Protein AF-A0A7Z9TEB8-F1 (afdb_monomer)

Secondary structure (DSSP, 8-state):
-----------S---S---------S-------TT-----TTB---SPPPPPPTTS-GGG-SS---------S-EEEEEEE-TTSSEEEEEEEETTEE-SBPEEEEHHHHHHHHHHHHHHHHHHHHHHTTSS--SS---------EE---EE-GGG-EEEEEEEEEEEEEEEEEEEE-----S-GGGSEEEEEEEEEEEEEEEEEEETTTEEEEEEEETTSS-GGG-EEEEEEE--TT-SEEEEEEEEEEEEETT--SSTT-EEEEEEEEEEEEEEETTEEEEEEEEEE-EEEEEEEEETTTEEEEEEEETT----SSEEESSHHHHH---TT-TT-----S-S-BTTBPPP-SEEEEEEEEEEEE-S--TTPEEEEEES-TTSTTTTGGG-EEEEEEEPPBTTTEEEETTTTEEEESS---S--EEEEEEEEETTT--EEEEESB--BTTB-SEEEEEEE-SS--TTSGGGGGB--SEEE-S-SS--STT-EEEEEETTSSS-BSB-TTS-BHHHHTTS--S-TTS-SS--SS--TT-TTTEETTTTEEE-SSSSTTBBTTTSTT-B--TTTTTT-B--HHHH---HHHHHHH--EEEEEEEEE--SEEE--S-BPTT--EEEETTEEPPBTTTEEEETTTTEEEE-GGG--TTPEEEEEEEEE-SS---EEEEEEEEEEEE-SSS-EEEEEEEEEEEE-S-S--BTT----EEEEEEEEEEEEEE-HHHHHHHTTSTT----S--EEEEEEEEEEEEEES----BGGGTB-S---BS--SGGG---PPPP--GGG--PPPPPEETTTTEEPPGGG---------SS-----

Radius of gyration: 43.43 Å; Cα contacts (8 Å, |Δi|>4): 1573; chains: 1; bounding box: 115×128×102 Å

Structure (mmCIF, N/CA/C/O backbone):
data_AF-A0A7Z9TEB8-F1
#
_entry.id   AF-A0A7Z9TEB8-F1
#
loop_
_atom_site.group_PDB
_atom_site.id
_atom_site.type_symbol
_atom_site.label_atom_id
_atom_site.label_alt_id
_atom_site.label_comp_id
_atom_site.label_asym_id
_atom_site.label_entity_id
_atom_site.label_seq_id
_atom_site.pdbx_PDB_ins_code
_atom_site.Cartn_x
_atom_site.Cartn_y
_atom_site.Cartn_z
_atom_site.occupancy
_atom_site.B_iso_or_equiv
_atom_site.auth_seq_id
_atom_site.auth_comp_id
_atom_site.auth_asym_id
_atom_site.auth_atom_id
_atom_site.pdbx_PDB_model_num
ATOM 1 N N . MET A 1 1 ? -74.227 -64.556 44.254 1.00 35.66 1 MET A N 1
ATOM 2 C CA . MET A 1 1 ? -74.486 -66.016 44.316 1.00 35.66 1 MET A CA 1
ATOM 3 C C . MET A 1 1 ? -73.156 -66.741 44.136 1.00 35.66 1 MET A C 1
ATOM 5 O O . MET A 1 1 ? -72.522 -66.556 43.117 1.00 35.66 1 MET A O 1
ATOM 9 N N . LYS A 1 2 ? -72.568 -67.243 45.230 1.00 30.56 2 LYS A N 1
ATOM 10 C CA . LYS A 1 2 ? -72.324 -68.676 45.510 1.00 30.56 2 LYS A CA 1
ATOM 11 C C . LYS A 1 2 ? -71.541 -69.460 44.436 1.00 30.56 2 LYS A C 1
ATOM 13 O O . LYS A 1 2 ? -72.115 -69.794 43.413 1.00 30.56 2 LYS A O 1
ATOM 18 N N . LYS A 1 3 ? -70.363 -69.937 44.884 1.00 30.80 3 LYS A N 1
ATOM 19 C CA . LYS A 1 3 ? -69.700 -71.231 44.594 1.00 30.80 3 LYS A CA 1
ATOM 20 C C . LYS A 1 3 ? -69.158 -71.393 43.161 1.00 30.80 3 LYS A C 1
ATOM 22 O O . LYS A 1 3 ? -69.904 -71.291 42.210 1.00 30.80 3 LYS A O 1
ATOM 27 N N . GLY A 1 4 ? -67.880 -71.677 42.920 1.00 30.14 4 GLY A N 1
ATOM 28 C CA . GLY A 1 4 ? -66.929 -72.427 43.736 1.00 30.14 4 GLY A CA 1
ATOM 29 C C . GLY A 1 4 ? -67.030 -73.922 43.438 1.00 30.14 4 GLY A C 1
ATOM 30 O O . GLY A 1 4 ? -67.910 -74.585 43.982 1.00 30.14 4 GLY A O 1
ATOM 31 N N . ARG A 1 5 ? -66.114 -74.414 42.596 1.00 29.81 5 ARG A N 1
ATOM 32 C CA . ARG A 1 5 ? -65.289 -75.632 42.740 1.00 29.81 5 ARG A CA 1
ATOM 33 C C . ARG A 1 5 ? -64.525 -75.829 41.426 1.00 29.81 5 ARG A C 1
ATOM 35 O O . ARG A 1 5 ? -65.135 -75.894 40.371 1.00 29.81 5 ARG A O 1
ATOM 42 N N . LEU A 1 6 ? -63.209 -75.628 41.453 1.00 32.91 6 LEU A N 1
ATOM 43 C CA . LEU A 1 6 ? -62.190 -76.634 41.800 1.00 32.91 6 LEU A CA 1
ATOM 44 C C . LEU A 1 6 ? -62.195 -77.790 40.788 1.00 32.91 6 LEU A C 1
ATOM 46 O O . LEU A 1 6 ? -63.160 -78.540 40.753 1.00 32.91 6 LEU A O 1
ATOM 50 N N . VAL A 1 7 ? -61.215 -77.886 39.885 1.00 32.81 7 VAL A N 1
ATOM 51 C CA . VAL A 1 7 ? -59.767 -78.152 40.095 1.00 32.81 7 VAL A CA 1
ATOM 52 C C . VAL A 1 7 ? -59.471 -79.596 39.711 1.00 32.81 7 VAL A C 1
ATOM 54 O O . VAL A 1 7 ? -60.261 -80.484 40.009 1.00 32.81 7 VAL A O 1
ATOM 57 N N . ILE A 1 8 ? -58.302 -79.743 39.084 1.00 29.05 8 ILE A N 1
ATOM 58 C CA . ILE A 1 8 ? -57.428 -80.902 38.830 1.00 29.05 8 ILE A CA 1
ATOM 59 C C . ILE A 1 8 ? -57.081 -80.758 37.340 1.00 29.05 8 ILE A C 1
ATOM 61 O O . ILE A 1 8 ? -57.910 -81.041 36.489 1.00 29.05 8 ILE A O 1
ATOM 65 N N . VAL A 1 9 ? -55.971 -80.123 36.956 1.00 29.97 9 VAL A N 1
ATOM 66 C CA . VAL A 1 9 ? -54.598 -80.606 37.168 1.00 29.97 9 VAL A CA 1
ATOM 67 C C . VAL A 1 9 ? -53.626 -79.422 37.341 1.00 29.97 9 VAL A C 1
ATOM 69 O O . VAL A 1 9 ? -53.303 -78.713 36.394 1.00 29.97 9 VAL A O 1
ATOM 72 N N . PHE A 1 10 ? -53.153 -79.225 38.574 1.00 31.25 10 PHE A N 1
ATOM 73 C CA . PHE A 1 10 ? -51.775 -78.788 38.844 1.00 31.25 10 PHE A CA 1
ATOM 74 C C . PHE A 1 10 ? -50.854 -79.992 38.551 1.00 31.25 10 PHE A C 1
ATOM 76 O O . PHE A 1 10 ? -51.339 -81.118 38.607 1.00 31.25 10 PHE A O 1
ATOM 83 N N . PHE A 1 11 ? -49.547 -79.770 38.371 1.00 24.86 11 PHE A N 1
ATOM 84 C CA . PHE A 1 11 ? -48.478 -80.789 38.283 1.00 24.86 11 PHE A CA 1
ATOM 85 C C . PHE A 1 11 ? -48.244 -81.449 36.910 1.00 24.86 11 PHE A C 1
ATOM 87 O O . PHE A 1 11 ? -48.783 -82.504 36.603 1.00 24.86 11 PHE A O 1
ATOM 94 N N . ILE A 1 12 ? -47.326 -80.885 36.120 1.00 26.16 12 ILE A N 1
ATOM 95 C CA . ILE A 1 12 ? -45.947 -81.390 35.941 1.00 26.16 12 ILE A CA 1
ATOM 96 C C . ILE A 1 12 ? -45.239 -80.443 34.959 1.00 26.16 12 ILE A C 1
ATOM 98 O O . ILE A 1 12 ? -45.691 -80.264 33.836 1.00 26.16 12 ILE A O 1
ATOM 102 N N . MET A 1 13 ? -44.138 -79.862 35.440 1.00 24.77 13 MET A N 1
ATOM 103 C CA . MET A 1 13 ? -42.995 -79.231 34.751 1.00 24.77 13 MET A CA 1
ATOM 104 C C . MET A 1 13 ? -42.617 -77.891 35.390 1.00 24.77 13 MET A C 1
ATOM 106 O O . MET A 1 13 ? -42.569 -76.839 34.765 1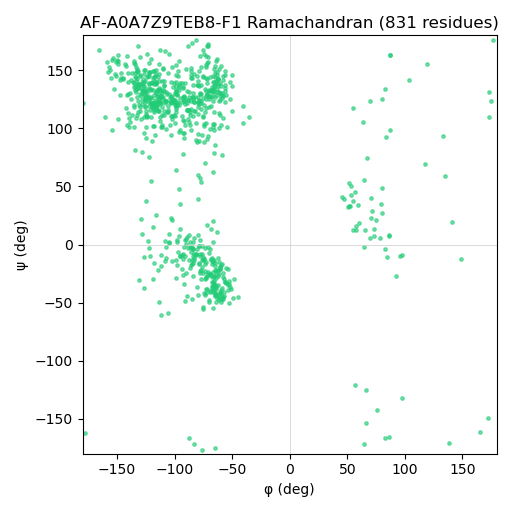.00 24.77 13 MET A O 1
ATOM 110 N N . THR A 1 14 ? -42.290 -77.956 36.677 1.00 31.81 14 THR A N 1
ATOM 111 C CA . THR A 1 14 ? -41.124 -77.232 37.185 1.00 31.81 14 THR A CA 1
ATOM 112 C C . THR A 1 14 ? -39.867 -77.880 36.603 1.00 31.81 14 THR A C 1
ATOM 114 O O . THR A 1 14 ? -39.763 -79.104 36.682 1.00 31.81 14 THR A O 1
ATOM 117 N N . LEU A 1 15 ? -38.934 -77.085 36.071 1.00 28.31 15 LEU A N 1
ATOM 118 C CA . LEU A 1 15 ? -37.506 -77.073 36.442 1.00 28.31 15 LEU A CA 1
ATOM 119 C C . LEU A 1 15 ? -36.722 -76.122 35.515 1.00 28.31 15 LEU A C 1
ATOM 121 O O . LEU A 1 15 ? -36.702 -76.320 34.305 1.00 28.31 15 LEU A O 1
ATOM 125 N N . GLY A 1 16 ? -36.035 -75.141 36.115 1.00 26.23 16 GLY A N 1
ATOM 126 C CA . GLY A 1 16 ? -34.862 -74.492 35.517 1.00 26.23 16 GLY A CA 1
ATOM 127 C C . GLY A 1 16 ? -34.959 -72.992 35.223 1.00 26.23 16 GLY A C 1
ATOM 128 O O . GLY A 1 16 ? -34.956 -72.607 34.062 1.00 26.23 16 GLY A O 1
ATOM 129 N N . ASN A 1 17 ? -34.997 -72.138 36.249 1.00 27.52 17 ASN A N 1
ATOM 130 C CA . ASN A 1 17 ? -33.848 -71.281 36.586 1.00 27.52 17 ASN A CA 1
ATOM 131 C C . ASN A 1 17 ? -34.198 -70.278 37.689 1.00 27.52 17 ASN A C 1
ATOM 133 O O . ASN A 1 17 ? -35.207 -69.577 37.639 1.00 27.52 17 ASN A O 1
ATOM 137 N N . ASP A 1 18 ? -33.315 -70.245 38.679 1.00 29.62 18 ASP A N 1
ATOM 138 C CA . ASP A 1 18 ? -33.323 -69.366 39.835 1.00 29.62 18 ASP A CA 1
ATOM 139 C C . ASP A 1 18 ? -33.242 -67.890 39.426 1.00 29.62 18 ASP A C 1
ATOM 141 O O . ASP A 1 18 ? -32.279 -67.464 38.789 1.00 29.62 18 ASP A O 1
ATOM 145 N N . PHE A 1 19 ? -34.202 -67.076 39.871 1.00 31.77 19 PHE A N 1
ATOM 146 C CA . PHE A 1 19 ? -33.929 -65.660 40.097 1.00 31.77 19 PHE A CA 1
ATOM 147 C C . PHE A 1 19 ? -33.472 -65.499 41.541 1.00 31.77 19 PHE A C 1
ATOM 149 O O . PHE A 1 19 ? -34.262 -65.538 42.485 1.00 31.77 19 PHE A O 1
ATOM 156 N N . ILE A 1 20 ? -32.162 -65.331 41.692 1.00 28.41 20 ILE A N 1
ATOM 157 C CA . ILE A 1 20 ? -31.539 -64.888 42.929 1.00 28.41 20 ILE A CA 1
ATOM 158 C C . ILE A 1 20 ? -32.074 -63.487 43.248 1.00 28.41 20 ILE A C 1
ATOM 160 O O . ILE A 1 20 ? -31.784 -62.509 42.561 1.00 28.41 20 ILE A O 1
ATOM 164 N N . LEU A 1 21 ? -32.835 -63.407 44.338 1.00 33.81 21 LEU A N 1
ATOM 165 C CA . LEU A 1 21 ? -32.883 -62.242 45.212 1.00 33.81 21 LEU A CA 1
ATOM 166 C C . LEU A 1 21 ? -31.446 -61.918 45.646 1.00 33.81 21 LEU A C 1
ATOM 168 O O . LEU A 1 21 ? -30.911 -62.568 46.542 1.00 33.81 21 LEU A O 1
ATOM 172 N N . GLN A 1 22 ? -30.815 -60.915 45.037 1.00 30.22 22 GLN A N 1
ATOM 173 C CA . GLN A 1 22 ? -29.723 -60.214 45.705 1.00 30.22 22 GLN A CA 1
ATOM 174 C C . GLN A 1 22 ? -30.343 -59.122 46.570 1.00 30.22 22 GLN A C 1
ATOM 176 O O . GLN A 1 22 ? -30.760 -58.065 46.102 1.00 30.22 22 GLN A O 1
ATOM 181 N N . GLY A 1 23 ? -30.464 -59.461 47.853 1.00 30.38 23 GLY A N 1
ATOM 182 C CA . GLY A 1 23 ? -30.689 -58.506 48.919 1.00 30.38 23 GLY A CA 1
ATOM 183 C C . GLY A 1 23 ? -29.517 -57.537 49.053 1.00 30.38 23 GLY A C 1
ATOM 184 O O . GLY A 1 23 ? -28.401 -57.797 48.607 1.00 30.38 23 GLY A O 1
ATOM 185 N N . GLN A 1 24 ? -29.832 -56.415 49.690 1.00 35.88 24 GLN A N 1
ATOM 186 C CA . GLN A 1 24 ? -28.923 -55.356 50.100 1.00 35.88 24 GLN A CA 1
ATOM 187 C C . GLN A 1 24 ? -27.599 -55.897 50.653 1.00 35.88 24 GLN A C 1
ATOM 189 O O . GLN A 1 24 ? -27.561 -56.524 51.710 1.00 35.88 24 GLN A O 1
ATOM 194 N N . THR A 1 25 ? -26.504 -55.540 49.992 1.00 30.38 25 THR A N 1
ATOM 195 C CA . THR A 1 25 ? -25.224 -55.316 50.662 1.00 30.38 25 THR A CA 1
ATOM 196 C C . THR A 1 25 ? -24.911 -53.833 50.551 1.00 30.38 25 THR A C 1
ATOM 198 O O . THR A 1 25 ? -25.009 -53.253 49.469 1.00 30.38 25 THR A O 1
ATOM 201 N N . ALA A 1 26 ? -24.615 -53.225 51.696 1.00 42.66 26 ALA A N 1
ATOM 202 C CA . ALA A 1 26 ? -24.244 -51.827 51.821 1.00 42.66 26 ALA A CA 1
ATOM 203 C C . ALA A 1 26 ? -23.030 -51.483 50.934 1.00 42.66 26 ALA A C 1
ATOM 205 O O . ALA A 1 26 ? -22.164 -52.325 50.702 1.00 42.66 26 ALA A O 1
ATOM 206 N N . ASP A 1 27 ? -23.004 -50.233 50.475 1.00 35.72 27 ASP A N 1
ATOM 207 C CA . ASP A 1 27 ? -21.871 -49.533 49.853 1.00 35.72 27 ASP A CA 1
ATOM 208 C C . ASP A 1 27 ? -21.554 -49.799 48.371 1.00 35.72 27 ASP A C 1
ATOM 210 O O . ASP A 1 27 ? -20.398 -49.908 47.968 1.00 35.72 27 ASP A O 1
ATOM 214 N N . SER A 1 28 ? -22.567 -49.749 47.500 1.00 34.47 28 SER A N 1
ATOM 215 C CA . SER A 1 28 ? -22.330 -49.311 46.113 1.00 34.47 28 SER A CA 1
ATOM 216 C C . SER A 1 28 ? -23.452 -48.400 45.613 1.00 34.47 28 SER A C 1
ATOM 218 O O . SER A 1 28 ? -24.568 -48.823 45.321 1.00 34.47 28 SER A O 1
ATOM 220 N N . VAL A 1 29 ? -23.158 -47.101 45.523 1.00 34.50 29 VAL A N 1
ATOM 221 C CA . VAL A 1 29 ? -23.989 -46.151 44.780 1.00 34.50 29 VAL A CA 1
ATOM 222 C C . VAL A 1 29 ? -23.835 -46.498 43.301 1.00 34.50 29 VAL A C 1
ATOM 224 O O . VAL A 1 29 ? -22.847 -46.128 42.670 1.00 34.50 29 VAL A O 1
ATOM 227 N N . PHE A 1 30 ? -24.799 -47.221 42.731 1.00 33.84 30 PHE A N 1
ATOM 228 C CA . PHE A 1 30 ? -24.934 -47.283 41.280 1.00 33.84 30 PHE A CA 1
ATOM 229 C C . PHE A 1 30 ? -25.340 -45.890 40.794 1.00 33.84 30 PHE A C 1
ATOM 231 O O . PHE A 1 30 ? -26.500 -45.489 40.898 1.00 33.84 30 PHE A O 1
ATOM 238 N N . ILE A 1 31 ? -24.375 -45.137 40.268 1.00 35.19 31 ILE A N 1
ATOM 239 C CA . ILE A 1 31 ? -24.663 -43.957 39.457 1.00 35.19 31 ILE A CA 1
ATOM 240 C C . ILE A 1 31 ? -25.338 -44.484 38.191 1.00 35.19 31 ILE A C 1
ATOM 242 O O . ILE A 1 31 ? -24.685 -45.005 37.287 1.00 35.19 31 ILE A O 1
ATOM 246 N N . LEU A 1 32 ? -26.668 -44.417 38.158 1.00 42.47 32 LEU A N 1
ATOM 247 C CA . LEU A 1 32 ? -27.438 -44.706 36.956 1.00 42.47 32 LEU A CA 1
ATOM 248 C C . LEU A 1 32 ? -26.933 -43.791 35.834 1.00 42.47 32 LEU A C 1
ATOM 250 O O . LEU A 1 32 ? -26.781 -42.584 36.031 1.00 42.47 32 LEU A O 1
ATOM 254 N N . SER A 1 33 ? -26.667 -44.371 34.662 1.00 40.12 33 SER A N 1
ATOM 255 C CA . SER A 1 33 ? -26.237 -43.618 33.481 1.00 40.12 33 SER A CA 1
ATOM 256 C C . SER A 1 33 ? -27.181 -42.432 33.214 1.00 40.12 33 SER A C 1
ATOM 258 O O . SER A 1 33 ? -28.398 -42.577 33.382 1.00 40.12 33 SER A O 1
ATOM 260 N N . PRO A 1 34 ? -26.691 -41.284 32.709 1.00 46.28 34 PRO A N 1
ATOM 261 C CA . PRO A 1 34 ? -27.544 -40.195 32.228 1.00 46.28 34 PRO A CA 1
ATOM 262 C C . PRO A 1 34 ? -28.584 -40.641 31.184 1.00 46.28 34 PRO A C 1
ATOM 264 O O . PRO A 1 34 ? -29.614 -39.985 31.029 1.00 46.28 34 PRO A O 1
ATOM 267 N N . SER A 1 35 ? -28.355 -41.775 30.512 1.00 45.31 35 SER A N 1
ATOM 268 C CA . SER A 1 35 ? -29.275 -42.426 29.567 1.00 45.31 35 SER A CA 1
ATOM 269 C C . SER A 1 35 ? -30.287 -43.390 30.208 1.00 45.31 35 SER A C 1
ATOM 271 O O . SER A 1 35 ? -31.078 -44.003 29.499 1.00 45.31 35 SER A O 1
ATOM 273 N N . TYR A 1 36 ? -30.302 -43.546 31.536 1.00 49.47 36 TYR A N 1
ATOM 274 C CA . TYR A 1 36 ? -31.292 -44.387 32.208 1.00 49.47 36 TYR A CA 1
ATOM 275 C C . TYR A 1 36 ? -32.694 -43.782 32.055 1.00 49.47 36 TYR A C 1
ATOM 277 O O . TYR A 1 36 ? -32.932 -42.623 32.422 1.00 49.47 36 TYR A O 1
ATOM 285 N N . HIS A 1 37 ? -33.609 -44.580 31.507 1.00 56.62 37 HIS A N 1
ATOM 286 C CA . HIS A 1 37 ? -35.023 -44.270 31.333 1.00 56.62 37 HIS A CA 1
ATOM 287 C C . HIS A 1 37 ? -35.834 -45.328 32.090 1.00 56.62 37 HIS A C 1
ATOM 289 O O . HIS A 1 37 ? -35.837 -46.487 31.672 1.00 56.62 37 HIS A O 1
ATOM 295 N N . PRO A 1 38 ? -36.490 -44.983 33.212 1.00 55.12 38 PRO A N 1
ATOM 296 C CA . PRO A 1 38 ? -37.312 -45.936 33.943 1.00 55.12 38 PRO A CA 1
ATOM 297 C C . PRO A 1 38 ? -38.592 -46.210 33.146 1.00 55.12 38 PRO A C 1
ATOM 299 O O . PRO A 1 38 ? -39.593 -45.517 33.294 1.00 55.12 38 PRO A O 1
ATOM 302 N N . ILE A 1 39 ? -38.559 -47.219 32.277 1.00 59.03 39 ILE A N 1
ATOM 303 C CA . ILE A 1 39 ? -39.756 -47.733 31.612 1.00 59.03 39 ILE A CA 1
ATOM 304 C C . ILE A 1 39 ? -40.273 -48.872 32.486 1.00 59.03 39 ILE A C 1
ATOM 306 O O . ILE A 1 39 ? -39.777 -49.995 32.421 1.00 59.03 39 ILE A O 1
ATOM 310 N N . SER A 1 40 ? -41.238 -48.567 33.351 1.00 65.75 40 SER A N 1
ATOM 311 C CA . SER A 1 40 ? -41.930 -49.573 34.155 1.00 65.75 40 SER A CA 1
ATOM 312 C C . SER A 1 40 ? -43.370 -49.703 33.670 1.00 65.75 40 SER A C 1
ATOM 314 O O . SER A 1 40 ? -44.058 -48.691 33.575 1.00 65.75 40 SER A O 1
ATOM 316 N N . PRO A 1 41 ? -43.879 -50.921 33.417 1.00 65.94 41 PRO A N 1
ATOM 317 C CA . PRO A 1 41 ? -45.294 -51.111 33.106 1.00 65.94 41 PRO A CA 1
ATOM 318 C C . PRO A 1 41 ? -46.211 -50.791 34.302 1.00 65.94 41 PRO A C 1
ATOM 320 O O . PRO A 1 41 ? -47.417 -50.635 34.115 1.00 65.94 41 PRO A O 1
ATOM 323 N N . LEU A 1 42 ? -45.643 -50.692 35.512 1.00 70.06 42 LEU A N 1
ATOM 324 C CA . LEU A 1 42 ? -46.353 -50.472 36.775 1.00 70.06 42 LEU A CA 1
ATOM 325 C C . LEU A 1 42 ? -46.451 -48.991 37.176 1.00 70.06 42 LEU A C 1
ATOM 327 O O . LEU A 1 42 ? -47.312 -48.652 37.983 1.00 70.06 42 LEU A O 1
ATOM 331 N N . VAL A 1 43 ? -45.582 -48.124 36.645 1.00 80.06 43 VAL A N 1
ATOM 332 C CA . VAL A 1 43 ? -45.510 -46.688 36.979 1.00 80.06 43 VAL A CA 1
ATOM 333 C C . VAL A 1 43 ? -45.885 -45.871 35.745 1.00 80.06 43 VAL A C 1
ATOM 335 O O . VAL A 1 43 ? -45.569 -46.266 34.625 1.00 80.06 43 VAL A O 1
ATOM 338 N N . VAL A 1 44 ? -46.565 -44.740 35.927 1.00 82.25 44 VAL A N 1
ATOM 339 C CA . VAL A 1 44 ? -46.888 -43.823 34.821 1.00 82.25 44 VAL A CA 1
ATOM 340 C C . VAL A 1 44 ? -45.596 -43.346 34.152 1.00 82.25 44 VAL A C 1
ATOM 342 O O . VAL A 1 44 ? -44.694 -42.867 34.832 1.00 82.25 44 VAL A O 1
ATOM 345 N N . ASN A 1 45 ? -45.492 -43.460 32.826 1.00 80.50 45 ASN A N 1
ATOM 346 C CA . ASN A 1 45 ? -44.361 -42.894 32.090 1.00 80.50 45 ASN A CA 1
ATOM 347 C C . ASN A 1 45 ? -44.619 -41.395 31.845 1.00 80.50 45 ASN A C 1
ATOM 349 O O . ASN A 1 45 ? -45.557 -41.068 31.117 1.00 80.50 45 ASN A O 1
ATOM 353 N N . PRO A 1 46 ? -43.821 -40.483 32.427 1.00 82.31 46 PRO A N 1
ATOM 354 C CA . PRO A 1 46 ? -44.021 -39.046 32.264 1.00 82.31 46 PRO A CA 1
ATOM 355 C C . PRO A 1 46 ? -43.382 -38.499 30.971 1.00 82.31 46 PRO A C 1
ATOM 357 O O . PRO A 1 46 ? -43.500 -37.310 30.692 1.00 82.31 46 PRO A O 1
ATOM 360 N N . PHE A 1 47 ? -42.671 -39.331 30.199 1.00 82.62 47 PHE A N 1
ATOM 361 C CA . PHE A 1 47 ? -41.934 -38.925 29.000 1.00 82.62 47 PHE A CA 1
ATOM 362 C C . PHE A 1 47 ? -42.540 -39.526 27.720 1.00 82.62 47 PHE A C 1
ATOM 364 O O . PHE A 1 47 ? -43.160 -40.591 27.781 1.00 82.62 47 PHE A O 1
ATOM 371 N N . PRO A 1 48 ? -42.329 -38.896 26.547 1.00 73.19 48 PRO A N 1
ATOM 372 C CA . PRO A 1 48 ? -42.739 -39.470 25.268 1.00 73.19 48 PRO A CA 1
ATOM 373 C C . PRO A 1 48 ? -42.099 -40.845 25.040 1.00 73.19 48 PRO A C 1
ATOM 375 O O . PRO A 1 48 ? -40.946 -41.073 25.420 1.00 73.19 48 PRO A O 1
ATOM 378 N N . GLU A 1 49 ? -42.826 -41.761 24.397 1.00 68.56 49 GLU A N 1
ATOM 379 C CA . GLU A 1 49 ? -42.260 -43.053 24.006 1.00 68.56 49 GLU A CA 1
ATOM 380 C C . GLU A 1 49 ? -41.135 -42.850 22.985 1.00 68.56 49 GLU A C 1
ATOM 382 O O . GLU A 1 49 ? -41.308 -42.170 21.972 1.00 68.56 49 GLU A O 1
ATOM 387 N N . MET A 1 50 ? -39.969 -43.447 23.246 1.00 63.47 50 MET A N 1
ATOM 388 C CA . MET A 1 50 ? -38.880 -43.435 22.276 1.00 63.47 50 MET A CA 1
ATOM 389 C C . MET A 1 50 ? -39.171 -44.425 21.146 1.00 63.47 50 MET A C 1
ATOM 391 O O . MET A 1 50 ? -39.386 -45.610 21.429 1.00 63.47 50 MET A O 1
ATOM 395 N N . PRO A 1 51 ? -39.145 -43.989 19.871 1.00 59.88 51 PRO A N 1
ATOM 396 C CA . PRO A 1 51 ? -39.242 -44.906 18.753 1.00 59.88 51 PRO A CA 1
ATOM 397 C C . PRO A 1 51 ? -38.040 -45.849 18.798 1.00 59.88 51 PRO A C 1
ATOM 399 O O . PRO A 1 51 ? -36.904 -45.437 19.046 1.00 59.88 51 PRO A O 1
ATOM 402 N N . ARG A 1 52 ? -38.289 -47.140 18.579 1.00 55.78 52 ARG A N 1
ATOM 403 C CA . ARG A 1 52 ? -37.204 -48.118 18.482 1.00 55.78 52 ARG A CA 1
ATOM 404 C C . ARG A 1 52 ? -36.403 -47.813 17.211 1.00 55.78 52 ARG A C 1
ATOM 406 O O . ARG A 1 52 ? -37.029 -47.621 16.168 1.00 55.78 52 ARG A O 1
ATOM 413 N N . PRO A 1 53 ? -35.061 -47.753 17.265 1.00 50.38 53 PRO A N 1
ATOM 414 C CA . PRO A 1 53 ? -34.259 -47.496 16.077 1.00 50.38 53 PRO A CA 1
ATOM 415 C C . PRO A 1 53 ? -34.552 -48.558 15.009 1.00 50.38 53 PRO A C 1
ATOM 417 O O . PRO A 1 53 ? -34.515 -49.760 15.283 1.00 50.38 53 PRO A O 1
ATOM 420 N N . ILE A 1 54 ? -34.876 -48.107 13.796 1.00 48.28 54 ILE A N 1
ATOM 421 C CA . ILE A 1 54 ? -35.079 -48.981 12.639 1.00 48.28 54 ILE A CA 1
ATOM 422 C C . ILE A 1 54 ? -33.722 -49.620 12.323 1.00 48.28 54 ILE A C 1
ATOM 424 O O . ILE A 1 54 ? -32.767 -48.923 11.997 1.00 48.28 54 ILE A O 1
ATOM 428 N N . GLY A 1 55 ? -33.621 -50.939 12.498 1.00 50.84 55 GLY A N 1
ATOM 429 C CA . GLY A 1 55 ? -32.371 -51.685 12.315 1.00 50.84 55 GLY A CA 1
ATOM 430 C C . GLY A 1 55 ? -32.219 -52.916 13.210 1.00 50.84 55 GLY A C 1
ATOM 431 O O . GLY A 1 55 ? -31.349 -53.743 12.959 1.00 50.84 55 GLY A O 1
ATOM 432 N N . TRP A 1 56 ? -33.064 -53.087 14.230 1.00 39.78 56 TRP A N 1
ATOM 433 C CA . TRP A 1 56 ? -33.142 -54.356 14.956 1.00 39.78 56 TRP A CA 1
ATOM 434 C C . TRP A 1 56 ? -34.146 -55.274 14.261 1.00 39.78 56 TRP A C 1
ATOM 436 O O . TRP A 1 56 ? -35.335 -54.965 14.182 1.00 39.78 56 TRP A O 1
ATOM 446 N N . SER A 1 57 ? -33.652 -56.393 13.730 1.00 41.25 57 SER A N 1
ATOM 447 C CA . SER A 1 57 ? -34.474 -57.487 13.220 1.00 41.25 57 SER A CA 1
ATOM 448 C C . SER A 1 57 ? -35.491 -57.897 14.287 1.00 41.25 57 SER A C 1
ATOM 450 O O . SER A 1 57 ? -35.141 -58.183 15.432 1.00 41.25 57 SER A O 1
ATOM 452 N N . GLY A 1 58 ? -36.772 -57.898 13.918 1.00 46.22 58 GLY A N 1
ATOM 453 C CA . GLY A 1 58 ? -37.911 -58.140 14.811 1.00 46.22 58 GLY A CA 1
ATOM 454 C C . GLY A 1 58 ? -38.023 -59.556 15.394 1.00 46.22 58 GLY A C 1
ATOM 455 O O . GLY A 1 58 ? -39.102 -59.919 15.846 1.00 46.22 58 GLY A O 1
ATOM 456 N N . ASP A 1 59 ? -36.945 -60.341 15.419 1.00 44.44 59 ASP A N 1
ATOM 457 C CA . ASP A 1 59 ? -36.957 -61.763 15.795 1.00 44.44 59 ASP A CA 1
ATOM 458 C C . ASP A 1 59 ? -36.705 -62.037 17.289 1.00 44.44 59 ASP A C 1
ATOM 460 O O . ASP A 1 59 ? -36.668 -63.188 17.713 1.00 44.44 59 ASP A O 1
ATOM 464 N N . THR A 1 60 ? -36.572 -61.009 18.134 1.00 48.97 60 THR A N 1
ATOM 465 C CA . THR A 1 60 ? -36.403 -61.183 19.598 1.00 48.97 60 THR A CA 1
ATOM 466 C C . THR A 1 60 ? -37.432 -60.418 20.433 1.00 48.97 60 THR A C 1
ATOM 468 O O . THR A 1 60 ? -37.152 -59.904 21.517 1.00 48.97 60 THR A O 1
ATOM 471 N N . LEU A 1 61 ? -38.673 -60.355 19.955 1.00 46.25 61 LEU A N 1
ATOM 472 C CA . LEU A 1 61 ? -39.788 -59.836 20.743 1.00 46.25 61 LEU A CA 1
ATOM 473 C C . LEU A 1 61 ? -40.329 -60.908 21.703 1.00 46.25 61 LEU A C 1
ATOM 475 O O . LEU A 1 61 ? -41.088 -61.786 21.313 1.00 46.25 61 LEU A O 1
ATOM 479 N N . TYR A 1 62 ? -39.999 -60.781 22.991 1.00 48.66 62 TYR A N 1
ATOM 480 C CA . TYR A 1 62 ? -40.595 -61.574 24.082 1.00 48.66 62 TYR A CA 1
ATOM 481 C C . TYR A 1 62 ? -42.060 -61.201 24.402 1.00 48.66 62 TYR A C 1
ATOM 483 O O . TYR A 1 62 ? -42.662 -61.805 25.286 1.00 48.66 62 TYR A O 1
ATOM 491 N N . HIS A 1 63 ? -42.638 -60.199 23.726 1.00 48.44 63 HIS A N 1
ATOM 492 C CA . HIS A 1 63 ? -44.007 -59.726 23.960 1.00 48.44 63 HIS A CA 1
ATOM 493 C C . HIS A 1 63 ? -44.751 -59.529 22.624 1.00 48.44 63 HIS A C 1
ATOM 495 O O . HIS A 1 63 ? -44.165 -58.973 21.691 1.00 48.44 63 HIS A O 1
ATOM 501 N N . PRO A 1 64 ? -46.022 -59.964 22.511 1.00 50.22 64 PRO A N 1
ATOM 502 C CA . PRO A 1 64 ? -46.790 -59.900 21.268 1.00 50.22 64 PRO A CA 1
ATOM 503 C C . PRO A 1 64 ? -47.057 -58.455 20.814 1.00 50.22 64 PRO A C 1
ATOM 505 O O . PRO A 1 64 ? -47.331 -57.580 21.630 1.00 50.22 64 PRO A O 1
ATOM 508 N N . ILE A 1 65 ? -47.046 -58.230 19.494 1.00 49.88 65 ILE A N 1
ATOM 509 C CA . ILE A 1 65 ? -47.134 -56.916 18.809 1.00 49.88 65 ILE A CA 1
ATOM 510 C C . ILE A 1 65 ? -48.544 -56.276 18.889 1.00 49.88 65 ILE A C 1
ATOM 512 O O . ILE A 1 65 ? -48.846 -55.343 18.163 1.00 49.88 65 ILE A O 1
ATOM 516 N N . GLY A 1 66 ? -49.424 -56.723 19.792 1.00 49.62 66 GLY A N 1
ATOM 517 C CA . GLY A 1 66 ? -50.691 -56.029 20.072 1.00 49.62 66 GLY A CA 1
ATOM 518 C C . GLY A 1 66 ? -51.526 -55.707 18.822 1.00 49.62 66 GLY A C 1
ATOM 519 O O . GLY A 1 66 ? -51.901 -54.562 18.607 1.00 49.62 66 GLY A O 1
ATOM 520 N N . LEU A 1 67 ? -51.806 -56.715 17.987 1.00 47.06 67 LEU A N 1
ATOM 521 C CA . LEU A 1 67 ? -52.555 -56.580 16.723 1.00 47.06 67 LEU A CA 1
ATOM 522 C C . LEU A 1 67 ? -54.058 -56.260 16.904 1.00 47.06 67 LEU A C 1
ATOM 524 O O . LEU A 1 67 ? -54.766 -56.061 15.921 1.00 47.06 67 LEU A O 1
ATOM 528 N N . LEU A 1 68 ? -54.546 -56.208 18.147 1.00 42.81 68 LEU A N 1
ATOM 529 C CA . LEU A 1 68 ? -55.923 -55.875 18.510 1.00 42.81 68 LEU A CA 1
ATOM 530 C C . LEU A 1 68 ? -55.893 -54.733 19.531 1.00 42.81 68 LEU A C 1
ATOM 532 O O . LEU A 1 68 ? -55.462 -54.923 20.667 1.00 42.81 68 LEU A O 1
ATOM 536 N N . ASN A 1 69 ? -56.324 -53.544 19.111 1.00 45.94 69 ASN A N 1
ATOM 537 C CA . ASN A 1 69 ? -56.437 -52.370 19.972 1.00 45.94 69 ASN A CA 1
ATOM 538 C C . ASN A 1 69 ? -57.860 -52.291 20.545 1.00 45.94 69 ASN A C 1
ATOM 540 O O . ASN A 1 69 ? -58.698 -51.540 20.049 1.00 45.94 69 ASN A O 1
ATOM 544 N N . ASP A 1 70 ? -58.146 -53.106 21.560 1.00 45.69 70 ASP A N 1
ATOM 545 C CA . ASP A 1 70 ? -59.409 -53.033 22.298 1.00 45.69 70 ASP A CA 1
ATOM 546 C C . ASP A 1 70 ? -59.329 -51.908 23.344 1.00 45.69 70 ASP A C 1
ATOM 548 O O . ASP A 1 70 ? -58.916 -52.104 24.488 1.00 45.69 70 ASP A O 1
ATOM 552 N N . ASN A 1 71 ? -59.721 -50.697 22.941 1.00 46.50 71 ASN A N 1
ATOM 553 C CA . ASN A 1 71 ? -59.887 -49.562 23.848 1.00 46.50 71 ASN A CA 1
ATOM 554 C C . ASN A 1 71 ? -61.243 -49.652 24.566 1.00 46.50 71 ASN A C 1
ATOM 556 O O . ASN A 1 71 ? -62.237 -49.074 24.124 1.00 46.50 71 ASN A O 1
ATOM 560 N N . TYR A 1 72 ? -61.278 -50.347 25.701 1.00 50.69 72 TYR A N 1
ATOM 561 C CA . TYR A 1 72 ? -62.366 -50.219 26.670 1.00 50.69 72 TYR A CA 1
ATOM 562 C C . TYR A 1 72 ? -61.976 -49.165 27.722 1.00 50.69 72 TYR A C 1
ATOM 564 O O . TYR A 1 72 ? -61.242 -49.466 28.660 1.00 50.69 72 TYR A O 1
ATOM 572 N N . GLY A 1 73 ? -62.434 -47.922 27.524 1.00 61.03 73 GLY A N 1
ATOM 573 C CA . GLY A 1 73 ? -62.376 -46.827 28.510 1.00 61.03 73 GLY A CA 1
ATOM 574 C C . GLY A 1 73 ? -61.562 -45.594 28.087 1.00 61.03 73 GLY A C 1
ATOM 575 O O . GLY A 1 73 ? -60.667 -45.666 27.240 1.00 61.03 73 GLY A O 1
ATOM 576 N N . LYS A 1 74 ? -61.880 -44.425 28.665 1.00 65.00 74 LYS A N 1
ATOM 577 C CA . LYS A 1 74 ? -61.133 -43.174 28.435 1.00 65.00 74 LYS A CA 1
ATOM 578 C C . LYS A 1 74 ? -59.926 -43.128 29.369 1.00 65.00 74 LYS A C 1
ATOM 580 O O . LYS A 1 74 ? -60.082 -42.953 30.577 1.00 65.00 74 LYS A O 1
ATOM 585 N N . ARG A 1 75 ? -58.721 -43.249 28.804 1.00 73.19 75 ARG A N 1
ATOM 586 C CA . ARG A 1 75 ? -57.473 -42.987 29.535 1.00 73.19 75 ARG A CA 1
ATOM 587 C C . ARG A 1 75 ? -57.204 -41.492 29.617 1.00 73.19 75 ARG A C 1
ATOM 589 O O . ARG A 1 75 ? -57.148 -40.829 28.586 1.00 73.19 75 ARG A O 1
ATOM 596 N N . ASN A 1 76 ? -56.981 -40.993 30.825 1.00 77.00 76 ASN A N 1
ATOM 597 C CA . ASN A 1 76 ? -56.585 -39.616 31.090 1.00 77.00 76 ASN A CA 1
ATOM 598 C C . ASN A 1 76 ? -55.341 -39.597 31.979 1.00 77.00 76 ASN A C 1
ATOM 600 O O . ASN A 1 76 ? -55.322 -40.235 33.032 1.00 77.00 76 ASN A O 1
ATOM 604 N N . VAL A 1 77 ? -54.329 -38.824 31.587 1.00 79.81 77 VAL A N 1
ATOM 605 C CA . VAL A 1 77 ? -53.180 -38.513 32.445 1.00 79.81 77 VAL A CA 1
ATOM 606 C C . VAL A 1 77 ? -53.399 -37.133 33.051 1.00 79.81 77 VAL A C 1
ATOM 608 O O . VAL A 1 77 ? -53.531 -36.147 32.330 1.00 79.81 77 VAL A O 1
ATOM 611 N N . THR A 1 78 ? -53.451 -37.061 34.376 1.00 82.12 78 THR A N 1
ATOM 612 C CA . THR A 1 78 ? -53.527 -35.808 35.127 1.00 82.12 78 THR A CA 1
ATOM 613 C C . THR A 1 78 ? -52.142 -35.457 35.651 1.00 82.12 78 THR A C 1
ATOM 615 O O . THR A 1 78 ? -51.470 -36.299 36.248 1.00 82.12 78 THR A O 1
ATOM 618 N N . VAL A 1 79 ? -51.723 -34.214 35.418 1.00 83.44 79 VAL A N 1
ATOM 619 C CA . VAL A 1 79 ? -50.435 -33.676 35.867 1.00 83.44 79 VAL A CA 1
ATOM 620 C C . VAL A 1 79 ? -50.694 -32.651 36.962 1.00 83.44 79 VAL A C 1
ATOM 622 O O . VAL A 1 79 ? -51.478 -31.725 36.764 1.00 83.44 79 VAL A O 1
ATOM 625 N N . THR A 1 80 ? -50.043 -32.817 38.107 1.00 83.38 80 THR A N 1
ATOM 626 C CA . THR A 1 80 ? -50.146 -31.908 39.254 1.00 83.38 80 THR A CA 1
ATOM 627 C C . THR A 1 80 ? -48.753 -31.468 39.682 1.00 83.38 80 THR A C 1
ATOM 629 O O . THR A 1 80 ? -47.869 -32.309 39.831 1.00 83.38 80 THR A O 1
ATOM 632 N N . ILE A 1 81 ? -48.554 -30.167 39.881 1.00 77.81 81 ILE A N 1
ATOM 633 C CA . ILE A 1 81 ? -47.305 -29.586 40.393 1.00 77.81 81 ILE A CA 1
ATOM 634 C C . ILE A 1 81 ? -47.604 -29.008 41.775 1.00 77.81 81 ILE A C 1
ATOM 636 O O . ILE A 1 81 ? -48.625 -28.335 41.942 1.00 77.81 81 ILE A O 1
ATOM 640 N N . ASP A 1 82 ? -46.737 -29.279 42.749 1.00 78.75 82 ASP A N 1
ATOM 641 C CA . ASP A 1 82 ? -46.871 -28.720 44.094 1.00 78.75 82 ASP A CA 1
ATOM 642 C C . ASP A 1 82 ? -46.746 -27.190 44.056 1.00 78.75 82 ASP A C 1
ATOM 644 O O . ASP A 1 82 ? -45.989 -26.623 43.266 1.00 78.75 82 ASP A O 1
ATOM 648 N N . SER A 1 83 ? -47.480 -26.490 44.924 1.00 69.94 83 SER A N 1
ATOM 649 C CA . SER A 1 83 ? -47.535 -25.018 44.928 1.00 69.94 83 SER A CA 1
ATOM 650 C C . SER A 1 83 ? -46.183 -24.337 45.177 1.00 69.94 83 SER A C 1
ATOM 652 O O . SER A 1 83 ? -46.008 -23.168 44.842 1.00 69.94 83 SER A O 1
ATOM 654 N N . ASP A 1 84 ? -45.233 -25.053 45.776 1.00 73.62 84 ASP A N 1
ATOM 655 C CA . ASP A 1 84 ? -43.867 -24.605 46.045 1.00 73.62 84 ASP A CA 1
ATOM 656 C C . ASP A 1 84 ? -42.854 -25.049 44.971 1.00 73.62 84 ASP A C 1
ATOM 658 O O . ASP A 1 84 ? -41.656 -24.829 45.141 1.00 73.62 84 ASP A O 1
ATOM 662 N N . TRP A 1 85 ? -43.323 -25.646 43.865 1.00 68.81 85 TRP A N 1
ATOM 663 C CA . TRP A 1 85 ? -42.505 -26.174 42.764 1.00 68.81 85 TRP A CA 1
ATOM 664 C C . TRP A 1 85 ? -41.524 -27.280 43.171 1.00 68.81 85 TRP A C 1
ATOM 666 O O . TRP A 1 85 ? -40.578 -27.580 42.437 1.00 68.81 85 TRP A O 1
ATOM 676 N N . SER A 1 86 ? -41.738 -27.915 44.322 1.00 74.75 86 SER A N 1
ATOM 677 C CA . SER A 1 86 ? -40.849 -28.974 44.786 1.00 74.75 86 SER A CA 1
ATOM 678 C C . SER A 1 86 ? -40.981 -30.230 43.921 1.00 74.75 86 SER A C 1
ATOM 680 O O . SER A 1 86 ? -39.962 -30.720 43.429 1.00 74.75 86 SER A O 1
ATOM 682 N N . TYR A 1 87 ? -42.207 -30.692 43.639 1.00 84.81 87 TYR A N 1
ATOM 683 C CA . TYR A 1 87 ? -42.465 -31.913 42.867 1.00 84.81 87 TYR A CA 1
ATOM 684 C C . TYR A 1 87 ? -43.515 -31.748 41.758 1.00 84.81 87 TYR A C 1
ATOM 686 O O . TYR A 1 87 ? -44.448 -30.950 41.844 1.00 84.81 87 TYR A O 1
ATOM 694 N N . ILE A 1 88 ? -43.363 -32.550 40.701 1.00 80.75 88 ILE A N 1
ATOM 695 C CA . ILE A 1 88 ? -44.356 -32.780 39.647 1.00 80.75 88 ILE A CA 1
ATOM 696 C C . ILE A 1 88 ? -44.807 -34.238 39.694 1.00 80.75 88 ILE A C 1
ATOM 698 O O . ILE A 1 88 ? -43.968 -35.137 39.749 1.00 80.75 88 ILE A O 1
ATOM 702 N N . THR A 1 89 ? -46.120 -34.469 39.645 1.00 86.88 89 THR A N 1
ATOM 703 C CA . THR A 1 89 ? -46.737 -35.795 39.737 1.00 86.88 89 THR A CA 1
ATOM 704 C C . THR A 1 89 ? -47.649 -36.087 38.541 1.00 86.88 89 THR A C 1
ATOM 706 O O . THR A 1 89 ? -48.472 -35.259 38.159 1.00 86.88 89 THR A O 1
ATOM 709 N N . PHE A 1 90 ? -47.521 -37.282 37.962 1.00 87.50 90 PHE A N 1
ATOM 710 C CA . PHE A 1 90 ? -48.300 -37.784 36.829 1.00 87.50 90 PHE A CA 1
ATOM 711 C C . PHE A 1 90 ? -49.150 -38.967 37.277 1.00 87.50 90 PHE A C 1
ATOM 713 O O . PHE A 1 90 ? -48.614 -39.977 37.734 1.00 87.50 90 PHE A O 1
ATOM 720 N N . THR A 1 91 ? -50.465 -38.865 37.103 1.00 86.50 91 THR A N 1
ATOM 721 C CA . THR A 1 91 ? -51.428 -39.911 37.468 1.00 86.50 91 THR A CA 1
ATOM 722 C C . THR A 1 91 ? -52.201 -40.349 36.232 1.00 86.50 91 THR A C 1
ATOM 724 O O . THR A 1 91 ? -52.853 -39.528 35.597 1.00 86.50 91 THR A O 1
ATOM 727 N N . GLU A 1 92 ? -52.145 -41.634 35.882 1.00 83.81 92 GLU A N 1
ATOM 728 C CA . GLU A 1 92 ? -52.904 -42.207 34.765 1.00 83.81 92 GLU A CA 1
ATOM 729 C C . GLU A 1 92 ? -54.181 -42.863 35.299 1.00 83.81 92 GLU A C 1
ATOM 731 O O . GLU A 1 92 ? -54.130 -43.754 36.152 1.00 83.81 92 GLU A O 1
ATOM 736 N N . THR A 1 93 ? -55.326 -42.413 34.791 1.00 83.62 93 THR A N 1
ATOM 737 C CA . THR A 1 93 ? -56.660 -42.898 35.155 1.00 83.62 93 THR A CA 1
ATOM 738 C C . THR A 1 93 ? -57.367 -43.513 33.951 1.00 83.62 93 THR A C 1
ATOM 740 O O . THR A 1 93 ? -57.221 -43.025 32.831 1.00 83.62 93 THR A O 1
ATOM 743 N N . LEU A 1 94 ? -58.143 -44.570 34.178 1.00 83.25 94 LEU A N 1
ATOM 744 C CA . LEU A 1 94 ? -59.065 -45.180 33.221 1.00 83.25 94 LEU A CA 1
ATOM 745 C C . LEU A 1 94 ? -60.463 -45.125 33.834 1.00 83.25 94 LEU A C 1
ATOM 747 O O . LEU A 1 94 ? -60.689 -45.701 34.895 1.00 83.25 94 LEU A O 1
ATOM 751 N N . ASP A 1 95 ? -61.370 -44.377 33.205 1.00 78.25 95 ASP A N 1
ATOM 752 C CA . ASP A 1 95 ? -62.750 -44.185 33.681 1.00 78.25 95 ASP A CA 1
ATOM 753 C C . ASP A 1 95 ? -62.856 -43.754 35.165 1.00 78.25 95 ASP A C 1
ATOM 755 O O . ASP A 1 95 ? -63.821 -44.060 35.861 1.00 78.25 95 ASP A O 1
ATOM 759 N N . GLY A 1 96 ? -61.860 -42.997 35.642 1.00 72.56 96 GLY A N 1
ATOM 760 C CA . GLY A 1 96 ? -61.793 -42.461 37.005 1.00 72.56 96 GLY A CA 1
ATOM 761 C C . GLY A 1 96 ? -60.981 -43.297 38.001 1.00 72.56 96 GLY A C 1
ATOM 762 O O . GLY A 1 96 ? -60.679 -42.791 39.079 1.00 72.56 96 GLY A O 1
ATOM 763 N N . GLU A 1 97 ? -60.564 -44.518 37.652 1.00 76.75 97 GLU A N 1
ATOM 764 C CA . GLU A 1 97 ? -59.695 -45.343 38.501 1.00 76.75 97 GLU A CA 1
ATOM 765 C C . GLU A 1 97 ? -58.226 -45.258 38.081 1.00 76.75 97 GLU A C 1
ATOM 767 O O . GLU A 1 97 ? -57.898 -45.244 36.896 1.00 76.75 97 GLU A O 1
ATOM 772 N N . ILE A 1 98 ? -57.321 -45.204 39.060 1.00 81.81 98 ILE A N 1
ATOM 773 C CA . ILE A 1 98 ? -55.874 -45.146 38.825 1.00 81.81 98 ILE A CA 1
ATOM 774 C C . ILE A 1 98 ? -55.383 -46.526 38.374 1.00 81.81 98 ILE A C 1
ATOM 776 O O . ILE A 1 98 ? -55.487 -47.497 39.120 1.00 81.81 98 ILE A O 1
ATOM 780 N N . ILE A 1 99 ? -54.808 -46.606 37.171 1.00 80.62 99 ILE A N 1
ATOM 781 C CA . ILE A 1 99 ? -54.373 -47.883 36.573 1.00 80.62 99 ILE A CA 1
ATOM 782 C C . ILE A 1 99 ? -52.876 -48.171 36.724 1.00 80.62 99 ILE A C 1
ATOM 784 O O . ILE A 1 99 ? -52.435 -49.295 36.489 1.00 80.62 99 ILE A O 1
ATOM 788 N N . ARG A 1 100 ? -52.083 -47.167 37.109 1.00 81.62 100 ARG A N 1
ATOM 789 C CA . ARG A 1 100 ? -50.637 -47.278 37.340 1.00 81.62 100 ARG A CA 1
ATOM 790 C C . ARG A 1 100 ? -50.221 -46.433 38.532 1.00 81.62 100 ARG A C 1
ATOM 792 O O . ARG A 1 100 ? -50.852 -45.422 38.829 1.00 81.62 100 ARG A O 1
ATOM 799 N N . VAL A 1 101 ? -49.134 -46.822 39.190 1.00 86.19 101 VAL A N 1
ATOM 800 C CA . VAL A 1 101 ? -48.540 -46.039 40.278 1.00 86.19 101 VAL A CA 1
ATOM 801 C C . VAL A 1 101 ? -48.161 -44.649 39.742 1.00 86.19 101 VAL A C 1
ATOM 803 O O . VAL A 1 101 ? -47.450 -44.584 38.733 1.00 86.19 101 VAL A O 1
ATOM 806 N N . PRO A 1 102 ? -48.613 -43.546 40.374 1.00 87.69 102 PRO A N 1
ATOM 807 C CA . PRO A 1 102 ? -48.258 -42.202 39.941 1.00 87.69 102 PRO A CA 1
ATOM 808 C C . PRO A 1 102 ? -46.745 -41.982 39.938 1.00 87.69 102 PRO A C 1
ATOM 810 O O . PRO A 1 102 ? -46.037 -42.441 40.836 1.00 87.69 102 PRO A O 1
ATOM 813 N N . PHE A 1 103 ? -46.246 -41.263 38.940 1.00 86.12 103 PHE A N 1
ATOM 814 C CA . PHE A 1 103 ? -44.842 -40.866 38.884 1.00 86.12 103 PHE A CA 1
ATOM 815 C C . PHE A 1 103 ? -44.676 -39.498 39.529 1.00 86.12 103 PHE A C 1
ATOM 817 O O . PHE A 1 103 ? -45.342 -38.571 39.088 1.00 86.12 103 PHE A O 1
ATOM 824 N N . SER A 1 104 ? -43.781 -39.354 40.508 1.00 88.00 104 SER A N 1
ATOM 825 C CA . SER A 1 104 ? -43.453 -38.061 41.116 1.00 88.00 104 SER A CA 1
ATOM 826 C C . SER A 1 104 ? -41.946 -37.808 41.094 1.00 88.00 104 SER A C 1
ATOM 828 O O . SER A 1 104 ? -41.164 -38.720 41.375 1.00 88.00 104 SER A O 1
ATOM 830 N N . ALA A 1 105 ? -41.526 -36.592 40.741 1.00 86.38 105 ALA A N 1
ATOM 831 C CA . ALA A 1 105 ? -40.116 -36.201 40.705 1.00 86.38 105 ALA A CA 1
ATOM 832 C C . ALA A 1 105 ? -39.922 -34.708 40.998 1.00 86.38 105 ALA A C 1
ATOM 834 O O . ALA A 1 105 ? -40.851 -33.930 40.776 1.00 86.38 105 ALA A O 1
ATOM 835 N N . PRO A 1 106 ? -38.717 -34.282 41.430 1.00 92.50 106 PRO A N 1
ATOM 836 C CA . PRO A 1 106 ? -38.403 -32.867 41.534 1.00 92.50 106 PRO A CA 1
ATOM 837 C C . PRO A 1 106 ? -38.616 -32.155 40.199 1.00 92.50 106 PRO A C 1
ATOM 839 O O . PRO A 1 106 ? -38.179 -32.659 39.157 1.00 92.50 106 PRO A O 1
ATOM 842 N N . VAL A 1 107 ? -39.255 -30.983 40.221 1.00 75.19 107 VAL A N 1
ATOM 843 C CA . VAL A 1 107 ? -39.635 -30.266 38.990 1.00 75.19 107 VAL A CA 1
ATOM 844 C C . VAL A 1 107 ? -38.418 -29.994 38.099 1.00 75.19 107 VAL A C 1
ATOM 846 O O . VAL A 1 107 ? -38.434 -30.276 36.899 1.00 75.19 107 VAL A O 1
ATOM 849 N N . GLU A 1 108 ? -37.320 -29.549 38.709 1.00 80.94 108 GLU A N 1
ATOM 850 C CA . GLU A 1 108 ? -36.052 -29.282 38.027 1.00 80.94 108 GLU A CA 1
ATOM 851 C C . GLU A 1 108 ? -35.468 -30.531 37.348 1.00 80.94 108 GLU A C 1
ATOM 853 O O . GLU A 1 108 ? -34.993 -30.485 36.209 1.00 80.94 108 GLU A O 1
ATOM 858 N N . TRP A 1 109 ? -35.534 -31.681 38.024 1.00 85.38 109 TRP A N 1
ATOM 859 C CA . TRP A 1 109 ? -35.054 -32.945 37.469 1.00 85.38 109 TRP A CA 1
ATOM 860 C C . TRP A 1 109 ? -35.892 -33.361 36.258 1.00 85.38 109 TRP A C 1
ATOM 862 O O . TRP A 1 109 ? -35.338 -33.738 35.220 1.00 85.38 109 TRP A O 1
ATOM 872 N N . TYR A 1 110 ? -37.220 -33.246 36.366 1.00 83.12 110 TYR A N 1
ATOM 873 C CA . TYR A 1 110 ? -38.139 -33.606 35.291 1.00 83.12 110 TYR A CA 1
ATOM 874 C C . TYR A 1 110 ? -37.899 -32.754 34.043 1.00 83.12 110 TYR A C 1
ATOM 876 O O . TYR A 1 110 ? -37.745 -33.313 32.957 1.00 83.12 110 TYR A O 1
ATOM 884 N N . PHE A 1 111 ? -37.790 -31.428 34.176 1.00 77.31 111 PHE A N 1
ATOM 885 C CA . PHE A 1 111 ? -37.572 -30.553 33.022 1.00 77.31 111 PHE A CA 1
ATOM 886 C C . PHE A 1 111 ? -36.222 -30.792 32.344 1.00 77.31 111 PHE A C 1
ATOM 888 O O . PHE A 1 111 ? -36.188 -30.922 31.116 1.00 77.31 111 PHE A O 1
ATOM 895 N N . ARG A 1 112 ? -35.126 -30.945 33.104 1.00 77.00 112 ARG A N 1
ATOM 896 C CA . ARG A 1 112 ? -33.820 -31.307 32.518 1.00 77.00 112 ARG A CA 1
ATOM 897 C C . ARG A 1 112 ? -33.894 -32.622 31.752 1.00 77.00 112 ARG A C 1
ATOM 899 O O . ARG A 1 112 ? -33.387 -32.719 30.633 1.00 77.00 112 ARG A O 1
ATOM 906 N N . LYS A 1 113 ? -34.544 -33.636 32.332 1.00 76.62 113 LYS A N 1
ATOM 907 C CA . LYS A 1 113 ? -34.658 -34.960 31.713 1.00 76.62 113 LYS A CA 1
ATOM 908 C C . LYS A 1 113 ? -35.564 -34.940 30.481 1.00 76.62 113 LYS A C 1
ATOM 910 O O . LYS A 1 113 ? -35.203 -35.525 29.462 1.00 76.62 113 LYS A O 1
ATOM 915 N N . ASN A 1 114 ? -36.680 -34.217 30.537 1.00 76.69 114 ASN A N 1
ATOM 916 C CA . ASN A 1 114 ? -37.596 -34.039 29.414 1.00 76.69 114 ASN A CA 1
ATOM 917 C C . ASN A 1 114 ? -36.914 -33.299 28.248 1.00 76.69 114 ASN A C 1
ATOM 919 O O . ASN A 1 114 ? -37.018 -33.725 27.102 1.00 76.69 114 ASN A O 1
ATOM 923 N N . MET A 1 115 ? -36.141 -32.240 28.523 1.00 70.94 115 MET A N 1
ATOM 924 C CA . MET A 1 115 ? -35.347 -31.550 27.496 1.00 70.94 115 MET A CA 1
ATOM 925 C C . MET A 1 115 ? -34.322 -32.477 26.840 1.00 70.94 115 MET A C 1
ATOM 927 O O . MET A 1 115 ? -34.192 -32.474 25.616 1.00 70.94 115 MET A O 1
ATOM 931 N N . TYR A 1 116 ? -33.611 -33.282 27.633 1.00 75.81 116 TYR A N 1
ATOM 932 C CA . TYR A 1 116 ? -32.667 -34.269 27.111 1.00 75.81 116 TYR A CA 1
ATOM 933 C C . TYR A 1 116 ? -33.358 -35.286 26.190 1.00 75.81 116 TYR A C 1
ATOM 935 O O . TYR A 1 116 ? -32.908 -35.492 25.063 1.00 75.81 116 TYR A O 1
ATOM 943 N N . ILE A 1 117 ? -34.479 -35.868 26.633 1.00 70.50 117 ILE A N 1
ATOM 944 C CA . ILE A 1 117 ? -35.253 -36.851 25.860 1.00 70.50 117 ILE A CA 1
ATOM 945 C C . ILE A 1 117 ? -35.767 -36.233 24.559 1.00 70.50 117 ILE A C 1
ATOM 947 O O . ILE A 1 117 ? -35.566 -36.814 23.498 1.00 70.50 117 ILE A O 1
ATOM 951 N N . ASN A 1 118 ? -36.339 -35.028 24.602 1.00 72.81 118 ASN A N 1
ATOM 952 C CA . ASN A 1 118 ? -36.838 -34.347 23.405 1.00 72.81 118 ASN A CA 1
ATOM 953 C C . ASN A 1 118 ? -35.722 -34.007 22.405 1.00 72.81 118 ASN A C 1
ATOM 955 O O . ASN A 1 118 ? -35.914 -34.158 21.199 1.00 72.81 118 ASN A O 1
ATOM 959 N N . ARG A 1 119 ? -34.535 -33.598 22.877 1.00 69.56 119 ARG A N 1
ATOM 960 C CA . ARG A 1 119 ? -33.361 -33.393 22.008 1.00 69.56 119 ARG A CA 1
ATOM 961 C C . ARG A 1 119 ? -32.912 -34.697 21.361 1.00 69.56 119 ARG A C 1
ATOM 963 O O . ARG A 1 119 ? -32.629 -34.714 20.167 1.00 69.56 119 ARG A O 1
ATOM 970 N N . HIS A 1 120 ? -32.874 -35.780 22.132 1.00 64.50 120 HIS A N 1
ATOM 971 C CA . HIS A 1 120 ? -32.483 -37.091 21.630 1.00 64.50 120 HIS A CA 1
ATOM 972 C C . HIS A 1 120 ? -33.495 -37.644 20.616 1.00 64.50 120 HIS A C 1
ATOM 974 O O . HIS A 1 120 ? -33.096 -38.135 19.567 1.00 64.50 120 HIS A O 1
ATOM 980 N N . LEU A 1 121 ? -34.798 -37.480 20.866 1.00 66.56 121 LEU A N 1
ATOM 981 C CA . LEU A 1 121 ? -35.867 -37.821 19.924 1.00 66.56 121 LEU A CA 1
ATOM 982 C C . LEU A 1 121 ? -35.733 -37.053 18.610 1.00 66.56 121 LEU A C 1
ATOM 984 O O . LEU A 1 121 ? -35.781 -37.655 17.543 1.00 66.56 121 LEU A O 1
ATOM 988 N N . LYS A 1 122 ? -35.496 -35.740 18.683 1.00 62.69 122 LYS A N 1
ATOM 989 C CA . LYS A 1 122 ? -35.328 -34.896 17.495 1.00 62.69 122 LYS A CA 1
ATOM 990 C C . LYS A 1 122 ? -34.045 -35.219 16.727 1.00 62.69 122 LYS A C 1
ATOM 992 O O . LYS A 1 122 ? -34.027 -35.143 15.501 1.00 62.69 122 LYS A O 1
ATOM 997 N N . PHE A 1 123 ? -32.989 -35.627 17.432 1.00 60.28 123 PHE A N 1
ATOM 998 C CA . PHE A 1 123 ? -31.779 -36.177 16.824 1.00 60.28 123 PHE A CA 1
ATOM 999 C C . PHE A 1 123 ? -32.074 -37.492 16.092 1.00 60.28 123 PHE A C 1
ATOM 1001 O O . PHE A 1 123 ? -31.740 -37.602 14.918 1.00 60.28 123 PHE A O 1
ATOM 1008 N N . ILE A 1 124 ? -32.758 -38.448 16.734 1.00 59.97 124 ILE A N 1
ATOM 1009 C CA . ILE A 1 124 ? -33.162 -39.712 16.099 1.00 59.97 124 ILE A CA 1
ATOM 1010 C C . ILE A 1 124 ? -34.037 -39.439 14.872 1.00 59.97 124 ILE A C 1
ATOM 1012 O O . ILE A 1 124 ? -33.771 -40.009 13.823 1.00 59.97 124 ILE A O 1
ATOM 1016 N N . GLU A 1 125 ? -35.026 -38.548 14.953 1.00 56.78 125 GLU A N 1
ATOM 1017 C CA . GLU A 1 125 ? -35.875 -38.142 13.821 1.00 56.78 125 GLU A CA 1
ATOM 1018 C C . GLU A 1 125 ? -35.039 -37.558 12.668 1.00 56.78 125 GLU A C 1
ATOM 1020 O O . GLU A 1 125 ? -35.171 -37.974 11.521 1.00 56.78 125 GLU A O 1
ATOM 1025 N N . THR A 1 126 ? -34.106 -36.654 12.977 1.00 51.34 126 THR A N 1
ATOM 1026 C CA . THR A 1 126 ? -33.246 -36.003 11.975 1.00 51.34 126 THR A CA 1
ATOM 1027 C C . THR A 1 126 ? -32.268 -36.985 11.319 1.00 51.34 126 THR A C 1
ATOM 1029 O O . THR A 1 126 ? -32.025 -36.891 10.119 1.00 51.34 126 THR A O 1
ATOM 1032 N N . VAL A 1 127 ? -31.723 -37.937 12.082 1.00 52.06 127 VAL A N 1
ATOM 1033 C CA . VAL A 1 127 ? -30.752 -38.935 11.601 1.00 52.06 127 VAL A CA 1
ATOM 1034 C C . VAL A 1 127 ? -31.438 -40.100 10.876 1.00 52.06 127 VAL A C 1
ATOM 1036 O O . VAL A 1 127 ? -30.926 -40.576 9.867 1.00 52.06 127 VAL A O 1
ATOM 1039 N N . SER A 1 128 ? -32.615 -40.538 11.332 1.00 52.56 128 SER A N 1
ATOM 1040 C CA . SER A 1 128 ? -33.382 -41.633 10.707 1.00 52.56 128 SER A CA 1
ATOM 1041 C C . SER A 1 128 ? -34.034 -41.234 9.379 1.00 52.56 128 SER A C 1
ATOM 1043 O O . SER A 1 128 ? -34.146 -42.071 8.485 1.00 52.56 128 SER A O 1
ATOM 1045 N N . LEU A 1 129 ? -34.360 -39.952 9.180 1.00 46.56 129 LEU A N 1
ATOM 1046 C CA . LEU A 1 129 ? -34.800 -39.412 7.885 1.00 46.56 129 LEU A CA 1
ATOM 1047 C C . LEU A 1 129 ? -33.680 -39.345 6.826 1.00 46.56 129 LEU A C 1
ATOM 1049 O O . LEU A 1 129 ? -33.960 -39.074 5.660 1.00 46.56 129 LEU A O 1
ATOM 1053 N N . GLY A 1 130 ? -32.423 -39.619 7.193 1.00 43.75 130 GLY A N 1
ATOM 1054 C CA . GLY A 1 130 ? -31.307 -39.714 6.247 1.00 43.75 130 GLY A CA 1
ATOM 1055 C C . GLY A 1 130 ? -31.272 -41.008 5.419 1.00 43.75 130 GLY A C 1
ATOM 1056 O O . GLY A 1 130 ? -30.456 -41.104 4.506 1.00 43.75 130 GLY A O 1
ATOM 1057 N N . GLY A 1 131 ? -32.124 -41.998 5.726 1.00 40.88 131 GLY A N 1
ATOM 1058 C CA . GLY A 1 131 ? -32.059 -43.346 5.140 1.00 40.88 131 GLY A CA 1
ATOM 1059 C C . GLY A 1 131 ? -33.015 -43.644 3.978 1.00 40.88 131 GLY A C 1
ATOM 1060 O O . GLY A 1 131 ? -32.671 -44.434 3.106 1.00 40.88 131 GLY A O 1
ATOM 1061 N N . GLU A 1 132 ? -34.185 -43.006 3.900 1.00 40.81 132 GLU A N 1
ATOM 1062 C CA . GLU A 1 132 ? -35.153 -43.247 2.819 1.00 40.81 132 GLU A CA 1
ATOM 1063 C C . GLU A 1 132 ? -35.773 -41.926 2.357 1.00 40.81 132 GLU A C 1
ATOM 1065 O O . GLU A 1 132 ? -36.673 -41.385 2.993 1.00 40.81 132 GLU A O 1
ATOM 1070 N N . GLY A 1 133 ? -35.285 -41.393 1.231 1.00 37.12 133 GLY A N 1
ATOM 1071 C CA . GLY A 1 133 ? -35.896 -40.217 0.600 1.00 37.12 133 GLY A CA 1
ATOM 1072 C C . GLY A 1 133 ? -34.949 -39.185 -0.006 1.00 37.12 133 GLY A C 1
ATOM 1073 O O . GLY A 1 133 ? -35.373 -38.062 -0.257 1.00 37.12 133 GLY A O 1
ATOM 1074 N N . SER A 1 134 ? -33.692 -39.516 -0.303 1.00 36.62 134 SER A N 1
ATOM 1075 C CA . SER A 1 134 ? -32.791 -38.652 -1.080 1.00 36.62 134 SER A CA 1
ATOM 1076 C C . SER A 1 134 ? -33.084 -38.718 -2.589 1.00 36.62 134 SER A C 1
ATOM 1078 O O . SER A 1 134 ? -32.221 -39.024 -3.406 1.00 36.62 134 SER A O 1
ATOM 1080 N N . ARG A 1 135 ? -34.326 -38.414 -2.991 1.00 38.59 135 ARG A N 1
ATOM 1081 C CA . ARG A 1 135 ? -34.662 -38.053 -4.378 1.00 38.59 135 ARG A CA 1
ATOM 1082 C C . ARG A 1 135 ? -35.702 -36.938 -4.402 1.00 38.59 135 ARG A C 1
ATOM 1084 O O . ARG A 1 135 ? -36.890 -37.177 -4.234 1.00 38.59 135 ARG A O 1
ATOM 1091 N N . GLY A 1 136 ? -35.220 -35.727 -4.674 1.00 37.75 136 GLY A N 1
ATOM 1092 C CA . GLY A 1 136 ? -36.001 -34.659 -5.292 1.00 37.75 136 GLY A CA 1
ATOM 1093 C C . GLY A 1 136 ? -37.138 -34.088 -4.450 1.00 37.75 136 GLY A C 1
ATOM 1094 O O . GLY A 1 136 ? -38.306 -34.289 -4.772 1.00 37.75 136 GLY A O 1
ATOM 1095 N N . ARG A 1 137 ? -36.810 -33.279 -3.441 1.00 32.41 137 ARG A N 1
ATOM 1096 C CA . ARG A 1 137 ? -37.662 -32.143 -3.071 1.00 32.41 137 ARG A CA 1
ATOM 1097 C C . ARG A 1 137 ? -36.871 -31.132 -2.254 1.00 32.41 137 ARG A C 1
ATOM 1099 O O . ARG A 1 137 ? -36.590 -31.360 -1.083 1.00 32.41 137 ARG A O 1
ATOM 1106 N N . ASP A 1 138 ? -36.606 -29.986 -2.872 1.00 37.53 138 ASP A N 1
ATOM 1107 C CA . ASP A 1 138 ? -36.424 -28.712 -2.182 1.00 37.53 138 ASP A CA 1
ATOM 1108 C C . ASP A 1 138 ? -37.699 -28.394 -1.391 1.00 37.53 138 ASP A C 1
ATOM 1110 O O . ASP A 1 138 ? -38.544 -27.591 -1.792 1.00 37.53 138 ASP A O 1
ATOM 1114 N N . SER A 1 139 ? -37.899 -29.048 -0.250 1.00 36.25 139 SER A N 1
ATOM 1115 C CA . SER A 1 139 ? -38.797 -28.501 0.751 1.00 36.25 139 SER A CA 1
ATOM 1116 C C . SER A 1 139 ? -38.005 -27.436 1.490 1.00 36.25 139 SER A C 1
ATOM 1118 O O . SER A 1 139 ? -37.279 -27.742 2.437 1.00 36.25 139 SER A O 1
ATOM 1120 N N . LYS A 1 140 ? -38.150 -26.179 1.048 1.00 38.66 140 LYS A N 1
ATOM 1121 C CA . LYS A 1 140 ? -37.915 -25.001 1.889 1.00 38.66 140 LYS A CA 1
ATOM 1122 C C . LYS A 1 140 ? -38.494 -25.311 3.269 1.00 38.66 140 LYS A C 1
ATOM 1124 O O . LYS A 1 140 ? -39.717 -25.346 3.426 1.00 38.66 140 LYS A O 1
ATOM 1129 N N . ARG A 1 141 ? -37.629 -25.604 4.246 1.00 41.16 141 ARG A N 1
ATOM 1130 C CA . ARG A 1 141 ? -38.024 -25.752 5.647 1.00 41.16 141 ARG A CA 1
ATOM 1131 C C . ARG A 1 141 ? -38.629 -24.415 6.044 1.00 41.16 141 ARG A C 1
ATOM 1133 O O . ARG A 1 141 ? -37.935 -23.411 6.163 1.00 41.16 141 ARG A O 1
ATOM 1140 N N . LYS A 1 142 ? -39.957 -24.392 6.108 1.00 34.50 142 LYS A N 1
ATOM 1141 C CA . LYS A 1 142 ? -40.749 -23.220 6.454 1.00 34.50 142 LYS A CA 1
ATOM 1142 C C . LYS A 1 142 ? -40.268 -22.742 7.823 1.00 34.50 142 LYS A C 1
ATOM 1144 O O . LYS A 1 142 ? -40.274 -23.532 8.764 1.00 34.50 142 LYS A O 1
ATOM 1149 N N . SER A 1 143 ? -39.825 -21.486 7.880 1.00 35.47 143 SER A N 1
ATOM 1150 C CA . SER A 1 143 ? -39.491 -20.744 9.098 1.00 35.47 143 SER A CA 1
ATOM 1151 C C . SER A 1 143 ? -40.445 -21.129 10.232 1.00 35.47 143 SER A C 1
ATOM 1153 O O . SER A 1 143 ? -41.642 -20.846 10.170 1.00 35.47 143 SER A O 1
ATOM 1155 N N . GLN A 1 144 ? -39.929 -21.849 11.227 1.00 37.38 144 GLN A N 1
ATOM 1156 C CA . GLN A 1 144 ? -40.609 -22.028 12.500 1.00 37.38 144 GLN A CA 1
ATOM 1157 C C . GLN A 1 144 ? -40.032 -20.977 13.437 1.00 37.38 144 GLN A C 1
ATOM 1159 O O . GLN A 1 144 ? -38.978 -21.173 14.033 1.00 37.38 144 GLN A O 1
ATOM 1164 N N . THR A 1 145 ? -40.729 -19.850 13.566 1.00 30.59 145 THR A N 1
ATOM 1165 C CA . THR A 1 145 ? -40.603 -19.013 14.759 1.00 30.59 145 THR A CA 1
ATOM 1166 C C . THR A 1 145 ? -40.970 -19.885 15.956 1.00 30.59 145 THR A C 1
ATOM 1168 O O . THR A 1 145 ? -42.135 -20.262 16.105 1.00 30.59 145 THR A O 1
ATOM 1171 N N . LEU A 1 146 ? -39.986 -20.257 16.775 1.00 36.81 146 LEU A N 1
ATOM 1172 C CA . LEU A 1 146 ? -40.249 -20.903 18.053 1.00 36.81 146 LEU A CA 1
ATOM 1173 C C . LEU A 1 146 ? -40.655 -19.798 19.028 1.00 36.81 146 LEU A C 1
ATOM 1175 O O . LEU A 1 146 ? -39.820 -19.178 19.683 1.00 36.81 146 LEU A O 1
ATOM 1179 N N . GLU A 1 147 ? -41.950 -19.511 19.079 1.00 32.56 147 GLU A N 1
ATOM 1180 C CA . GLU A 1 147 ? -42.511 -18.726 20.167 1.00 32.56 147 GLU A CA 1
ATOM 1181 C C . GLU A 1 147 ? -42.557 -19.638 21.393 1.00 32.56 147 GLU A C 1
ATOM 1183 O O . GLU A 1 147 ? -43.394 -20.538 21.491 1.00 32.56 147 GLU A O 1
ATOM 1188 N N . VAL A 1 148 ? -41.605 -19.462 22.312 1.00 39.78 148 VAL A N 1
ATOM 1189 C CA . VAL A 1 148 ? -41.696 -20.100 23.625 1.00 39.78 148 VAL A CA 1
ATOM 1190 C C . VAL A 1 148 ? -42.808 -19.363 24.361 1.00 39.78 148 VAL A C 1
ATOM 1192 O O . VAL A 1 148 ? -42.592 -18.298 24.938 1.00 39.78 148 VAL A O 1
ATOM 1195 N N . VAL A 1 149 ? -44.029 -19.898 24.263 1.00 4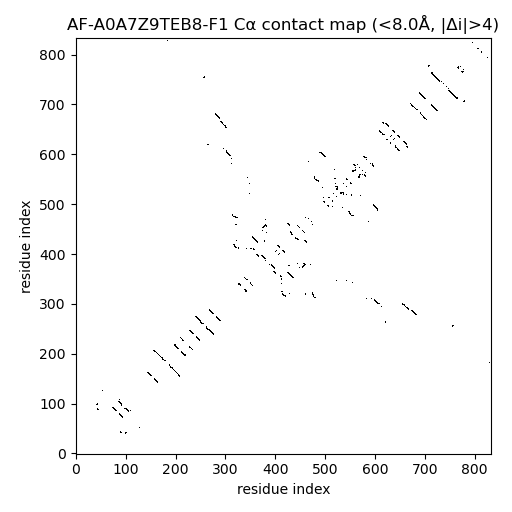3.75 149 VAL A N 1
ATOM 1196 C CA . VAL A 1 149 ? -45.193 -19.438 25.025 1.00 43.75 149 VAL A CA 1
ATOM 1197 C C . VAL A 1 149 ? -44.767 -19.363 26.487 1.00 43.75 149 VAL A C 1
ATOM 1199 O O . VAL A 1 149 ? -44.359 -20.370 27.061 1.00 43.75 149 VAL A O 1
ATOM 1202 N N . GLY A 1 150 ? -44.760 -18.135 27.016 1.00 44.88 150 GLY A N 1
ATOM 1203 C CA . GLY A 1 150 ? -43.922 -17.782 28.157 1.00 44.88 150 GLY A CA 1
ATOM 1204 C C . GLY A 1 150 ? -44.024 -18.727 29.351 1.00 44.88 150 GLY A C 1
ATOM 1205 O O . GLY A 1 150 ? -45.119 -19.119 29.747 1.00 44.88 150 GLY A O 1
ATOM 1206 N N . VAL A 1 151 ? -42.865 -19.059 29.913 1.00 51.12 151 VAL A N 1
ATOM 1207 C CA . VAL A 1 151 ? -42.743 -19.896 31.108 1.00 51.12 151 VAL A CA 1
ATOM 1208 C C . VAL A 1 151 ? -42.913 -18.996 32.329 1.00 51.12 151 VAL A C 1
ATOM 1210 O O . VAL A 1 151 ? -42.248 -17.964 32.442 1.00 51.12 151 VAL A O 1
ATOM 1213 N N . GLU A 1 152 ? -43.822 -19.361 33.230 1.00 47.66 152 GLU A N 1
ATOM 1214 C CA . GLU A 1 152 ? -43.957 -18.703 34.531 1.00 47.66 152 GLU A CA 1
ATOM 1215 C C . GLU A 1 152 ? -42.784 -19.123 35.428 1.00 47.66 152 GLU A C 1
ATOM 1217 O O . GLU A 1 152 ? -42.660 -20.290 35.791 1.00 47.66 152 GLU A O 1
ATOM 1222 N N . LEU A 1 153 ? -41.905 -18.180 35.780 1.00 48.94 153 LEU A N 1
ATOM 1223 C CA . LEU A 1 153 ? -40.725 -18.406 36.627 1.00 48.94 153 LEU A CA 1
ATOM 1224 C C . LEU A 1 153 ? -41.007 -18.073 38.105 1.00 48.94 153 LEU A C 1
ATOM 1226 O O . LEU A 1 153 ? -40.150 -17.548 38.822 1.00 48.94 153 LEU A O 1
ATOM 1230 N N . GLY A 1 154 ? -42.230 -18.334 38.574 1.00 56.06 154 GLY A N 1
ATOM 1231 C CA . GLY A 1 154 ? -42.645 -18.035 39.947 1.00 56.06 154 GLY A CA 1
ATOM 1232 C C . GLY A 1 154 ? -42.464 -16.551 40.304 1.00 56.06 154 GLY A C 1
ATOM 1233 O O . GLY A 1 154 ? -43.016 -15.676 39.643 1.00 56.06 154 GLY A O 1
ATOM 1234 N N . LYS A 1 155 ? -41.667 -16.250 41.343 1.00 45.31 155 LYS A N 1
ATOM 1235 C CA . LYS A 1 155 ? -41.408 -14.871 41.817 1.00 45.31 155 LYS A CA 1
ATOM 1236 C C . LYS A 1 155 ? -40.609 -13.993 40.841 1.00 45.31 155 LYS A C 1
ATOM 1238 O O . LYS A 1 155 ? -40.528 -12.792 41.066 1.00 45.31 155 LYS A O 1
ATOM 1243 N N . LEU A 1 156 ? -40.014 -14.570 39.794 1.00 44.00 156 LEU A N 1
ATOM 1244 C CA . LEU A 1 156 ? -39.253 -13.839 38.772 1.00 44.00 156 LEU A CA 1
ATOM 1245 C C . LEU A 1 156 ? -40.125 -13.377 37.588 1.00 44.00 156 LEU A C 1
ATOM 1247 O O . LEU A 1 156 ? -39.613 -12.745 36.670 1.00 44.00 156 LEU A O 1
ATOM 1251 N N . GLY A 1 157 ? -41.431 -13.669 37.600 1.00 60.50 157 GLY A N 1
ATOM 1252 C CA . GLY A 1 157 ? -42.369 -13.261 36.553 1.00 60.50 157 GLY A CA 1
ATOM 1253 C C . GLY A 1 157 ? -42.371 -14.181 35.327 1.00 60.50 157 GLY A C 1
ATOM 1254 O O . GLY A 1 157 ? -41.882 -15.312 35.362 1.00 60.50 157 GLY A O 1
ATOM 1255 N N . ARG A 1 158 ? -42.981 -13.717 34.231 1.00 68.44 158 ARG A N 1
ATOM 1256 C CA . ARG A 1 158 ? -43.085 -14.470 32.971 1.00 68.44 158 ARG A CA 1
ATOM 1257 C C . ARG A 1 158 ? -41.849 -14.214 32.112 1.00 68.44 158 ARG A C 1
ATOM 1259 O O . ARG A 1 158 ? -41.531 -13.067 31.818 1.00 68.44 158 ARG A O 1
ATOM 1266 N N . ALA A 1 159 ? -41.176 -15.271 31.667 1.00 69.88 159 ALA A N 1
ATOM 1267 C CA . ALA A 1 159 ? -40.165 -15.156 30.621 1.00 69.88 159 ALA A CA 1
ATOM 1268 C C . ALA A 1 159 ? -40.823 -15.330 29.253 1.00 69.88 159 ALA A C 1
ATOM 1270 O O . ALA A 1 159 ? -41.339 -16.404 28.946 1.00 69.88 159 ALA A O 1
ATOM 1271 N N . SER A 1 160 ? -40.803 -14.284 28.429 1.00 77.25 160 SER A N 1
ATOM 1272 C CA . SER A 1 160 ? -41.235 -14.334 27.033 1.00 77.25 160 SER A CA 1
ATOM 1273 C C . SER A 1 160 ? -40.054 -13.983 26.138 1.00 77.25 160 SER A C 1
ATOM 1275 O O . SER A 1 160 ? -39.706 -12.811 26.004 1.00 77.25 160 SER A O 1
ATOM 1277 N N . LEU A 1 161 ? -39.442 -15.003 25.536 1.00 76.25 161 LEU A N 1
ATOM 1278 C CA . LEU A 1 161 ? -38.379 -14.856 24.546 1.00 76.25 161 LEU A CA 1
ATOM 1279 C C . LEU A 1 161 ? -38.935 -15.226 23.173 1.00 76.25 161 LEU A C 1
ATOM 1281 O O . LEU A 1 161 ? -39.441 -16.332 22.968 1.00 76.25 161 LEU A O 1
ATOM 1285 N N . ARG A 1 162 ? -38.833 -14.296 22.228 1.00 78.12 162 ARG A N 1
ATOM 1286 C CA . ARG A 1 162 ? -39.177 -14.505 20.829 1.00 78.12 162 ARG A CA 1
ATOM 1287 C C . ARG A 1 162 ? -37.895 -14.746 20.050 1.00 78.12 162 ARG A C 1
ATOM 1289 O O . ARG A 1 162 ? -37.098 -13.836 19.865 1.00 78.12 162 ARG A O 1
ATOM 1296 N N . VAL A 1 163 ? -37.727 -15.971 19.565 1.00 80.44 163 VAL A N 1
ATOM 1297 C CA . VAL A 1 163 ? -36.606 -16.343 18.696 1.00 80.44 163 VAL A CA 1
ATOM 1298 C C . VAL A 1 163 ? -37.100 -16.380 17.251 1.00 80.44 163 VAL A C 1
ATOM 1300 O O . VAL A 1 163 ? -38.067 -17.079 16.930 1.00 80.44 163 VAL A O 1
ATOM 1303 N N . ARG A 1 164 ? -36.457 -15.618 16.366 1.00 78.50 164 ARG A N 1
ATOM 1304 C CA . ARG A 1 164 ? -36.714 -15.610 14.920 1.00 78.50 164 ARG A CA 1
ATOM 1305 C C . ARG A 1 164 ? -35.424 -15.950 14.191 1.00 78.50 164 ARG A C 1
ATOM 1307 O O . ARG A 1 164 ? -34.398 -15.380 14.514 1.00 78.50 164 ARG A O 1
ATOM 1314 N N . GLY A 1 165 ? -35.474 -16.830 13.200 1.00 76.19 165 GLY A N 1
ATOM 1315 C CA . GLY A 1 165 ? -34.304 -17.150 12.383 1.00 76.19 165 GLY A CA 1
ATOM 1316 C C . GLY A 1 165 ? -34.168 -18.633 12.082 1.00 76.19 165 GLY A C 1
ATOM 1317 O O . GLY A 1 165 ? -35.077 -19.424 12.348 1.00 76.19 165 GLY A O 1
ATOM 1318 N N . ASN A 1 166 ? -33.028 -19.003 11.516 1.00 76.69 166 ASN A N 1
ATOM 1319 C CA . ASN A 1 166 ? -32.671 -20.362 11.154 1.00 76.69 166 ASN A CA 1
ATOM 1320 C C . ASN A 1 166 ? -31.272 -20.716 11.655 1.00 76.69 166 ASN A C 1
ATOM 1322 O O . ASN A 1 166 ? -30.313 -19.969 11.505 1.00 76.69 166 ASN A O 1
ATOM 1326 N N . VAL A 1 167 ? -31.152 -21.929 12.180 1.00 75.38 167 VAL A N 1
ATOM 1327 C CA . VAL A 1 167 ? -29.865 -22.574 12.420 1.00 75.38 167 VAL A CA 1
ATOM 1328 C C . VAL A 1 167 ? -29.799 -23.769 11.483 1.00 75.38 167 VAL A C 1
ATOM 1330 O O . VAL A 1 167 ? -30.622 -24.683 11.574 1.00 75.38 167 VAL A O 1
ATOM 1333 N N . ASN A 1 168 ? -28.867 -23.731 10.540 1.00 70.19 168 ASN A N 1
ATOM 1334 C CA . ASN A 1 168 ? -28.577 -24.827 9.635 1.00 70.19 168 ASN A CA 1
ATOM 1335 C C . ASN A 1 168 ? -27.293 -25.509 10.103 1.00 70.19 168 ASN A C 1
ATOM 1337 O O . ASN A 1 168 ? -26.258 -24.870 10.232 1.00 70.19 168 ASN A O 1
ATOM 1341 N N . ILE A 1 169 ? -27.378 -26.802 10.387 1.00 72.44 169 ILE A N 1
ATOM 1342 C CA . ILE A 1 169 ? -26.228 -27.626 10.740 1.00 72.44 169 ILE A CA 1
ATOM 1343 C C . ILE A 1 169 ? -26.174 -28.727 9.698 1.00 72.44 169 ILE A C 1
ATOM 1345 O O . ILE A 1 169 ? -27.138 -29.482 9.541 1.00 72.44 169 ILE A O 1
ATOM 1349 N N . SER A 1 170 ? -25.054 -28.818 8.996 1.00 72.19 170 SER A N 1
ATOM 1350 C CA . SER A 1 170 ? -24.793 -29.872 8.033 1.00 72.19 170 SER A CA 1
ATOM 1351 C C . SER A 1 170 ? -23.495 -30.580 8.394 1.00 72.19 170 SER A C 1
ATOM 1353 O O . SER A 1 170 ? -22.483 -29.958 8.697 1.00 72.19 170 SER A O 1
ATOM 1355 N N . GLY A 1 171 ? -23.547 -31.905 8.413 1.00 65.62 171 GLY A N 1
ATOM 1356 C CA . GLY A 1 171 ? -22.372 -32.752 8.533 1.00 65.62 171 GLY A CA 1
ATOM 1357 C C . GLY A 1 171 ? -22.317 -33.639 7.305 1.00 65.62 171 GLY A C 1
ATOM 1358 O O . GLY A 1 171 ? -23.308 -34.302 6.991 1.00 65.62 171 GLY A O 1
ATOM 1359 N N . LYS A 1 172 ? -21.187 -33.657 6.604 1.00 73.12 172 LYS A N 1
ATOM 1360 C CA . LYS A 1 172 ? -20.955 -34.584 5.493 1.00 73.12 172 LYS A CA 1
ATOM 1361 C C . LYS A 1 172 ? -19.615 -35.282 5.678 1.00 73.12 172 LYS A C 1
ATOM 1363 O O . LYS A 1 172 ? -18.623 -34.675 6.070 1.00 73.12 172 LYS A O 1
ATOM 1368 N N . MET A 1 173 ? -19.602 -36.579 5.405 1.00 70.62 173 MET A N 1
ATOM 1369 C CA . MET A 1 173 ? -18.377 -37.363 5.333 1.00 70.62 173 MET A CA 1
ATOM 1370 C C . MET A 1 173 ? -17.881 -37.290 3.892 1.00 70.62 173 MET A C 1
ATOM 1372 O O . MET A 1 173 ? -18.591 -37.708 2.976 1.00 70.62 173 MET A O 1
ATOM 1376 N N . VAL A 1 174 ? -16.713 -36.691 3.687 1.00 71.81 174 VAL A N 1
ATOM 1377 C CA . VAL A 1 174 ? -16.115 -36.520 2.364 1.00 71.81 174 VAL A CA 1
ATOM 1378 C C . VAL A 1 174 ? -15.092 -37.625 2.163 1.00 71.81 174 VAL A C 1
ATOM 1380 O O . VAL A 1 174 ? -14.136 -37.746 2.929 1.00 71.81 174 VAL A O 1
ATOM 1383 N N . PHE A 1 175 ? -15.325 -38.431 1.131 1.00 78.00 175 PHE A N 1
ATOM 1384 C CA . PHE A 1 175 ? -14.374 -39.407 0.620 1.00 78.00 175 PHE A CA 1
ATOM 1385 C C . PHE A 1 175 ? -13.759 -38.811 -0.637 1.00 78.00 175 PHE A C 1
ATOM 1387 O O . PHE A 1 175 ? -14.455 -38.618 -1.636 1.00 78.00 175 PHE A O 1
ATOM 1394 N N . GLN A 1 176 ? -12.481 -38.461 -0.569 1.00 72.75 176 GLN A N 1
ATOM 1395 C CA . GLN A 1 176 ? -11.757 -37.919 -1.706 1.00 72.75 176 GLN A CA 1
ATOM 1396 C C . GLN A 1 176 ? -10.698 -38.922 -2.152 1.00 72.75 176 GLN A C 1
ATOM 1398 O O . GLN A 1 176 ? -9.658 -39.066 -1.506 1.00 72.75 176 GLN A O 1
ATOM 1403 N N . ASP A 1 177 ? -10.970 -39.577 -3.278 1.00 67.69 177 ASP A N 1
ATOM 1404 C CA . ASP A 1 177 ? -9.983 -40.356 -4.017 1.00 67.69 177 ASP A CA 1
ATOM 1405 C C . ASP A 1 177 ? -9.239 -39.405 -4.961 1.00 67.69 177 ASP A C 1
ATOM 1407 O O . ASP A 1 177 ? -9.839 -38.783 -5.842 1.00 67.69 177 ASP A O 1
ATOM 1411 N N . GLN A 1 178 ? -7.932 -39.237 -4.760 1.00 58.91 178 GLN A N 1
ATOM 1412 C CA . GLN A 1 178 ? -7.107 -38.414 -5.648 1.00 58.91 178 GLN A CA 1
ATOM 1413 C C . GLN A 1 178 ? -6.294 -39.310 -6.588 1.00 58.91 178 GLN A C 1
ATOM 1415 O O . GLN A 1 178 ? -5.295 -39.899 -6.180 1.00 58.91 178 GLN A O 1
ATOM 1420 N N . GLU A 1 179 ? -6.653 -39.346 -7.876 1.00 57.16 179 GLU A N 1
ATOM 1421 C CA . GLU A 1 179 ? -5.840 -39.952 -8.947 1.00 57.16 179 GLU A CA 1
ATOM 1422 C C . GLU A 1 179 ? -4.672 -39.036 -9.360 1.00 57.16 179 GLU A C 1
ATOM 1424 O O . GLU A 1 179 ? -4.500 -38.663 -10.519 1.00 57.16 179 GLU A O 1
ATOM 1429 N N . LEU A 1 180 ? -3.851 -38.618 -8.400 1.00 52.84 180 LEU A N 1
ATOM 1430 C CA . LEU A 1 180 ? -2.601 -37.928 -8.702 1.00 52.84 180 LEU A CA 1
ATOM 1431 C C . LEU A 1 180 ? -1.452 -38.922 -8.570 1.00 52.84 180 LEU A C 1
ATOM 1433 O O . LEU A 1 180 ? -1.371 -39.655 -7.587 1.00 52.84 180 LEU A O 1
ATOM 1437 N N . VAL A 1 181 ? -0.524 -38.909 -9.534 1.00 54.25 181 VAL A N 1
ATOM 1438 C CA . VAL A 1 181 ? 0.753 -39.638 -9.457 1.00 54.25 181 VAL A CA 1
ATOM 1439 C C . VAL A 1 181 ? 1.593 -39.017 -8.331 1.00 54.25 181 VAL A C 1
ATOM 1441 O O . VAL A 1 181 ? 2.454 -38.164 -8.554 1.00 54.25 181 VAL A O 1
ATOM 1444 N N . ARG A 1 182 ? 1.279 -39.380 -7.087 1.00 54.34 182 ARG A N 1
ATOM 1445 C CA . ARG A 1 182 ? 1.974 -38.965 -5.867 1.00 54.34 182 ARG A CA 1
ATOM 1446 C C . ARG A 1 182 ? 2.866 -40.100 -5.379 1.00 54.34 182 ARG A C 1
ATOM 1448 O O . ARG A 1 182 ? 2.636 -41.271 -5.656 1.00 54.34 182 ARG A O 1
ATOM 1455 N N . SER A 1 183 ? 3.927 -39.730 -4.671 1.00 52.12 183 SER A N 1
ATOM 1456 C CA . SER A 1 183 ? 4.985 -40.652 -4.252 1.00 52.12 183 SER A CA 1
ATOM 1457 C C . SER A 1 183 ? 4.611 -41.562 -3.071 1.00 52.12 183 SER A C 1
ATOM 1459 O O . SER A 1 183 ? 5.458 -42.348 -2.672 1.00 52.12 183 SER A O 1
ATOM 1461 N N . SER A 1 184 ? 3.412 -41.472 -2.482 1.00 53.44 184 SER A N 1
ATOM 1462 C CA . SER A 1 184 ? 2.999 -42.270 -1.314 1.00 53.44 184 SER A CA 1
ATOM 1463 C C . SER A 1 184 ? 1.619 -42.911 -1.521 1.00 53.44 184 SER A C 1
ATOM 1465 O O . SER A 1 184 ? 0.699 -42.287 -2.041 1.00 53.44 184 SER A O 1
ATOM 1467 N N . ILE A 1 185 ? 1.482 -44.174 -1.103 1.00 51.16 185 ILE A N 1
ATOM 1468 C CA . ILE A 1 185 ? 0.243 -44.977 -1.193 1.00 51.16 185 ILE A CA 1
ATOM 1469 C C . ILE A 1 185 ? -0.771 -44.593 -0.097 1.00 51.16 185 ILE A C 1
ATOM 1471 O O . ILE A 1 185 ? -1.974 -44.749 -0.275 1.00 51.16 185 ILE A O 1
ATOM 1475 N N . ASN A 1 186 ? -0.305 -44.041 1.028 1.00 53.72 186 ASN A N 1
ATOM 1476 C CA . ASN A 1 186 ? -1.158 -43.713 2.178 1.00 53.72 186 ASN A CA 1
ATOM 1477 C C . ASN A 1 186 ? -1.982 -42.420 2.011 1.00 53.72 186 ASN A C 1
ATOM 1479 O O . ASN A 1 186 ? -2.829 -42.143 2.851 1.00 53.72 186 ASN A O 1
ATOM 1483 N N . GLU A 1 187 ? -1.748 -41.630 0.958 1.00 52.69 187 GLU A N 1
ATOM 1484 C CA . GLU A 1 187 ? -2.477 -40.375 0.690 1.00 52.69 187 GLU A CA 1
ATOM 1485 C C . GLU A 1 187 ? -3.511 -40.501 -0.442 1.00 52.69 187 GLU A C 1
ATOM 1487 O O . GLU A 1 187 ? -4.140 -39.512 -0.813 1.00 52.69 187 GLU A O 1
ATOM 1492 N N . THR A 1 188 ? -3.693 -41.693 -1.023 1.00 56.22 188 THR A N 1
ATOM 1493 C CA . THR A 1 188 ? -4.586 -41.889 -2.180 1.00 56.22 188 THR A CA 1
ATOM 1494 C C . THR A 1 188 ? -6.066 -41.724 -1.818 1.00 56.22 188 THR A C 1
ATOM 1496 O O . THR A 1 188 ? -6.856 -41.346 -2.682 1.00 56.22 188 THR A O 1
ATOM 1499 N N . GLN A 1 189 ? -6.427 -41.946 -0.548 1.00 61.53 189 GLN A N 1
ATOM 1500 C CA . GLN A 1 189 ? -7.791 -41.797 -0.040 1.00 61.53 189 GLN A CA 1
ATOM 1501 C C . GLN A 1 189 ? -7.789 -40.935 1.224 1.00 61.53 189 GLN A C 1
ATOM 1503 O O . GLN A 1 189 ? -7.242 -41.329 2.254 1.00 61.53 189 GLN A O 1
ATOM 1508 N N . SER A 1 190 ? -8.415 -39.761 1.156 1.00 66.94 190 SER A N 1
ATOM 1509 C CA . SER A 1 190 ? -8.669 -38.930 2.334 1.00 66.94 190 SER A CA 1
ATOM 1510 C C . SER A 1 190 ? -10.125 -39.080 2.750 1.00 66.94 190 SER A C 1
ATOM 1512 O O . SER A 1 190 ? -11.034 -38.927 1.934 1.00 66.94 190 SER A O 1
ATOM 1514 N N . THR A 1 191 ? -10.346 -39.402 4.023 1.00 73.69 191 THR A N 1
ATOM 1515 C CA . THR A 1 191 ? -11.673 -39.415 4.640 1.00 73.69 191 THR A CA 1
ATOM 1516 C C . THR A 1 191 ? -11.682 -38.386 5.756 1.00 73.69 191 THR A C 1
ATOM 1518 O O . THR A 1 191 ? -10.992 -38.558 6.760 1.00 73.69 191 THR A O 1
ATOM 1521 N N . HIS A 1 192 ? -12.471 -37.327 5.604 1.00 76.44 192 HIS A N 1
ATOM 1522 C CA . HIS A 1 192 ? -12.672 -36.341 6.660 1.00 76.44 192 HIS A CA 1
ATOM 1523 C C . HIS A 1 192 ? -14.147 -35.984 6.802 1.00 76.44 192 HIS A C 1
ATOM 1525 O O . HIS A 1 192 ? -14.959 -36.157 5.893 1.00 76.44 192 HIS A O 1
ATOM 1531 N N . ILE A 1 193 ? -14.500 -35.509 7.991 1.00 71.56 193 ILE A N 1
ATOM 1532 C CA . ILE A 1 193 ? -15.841 -35.024 8.294 1.00 71.56 193 ILE A CA 1
ATOM 1533 C C . ILE A 1 193 ? -15.803 -33.510 8.124 1.00 71.56 193 ILE A C 1
ATOM 1535 O O . ILE A 1 193 ? -15.031 -32.834 8.798 1.00 71.56 193 ILE A O 1
ATOM 1539 N N . GLU A 1 194 ? -16.625 -32.983 7.222 1.00 72.44 194 GLU A N 1
ATOM 1540 C CA . GLU A 1 194 ? -16.903 -31.551 7.149 1.00 72.44 194 GLU A CA 1
ATOM 1541 C C . GLU A 1 194 ? -18.159 -31.259 7.967 1.00 72.44 194 GLU A C 1
ATOM 1543 O O . GLU A 1 194 ? -19.223 -31.836 7.723 1.00 72.44 194 GLU A O 1
ATOM 1548 N N . PHE A 1 195 ? -18.017 -30.373 8.949 1.00 80.69 195 PHE A N 1
ATOM 1549 C CA . PHE A 1 195 ? -19.107 -29.865 9.768 1.00 80.69 195 PHE A CA 1
ATOM 1550 C C . PHE A 1 195 ? -19.270 -28.376 9.477 1.00 80.69 195 PHE A C 1
ATOM 1552 O O . PHE A 1 195 ? -18.330 -27.611 9.675 1.00 80.69 195 PHE A O 1
ATOM 1559 N N . ASP A 1 196 ? -20.448 -27.986 9.004 1.00 74.94 196 ASP A N 1
ATOM 1560 C CA . ASP A 1 196 ? -20.795 -26.600 8.704 1.00 74.94 196 ASP A CA 1
ATOM 1561 C C . ASP A 1 196 ? -22.033 -26.204 9.516 1.00 74.94 196 ASP A C 1
ATOM 1563 O O . ASP A 1 196 ? -23.070 -26.879 9.477 1.00 74.94 196 ASP A O 1
ATOM 1567 N N . GLN A 1 197 ? -21.907 -25.124 10.284 1.00 78.50 197 GLN A N 1
ATOM 1568 C CA . GLN A 1 197 ? -22.958 -24.577 11.127 1.00 78.50 197 GLN A CA 1
ATOM 1569 C C . GLN A 1 197 ? -23.187 -23.116 10.752 1.00 78.50 197 GLN A C 1
ATOM 1571 O O . GLN A 1 197 ? -22.394 -22.245 11.093 1.00 78.50 197 GLN A O 1
ATOM 1576 N N . LYS A 1 198 ? -24.339 -22.859 10.135 1.00 82.31 198 LYS A N 1
ATOM 1577 C CA . LYS A 1 198 ? -24.808 -21.527 9.760 1.00 82.31 198 LYS A CA 1
ATOM 1578 C C . LYS A 1 198 ? -25.916 -21.094 10.705 1.00 82.31 198 LYS A C 1
ATOM 1580 O O . LYS A 1 198 ? -26.981 -21.713 10.756 1.00 82.31 198 LYS A O 1
ATOM 1585 N N . GLN A 1 199 ? -25.661 -20.064 11.491 1.00 85.12 199 GLN A N 1
ATOM 1586 C CA . GLN A 1 199 ? -26.590 -19.505 12.464 1.00 85.12 199 GLN A CA 1
ATOM 1587 C C . GLN A 1 199 ? -27.009 -18.130 11.979 1.00 85.12 199 GLN A C 1
ATOM 1589 O O . GLN A 1 199 ? -26.149 -17.285 11.830 1.00 85.12 199 GLN A O 1
ATOM 1594 N N . ASN A 1 200 ? -28.301 -17.901 11.778 1.00 88.81 200 ASN A N 1
ATOM 1595 C CA . ASN A 1 200 ? -28.855 -16.567 11.580 1.00 88.81 200 ASN A CA 1
ATOM 1596 C C . ASN A 1 200 ? -30.119 -16.476 12.429 1.00 88.81 200 ASN A C 1
ATOM 1598 O O . ASN A 1 200 ? -31.151 -17.057 12.081 1.00 88.81 200 ASN A O 1
ATOM 1602 N N . PHE A 1 201 ? -30.025 -15.836 13.590 1.00 87.25 201 PHE A N 1
ATOM 1603 C CA . PHE A 1 201 ? -31.167 -15.664 14.471 1.00 87.25 201 PHE A CA 1
ATOM 1604 C C . PHE A 1 201 ? -31.132 -14.351 15.247 1.00 87.25 201 PHE A C 1
ATOM 1606 O O . PHE A 1 201 ? -30.095 -13.856 15.674 1.00 87.25 201 PHE A O 1
ATOM 1613 N N . ASN A 1 202 ? -32.334 -13.849 15.495 1.00 90.00 202 ASN A N 1
ATOM 1614 C CA . ASN A 1 202 ? -32.632 -12.720 16.343 1.00 90.00 202 ASN A CA 1
ATOM 1615 C C . ASN A 1 202 ? -33.459 -13.201 17.548 1.00 90.00 202 ASN A C 1
ATOM 1617 O O . ASN A 1 202 ? -34.474 -13.890 17.388 1.00 90.00 202 ASN A O 1
ATOM 1621 N N . ILE A 1 203 ? -33.014 -12.864 18.754 1.00 89.31 203 ILE A N 1
ATOM 1622 C CA . ILE A 1 203 ? -33.696 -13.128 20.019 1.00 89.31 203 ILE A CA 1
ATOM 1623 C C . ILE A 1 203 ? -34.091 -11.786 20.613 1.00 89.31 203 ILE A C 1
ATOM 1625 O O . ILE A 1 203 ? -33.242 -10.943 20.884 1.00 89.31 203 ILE A O 1
ATOM 1629 N N . GLU A 1 204 ? -35.379 -11.623 20.878 1.00 91.81 204 GLU A N 1
ATOM 1630 C CA . GLU A 1 204 ? -35.914 -10.455 21.562 1.00 91.81 204 GLU A CA 1
ATOM 1631 C C . GLU A 1 204 ? -36.887 -10.917 22.640 1.00 91.81 204 GLU A C 1
ATOM 1633 O O . GLU A 1 204 ? -37.774 -11.737 22.385 1.00 91.81 204 GLU A O 1
ATOM 1638 N N . GLY A 1 205 ? -36.756 -10.403 23.857 1.00 88.44 205 GLY A N 1
ATOM 1639 C CA . GLY A 1 205 ? -37.745 -10.696 24.879 1.00 88.44 205 GLY A CA 1
ATOM 1640 C C . GLY A 1 205 ? -37.454 -10.116 26.245 1.00 88.44 205 GLY A C 1
ATOM 1641 O O . GLY A 1 205 ? -36.409 -9.515 26.484 1.00 88.44 205 GLY A O 1
ATOM 1642 N N . LYS A 1 206 ? -38.409 -10.330 27.148 1.00 88.00 206 LYS A N 1
ATOM 1643 C CA . LYS A 1 206 ? -38.325 -9.929 28.551 1.00 88.00 206 LYS A CA 1
ATOM 1644 C C . LYS A 1 206 ? -38.343 -11.152 29.459 1.00 88.00 206 LYS A C 1
ATOM 1646 O O . LYS A 1 206 ? -39.075 -12.114 29.209 1.00 88.00 206 LYS A O 1
ATOM 1651 N N . VAL A 1 207 ? -37.524 -11.115 30.502 1.00 83.06 207 VAL A N 1
ATOM 1652 C CA . VAL A 1 207 ? -37.491 -12.101 31.584 1.00 83.06 207 VAL A CA 1
ATOM 1653 C C . VAL A 1 207 ? -38.004 -11.404 32.840 1.00 83.06 207 VAL A C 1
ATOM 1655 O O . VAL A 1 207 ? -37.289 -10.616 33.460 1.00 83.06 207 VAL A O 1
ATOM 1658 N N . GLY A 1 208 ? -39.270 -11.657 33.176 1.00 83.31 208 GLY A N 1
ATOM 1659 C CA . GLY A 1 208 ? -39.974 -10.870 34.184 1.00 83.31 208 GLY A CA 1
ATOM 1660 C C . GLY A 1 208 ? -40.195 -9.428 33.726 1.00 83.31 208 GLY A C 1
ATOM 1661 O O . GLY A 1 208 ? -40.234 -9.145 32.529 1.00 83.31 208 GLY A O 1
ATOM 1662 N N . ASP A 1 209 ? -40.300 -8.515 34.690 1.00 83.12 209 ASP A N 1
ATOM 1663 C CA . ASP A 1 209 ? -40.588 -7.099 34.415 1.00 83.12 209 ASP A CA 1
ATOM 1664 C C . ASP A 1 209 ? -39.322 -6.241 34.263 1.00 83.12 209 ASP A C 1
ATOM 1666 O O . ASP A 1 209 ? -39.403 -5.105 33.805 1.00 83.12 209 ASP A O 1
ATOM 1670 N N . ARG A 1 210 ? -38.153 -6.781 34.635 1.00 86.50 210 ARG A N 1
ATOM 1671 C CA . ARG A 1 210 ? -36.918 -6.002 34.834 1.00 86.50 210 ARG A CA 1
ATOM 1672 C C . ARG A 1 210 ? -35.791 -6.317 33.862 1.00 86.50 210 ARG A C 1
ATOM 1674 O O . ARG A 1 210 ? -34.902 -5.494 33.711 1.00 86.50 210 ARG A O 1
ATOM 1681 N N . VAL A 1 211 ? -35.780 -7.489 33.223 1.00 90.50 211 VAL A N 1
ATOM 1682 C CA . VAL A 1 211 ? -34.683 -7.896 32.328 1.00 90.50 211 VAL A CA 1
ATOM 1683 C C . VAL A 1 211 ? -35.177 -7.952 30.891 1.00 90.50 211 VAL A C 1
ATOM 1685 O O . VAL A 1 211 ? -36.144 -8.652 30.600 1.00 90.50 211 VAL A O 1
ATOM 1688 N N . SER A 1 212 ? -34.488 -7.264 29.985 1.00 93.56 212 SER A N 1
ATOM 1689 C CA . SER A 1 212 ? -34.712 -7.339 28.541 1.00 93.56 212 SER A CA 1
ATOM 1690 C C . SER A 1 212 ? -33.478 -7.914 27.850 1.00 93.56 212 SER A C 1
ATOM 1692 O O . SER A 1 212 ? -32.344 -7.585 28.190 1.00 93.56 212 SER A O 1
ATOM 1694 N N . VAL A 1 213 ? -33.696 -8.797 26.881 1.00 92.62 213 VAL A N 1
ATOM 1695 C CA . VAL A 1 213 ? -32.644 -9.451 26.100 1.00 92.62 213 VAL A CA 1
ATOM 1696 C C . VAL A 1 213 ? -32.878 -9.150 24.630 1.00 92.62 213 VAL A C 1
ATOM 1698 O O . VAL A 1 213 ? -33.958 -9.418 24.104 1.00 92.62 213 VAL A O 1
ATOM 1701 N N . PHE A 1 214 ? -31.847 -8.625 23.981 1.00 94.12 214 PHE A N 1
ATOM 1702 C CA . PHE A 1 214 ? -31.752 -8.442 22.543 1.00 94.12 214 PHE A CA 1
ATOM 1703 C C . PHE A 1 214 ? -30.469 -9.119 22.057 1.00 94.12 214 PHE A C 1
ATOM 1705 O O . PHE A 1 214 ? -29.387 -8.835 22.560 1.00 94.12 214 PHE A O 1
ATOM 1712 N N . MET A 1 215 ? -30.572 -10.036 21.106 1.00 92.44 215 MET A N 1
ATOM 1713 C CA . MET A 1 215 ? -29.420 -10.683 20.485 1.00 92.44 215 MET A CA 1
ATOM 1714 C C . MET A 1 215 ? -29.684 -10.835 18.998 1.00 92.44 215 MET A C 1
ATOM 1716 O O . MET A 1 215 ? -30.726 -11.344 18.603 1.00 92.44 215 MET A O 1
ATOM 1720 N N . ASP A 1 216 ? -28.733 -10.411 18.189 1.00 92.69 216 ASP A N 1
ATOM 1721 C CA . ASP A 1 216 ? -28.751 -10.506 16.743 1.00 92.69 216 ASP A CA 1
ATOM 1722 C C . ASP A 1 216 ? -27.437 -11.144 16.299 1.00 92.69 216 ASP A C 1
ATOM 1724 O O . ASP A 1 216 ? -26.370 -10.545 16.442 1.00 92.69 216 ASP A O 1
ATOM 1728 N N . GLN A 1 217 ? -27.524 -12.394 15.848 1.00 90.25 217 GLN A N 1
ATOM 1729 C CA . GLN A 1 217 ? -26.375 -13.232 15.534 1.00 90.25 217 GLN A CA 1
ATOM 1730 C C . GLN A 1 217 ? -26.523 -13.804 14.130 1.00 90.25 217 GLN A C 1
ATOM 1732 O O . GLN A 1 217 ? -27.480 -14.531 13.848 1.00 90.25 217 GLN A O 1
ATOM 1737 N N . ASP A 1 218 ? -25.527 -13.555 13.291 1.00 91.31 218 ASP A N 1
ATOM 1738 C CA . ASP A 1 218 ? -25.380 -14.171 11.983 1.00 91.31 218 ASP A CA 1
ATOM 1739 C C . ASP A 1 218 ? -23.924 -14.615 11.771 1.00 91.31 218 ASP A C 1
ATOM 1741 O O . ASP A 1 218 ? -22.994 -13.813 11.815 1.00 91.31 218 ASP A O 1
ATOM 1745 N N . SER A 1 219 ? -23.718 -15.918 11.584 1.00 88.19 219 SER A N 1
ATOM 1746 C CA . SER A 1 219 ? -22.398 -16.506 11.344 1.00 88.19 219 SER A CA 1
ATOM 1747 C C . SER A 1 219 ? -21.898 -16.310 9.913 1.00 88.19 219 SER A C 1
ATOM 1749 O O . SER A 1 219 ? -20.770 -16.691 9.627 1.00 88.19 219 SER A O 1
ATOM 1751 N N . GLU A 1 220 ? -22.746 -15.828 9.000 1.00 86.62 220 GLU A N 1
ATOM 1752 C CA . GLU A 1 220 ? -22.375 -15.515 7.615 1.00 86.62 220 GLU A CA 1
ATOM 1753 C C . GLU A 1 220 ? -22.085 -14.021 7.403 1.00 86.62 220 GLU A C 1
ATOM 1755 O O . GLU A 1 220 ? -21.825 -13.620 6.271 1.00 86.62 220 GLU A O 1
ATOM 1760 N N . ARG A 1 221 ? -22.116 -13.195 8.461 1.00 85.81 221 ARG A N 1
ATOM 1761 C CA . ARG A 1 221 ? -21.654 -11.802 8.378 1.00 85.81 221 ARG A CA 1
ATOM 1762 C C . ARG A 1 221 ? -20.163 -11.762 8.078 1.00 85.81 221 ARG A C 1
ATOM 1764 O O . ARG A 1 221 ? -19.393 -12.540 8.639 1.00 85.81 221 ARG A O 1
ATOM 1771 N N . ASP A 1 222 ? -19.772 -10.816 7.230 1.00 80.62 222 ASP A N 1
ATOM 1772 C CA . ASP A 1 222 ? -18.372 -10.616 6.853 1.00 80.62 222 ASP A CA 1
ATOM 1773 C C . ASP A 1 222 ? -17.510 -10.230 8.068 1.00 80.62 222 ASP A C 1
ATOM 1775 O O . ASP A 1 222 ? -16.314 -10.532 8.099 1.00 80.62 222 ASP A O 1
ATOM 1779 N N . PHE A 1 223 ? -18.117 -9.603 9.089 1.00 78.19 223 PHE A N 1
ATOM 1780 C CA . PHE A 1 223 ? -17.420 -9.144 10.287 1.00 78.19 223 PHE A CA 1
ATOM 1781 C C . PHE A 1 223 ? -18.147 -9.475 11.596 1.00 78.19 223 PHE A C 1
ATOM 1783 O O . PHE A 1 223 ? -19.352 -9.268 11.747 1.00 78.19 223 PHE A O 1
ATOM 1790 N N . ASP A 1 224 ? -17.374 -9.896 12.602 1.00 73.50 224 ASP A N 1
ATOM 1791 C CA . ASP A 1 224 ? -17.901 -10.298 13.911 1.00 73.50 224 ASP A CA 1
ATOM 1792 C C . ASP A 1 224 ? -18.545 -9.146 14.696 1.00 73.50 224 ASP A C 1
ATOM 1794 O O . ASP A 1 224 ? -19.492 -9.382 15.445 1.00 73.50 224 ASP A O 1
ATOM 1798 N N . PHE A 1 225 ? -18.064 -7.907 14.533 1.00 76.44 225 PHE A N 1
ATOM 1799 C CA . PHE A 1 225 ? -18.567 -6.737 15.270 1.00 76.44 225 PHE A CA 1
ATOM 1800 C C . PHE A 1 225 ? -20.000 -6.345 14.889 1.00 76.44 225 PHE A C 1
ATOM 1802 O O . PHE A 1 225 ? -20.649 -5.601 15.623 1.00 76.44 225 PHE A O 1
ATOM 1809 N N . GLU A 1 226 ? -20.498 -6.829 13.749 1.00 79.44 226 GLU A N 1
ATOM 1810 C CA . GLU A 1 226 ? -21.888 -6.631 13.355 1.00 79.44 226 GLU A CA 1
ATOM 1811 C C . GLU A 1 226 ? -22.838 -7.460 14.225 1.00 79.44 226 GLU A C 1
ATOM 1813 O O . GLU A 1 226 ? -24.014 -7.120 14.346 1.00 79.44 226 GLU A O 1
ATOM 1818 N N . ASN A 1 227 ? -22.359 -8.544 14.843 1.00 86.56 227 ASN A N 1
ATOM 1819 C CA . ASN A 1 227 ? -23.146 -9.329 15.785 1.00 86.56 227 ASN A CA 1
ATOM 1820 C C . ASN A 1 227 ? -23.335 -8.547 17.087 1.00 86.56 227 ASN A C 1
ATOM 1822 O O . ASN A 1 227 ? -22.377 -8.067 17.696 1.00 86.56 227 ASN A O 1
ATOM 1826 N N . ASN A 1 228 ? -24.585 -8.434 17.529 1.00 88.31 228 ASN A N 1
ATOM 1827 C CA . ASN A 1 228 ? -24.947 -7.588 18.658 1.00 88.31 228 ASN A CA 1
ATOM 1828 C C . ASN A 1 228 ? -25.651 -8.402 19.737 1.00 88.31 228 ASN A C 1
ATOM 1830 O O . ASN A 1 228 ? -26.642 -9.083 19.483 1.00 88.31 228 ASN A O 1
ATOM 1834 N N . ILE A 1 229 ? -25.162 -8.298 20.965 1.00 92.00 229 ILE A N 1
ATOM 1835 C CA . ILE A 1 229 ? -25.776 -8.883 22.148 1.00 92.00 229 ILE A CA 1
ATOM 1836 C C . ILE A 1 229 ? -25.962 -7.759 23.155 1.00 92.00 229 ILE A C 1
ATOM 1838 O O . ILE A 1 229 ? -25.001 -7.116 23.558 1.00 92.00 229 ILE A O 1
ATOM 1842 N N . ARG A 1 230 ? -27.193 -7.533 23.603 1.00 94.38 230 ARG A N 1
ATOM 1843 C CA . ARG A 1 230 ? -27.514 -6.574 24.654 1.00 94.38 230 ARG A CA 1
ATOM 1844 C C . ARG A 1 230 ? -28.487 -7.182 25.645 1.00 94.38 230 ARG A C 1
ATOM 1846 O O . ARG A 1 230 ? -29.617 -7.527 25.312 1.00 94.38 230 ARG A O 1
ATOM 1853 N N . ILE A 1 231 ? -28.055 -7.253 26.892 1.00 94.44 231 ILE A N 1
ATOM 1854 C CA . ILE A 1 231 ? -28.900 -7.620 28.023 1.00 94.44 231 ILE A CA 1
ATOM 1855 C C . ILE A 1 231 ? -29.024 -6.381 28.895 1.00 94.44 231 ILE A C 1
ATOM 1857 O O . ILE A 1 231 ? -28.007 -5.843 29.323 1.00 94.44 231 ILE A O 1
ATOM 1861 N N . SER A 1 232 ? -30.245 -5.918 29.144 1.00 95.31 232 SER A N 1
ATOM 1862 C CA . SER A 1 232 ? -30.509 -4.790 30.032 1.00 95.31 232 SER A CA 1
ATOM 1863 C C . SER A 1 232 ? -31.332 -5.219 31.240 1.00 95.31 232 SER A C 1
ATOM 1865 O O . SER A 1 232 ? -32.269 -6.005 31.127 1.00 95.31 232 SER A O 1
ATOM 1867 N N . TYR A 1 233 ? -30.975 -4.692 32.402 1.00 94.06 233 TYR A N 1
ATOM 1868 C CA . TYR A 1 233 ? -31.745 -4.738 33.635 1.00 94.06 233 TYR A CA 1
ATOM 1869 C C . TYR A 1 233 ? -32.165 -3.315 34.000 1.00 94.06 233 TYR A C 1
ATOM 1871 O O . TYR A 1 233 ? -31.326 -2.414 33.980 1.00 94.06 233 TYR A O 1
ATOM 1879 N N . GLU A 1 234 ? -33.433 -3.133 34.349 1.00 94.62 234 GLU A N 1
ATOM 1880 C CA . GLU A 1 234 ? -34.006 -1.882 34.850 1.00 94.62 234 GLU A CA 1
ATOM 1881 C C . GLU A 1 234 ? -34.545 -2.115 36.269 1.00 94.62 234 GLU A C 1
ATOM 1883 O O . GLU A 1 234 ? -35.352 -3.022 36.509 1.00 94.62 234 GLU A O 1
ATOM 1888 N N . GLY A 1 235 ? -34.031 -1.337 37.223 1.00 89.94 235 GLY A N 1
ATOM 1889 C CA . GLY A 1 235 ? -34.464 -1.345 38.618 1.00 89.94 235 GLY A CA 1
ATOM 1890 C C . GLY A 1 235 ? -35.802 -0.632 38.813 1.00 89.94 235 GLY A C 1
ATOM 1891 O O . GLY A 1 235 ? -36.300 0.050 37.919 1.00 89.94 235 GLY A O 1
ATOM 1892 N N . ALA A 1 236 ? -36.404 -0.807 39.988 1.00 87.94 236 ALA A N 1
ATOM 1893 C CA . ALA A 1 236 ? -37.514 0.047 40.410 1.00 87.94 236 ALA A CA 1
ATOM 1894 C C . ALA A 1 236 ? -37.002 1.440 40.823 1.00 87.94 236 ALA A C 1
ATOM 1896 O O . ALA A 1 236 ? -35.820 1.588 41.117 1.00 87.94 236 ALA A O 1
ATOM 1897 N N . GLU A 1 237 ? -37.896 2.430 40.911 1.00 83.69 237 GLU A N 1
ATOM 1898 C CA . GLU A 1 237 ? -37.544 3.812 41.291 1.00 83.69 237 GLU A CA 1
ATOM 1899 C C . GLU A 1 237 ? -36.722 3.881 42.594 1.00 83.69 237 GLU A C 1
ATOM 1901 O O . GLU A 1 237 ? -35.749 4.626 42.663 1.00 83.69 237 GLU A O 1
ATOM 1906 N N . ASP A 1 238 ? -37.042 3.039 43.585 1.00 84.88 238 ASP A N 1
ATOM 1907 C CA . ASP A 1 238 ? -36.362 2.993 44.891 1.00 84.88 238 ASP A CA 1
ATOM 1908 C C . ASP A 1 238 ? -35.090 2.110 44.927 1.00 84.88 238 ASP A C 1
ATOM 1910 O O . ASP A 1 238 ? -34.437 2.001 45.971 1.00 84.88 238 ASP A O 1
ATOM 1914 N N . ASP A 1 239 ? -34.732 1.428 43.832 1.00 89.69 239 ASP A N 1
ATOM 1915 C CA . ASP A 1 239 ? -33.563 0.544 43.805 1.00 89.69 239 ASP A CA 1
ATOM 1916 C C . ASP A 1 239 ? -32.266 1.360 43.656 1.00 89.69 239 ASP A C 1
ATOM 1918 O O . ASP A 1 239 ? -32.144 2.240 42.812 1.00 89.69 239 ASP A O 1
ATOM 1922 N N . ILE A 1 240 ? -31.222 1.018 44.420 1.00 91.50 240 ILE A N 1
ATOM 1923 C CA . ILE A 1 240 ? -29.905 1.666 44.254 1.00 91.50 240 ILE A CA 1
ATOM 1924 C C . ILE A 1 240 ? -29.360 1.432 42.839 1.00 91.50 240 ILE A C 1
ATOM 1926 O O . ILE A 1 240 ? -28.791 2.338 42.242 1.00 91.50 240 ILE A O 1
ATOM 1930 N N . LEU A 1 241 ? -29.515 0.221 42.297 1.00 93.00 241 LEU A N 1
ATOM 1931 C CA . LEU A 1 241 ? -29.129 -0.099 40.923 1.00 93.00 241 LEU A CA 1
ATOM 1932 C C . LEU A 1 241 ? -30.287 0.242 39.982 1.00 93.00 241 LEU A C 1
ATOM 1934 O O . LEU A 1 241 ? -31.240 -0.529 39.872 1.00 93.00 241 LEU A O 1
ATOM 1938 N N . GLN A 1 242 ? -30.164 1.362 39.277 1.00 94.38 242 GLN A N 1
ATOM 1939 C CA . GLN A 1 242 ? -31.180 1.862 38.352 1.00 94.38 242 GLN A CA 1
ATOM 1940 C C . GLN A 1 242 ? -31.129 1.127 37.010 1.00 94.38 242 GLN A C 1
ATOM 1942 O O . GLN A 1 242 ? -32.158 0.722 36.471 1.00 94.38 242 GLN A O 1
ATOM 1947 N N . LYS A 1 243 ? -29.924 0.899 36.471 1.00 95.38 243 LYS A N 1
ATOM 1948 C CA . LYS A 1 243 ? -29.755 0.225 35.178 1.00 95.38 243 LYS A CA 1
ATOM 1949 C C . LYS A 1 243 ? -28.481 -0.605 35.123 1.00 95.38 243 LYS A C 1
ATOM 1951 O O . LYS A 1 243 ? -27.436 -0.164 35.589 1.00 95.38 243 LYS A O 1
ATOM 1956 N N . MET A 1 244 ? -28.529 -1.774 34.494 1.00 95.38 244 MET A N 1
ATOM 1957 C CA . MET A 1 244 ? -27.334 -2.547 34.141 1.00 95.38 244 MET A CA 1
ATOM 1958 C C . MET A 1 244 ? -27.434 -3.035 32.698 1.00 95.38 244 MET A C 1
ATOM 1960 O O . MET A 1 244 ? -28.468 -3.547 32.292 1.00 95.38 244 MET A O 1
ATOM 1964 N N . GLU A 1 245 ? -26.373 -2.878 31.918 1.00 95.69 245 GLU A N 1
ATOM 1965 C CA . GLU A 1 245 ? -26.271 -3.319 30.528 1.00 95.69 245 GLU A CA 1
ATOM 1966 C C . GLU A 1 245 ? -25.080 -4.274 30.384 1.00 95.69 245 GLU A C 1
ATOM 1968 O O . GLU A 1 245 ? -24.020 -4.041 30.969 1.00 95.69 245 GLU A O 1
ATOM 1973 N N . ALA A 1 246 ? -25.245 -5.346 29.612 1.00 95.62 246 ALA A N 1
ATOM 1974 C CA . ALA A 1 246 ? -24.201 -6.316 29.301 1.00 95.62 246 ALA A CA 1
ATOM 1975 C C . ALA A 1 246 ? -24.164 -6.635 27.799 1.00 95.62 246 ALA A C 1
ATOM 1977 O O . ALA A 1 246 ? -25.217 -6.728 27.165 1.00 95.62 246 ALA A O 1
ATOM 1978 N N . GLY A 1 247 ? -22.961 -6.843 27.258 1.00 93.06 247 GLY A N 1
ATOM 1979 C CA . GLY A 1 247 ? -22.703 -7.069 25.833 1.00 93.06 247 GLY A CA 1
ATOM 1980 C C . GLY A 1 247 ? -22.265 -5.780 25.134 1.00 93.06 247 GLY A C 1
ATOM 1981 O O . GLY A 1 247 ? -21.397 -5.082 25.654 1.00 93.06 247 GLY A O 1
ATOM 1982 N N . ASN A 1 248 ? -22.838 -5.438 23.980 1.00 90.56 248 ASN A N 1
ATOM 1983 C CA . ASN A 1 248 ? -22.530 -4.207 23.253 1.00 90.56 248 ASN A CA 1
ATOM 1984 C C . ASN A 1 248 ? -23.130 -2.985 23.973 1.00 90.56 248 ASN A C 1
ATOM 1986 O O . ASN A 1 248 ? -24.340 -2.714 23.908 1.00 90.56 248 ASN A O 1
ATOM 1990 N N . ILE A 1 249 ? -22.260 -2.233 24.643 1.00 90.69 249 ILE A N 1
ATOM 1991 C CA . ILE A 1 249 ? -22.587 -1.047 25.435 1.00 90.69 249 ILE A CA 1
ATOM 1992 C C . ILE A 1 249 ? -22.000 0.218 24.797 1.00 90.69 249 ILE A C 1
ATOM 1994 O O . ILE A 1 249 ? -21.157 0.168 23.903 1.00 90.69 249 ILE A O 1
ATOM 1998 N N . SER A 1 250 ? -22.446 1.375 25.274 1.00 87.06 250 SER A N 1
ATOM 1999 C CA . SER A 1 250 ? -21.879 2.672 24.906 1.00 87.06 250 SER A CA 1
ATOM 2000 C C . SER A 1 250 ? -21.628 3.519 26.148 1.00 87.06 250 SER A C 1
ATOM 2002 O O . SER A 1 250 ? -22.436 3.536 27.091 1.00 87.06 250 SER A O 1
ATOM 2004 N N . LEU A 1 251 ? -20.521 4.257 26.129 1.00 84.69 251 LEU A N 1
ATOM 2005 C CA . LEU A 1 251 ? -20.145 5.191 27.184 1.00 84.69 251 LEU A CA 1
ATOM 2006 C C . LEU A 1 251 ? -20.335 6.615 26.671 1.00 84.69 251 LEU A C 1
ATOM 2008 O O . LEU A 1 251 ? -19.764 6.979 25.652 1.00 84.69 251 LEU A O 1
ATOM 2012 N N . SER A 1 252 ? -21.128 7.409 27.382 1.00 81.38 252 SER A N 1
ATOM 2013 C CA . SER A 1 252 ? -21.290 8.836 27.112 1.00 81.38 252 SER A CA 1
ATOM 2014 C C . SER A 1 252 ? -20.792 9.601 28.325 1.00 81.38 252 SER A C 1
ATOM 2016 O O . SER A 1 252 ? -21.284 9.355 29.426 1.00 81.38 252 SER A O 1
ATOM 2018 N N . LEU A 1 253 ? -19.840 10.508 28.129 1.00 77.81 253 LEU A N 1
ATOM 2019 C CA . LEU A 1 253 ? -19.340 11.409 29.166 1.00 77.81 253 LEU A CA 1
ATOM 2020 C C . LEU A 1 253 ? -19.777 12.842 28.806 1.00 77.81 253 LEU A C 1
ATOM 2022 O O . LEU A 1 253 ? -19.207 13.437 27.892 1.00 77.81 253 LEU A O 1
ATOM 2026 N N . PRO A 1 254 ? -20.837 13.383 29.441 1.00 69.81 254 PRO A N 1
ATOM 2027 C CA . PRO A 1 254 ? -21.330 14.729 29.149 1.00 69.81 254 PRO A CA 1
ATOM 2028 C C . PRO A 1 254 ? -20.295 15.798 29.506 1.00 69.81 254 PRO A C 1
ATOM 2030 O O . PRO A 1 254 ? -19.662 15.691 30.554 1.00 69.81 254 PRO A O 1
ATOM 2033 N N . SER A 1 255 ? -20.168 16.828 28.661 1.00 65.62 255 SER A N 1
ATOM 2034 C CA . SER A 1 255 ? -19.266 17.987 28.818 1.00 65.62 255 SER A CA 1
ATOM 2035 C C . SER A 1 255 ? -17.840 17.627 29.251 1.00 65.62 255 SER A C 1
ATOM 2037 O O . SER A 1 255 ? -17.268 18.294 30.113 1.00 65.62 255 SER A O 1
ATOM 2039 N N . THR A 1 256 ? -17.283 16.554 28.685 1.00 67.12 256 THR A N 1
ATOM 2040 C CA . THR A 1 256 ? -15.846 16.271 28.731 1.00 67.12 256 THR A CA 1
ATOM 2041 C C . THR A 1 256 ? -15.268 16.459 27.334 1.00 67.12 256 THR A C 1
ATOM 2043 O O . THR A 1 256 ? -15.776 15.901 26.363 1.00 67.12 256 THR A O 1
ATOM 2046 N N . GLN A 1 257 ? -14.242 17.288 27.211 1.00 65.25 257 GLN A N 1
ATOM 2047 C CA . GLN A 1 257 ? -13.569 17.675 25.973 1.00 65.25 257 GLN A CA 1
ATOM 2048 C C . GLN A 1 257 ? -12.093 17.264 26.000 1.00 65.25 257 GLN A C 1
ATOM 2050 O O . GLN A 1 257 ? -11.532 16.955 24.950 1.00 65.25 257 GLN A O 1
ATOM 2055 N N . TYR A 1 258 ? -11.464 17.214 27.181 1.00 66.44 258 TYR A N 1
ATOM 2056 C CA . TYR A 1 258 ? -10.012 17.022 27.315 1.00 66.44 258 TYR A CA 1
ATOM 2057 C C . TYR A 1 258 ? -9.581 15.574 27.579 1.00 66.44 258 TYR A C 1
ATOM 2059 O O . TYR A 1 258 ? -8.389 15.265 27.582 1.00 66.44 258 TYR A O 1
ATOM 2067 N N . VAL A 1 259 ? -10.531 14.667 27.795 1.00 62.22 259 VAL A N 1
ATOM 2068 C CA . VAL A 1 259 ? -10.266 13.238 28.008 1.00 62.22 259 VAL A CA 1
ATOM 2069 C C . VAL A 1 259 ? -10.303 12.494 26.669 1.00 62.22 259 VAL A C 1
ATOM 2071 O O . VAL A 1 259 ? -11.196 12.721 25.869 1.00 62.22 259 VAL A O 1
ATOM 2074 N N . THR A 1 260 ? -9.393 11.540 26.429 1.00 59.25 260 THR A N 1
ATOM 2075 C CA . THR A 1 260 ? -9.336 10.707 25.196 1.00 59.25 260 THR A CA 1
ATOM 2076 C C . THR A 1 260 ? -10.650 9.957 24.887 1.00 59.25 260 THR A C 1
ATOM 2078 O O . THR A 1 260 ? -10.923 9.568 23.750 1.00 59.25 260 THR A O 1
ATOM 2081 N N . PHE A 1 261 ? -11.491 9.783 25.906 1.00 62.25 261 PHE A N 1
ATOM 2082 C CA . PHE A 1 261 ? -12.821 9.174 25.852 1.00 62.25 261 PHE A CA 1
ATOM 2083 C C . PHE A 1 261 ? -13.963 10.206 25.872 1.00 62.25 261 PHE A C 1
ATOM 2085 O O . PHE A 1 261 ? -15.080 9.850 26.248 1.00 62.25 261 PHE A O 1
ATOM 2092 N N . SER A 1 262 ? -13.699 11.462 25.509 1.00 59.72 262 SER A N 1
ATOM 2093 C CA . SER A 1 262 ? -14.699 12.529 25.413 1.00 59.72 262 SER A CA 1
ATOM 2094 C C . SER A 1 262 ? -15.850 12.165 24.468 1.00 59.72 262 SER A C 1
ATOM 2096 O O . SER A 1 262 ? -15.679 11.448 23.480 1.00 59.72 262 SER A O 1
ATOM 2098 N N . GLY A 1 263 ? -17.054 12.640 24.797 1.00 66.12 263 GLY A N 1
ATOM 2099 C CA . GLY A 1 263 ? -18.264 12.393 24.011 1.00 66.12 263 GLY A CA 1
ATOM 2100 C C . GLY A 1 263 ? -18.847 10.983 24.168 1.00 66.12 263 GLY A C 1
ATOM 2101 O O . GLY A 1 263 ? -18.902 10.428 25.269 1.00 66.12 263 GLY A O 1
ATOM 2102 N N . THR A 1 264 ? -19.364 10.429 23.066 1.00 67.94 264 THR A N 1
ATOM 2103 C CA . THR A 1 264 ? -20.012 9.109 23.014 1.00 67.94 264 THR A CA 1
ATOM 2104 C C . THR A 1 264 ? -19.087 8.070 22.385 1.00 67.94 264 THR A C 1
ATOM 2106 O O . THR A 1 264 ? -18.981 8.010 21.163 1.00 67.94 264 THR A O 1
ATOM 2109 N N . ASN A 1 265 ? -18.474 7.206 23.195 1.00 73.69 265 ASN A N 1
ATOM 2110 C CA . ASN A 1 265 ? -17.717 6.056 22.701 1.00 73.69 265 ASN A CA 1
ATOM 2111 C C . ASN A 1 265 ? -18.675 4.898 22.400 1.00 73.69 265 ASN A C 1
ATOM 2113 O O . ASN A 1 265 ? -19.429 4.439 23.272 1.00 73.69 265 ASN A O 1
ATOM 2117 N N . LYS A 1 266 ? -18.640 4.436 21.151 1.00 76.88 266 LYS A N 1
ATOM 2118 C CA . LYS A 1 266 ? -19.392 3.279 20.651 1.00 76.88 266 LYS A CA 1
ATOM 2119 C C . LYS A 1 266 ? -18.423 2.117 20.396 1.00 76.88 266 LYS A C 1
ATOM 2121 O O . LYS A 1 266 ? -17.218 2.312 20.405 1.00 76.88 266 LYS A O 1
ATOM 2126 N N . GLY A 1 267 ? -18.939 0.902 20.202 1.00 80.88 267 GLY A N 1
ATOM 2127 C CA . GLY A 1 267 ? -18.092 -0.270 19.916 1.00 80.88 267 GLY A CA 1
ATOM 2128 C C . GLY A 1 267 ? -17.419 -0.900 21.144 1.00 80.88 267 GLY A C 1
ATOM 2129 O O . GLY A 1 267 ? -16.363 -1.519 21.026 1.00 80.88 267 GLY A O 1
ATOM 2130 N N . LEU A 1 268 ? -18.023 -0.750 22.327 1.00 88.69 268 LEU A N 1
ATOM 2131 C CA . LEU A 1 268 ? -17.556 -1.378 23.563 1.00 88.69 268 LEU A CA 1
ATOM 2132 C C . LEU A 1 268 ? -18.323 -2.678 23.822 1.00 88.69 268 LEU A C 1
ATOM 2134 O O . LEU A 1 268 ? -19.552 -2.700 23.739 1.00 88.69 268 LEU A O 1
ATOM 2138 N N . TYR A 1 269 ? -17.615 -3.738 24.210 1.00 91.19 269 TYR A N 1
ATOM 2139 C CA . TYR A 1 269 ? -18.219 -4.994 24.654 1.00 91.19 269 TYR A CA 1
ATOM 2140 C C . TYR A 1 269 ? -17.901 -5.239 26.132 1.00 91.19 269 TYR A C 1
ATOM 2142 O O . TYR A 1 269 ? -16.738 -5.393 26.509 1.00 91.19 269 TYR A O 1
ATOM 2150 N N . GLY A 1 270 ? -18.912 -5.254 27.000 1.00 94.06 270 GLY A N 1
ATOM 2151 C CA . GLY A 1 270 ? -18.688 -5.371 28.438 1.00 94.06 270 GLY A CA 1
ATOM 2152 C C . GLY A 1 270 ? -19.926 -5.193 29.301 1.00 94.06 270 GLY A C 1
ATOM 2153 O O . GLY A 1 270 ? -21.032 -5.546 28.906 1.00 94.06 270 GLY A O 1
ATOM 2154 N N . LEU A 1 271 ? -19.710 -4.669 30.504 1.00 96.06 271 LEU A N 1
ATOM 2155 C CA . LEU A 1 271 ? -20.721 -4.389 31.514 1.00 96.06 271 LEU A CA 1
ATOM 2156 C C . LEU A 1 271 ? -20.758 -2.891 31.813 1.00 96.06 271 LEU A C 1
ATOM 2158 O O . LEU A 1 271 ? 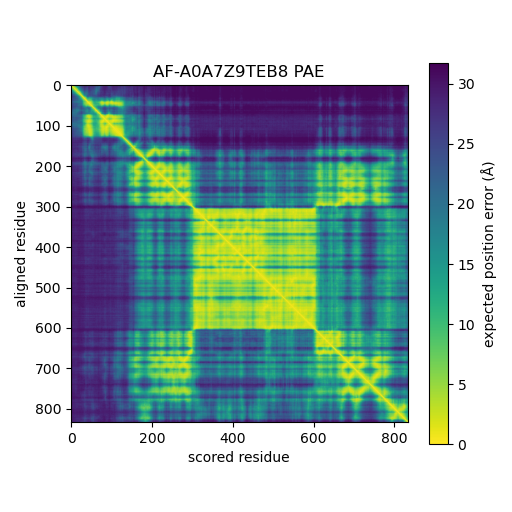-19.715 -2.256 31.977 1.00 96.06 271 LEU A O 1
ATOM 2162 N N . LYS A 1 272 ? -21.962 -2.347 31.950 1.00 95.94 272 LYS A N 1
ATOM 2163 C CA . LYS A 1 272 ? -22.217 -0.984 32.413 1.00 95.94 272 LYS A CA 1
ATOM 2164 C C . LYS A 1 272 ? -23.291 -1.018 33.484 1.00 95.94 272 LYS A C 1
ATOM 2166 O O . LYS A 1 272 ? -24.308 -1.675 33.305 1.00 95.94 272 LYS A O 1
ATOM 2171 N N . ALA A 1 273 ? -23.086 -0.305 34.578 1.00 95.62 273 ALA A N 1
ATOM 2172 C CA . ALA A 1 273 ? -24.054 -0.171 35.656 1.00 95.62 273 ALA A CA 1
ATOM 2173 C C . ALA A 1 273 ? -24.258 1.309 35.976 1.00 95.62 273 ALA A C 1
ATOM 2175 O O . ALA A 1 273 ? -23.292 2.063 36.024 1.00 95.62 273 ALA A O 1
ATOM 2176 N N . ILE A 1 274 ? -25.503 1.711 36.191 1.00 95.25 274 ILE A N 1
ATOM 2177 C CA . ILE A 1 274 ? -25.902 3.037 36.652 1.00 95.25 274 ILE A CA 1
ATOM 2178 C C . ILE A 1 274 ? -26.604 2.829 37.986 1.00 95.25 274 ILE A C 1
ATOM 2180 O O . ILE A 1 274 ? -27.629 2.146 38.051 1.00 95.25 274 ILE A O 1
ATOM 2184 N N . SER A 1 275 ? -26.029 3.391 39.040 1.00 95.56 275 SER A N 1
ATOM 2185 C CA . SER A 1 275 ? -26.554 3.322 40.397 1.00 95.56 275 SER A CA 1
ATOM 2186 C C . SER A 1 275 ? -26.833 4.725 40.911 1.00 95.56 275 SER A C 1
ATOM 2188 O O . SER A 1 275 ? -26.007 5.605 40.713 1.00 95.56 275 SER A O 1
ATOM 2190 N N . GLN A 1 276 ? -27.939 4.929 41.612 1.00 94.00 276 GLN A N 1
ATOM 2191 C CA . GLN A 1 276 ? -28.293 6.210 42.211 1.00 94.00 276 GLN A CA 1
ATOM 2192 C C . GLN A 1 276 ? -28.138 6.129 43.733 1.00 94.00 276 GLN A C 1
ATOM 2194 O O . GLN A 1 276 ? -28.730 5.276 44.396 1.00 94.00 276 GLN A O 1
ATOM 2199 N N . LEU A 1 277 ? -27.301 7.000 44.300 1.00 92.38 277 LEU A N 1
ATOM 2200 C CA . LEU A 1 277 ? -27.061 7.121 45.739 1.00 92.38 277 LEU A CA 1
ATOM 2201 C C . LEU A 1 277 ? -27.437 8.531 46.200 1.00 92.38 277 LEU A C 1
ATOM 2203 O O . LEU A 1 277 ? -26.610 9.443 46.239 1.00 92.38 277 LEU A O 1
ATOM 2207 N N . GLY A 1 278 ? -28.706 8.708 46.570 1.00 88.69 278 GLY A N 1
ATOM 2208 C CA . GLY A 1 278 ? -29.241 10.025 46.909 1.00 88.69 278 GLY A CA 1
ATOM 2209 C C . GLY A 1 278 ? -29.253 10.931 45.670 1.00 88.69 278 GLY A C 1
ATOM 2210 O O . GLY A 1 278 ? -29.817 10.520 44.663 1.00 88.69 278 GLY A O 1
ATOM 2211 N N . PRO A 1 279 ? -28.646 12.133 45.707 1.00 89.38 279 PRO A N 1
ATOM 2212 C CA . PRO A 1 279 ? -28.592 13.034 44.552 1.00 89.38 279 PRO A CA 1
ATOM 2213 C C . PRO A 1 279 ? -27.448 12.713 43.574 1.00 89.38 279 PRO A C 1
ATOM 2215 O O . PRO A 1 279 ? -27.184 13.512 42.680 1.00 89.38 279 PRO A O 1
ATOM 2218 N N . VAL A 1 280 ? -26.706 11.620 43.794 1.00 93.31 280 VAL A N 1
ATOM 2219 C CA . VAL A 1 280 ? -25.514 11.279 43.011 1.00 93.31 280 VAL A CA 1
ATOM 2220 C C . VAL A 1 280 ? -25.760 10.029 42.179 1.00 93.31 280 VAL A C 1
ATOM 2222 O O . VAL A 1 280 ? -25.978 8.947 42.727 1.00 93.31 280 VAL A O 1
ATOM 2225 N N . ASP A 1 281 ? -25.612 10.167 40.870 1.00 93.56 281 ASP A N 1
ATOM 2226 C CA . ASP A 1 281 ? -25.627 9.070 39.917 1.00 93.56 281 ASP A CA 1
ATOM 2227 C C . ASP A 1 281 ? -24.202 8.562 39.684 1.00 93.56 281 ASP A C 1
ATOM 2229 O O . ASP A 1 281 ? -23.292 9.301 39.308 1.00 93.56 281 ASP A O 1
ATOM 2233 N N . ILE A 1 282 ? -23.996 7.269 39.912 1.00 95.00 282 ILE A N 1
ATOM 2234 C CA . ILE A 1 282 ? -22.730 6.571 39.727 1.00 95.00 282 ILE A CA 1
ATOM 2235 C C . ILE A 1 282 ? -22.848 5.642 38.523 1.00 95.00 282 ILE A C 1
ATOM 2237 O O . ILE A 1 282 ? -23.524 4.616 38.575 1.00 95.00 282 ILE A O 1
ATOM 2241 N N . THR A 1 283 ? -22.133 5.960 37.450 1.00 94.88 283 THR A N 1
ATOM 2242 C CA . THR A 1 283 ? -21.987 5.093 36.278 1.00 94.88 283 THR A CA 1
ATOM 2243 C C . THR A 1 283 ? -20.668 4.339 36.357 1.00 94.88 283 THR A C 1
ATOM 2245 O O . THR A 1 283 ? -19.611 4.953 36.366 1.00 94.88 283 THR A O 1
ATOM 2248 N N . THR A 1 284 ? -20.700 3.010 36.384 1.00 95.50 284 THR A N 1
ATOM 2249 C CA . THR A 1 284 ? -19.513 2.140 36.348 1.00 95.50 284 THR A CA 1
ATOM 2250 C C . THR A 1 284 ? -19.476 1.347 35.048 1.00 95.50 284 THR A C 1
ATOM 2252 O O . THR A 1 284 ? -20.510 0.873 34.580 1.00 95.50 284 THR A O 1
ATOM 2255 N N . ILE A 1 285 ? -18.290 1.177 34.471 1.00 94.88 285 ILE A N 1
ATOM 2256 C CA . ILE A 1 285 ? -18.061 0.435 33.232 1.00 94.88 285 ILE A CA 1
ATOM 2257 C C . ILE A 1 285 ? -16.872 -0.517 33.374 1.00 94.88 285 ILE A C 1
ATOM 2259 O O . ILE A 1 285 ? -15.854 -0.180 33.977 1.00 94.88 285 ILE A O 1
ATOM 2263 N N . ALA A 1 286 ? -17.003 -1.706 32.795 1.00 96.12 286 ALA A N 1
ATOM 2264 C CA . ALA A 1 286 ? -15.916 -2.649 32.584 1.00 96.12 286 ALA A CA 1
ATOM 2265 C C . ALA A 1 286 ? -16.079 -3.276 31.199 1.00 96.12 286 ALA A C 1
ATOM 2267 O O . ALA A 1 286 ? -17.012 -4.046 30.975 1.00 96.12 286 ALA A O 1
ATOM 2268 N N . SER A 1 287 ? -15.215 -2.920 30.252 1.00 94.19 287 SER A N 1
ATOM 2269 C CA . SER A 1 287 ? -15.411 -3.258 28.841 1.00 94.19 287 SER A CA 1
ATOM 2270 C C . SER A 1 287 ? -14.118 -3.458 28.077 1.00 94.19 287 SER A C 1
ATOM 2272 O O . SER A 1 287 ? -13.052 -3.044 28.524 1.00 94.19 287 SER A O 1
ATOM 2274 N N . ILE A 1 288 ? -14.240 -4.101 26.922 1.00 91.12 288 ILE A N 1
ATOM 2275 C CA . ILE A 1 288 ? -13.194 -4.208 25.916 1.00 91.12 288 ILE A CA 1
ATOM 2276 C C . ILE A 1 288 ? -13.592 -3.314 24.740 1.00 91.12 288 ILE A C 1
ATOM 2278 O O . ILE A 1 288 ? -14.732 -3.376 24.274 1.00 91.12 288 ILE A O 1
ATOM 2282 N N . GLU A 1 289 ? -12.665 -2.486 24.277 1.00 87.38 289 GLU A N 1
ATOM 2283 C CA . GLU A 1 289 ? -12.833 -1.647 23.093 1.00 87.38 289 GLU A CA 1
ATOM 2284 C C . GLU A 1 289 ? -12.483 -2.447 21.832 1.00 87.38 289 GLU A C 1
ATOM 2286 O O . GLU A 1 289 ? -11.414 -3.051 21.749 1.00 87.38 289 GLU A O 1
ATOM 2291 N N . GLN A 1 290 ? -13.400 -2.470 20.861 1.00 82.12 290 GLN A N 1
ATOM 2292 C CA . GLN A 1 290 ? -13.250 -3.204 19.592 1.00 82.12 290 GLN A CA 1
ATOM 2293 C C . GLN A 1 290 ? -12.948 -2.277 18.404 1.00 82.12 290 GLN A C 1
ATOM 2295 O O . GLN A 1 290 ? -13.002 -2.682 17.240 1.00 82.12 290 GLN A O 1
ATOM 2300 N N . THR A 1 291 ? -12.686 -1.008 18.694 1.00 83.94 291 THR A N 1
ATOM 2301 C CA . THR A 1 291 ? -12.529 0.064 17.717 1.00 83.94 291 THR A CA 1
ATOM 2302 C C . THR A 1 291 ? -11.185 0.753 17.900 1.00 83.94 291 THR A C 1
ATOM 2304 O O . THR A 1 291 ? -10.494 0.596 18.914 1.00 83.94 291 THR A O 1
ATOM 2307 N N . LYS A 1 292 ? -10.778 1.504 16.883 1.00 82.25 292 LYS A N 1
ATOM 2308 C CA . LYS A 1 292 ? -9.598 2.358 16.921 1.00 82.25 292 LYS A CA 1
ATOM 2309 C C . LYS A 1 292 ? -9.995 3.770 16.527 1.00 82.25 292 LYS A C 1
ATOM 2311 O O . LYS A 1 292 ? -10.579 3.957 15.461 1.00 82.25 292 LYS A O 1
ATOM 2316 N N . LYS A 1 293 ? -9.647 4.739 17.373 1.00 83.25 293 LYS A N 1
ATOM 2317 C CA . LYS A 1 293 ? -9.773 6.158 17.045 1.00 83.25 293 LYS A CA 1
ATOM 2318 C C . LYS A 1 293 ? -8.694 6.540 16.041 1.00 83.25 293 LYS A C 1
ATOM 2320 O O . LYS A 1 293 ? -7.514 6.278 16.271 1.00 83.25 293 LYS A O 1
ATOM 2325 N N . GLU A 1 294 ? -9.095 7.163 14.947 1.00 83.31 294 GLU A N 1
ATOM 2326 C CA . GLU A 1 294 ? -8.217 7.655 13.894 1.00 83.31 294 GLU A CA 1
ATOM 2327 C C . GLU A 1 294 ? -8.508 9.137 13.643 1.00 83.31 294 GLU A C 1
ATOM 2329 O O . GLU A 1 294 ? -9.637 9.617 13.763 1.00 83.31 294 GLU A O 1
ATOM 2334 N N . GLN A 1 295 ? -7.465 9.878 13.283 1.00 85.62 295 GLN A N 1
ATOM 2335 C CA . GLN A 1 295 ? -7.582 11.270 12.876 1.00 85.62 295 GLN A CA 1
ATOM 2336 C C . GLN A 1 295 ? -6.873 11.446 11.545 1.00 85.62 295 GLN A C 1
ATOM 2338 O O . GLN A 1 295 ? -5.728 11.032 11.367 1.00 85.62 295 GLN A O 1
ATOM 2343 N N . ARG A 1 296 ? -7.539 12.122 10.616 1.00 82.81 296 ARG A N 1
ATOM 2344 C CA . ARG A 1 296 ? -6.937 12.549 9.357 1.00 82.81 296 ARG A CA 1
ATOM 2345 C C . ARG A 1 296 ? -7.214 14.023 9.119 1.00 82.81 296 ARG A C 1
ATOM 2347 O O . ARG A 1 296 ? -8.249 14.545 9.529 1.00 82.81 296 ARG A O 1
ATOM 2354 N N . ALA A 1 297 ? -6.259 14.693 8.495 1.00 80.88 297 ALA A N 1
ATOM 2355 C CA . ALA A 1 297 ? -6.376 16.086 8.110 1.00 80.88 297 ALA A CA 1
ATOM 2356 C C . ALA A 1 297 ? -5.989 16.245 6.637 1.00 80.88 297 ALA A C 1
ATOM 2358 O O . ALA A 1 297 ? -5.101 15.547 6.150 1.00 80.88 297 ALA A O 1
ATOM 2359 N N . TRP A 1 298 ? -6.671 17.160 5.962 1.00 73.81 298 TRP A N 1
ATOM 2360 C CA . TRP A 1 298 ? -6.466 17.563 4.579 1.00 73.81 298 TRP A CA 1
ATOM 2361 C C . TRP A 1 298 ? -6.346 19.081 4.555 1.00 73.81 298 TRP A C 1
ATOM 2363 O O . TRP A 1 298 ? -7.069 19.772 5.274 1.00 73.81 298 TRP A O 1
ATOM 2373 N N . GLU A 1 299 ? -5.439 19.603 3.744 1.00 66.31 299 GLU A N 1
ATOM 2374 C CA . GLU A 1 299 ? -5.292 21.036 3.511 1.00 66.31 299 GLU A CA 1
ATOM 2375 C C . GLU A 1 299 ? -5.633 21.319 2.048 1.00 66.31 299 GLU A C 1
ATOM 2377 O O . GLU A 1 299 ? -5.038 20.743 1.140 1.00 66.31 299 GLU A O 1
ATOM 2382 N N . GLY A 1 300 ? -6.642 22.168 1.853 1.00 55.94 300 GLY A N 1
ATOM 2383 C CA . GLY A 1 300 ? -7.262 22.477 0.575 1.00 55.94 300 GLY A CA 1
ATOM 2384 C C . GLY A 1 300 ? -8.313 21.453 0.147 1.00 55.94 300 GLY A C 1
ATOM 2385 O O . GLY A 1 300 ? -8.084 20.249 0.193 1.00 55.94 300 GLY A O 1
ATOM 2386 N N . GLY A 1 301 ? -9.483 21.918 -0.311 1.00 49.81 301 GLY A N 1
ATOM 2387 C CA . GLY A 1 301 ? -10.587 21.085 -0.834 1.00 49.81 301 GLY A CA 1
ATOM 2388 C C . GLY A 1 301 ? -10.264 20.266 -2.101 1.00 49.81 301 GLY A C 1
ATOM 2389 O O . GLY A 1 301 ? -11.154 19.702 -2.731 1.00 49.81 301 GLY A O 1
ATOM 2390 N N . SER A 1 302 ? -8.990 20.192 -2.482 1.00 50.41 302 SER A N 1
ATOM 2391 C CA . SER A 1 302 ? -8.422 19.289 -3.478 1.00 50.41 302 SER A CA 1
ATOM 2392 C C . SER A 1 302 ? -7.247 18.575 -2.830 1.00 50.41 302 SER A C 1
ATOM 2394 O O . SER A 1 302 ? -6.493 19.213 -2.100 1.00 50.41 302 SER A O 1
ATOM 2396 N N . GLN A 1 303 ? -7.044 17.293 -3.118 1.00 50.84 303 GLN A N 1
ATOM 2397 C CA . GLN A 1 303 ? -5.873 16.559 -2.644 1.00 50.84 303 GLN A CA 1
ATOM 2398 C C . GLN A 1 303 ? -4.614 17.164 -3.288 1.00 50.84 303 GLN A C 1
ATOM 2400 O O . GLN A 1 303 ? -4.195 16.702 -4.344 1.00 50.84 303 GLN A O 1
ATOM 2405 N N . SER A 1 304 ? -4.049 18.219 -2.689 1.00 55.06 304 SER A N 1
ATOM 2406 C CA . SER A 1 304 ? -2.706 18.702 -2.997 1.00 55.06 304 SER A CA 1
ATOM 2407 C C . SER A 1 304 ? -1.750 17.730 -2.326 1.00 55.06 304 SER A C 1
ATOM 2409 O O . SER A 1 304 ? -1.517 17.782 -1.118 1.00 55.06 304 SER A O 1
ATOM 2411 N N . GLN A 1 305 ? -1.310 16.734 -3.087 1.00 62.94 305 GLN A N 1
ATOM 2412 C CA . GLN A 1 305 ? -0.370 15.733 -2.613 1.00 62.94 305 GLN A CA 1
ATOM 2413 C C . GLN A 1 305 ? 0.963 15.971 -3.308 1.00 62.94 305 GLN A C 1
ATOM 2415 O O . GLN A 1 305 ? 1.068 15.781 -4.515 1.00 62.94 305 GLN A O 1
ATOM 2420 N N . THR A 1 306 ? 1.987 16.338 -2.538 1.00 82.31 306 THR A N 1
ATOM 2421 C CA . THR A 1 306 ? 3.369 16.302 -3.021 1.00 82.31 306 THR A CA 1
ATOM 2422 C C . THR A 1 306 ? 3.827 14.851 -3.065 1.00 82.31 306 THR A C 1
ATOM 2424 O O . THR A 1 306 ? 4.133 14.242 -2.034 1.00 82.31 306 THR A O 1
ATOM 2427 N N . GLN A 1 307 ? 3.872 14.276 -4.259 1.00 89.12 307 GLN A N 1
ATOM 2428 C CA . GLN A 1 307 ? 4.452 12.962 -4.477 1.00 89.12 307 GLN A CA 1
ATOM 2429 C C . GLN A 1 307 ? 5.979 13.088 -4.521 1.00 89.12 307 GLN A C 1
ATOM 2431 O O . GLN A 1 307 ? 6.524 13.793 -5.367 1.00 89.12 307 GLN A O 1
ATOM 2436 N N . LYS A 1 308 ? 6.677 12.385 -3.622 1.00 94.50 308 LYS A N 1
ATOM 2437 C CA . LYS A 1 308 ? 8.148 12.321 -3.592 1.00 94.50 308 LYS A CA 1
ATOM 2438 C C . LYS A 1 308 ? 8.635 11.017 -4.215 1.00 94.50 308 LYS A C 1
ATOM 2440 O O . LYS A 1 308 ? 8.233 9.941 -3.777 1.00 94.50 308 LYS A O 1
ATOM 2445 N N . ILE A 1 309 ? 9.503 11.104 -5.216 1.00 96.75 309 ILE A N 1
ATOM 2446 C CA . ILE A 1 309 ? 10.027 9.964 -5.982 1.00 96.75 309 ILE A CA 1
ATOM 2447 C C . ILE A 1 309 ? 11.550 10.035 -5.953 1.00 96.75 309 ILE A C 1
ATOM 2449 O O . ILE A 1 309 ? 12.130 11.082 -6.225 1.00 96.75 309 ILE A O 1
ATOM 2453 N N . LYS A 1 310 ? 12.219 8.936 -5.607 1.00 97.19 310 LYS A N 1
ATOM 2454 C CA . LYS A 1 310 ? 13.687 8.893 -5.580 1.00 97.19 310 LYS A CA 1
ATOM 2455 C C . LYS A 1 310 ? 14.266 8.723 -6.983 1.00 97.19 310 LYS A C 1
ATOM 2457 O O . LYS A 1 310 ? 13.671 8.060 -7.828 1.00 97.19 310 LYS A O 1
ATOM 2462 N N . ASP A 1 311 ? 15.456 9.273 -7.208 1.00 96.25 311 ASP A N 1
ATOM 2463 C CA . ASP A 1 311 ? 16.212 9.162 -8.465 1.00 96.25 311 ASP A CA 1
ATOM 2464 C C . ASP A 1 311 ? 16.423 7.720 -8.967 1.00 96.25 311 ASP A C 1
ATOM 2466 O O . ASP A 1 311 ? 16.431 7.476 -10.173 1.00 96.25 311 ASP A O 1
ATOM 2470 N N . TYR A 1 312 ? 16.532 6.739 -8.073 1.00 95.94 312 TYR A N 1
ATOM 2471 C CA . TYR A 1 312 ? 16.647 5.323 -8.438 1.00 95.94 312 TYR A CA 1
ATOM 2472 C C . TYR A 1 312 ? 15.310 4.631 -8.765 1.00 95.94 312 TYR A C 1
ATOM 2474 O O . TYR A 1 312 ? 15.321 3.478 -9.209 1.00 95.94 312 TYR A O 1
ATOM 2482 N N . ASP A 1 313 ? 14.166 5.286 -8.541 1.00 96.00 313 ASP A N 1
ATOM 2483 C CA . ASP A 1 313 ? 12.823 4.705 -8.687 1.00 96.00 313 ASP A CA 1
ATOM 2484 C C . ASP A 1 313 ? 12.190 5.015 -10.057 1.00 96.00 313 ASP A C 1
ATOM 2486 O O . ASP A 1 313 ? 11.048 5.462 -10.180 1.00 96.00 313 ASP A O 1
ATOM 2490 N N . TYR A 1 314 ? 12.966 4.794 -11.121 1.00 96.06 314 TYR A N 1
ATOM 2491 C CA . TYR A 1 314 ? 12.474 4.885 -12.496 1.00 96.06 314 TYR A CA 1
ATOM 2492 C C . TYR A 1 314 ? 11.530 3.718 -12.835 1.00 96.06 314 TYR A C 1
ATOM 2494 O O . TYR A 1 314 ? 11.581 2.629 -12.255 1.00 96.06 314 TYR A O 1
ATOM 2502 N N . VAL A 1 315 ? 10.676 3.918 -13.837 1.00 95.44 315 VAL A N 1
ATOM 2503 C CA . VAL A 1 315 ? 9.718 2.932 -14.341 1.00 95.44 315 VAL A CA 1
ATOM 2504 C C . VAL A 1 315 ? 10.454 1.756 -14.984 1.00 95.44 315 VAL A C 1
ATOM 2506 O O . VAL A 1 315 ? 10.931 1.824 -16.116 1.00 95.44 315 VAL A O 1
ATOM 2509 N N . LYS A 1 316 ? 10.512 0.635 -14.263 1.00 93.19 316 LYS A N 1
ATOM 2510 C CA . LYS A 1 316 ? 11.136 -0.610 -14.731 1.00 93.19 316 LYS A CA 1
ATOM 2511 C C . LYS A 1 316 ? 10.185 -1.424 -15.606 1.00 93.19 316 LYS A C 1
ATOM 2513 O O . LYS A 1 316 ? 8.985 -1.504 -15.346 1.00 93.19 316 LYS A O 1
ATOM 2518 N N . ASN A 1 317 ? 10.758 -2.113 -16.590 1.00 94.19 317 ASN A N 1
ATOM 2519 C CA . ASN A 1 317 ? 10.098 -3.141 -17.399 1.00 94.19 317 ASN A CA 1
ATOM 2520 C C . ASN A 1 317 ? 8.854 -2.701 -18.189 1.00 94.19 317 ASN A C 1
ATOM 2522 O O . ASN A 1 317 ? 7.919 -3.488 -18.361 1.00 94.19 317 ASN A O 1
ATOM 2526 N N . GLN A 1 318 ? 8.830 -1.458 -18.666 1.00 94.94 318 GLN A N 1
ATOM 2527 C CA . GLN A 1 318 ? 7.691 -0.929 -19.421 1.00 94.94 318 GLN A CA 1
ATOM 2528 C C . GLN A 1 318 ? 8.087 -0.332 -20.770 1.00 94.94 318 GLN A C 1
ATOM 2530 O O . GLN A 1 318 ? 7.362 -0.507 -21.745 1.00 94.94 318 GLN A O 1
ATOM 2535 N N . TYR A 1 319 ? 9.238 0.333 -20.829 1.00 96.88 319 TYR A N 1
ATOM 2536 C CA . TYR A 1 319 ? 9.752 0.991 -22.023 1.00 96.88 319 TYR A CA 1
ATOM 2537 C C . TYR A 1 319 ? 11.036 0.314 -22.493 1.00 96.88 319 TYR A C 1
ATOM 2539 O O . TYR A 1 319 ? 11.972 0.151 -21.704 1.00 96.88 319 TYR A O 1
ATOM 2547 N N . PHE A 1 320 ? 11.081 -0.060 -23.772 1.00 97.69 320 PHE A N 1
ATOM 2548 C CA . PHE A 1 320 ? 12.224 -0.753 -24.363 1.00 97.69 320 PHE A CA 1
ATOM 2549 C C . PHE A 1 320 ? 12.541 -0.228 -25.759 1.00 97.69 320 PHE A C 1
ATOM 2551 O O . PHE A 1 320 ? 11.659 -0.184 -26.617 1.00 97.69 320 PHE A O 1
ATOM 2558 N N . PHE A 1 321 ? 13.805 0.099 -26.010 1.00 98.06 321 PHE A N 1
ATOM 2559 C CA . PHE A 1 321 ? 14.338 0.202 -27.362 1.00 98.06 321 PHE A CA 1
ATOM 2560 C C . PHE A 1 321 ? 14.311 -1.174 -28.024 1.00 98.06 321 PHE A C 1
ATOM 2562 O O . PHE A 1 321 ? 14.651 -2.181 -27.406 1.00 98.06 321 PHE A O 1
ATOM 2569 N N . ILE A 1 322 ? 13.925 -1.221 -29.295 1.00 96.69 322 ILE A N 1
ATOM 2570 C CA . ILE A 1 322 ? 13.895 -2.481 -30.052 1.00 96.69 322 ILE A CA 1
ATOM 2571 C C . ILE A 1 322 ? 15.256 -2.798 -30.691 1.00 96.69 322 ILE A C 1
ATOM 2573 O O . ILE A 1 322 ? 15.521 -3.944 -31.055 1.00 96.69 322 ILE A O 1
ATOM 2577 N N . HIS A 1 323 ? 16.104 -1.772 -30.839 1.00 95.25 323 HIS A N 1
ATOM 2578 C CA . HIS A 1 323 ? 17.457 -1.858 -31.378 1.00 95.25 323 HIS A CA 1
ATOM 2579 C C . HIS A 1 323 ? 18.351 -0.770 -30.772 1.00 95.25 323 HIS A C 1
ATOM 2581 O O . HIS A 1 323 ? 17.939 0.376 -30.581 1.00 95.25 323 HIS A O 1
ATOM 2587 N N . GLU A 1 324 ? 19.613 -1.119 -30.566 1.00 93.62 324 GLU A N 1
ATOM 2588 C CA . GLU A 1 324 ? 20.703 -0.256 -30.120 1.00 93.62 324 GLU A CA 1
ATOM 2589 C C . GLU A 1 324 ? 20.915 0.962 -31.040 1.00 93.62 324 GLU A C 1
ATOM 2591 O O . GLU A 1 324 ? 21.302 2.016 -30.547 1.00 93.62 324 GLU A O 1
ATOM 2596 N N . TRP A 1 325 ? 20.612 0.879 -32.345 1.00 94.19 325 TRP A N 1
ATOM 2597 C CA . TRP A 1 325 ? 20.748 2.014 -33.275 1.00 94.19 325 TRP A CA 1
ATOM 2598 C C . TRP A 1 325 ? 19.788 3.164 -32.972 1.00 94.19 325 TRP A C 1
ATOM 2600 O O . TRP A 1 325 ? 20.157 4.322 -33.136 1.00 94.19 325 TRP A O 1
ATOM 2610 N N . PHE A 1 326 ? 18.574 2.881 -32.496 1.00 95.75 326 PHE A N 1
ATOM 2611 C CA . PHE A 1 326 ? 17.648 3.943 -32.092 1.00 95.75 326 PHE A CA 1
ATOM 2612 C C . PHE A 1 326 ? 18.076 4.611 -30.786 1.00 95.75 326 PHE A C 1
ATOM 2614 O O . PHE A 1 326 ? 17.824 5.797 -30.596 1.00 95.75 326 PHE A O 1
ATOM 2621 N N . ARG A 1 327 ? 18.767 3.867 -29.913 1.00 95.00 327 ARG A N 1
ATOM 2622 C CA . ARG A 1 327 ? 19.333 4.375 -28.659 1.00 95.00 327 ARG A CA 1
ATOM 2623 C C . ARG A 1 327 ? 20.589 5.219 -28.911 1.00 95.00 327 ARG A C 1
ATOM 2625 O O . ARG A 1 327 ? 20.639 6.379 -28.510 1.00 95.00 327 ARG A O 1
ATOM 2632 N N . ASN A 1 328 ? 21.578 4.641 -29.594 1.00 93.62 328 ASN A N 1
ATOM 2633 C CA . ASN A 1 328 ? 22.954 5.148 -29.691 1.00 93.62 328 ASN A CA 1
ATOM 2634 C C . ASN A 1 328 ? 23.262 5.859 -31.017 1.00 93.62 328 ASN A C 1
ATOM 2636 O O . ASN A 1 328 ? 24.271 6.550 -31.116 1.00 93.62 328 ASN A O 1
ATOM 2640 N N . GLY A 1 329 ? 22.408 5.700 -32.025 1.00 92.75 329 GLY A N 1
ATOM 2641 C CA . GLY A 1 329 ? 22.689 6.082 -33.404 1.00 92.75 329 GLY A CA 1
ATOM 2642 C C . GLY A 1 329 ? 23.394 4.975 -34.196 1.00 92.75 329 GLY A C 1
ATOM 2643 O O . GLY A 1 329 ? 23.924 4.011 -33.638 1.00 92.75 329 GLY A O 1
ATOM 2644 N N . THR A 1 330 ? 23.371 5.095 -35.523 1.00 91.44 330 THR A N 1
ATOM 2645 C CA . THR A 1 330 ? 24.101 4.195 -36.431 1.00 91.44 330 THR A CA 1
ATOM 2646 C C . THR A 1 330 ? 25.610 4.452 -36.360 1.00 91.44 330 THR A C 1
ATOM 2648 O O . THR A 1 330 ? 26.010 5.618 -36.357 1.00 91.44 330 THR A O 1
ATOM 2651 N N . PRO A 1 331 ? 26.460 3.408 -36.37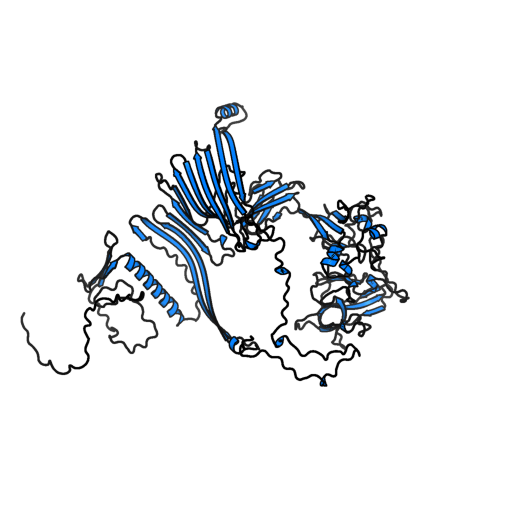1 1.00 87.31 331 PRO A N 1
ATOM 2652 C CA . PRO A 1 331 ? 27.909 3.571 -36.469 1.00 87.31 331 PRO A CA 1
ATOM 2653 C C . PRO A 1 331 ? 28.337 4.261 -37.773 1.00 87.31 331 PRO A C 1
ATOM 2655 O O . PRO A 1 331 ? 27.722 4.044 -38.817 1.00 87.31 331 PRO A O 1
ATOM 2658 N N . ASP A 1 332 ? 29.468 4.975 -37.746 1.00 79.62 332 ASP A N 1
ATOM 2659 C CA . ASP A 1 332 ? 30.046 5.667 -38.917 1.00 79.62 332 ASP A CA 1
ATOM 2660 C C . ASP A 1 332 ? 30.375 4.735 -40.102 1.00 79.62 332 ASP A C 1
ATOM 2662 O O . ASP A 1 332 ? 30.582 5.181 -41.232 1.00 79.62 332 ASP A O 1
ATOM 2666 N N . THR A 1 333 ? 30.438 3.423 -39.863 1.00 75.44 333 THR A N 1
ATOM 2667 C CA . THR A 1 333 ? 30.696 2.402 -40.887 1.00 75.44 333 THR A CA 1
ATOM 2668 C C . THR A 1 333 ? 29.500 2.151 -41.809 1.00 75.44 333 THR A C 1
ATOM 2670 O O . THR A 1 333 ? 29.678 1.595 -42.894 1.00 75.44 333 THR A O 1
ATOM 2673 N N . VAL A 1 334 ? 28.291 2.569 -41.422 1.00 77.06 334 VAL A N 1
ATOM 2674 C CA . VAL A 1 334 ? 27.066 2.397 -42.212 1.00 77.06 334 VAL A CA 1
ATOM 2675 C C . VAL A 1 334 ? 26.858 3.637 -43.092 1.00 77.06 334 VAL A C 1
ATOM 2677 O O . VAL A 1 334 ? 26.257 4.620 -42.681 1.00 77.06 334 VAL A O 1
ATOM 2680 N N . GLN A 1 335 ? 27.379 3.613 -44.325 1.00 64.00 335 GLN A N 1
ATOM 2681 C CA . GLN A 1 335 ? 27.463 4.814 -45.181 1.00 64.00 335 GLN A CA 1
ATOM 2682 C C . GLN A 1 335 ? 26.146 5.286 -45.827 1.00 64.00 335 GLN A C 1
ATOM 2684 O O . GLN A 1 335 ? 26.104 6.398 -46.351 1.00 64.00 335 GLN A O 1
ATOM 2689 N N . TYR A 1 336 ? 25.085 4.476 -45.819 1.00 76.06 336 TYR A N 1
ATOM 2690 C CA . TYR A 1 336 ? 23.868 4.751 -46.603 1.00 76.06 336 TYR A CA 1
ATOM 2691 C C . TYR A 1 336 ? 22.637 5.095 -45.765 1.00 76.06 336 TYR A C 1
ATOM 2693 O O . TYR A 1 336 ? 21.627 5.513 -46.319 1.00 76.06 336 TYR A O 1
ATOM 2701 N N . VAL A 1 337 ? 22.723 4.944 -44.444 1.00 82.69 337 VAL A N 1
ATOM 2702 C CA . VAL A 1 337 ? 21.606 5.141 -43.522 1.00 82.69 337 VAL A CA 1
ATOM 2703 C C . VAL A 1 337 ? 22.126 5.897 -42.311 1.00 82.69 337 VAL A C 1
ATOM 2705 O O . VAL A 1 337 ? 23.075 5.466 -41.666 1.00 82.69 337 VAL A O 1
ATOM 2708 N N . ILE A 1 338 ? 21.495 7.026 -42.002 1.00 87.25 338 ILE A N 1
ATOM 2709 C CA . ILE A 1 338 ? 21.831 7.858 -40.845 1.00 87.25 338 ILE A CA 1
ATOM 2710 C C . ILE A 1 338 ? 20.663 7.804 -39.865 1.00 87.25 338 ILE A C 1
ATOM 2712 O O . ILE A 1 338 ? 19.593 8.371 -40.124 1.00 87.25 338 ILE A O 1
ATOM 2716 N N . GLN A 1 339 ? 20.876 7.141 -38.732 1.00 92.25 339 GLN A N 1
ATOM 2717 C CA . GLN A 1 339 ? 19.985 7.184 -37.578 1.00 92.25 339 GLN A CA 1
ATOM 2718 C C . GLN A 1 339 ? 20.688 7.942 -36.446 1.00 92.25 339 GLN A C 1
ATOM 2720 O O . GLN A 1 339 ? 21.747 7.507 -35.996 1.00 92.25 339 GLN A O 1
ATOM 2725 N N . PRO A 1 340 ? 20.148 9.082 -35.983 1.00 93.12 340 PRO A N 1
ATOM 2726 C CA . PRO A 1 340 ? 20.690 9.774 -34.824 1.00 93.12 340 PRO A CA 1
ATOM 2727 C C . PRO A 1 340 ? 20.399 9.005 -33.530 1.00 93.12 340 PRO A C 1
ATOM 2729 O O . PRO A 1 340 ? 19.428 8.250 -33.452 1.00 93.12 340 PRO A O 1
ATOM 2732 N N . SER A 1 341 ? 21.223 9.249 -32.512 1.00 92.75 341 SER A N 1
ATOM 2733 C CA . SER A 1 341 ? 20.965 8.823 -31.137 1.00 92.75 341 SER A CA 1
ATOM 2734 C C . SER A 1 341 ? 19.658 9.417 -30.602 1.00 92.75 341 SER A C 1
ATOM 2736 O O . SER A 1 341 ? 19.225 10.494 -31.027 1.00 92.75 341 SER A O 1
ATOM 2738 N N . PHE A 1 342 ? 19.038 8.724 -29.644 1.00 95.00 342 PHE A N 1
ATOM 2739 C CA . PHE A 1 342 ? 17.751 9.126 -29.066 1.00 95.00 342 PHE A CA 1
ATOM 2740 C C . PHE A 1 342 ? 17.819 10.482 -28.343 1.00 95.00 342 PHE A C 1
ATOM 2742 O O . PHE A 1 342 ? 16.873 11.274 -28.394 1.00 95.00 342 PHE A O 1
ATOM 2749 N N . PHE A 1 343 ? 18.961 10.749 -27.708 1.00 94.00 343 PHE A N 1
ATOM 2750 C CA . PHE A 1 343 ? 19.319 12.014 -27.070 1.00 94.00 343 PHE A CA 1
ATOM 2751 C C . PHE A 1 343 ? 20.614 12.576 -27.676 1.00 94.00 343 PHE A C 1
ATOM 2753 O O . PHE A 1 343 ? 21.405 11.803 -28.226 1.00 94.00 343 PHE A O 1
ATOM 2760 N N . PRO A 1 344 ? 20.856 13.899 -27.595 1.00 91.88 344 PRO A N 1
ATOM 2761 C CA . PRO A 1 344 ? 20.056 14.922 -26.908 1.00 91.88 344 PRO A CA 1
ATOM 2762 C C . PRO A 1 344 ? 18.794 15.350 -27.676 1.00 91.88 344 PRO A C 1
ATOM 2764 O O . PRO A 1 344 ? 18.679 15.148 -28.887 1.00 91.88 344 PRO A O 1
ATOM 2767 N N . LEU A 1 345 ? 17.854 15.984 -26.967 1.00 89.94 345 LEU A N 1
ATOM 2768 C CA . LEU A 1 345 ? 16.703 16.649 -27.586 1.00 89.94 345 LEU A CA 1
ATOM 2769 C C . LEU A 1 345 ? 17.136 17.935 -28.303 1.00 89.94 345 LEU A C 1
ATOM 2771 O O . LEU A 1 345 ? 17.956 18.701 -27.796 1.00 89.94 345 LEU A O 1
ATOM 2775 N N . ILE A 1 346 ? 16.529 18.230 -29.455 1.00 86.38 346 ILE A N 1
ATOM 2776 C CA . ILE A 1 346 ? 16.707 19.503 -30.165 1.00 86.38 346 ILE A CA 1
ATOM 2777 C C . ILE A 1 346 ? 15.362 20.226 -30.208 1.00 86.38 346 ILE A C 1
ATOM 2779 O O . ILE A 1 346 ? 14.406 19.731 -30.792 1.00 86.38 346 ILE A O 1
ATOM 2783 N N . ASN A 1 347 ? 15.291 21.416 -29.603 1.00 80.62 347 ASN A N 1
ATOM 2784 C CA . ASN A 1 347 ? 14.038 22.167 -29.408 1.00 80.62 347 ASN A CA 1
ATOM 2785 C C . ASN A 1 347 ? 12.965 21.337 -28.667 1.00 80.62 347 ASN A C 1
ATOM 2787 O O . ASN A 1 347 ? 11.798 21.390 -29.032 1.00 80.62 347 ASN A O 1
ATOM 2791 N N . GLY A 1 348 ? 13.365 20.522 -27.682 1.00 82.56 348 GLY A N 1
ATOM 2792 C CA . GLY A 1 348 ? 12.441 19.653 -26.940 1.00 82.56 348 GLY A CA 1
ATOM 2793 C C . GLY A 1 348 ? 11.931 18.433 -27.722 1.00 82.56 348 GLY A C 1
ATOM 2794 O O . GLY A 1 348 ? 11.061 17.716 -27.231 1.00 82.56 348 GLY A O 1
ATOM 2795 N N . LEU A 1 349 ? 12.458 18.173 -28.923 1.00 89.25 349 LEU A N 1
ATOM 2796 C CA . LEU A 1 349 ? 12.035 17.069 -29.784 1.00 89.25 349 LEU A CA 1
ATOM 2797 C C . LEU A 1 349 ? 13.168 16.066 -30.013 1.00 89.25 349 LEU A C 1
ATOM 2799 O O . LEU A 1 349 ? 14.337 16.442 -30.151 1.00 89.25 349 LEU A O 1
ATOM 2803 N N . HIS A 1 350 ? 12.806 14.785 -30.105 1.00 93.19 350 HIS A N 1
ATOM 2804 C CA . HIS A 1 350 ? 13.720 13.746 -30.570 1.00 93.19 350 HIS A CA 1
ATOM 2805 C C . HIS A 1 350 ? 14.065 13.954 -32.043 1.00 93.19 350 HIS A C 1
ATOM 2807 O O . HIS A 1 350 ? 13.235 14.373 -32.856 1.00 93.19 350 HIS A O 1
ATOM 2813 N N . ARG A 1 351 ? 15.303 13.622 -32.406 1.00 92.50 351 ARG A N 1
ATOM 2814 C CA . ARG A 1 351 ? 15.734 13.657 -33.800 1.00 92.50 351 ARG A CA 1
ATOM 2815 C C . ARG A 1 351 ? 15.209 12.431 -34.521 1.00 92.50 351 ARG A C 1
ATOM 2817 O O . ARG A 1 351 ? 15.421 11.307 -34.078 1.00 92.50 351 ARG A O 1
ATOM 2824 N N . ILE A 1 352 ? 14.591 12.654 -35.671 1.00 91.44 352 ILE A N 1
ATOM 2825 C CA . ILE A 1 352 ? 14.093 11.563 -36.491 1.00 91.44 352 ILE A CA 1
ATOM 2826 C C . ILE A 1 352 ? 15.082 11.283 -37.626 1.00 91.44 352 ILE A C 1
ATOM 2828 O O . ILE A 1 352 ? 15.436 12.192 -38.376 1.00 91.44 352 ILE A O 1
ATOM 2832 N N . GLY A 1 353 ? 15.547 10.037 -37.717 1.00 89.81 353 GLY A N 1
ATOM 2833 C CA . GLY A 1 353 ? 16.506 9.591 -38.725 1.00 89.81 353 GLY A CA 1
ATOM 2834 C C . GLY A 1 353 ? 15.878 9.129 -40.035 1.00 89.81 353 GLY A C 1
ATOM 2835 O O . GLY A 1 353 ? 14.700 9.362 -40.312 1.00 89.81 353 GLY A O 1
ATOM 2836 N N . SER A 1 354 ? 16.711 8.466 -40.834 1.00 90.81 354 SER A N 1
ATOM 2837 C CA . SER A 1 354 ? 16.320 7.815 -42.091 1.00 90.81 354 SER A CA 1
ATOM 2838 C C . SER A 1 354 ? 15.641 6.461 -41.883 1.00 90.81 354 SER A C 1
ATOM 2840 O O . SER A 1 354 ? 14.965 5.999 -42.790 1.00 90.81 354 SER A O 1
ATOM 2842 N N . LEU A 1 355 ? 15.753 5.837 -40.707 1.00 93.00 355 LEU A N 1
ATOM 2843 C CA . LEU A 1 355 ? 15.143 4.534 -40.453 1.00 93.00 355 LEU A CA 1
ATOM 2844 C C . LEU A 1 355 ? 13.687 4.643 -40.009 1.00 93.00 355 LEU A C 1
ATOM 2846 O O . LEU A 1 355 ? 13.311 5.511 -39.222 1.00 93.00 355 LEU A O 1
ATOM 2850 N N . LYS A 1 356 ? 12.887 3.686 -40.476 1.00 94.50 356 LYS A N 1
ATOM 2851 C CA . LYS A 1 356 ? 11.528 3.427 -40.012 1.00 94.50 356 LYS A CA 1
ATOM 2852 C C . LYS A 1 356 ? 11.355 1.940 -39.718 1.00 94.50 356 LYS A C 1
ATOM 2854 O O . LYS A 1 356 ? 11.778 1.093 -40.504 1.00 94.50 356 LYS A O 1
ATOM 2859 N N . VAL A 1 357 ? 10.712 1.629 -38.596 1.00 96.31 357 VAL A N 1
ATOM 2860 C CA . VAL A 1 357 ? 10.363 0.256 -38.218 1.00 96.31 357 VAL A CA 1
ATOM 2861 C C . VAL A 1 357 ? 9.076 -0.163 -38.925 1.00 96.31 357 VAL A C 1
ATOM 2863 O O . VAL A 1 357 ? 8.047 0.502 -38.813 1.00 96.31 357 VAL A O 1
ATOM 2866 N N . THR A 1 358 ? 9.119 -1.294 -39.620 1.00 95.19 358 THR A N 1
ATOM 2867 C CA . THR A 1 358 ? 7.979 -1.902 -40.316 1.00 95.19 358 THR A CA 1
ATOM 2868 C C . THR A 1 358 ? 7.856 -3.382 -39.955 1.00 95.19 358 THR A C 1
ATOM 2870 O O . THR A 1 358 ? 8.788 -3.981 -39.417 1.00 95.19 358 THR A O 1
ATOM 2873 N N . SER A 1 359 ? 6.677 -3.968 -40.194 1.00 94.12 359 SER A N 1
ATOM 2874 C CA . SER A 1 359 ? 6.397 -5.394 -39.939 1.00 94.12 359 SER A CA 1
ATOM 2875 C C . SER A 1 359 ? 6.751 -5.870 -38.522 1.00 94.12 359 SER A C 1
ATOM 2877 O O . SER A 1 359 ? 7.171 -7.005 -38.331 1.00 94.12 359 SER A O 1
ATOM 2879 N N . PHE A 1 360 ? 6.603 -4.991 -37.528 1.00 97.19 360 PHE A N 1
ATOM 2880 C CA . PHE A 1 360 ? 6.965 -5.278 -36.144 1.00 97.19 360 PHE A CA 1
ATOM 2881 C C . PHE A 1 360 ? 5.921 -6.153 -35.454 1.00 97.19 360 PHE A C 1
ATOM 2883 O O . PHE A 1 360 ? 4.738 -5.799 -35.399 1.00 97.19 360 PHE A O 1
ATOM 2890 N N . GLU A 1 361 ? 6.380 -7.227 -34.823 1.00 97.38 361 GLU A N 1
ATOM 2891 C CA . GLU A 1 361 ? 5.570 -8.060 -33.943 1.00 97.38 361 GLU A CA 1
ATOM 2892 C C . GLU A 1 361 ? 6.316 -8.337 -32.637 1.00 97.38 361 GLU A C 1
ATOM 2894 O O . GLU A 1 361 ? 7.513 -8.626 -32.632 1.00 97.38 361 GLU A O 1
ATOM 2899 N N . LEU A 1 362 ? 5.589 -8.251 -31.523 1.00 97.38 362 LEU A N 1
ATOM 2900 C CA . LEU A 1 362 ? 6.107 -8.516 -30.187 1.00 97.38 362 LEU A CA 1
ATOM 2901 C C . LEU A 1 362 ? 5.520 -9.814 -29.648 1.00 97.38 362 LEU A C 1
ATOM 2903 O O . LEU A 1 362 ? 4.328 -10.078 -29.797 1.00 97.38 362 LEU A O 1
ATOM 2907 N N . TYR A 1 363 ? 6.356 -10.580 -28.966 1.00 96.62 363 TYR A N 1
ATOM 2908 C CA . TYR A 1 363 ? 6.008 -11.852 -28.371 1.00 96.62 363 TYR A CA 1
ATOM 2909 C C . TYR A 1 363 ? 6.494 -11.918 -26.926 1.00 96.62 363 TYR A C 1
ATOM 2911 O O . TYR A 1 363 ? 7.533 -11.353 -26.570 1.00 96.62 363 TYR A O 1
ATOM 2919 N N . LYS A 1 364 ? 5.759 -12.661 -26.102 1.00 95.44 364 LYS A N 1
ATOM 2920 C CA . LYS A 1 364 ? 6.163 -13.017 -24.742 1.00 95.44 364 LYS A CA 1
ATOM 2921 C C . LYS A 1 364 ? 6.292 -14.522 -24.587 1.00 95.44 364 LYS A C 1
ATOM 2923 O O . LYS A 1 364 ? 5.498 -15.264 -25.155 1.00 95.44 364 LYS A O 1
ATOM 2928 N N . LEU A 1 365 ? 7.265 -14.973 -23.804 1.00 94.00 365 LEU A N 1
ATOM 2929 C CA . LEU A 1 365 ? 7.401 -16.392 -23.487 1.00 94.00 365 LEU A CA 1
ATOM 2930 C C . LEU A 1 365 ? 6.197 -16.864 -22.660 1.00 94.00 365 LEU A C 1
ATOM 2932 O O . LEU A 1 365 ? 5.900 -16.302 -21.606 1.00 94.00 365 LEU A O 1
ATOM 2936 N N . ASP A 1 366 ? 5.543 -17.922 -23.119 1.00 90.81 366 ASP A N 1
ATOM 2937 C CA . ASP A 1 366 ? 4.461 -18.603 -22.425 1.00 90.81 366 ASP A CA 1
ATOM 2938 C C . ASP A 1 366 ? 4.965 -19.937 -21.863 1.00 90.81 366 ASP A C 1
ATOM 2940 O O . ASP A 1 366 ? 5.424 -20.822 -22.585 1.00 90.81 366 ASP A O 1
ATOM 2944 N N . MET A 1 367 ? 4.889 -20.080 -20.540 1.00 84.06 367 MET A N 1
ATOM 2945 C CA . MET A 1 367 ? 5.247 -21.324 -19.851 1.00 84.06 367 MET A CA 1
ATOM 2946 C C . MET A 1 367 ? 4.078 -22.315 -19.780 1.00 84.06 367 MET A C 1
ATOM 2948 O O . MET A 1 367 ? 4.232 -23.413 -19.241 1.00 84.06 367 MET A O 1
ATOM 2952 N N . THR A 1 368 ? 2.904 -21.937 -20.288 1.00 82.44 368 THR A N 1
ATOM 2953 C CA . THR A 1 368 ? 1.713 -22.783 -20.323 1.00 82.44 368 THR A CA 1
ATOM 2954 C C . THR A 1 368 ? 1.569 -23.492 -21.673 1.00 82.44 368 THR A C 1
ATOM 2956 O O . THR A 1 368 ? 2.117 -23.070 -22.690 1.00 82.44 368 THR A O 1
ATOM 2959 N N . ASN A 1 369 ? 0.828 -24.605 -21.702 1.00 76.31 369 ASN A N 1
ATOM 2960 C CA . ASN A 1 369 ? 0.498 -25.316 -22.946 1.00 76.31 369 ASN A CA 1
ATOM 2961 C C . ASN A 1 369 ? -0.657 -24.614 -23.682 1.00 76.31 369 ASN A C 1
ATOM 2963 O O . ASN A 1 369 ? -1.729 -25.191 -23.878 1.00 76.31 369 ASN A O 1
ATOM 2967 N N . ASN A 1 370 ? -0.458 -23.352 -24.045 1.00 83.88 370 ASN A N 1
ATOM 2968 C CA . ASN A 1 370 ? -1.431 -22.577 -24.794 1.00 83.88 370 ASN A CA 1
ATOM 2969 C C . ASN A 1 370 ? -1.363 -22.943 -26.287 1.00 83.88 370 ASN A C 1
ATOM 2971 O O . ASN A 1 370 ? -0.301 -22.806 -26.893 1.00 83.88 370 ASN A O 1
ATOM 2975 N N . PRO A 1 371 ? -2.471 -23.386 -26.909 1.00 81.69 371 PRO A N 1
ATOM 2976 C CA . PRO A 1 371 ? -2.486 -23.718 -28.333 1.00 81.69 371 PRO A CA 1
ATOM 2977 C C . PRO A 1 371 ? -2.276 -22.506 -29.254 1.00 81.69 371 PRO A C 1
ATOM 2979 O O . PRO A 1 371 ? -2.032 -22.703 -30.438 1.00 81.69 371 PRO A O 1
ATOM 2982 N N . GLY A 1 372 ? -2.396 -21.276 -28.741 1.00 84.94 372 GLY A N 1
ATOM 2983 C CA . GLY A 1 372 ? -2.121 -20.044 -29.485 1.00 84.94 372 GLY A CA 1
ATOM 2984 C C . GLY A 1 372 ? -0.673 -19.549 -29.401 1.00 84.94 372 GLY A C 1
ATOM 2985 O O . GLY A 1 372 ? -0.406 -18.448 -29.872 1.00 84.94 372 GLY A O 1
ATOM 2986 N N . ALA A 1 373 ? 0.233 -20.298 -28.764 1.00 91.00 373 ALA A N 1
ATOM 2987 C CA . ALA A 1 373 ? 1.646 -19.946 -28.678 1.00 91.00 373 ALA A CA 1
ATOM 2988 C C . ALA A 1 373 ? 2.468 -20.711 -29.725 1.00 91.00 373 ALA A C 1
ATOM 2990 O O . ALA A 1 373 ? 2.307 -21.922 -29.892 1.00 91.00 373 ALA A O 1
ATOM 2991 N N . ASP A 1 374 ? 3.380 -20.007 -30.387 1.00 93.19 374 ASP A N 1
ATOM 2992 C CA . ASP A 1 374 ? 4.244 -20.553 -31.431 1.00 93.19 374 ASP A CA 1
ATOM 2993 C C . ASP A 1 374 ? 5.617 -20.927 -30.863 1.00 93.19 374 ASP A C 1
ATOM 2995 O O . ASP A 1 374 ? 6.142 -20.266 -29.967 1.00 93.19 374 ASP A O 1
ATOM 2999 N N . ILE A 1 375 ? 6.224 -21.993 -31.378 1.00 92.31 375 ILE A N 1
ATOM 3000 C CA . ILE A 1 375 ? 7.544 -22.451 -30.923 1.00 92.31 375 ILE A CA 1
ATOM 3001 C C . ILE A 1 375 ? 8.627 -21.582 -31.565 1.00 92.31 375 ILE A C 1
ATOM 3003 O O . ILE A 1 375 ? 8.596 -21.337 -32.770 1.00 92.31 375 ILE A O 1
ATOM 3007 N N . GLY A 1 376 ? 9.634 -21.176 -30.798 1.00 93.56 376 GLY A N 1
ATOM 3008 C CA . GLY A 1 376 ? 10.811 -20.524 -31.362 1.00 93.56 376 GLY A CA 1
ATOM 3009 C C . GLY A 1 376 ? 11.883 -20.176 -30.347 1.00 93.56 376 GLY A C 1
ATOM 3010 O O . GLY A 1 376 ? 11.910 -20.716 -29.238 1.00 93.56 376 GLY A O 1
ATOM 3011 N N . VAL A 1 377 ? 12.772 -19.271 -30.753 1.00 94.81 377 VAL A N 1
ATOM 3012 C CA . VAL A 1 377 ? 13.933 -18.844 -29.971 1.00 94.81 377 VAL A CA 1
ATOM 3013 C C . VAL A 1 377 ? 14.001 -17.320 -29.919 1.00 94.81 377 VAL A C 1
ATOM 3015 O O . VAL A 1 377 ? 13.938 -16.640 -30.944 1.00 94.81 377 VAL A O 1
ATOM 3018 N N . ALA A 1 378 ? 14.149 -16.778 -28.712 1.00 96.25 378 ALA A N 1
ATOM 3019 C CA . ALA A 1 378 ? 14.527 -15.390 -28.488 1.00 96.25 378 ALA A CA 1
ATOM 3020 C C . ALA A 1 378 ? 16.054 -15.296 -28.367 1.00 96.25 378 ALA A C 1
ATOM 3022 O O . ALA A 1 378 ? 16.626 -15.704 -27.355 1.00 96.25 378 ALA A O 1
ATOM 3023 N N . HIS A 1 379 ? 16.698 -14.769 -29.405 1.00 96.00 379 HIS A N 1
ATOM 3024 C CA . HIS A 1 379 ? 18.138 -14.550 -29.503 1.00 96.00 379 HIS A CA 1
ATOM 3025 C C . HIS A 1 379 ? 18.540 -13.168 -28.988 1.00 96.00 379 HIS A C 1
ATOM 3027 O O . HIS A 1 379 ? 17.783 -12.217 -29.149 1.00 96.00 379 HIS A O 1
ATOM 3033 N N . ILE A 1 380 ? 19.750 -13.003 -28.456 1.00 95.19 380 ILE A N 1
ATOM 3034 C CA . ILE A 1 380 ? 20.302 -11.661 -28.192 1.00 95.19 380 ILE A CA 1
ATOM 3035 C C . ILE A 1 380 ? 20.474 -10.873 -29.504 1.00 95.19 380 ILE A C 1
ATOM 3037 O O . ILE A 1 380 ? 20.041 -9.717 -29.610 1.00 95.19 380 ILE A O 1
ATOM 3041 N N . ASP A 1 381 ? 21.034 -11.529 -30.519 1.00 92.94 381 ASP A N 1
ATOM 3042 C CA . ASP A 1 381 ? 21.077 -11.048 -31.897 1.00 92.94 381 ASP A CA 1
ATOM 3043 C C . ASP A 1 381 ? 20.679 -12.178 -32.865 1.00 92.94 381 ASP A C 1
ATOM 3045 O O . ASP A 1 381 ? 21.436 -13.128 -33.051 1.00 92.94 381 ASP A O 1
ATOM 3049 N N . PRO A 1 382 ? 19.497 -12.111 -33.501 1.00 92.31 382 PRO A N 1
ATOM 3050 C CA . PRO A 1 382 ? 19.085 -13.100 -34.499 1.00 92.31 382 PRO A CA 1
ATOM 3051 C C . PRO A 1 382 ? 19.982 -13.147 -35.742 1.00 92.31 382 PRO A C 1
ATOM 3053 O O . PRO A 1 382 ? 19.981 -14.149 -36.454 1.00 92.31 382 PRO A O 1
ATOM 3056 N N . SER A 1 383 ? 20.719 -12.070 -36.031 1.00 89.00 383 SER A N 1
ATOM 3057 C CA . SER A 1 383 ? 21.608 -11.981 -37.198 1.00 89.00 383 SER A CA 1
ATOM 3058 C C . SER A 1 383 ? 22.924 -12.734 -36.978 1.00 89.00 383 SER A C 1
ATOM 3060 O O . SER A 1 383 ? 23.565 -13.138 -37.948 1.00 89.00 383 SER A O 1
ATOM 3062 N N . ASP A 1 384 ? 23.300 -12.947 -35.713 1.00 89.81 384 ASP A N 1
ATOM 3063 C CA . ASP A 1 384 ? 24.431 -13.768 -35.279 1.00 89.81 384 ASP A CA 1
ATOM 3064 C C . ASP A 1 384 ? 24.007 -14.674 -34.106 1.00 89.81 384 ASP A C 1
ATOM 3066 O O . ASP A 1 384 ? 24.268 -14.362 -32.942 1.00 89.81 384 ASP A O 1
ATOM 3070 N N . PRO A 1 385 ? 23.351 -15.819 -34.380 1.00 81.12 385 PRO A N 1
ATOM 3071 C CA . PRO A 1 385 ? 22.826 -16.693 -33.330 1.00 81.12 385 PRO A CA 1
ATOM 3072 C C . PRO A 1 385 ? 23.875 -17.249 -32.353 1.00 81.12 385 PRO A C 1
ATOM 3074 O O . PRO A 1 385 ? 23.494 -17.732 -31.286 1.00 81.12 385 PRO A O 1
ATOM 3077 N N . GLY A 1 386 ? 25.167 -17.208 -32.711 1.00 85.56 386 GLY A N 1
ATOM 3078 C CA . GLY A 1 386 ? 26.274 -17.634 -31.849 1.00 85.56 386 GLY A CA 1
ATOM 3079 C C . GLY A 1 386 ? 26.733 -16.566 -30.850 1.00 85.56 386 GLY A C 1
ATOM 3080 O O . GLY A 1 386 ? 27.492 -16.876 -29.931 1.00 85.56 386 GLY A O 1
ATOM 3081 N N . PHE A 1 387 ? 26.282 -15.319 -30.998 1.00 88.50 387 PHE A N 1
ATOM 3082 C CA . PHE A 1 387 ? 26.567 -14.248 -30.052 1.00 88.50 387 PHE A CA 1
ATOM 3083 C C . PHE A 1 387 ? 25.776 -14.453 -28.753 1.00 88.50 387 PHE A C 1
ATOM 3085 O O . PHE A 1 387 ? 24.546 -14.418 -28.761 1.00 88.50 387 PHE A O 1
ATOM 3092 N N . GLU A 1 388 ? 26.488 -14.642 -27.633 1.00 88.50 388 GLU A N 1
ATOM 3093 C CA . GLU A 1 388 ? 25.893 -14.828 -26.295 1.00 88.50 388 GLU A CA 1
ATOM 3094 C C . GLU A 1 388 ? 24.838 -15.959 -26.274 1.00 88.50 388 GLU A C 1
ATOM 3096 O O . GLU A 1 388 ? 23.753 -15.821 -25.703 1.00 88.50 388 GLU A O 1
ATOM 3101 N N . GLU A 1 389 ? 25.149 -17.083 -26.937 1.00 88.12 389 GLU A N 1
ATOM 3102 C CA . GLU A 1 389 ? 24.231 -18.214 -27.146 1.00 88.12 389 GLU A CA 1
ATOM 3103 C C . GLU A 1 389 ? 23.624 -18.751 -25.839 1.00 88.12 389 GLU A C 1
ATOM 3105 O O . GLU A 1 389 ? 22.453 -19.128 -25.804 1.00 88.12 389 GLU A O 1
ATOM 3110 N N . ASP A 1 390 ? 24.381 -18.732 -24.740 1.00 86.75 390 ASP A N 1
ATOM 3111 C CA . ASP A 1 390 ? 23.944 -19.175 -23.413 1.00 86.75 390 ASP A CA 1
ATOM 3112 C C . ASP A 1 390 ? 22.822 -18.313 -22.808 1.00 86.75 390 ASP A C 1
ATOM 3114 O O . ASP A 1 390 ? 22.114 -18.764 -21.901 1.00 86.75 390 ASP A O 1
ATOM 3118 N N . LYS A 1 391 ? 22.638 -17.091 -23.322 1.00 90.75 391 LYS A N 1
ATOM 3119 C CA . LYS A 1 391 ? 21.580 -16.154 -22.920 1.00 90.75 391 LYS A CA 1
ATOM 3120 C C . LYS A 1 391 ? 20.351 -16.218 -23.826 1.00 90.75 391 LYS A C 1
ATOM 3122 O O . LYS A 1 391 ? 19.320 -15.635 -23.479 1.00 90.75 391 LYS A O 1
ATOM 3127 N N . ASN A 1 392 ? 20.422 -16.930 -24.952 1.00 93.06 392 ASN A N 1
ATOM 3128 C CA . ASN A 1 392 ? 19.262 -17.163 -25.808 1.00 93.06 392 ASN A CA 1
ATOM 3129 C C . ASN A 1 392 ? 18.212 -18.006 -25.068 1.00 93.06 392 ASN A C 1
ATOM 3131 O O . ASN A 1 392 ? 18.520 -18.782 -24.157 1.00 93.06 392 ASN A O 1
ATOM 3135 N N . LYS A 1 393 ? 16.939 -17.855 -25.451 1.00 93.25 393 LYS A N 1
ATOM 3136 C CA . LYS A 1 393 ? 15.844 -18.597 -24.823 1.00 93.25 393 LYS A CA 1
ATOM 3137 C C . LYS A 1 393 ? 14.931 -19.280 -25.824 1.00 93.25 393 LYS A C 1
ATOM 3139 O O . LYS A 1 393 ? 14.194 -18.613 -26.545 1.00 93.25 393 LYS A O 1
ATOM 3144 N N . ASP A 1 394 ? 14.874 -20.602 -25.738 1.00 92.62 394 ASP A N 1
ATOM 3145 C CA . ASP A 1 394 ? 13.890 -21.421 -26.442 1.00 92.62 394 ASP A CA 1
ATOM 3146 C C . ASP A 1 394 ? 12.580 -21.537 -25.652 1.00 92.62 394 ASP A C 1
ATOM 3148 O O . ASP A 1 394 ? 12.575 -21.647 -24.416 1.00 92.62 394 ASP A O 1
ATOM 3152 N N . GLY A 1 395 ? 11.461 -21.594 -26.372 1.00 91.88 395 GLY A N 1
ATOM 3153 C CA . GLY A 1 395 ? 10.174 -21.967 -25.799 1.00 91.88 395 GLY A CA 1
ATOM 3154 C C . GLY A 1 395 ? 8.987 -21.627 -26.687 1.00 91.88 395 GLY A C 1
ATOM 3155 O O . GLY A 1 395 ? 9.125 -21.434 -27.893 1.00 91.88 395 GLY A O 1
ATOM 3156 N N . ASN A 1 396 ? 7.811 -21.584 -26.065 1.00 93.31 396 ASN A N 1
ATOM 3157 C CA . ASN A 1 396 ? 6.578 -21.178 -26.722 1.00 93.31 396 ASN A CA 1
ATOM 3158 C C . ASN A 1 396 ? 6.379 -19.682 -26.499 1.00 93.31 396 ASN A C 1
ATOM 3160 O O . ASN A 1 396 ? 6.535 -19.193 -25.381 1.00 93.31 396 ASN A O 1
ATOM 3164 N N . PHE A 1 397 ? 6.022 -18.959 -27.546 1.00 94.88 397 PHE A N 1
ATOM 3165 C CA . PHE A 1 397 ? 5.898 -17.515 -27.546 1.00 94.88 397 PHE A CA 1
ATOM 3166 C C . PHE A 1 397 ? 4.489 -17.117 -27.968 1.00 94.88 397 PHE A C 1
ATOM 3168 O O . PHE A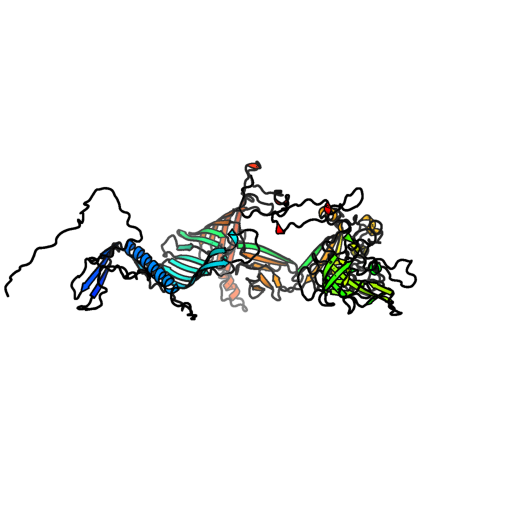 1 397 ? 4.006 -17.485 -29.036 1.00 94.88 397 PHE A O 1
ATOM 3175 N N . LEU A 1 398 ? 3.826 -16.349 -27.112 1.00 94.81 398 LEU A N 1
ATOM 3176 C CA . LEU A 1 398 ? 2.516 -15.783 -27.379 1.00 94.81 398 LEU A CA 1
ATOM 3177 C C . LEU A 1 398 ? 2.682 -14.390 -27.980 1.00 94.81 398 LEU A C 1
ATOM 3179 O O . LEU A 1 398 ? 3.343 -13.527 -27.396 1.00 94.81 398 LEU A O 1
ATOM 3183 N N . ARG A 1 399 ? 2.051 -14.167 -29.130 1.00 95.38 399 ARG A N 1
ATOM 3184 C CA . ARG A 1 399 ? 2.005 -12.858 -29.779 1.00 95.38 399 ARG A CA 1
ATOM 3185 C C . ARG A 1 399 ? 1.212 -11.859 -28.935 1.00 95.38 399 ARG A C 1
ATOM 3187 O O . ARG A 1 399 ? 0.127 -12.173 -28.455 1.00 95.38 399 ARG A O 1
ATOM 3194 N N . LEU A 1 400 ? 1.745 -10.649 -28.803 1.00 95.62 400 LEU A N 1
ATOM 3195 C CA . LEU A 1 400 ? 1.080 -9.504 -28.187 1.00 95.62 400 LEU A CA 1
ATOM 3196 C C . LEU A 1 400 ? 0.438 -8.607 -29.252 1.00 95.62 400 LEU A C 1
ATOM 3198 O O . LEU A 1 400 ? 0.935 -8.490 -30.377 1.00 95.62 400 LEU A O 1
ATOM 3202 N N . GLU A 1 401 ? -0.657 -7.942 -28.894 1.00 95.94 401 GLU A N 1
ATOM 3203 C CA . GLU A 1 401 ? -1.429 -7.099 -29.803 1.00 95.94 401 GLU A CA 1
ATOM 3204 C C . GLU A 1 401 ? -1.075 -5.610 -29.666 1.00 95.94 401 GLU A C 1
ATOM 3206 O O . GLU A 1 401 ? -1.095 -5.015 -28.583 1.00 95.94 401 GLU A O 1
ATOM 3211 N N . ARG A 1 402 ? -0.783 -4.959 -30.798 1.00 95.19 402 ARG A N 1
ATOM 3212 C CA . ARG A 1 402 ? -0.491 -3.519 -30.848 1.00 95.19 402 ARG A CA 1
ATOM 3213 C C . ARG A 1 402 ? -1.730 -2.706 -30.459 1.00 95.19 402 ARG A C 1
ATOM 3215 O O . ARG A 1 402 ? -2.841 -3.001 -30.882 1.00 95.19 402 ARG A O 1
ATOM 3222 N N . ASN A 1 403 ? -1.525 -1.639 -29.694 1.00 92.75 403 ASN A N 1
ATOM 3223 C CA . ASN A 1 403 ? -2.534 -0.765 -29.085 1.00 92.75 403 ASN A CA 1
ATOM 3224 C C . ASN A 1 403 ? -3.430 -1.434 -28.034 1.00 92.75 403 ASN A C 1
ATOM 3226 O O . ASN A 1 403 ? -4.220 -0.735 -27.400 1.00 92.75 403 ASN A O 1
ATOM 3230 N N . ILE A 1 404 ? -3.275 -2.733 -27.779 1.00 93.06 404 ILE A N 1
ATOM 3231 C CA . ILE A 1 404 ? -3.914 -3.428 -26.659 1.00 93.06 404 ILE A CA 1
ATOM 3232 C C . ILE A 1 404 ? -2.862 -3.717 -25.596 1.00 93.06 404 ILE A C 1
ATOM 3234 O O . ILE A 1 404 ? -2.942 -3.161 -24.506 1.00 93.06 404 ILE A O 1
ATOM 3238 N N . ASP A 1 405 ? -1.816 -4.459 -25.935 1.00 95.12 405 ASP A N 1
ATOM 3239 C CA . ASP A 1 405 ? -0.767 -4.842 -24.991 1.00 95.12 405 ASP A CA 1
ATOM 3240 C C . ASP A 1 405 ? 0.397 -3.848 -24.976 1.00 95.12 405 ASP A C 1
ATOM 3242 O O . ASP A 1 405 ? 0.992 -3.593 -23.928 1.00 95.12 405 ASP A O 1
ATOM 3246 N N . TYR A 1 406 ? 0.715 -3.247 -26.126 1.00 96.94 406 TYR A N 1
ATOM 3247 C CA . TYR A 1 406 ? 1.835 -2.315 -26.268 1.00 96.94 406 TYR A CA 1
ATOM 3248 C C . TYR A 1 406 ? 1.584 -1.245 -27.334 1.00 96.94 406 TYR A C 1
ATOM 3250 O O . TYR A 1 406 ? 0.804 -1.440 -28.265 1.00 96.94 406 TYR A O 1
ATOM 3258 N N . THR A 1 407 ? 2.284 -0.118 -27.238 1.00 96.69 407 THR A N 1
ATOM 3259 C CA . THR A 1 407 ? 2.411 0.873 -28.314 1.00 96.69 407 THR A CA 1
ATOM 3260 C C . THR A 1 407 ? 3.833 0.856 -28.873 1.00 96.69 407 THR A C 1
ATOM 3262 O O . THR A 1 407 ? 4.779 0.503 -28.171 1.00 96.69 407 THR A O 1
ATOM 3265 N N . LEU A 1 408 ? 3.982 1.204 -30.153 1.00 97.25 408 LEU A N 1
ATOM 3266 C CA . LEU A 1 408 ? 5.262 1.250 -30.868 1.00 97.25 408 LEU A CA 1
ATOM 3267 C C . LEU A 1 408 ? 5.440 2.637 -31.479 1.00 97.25 408 LEU A C 1
ATOM 3269 O O . LEU A 1 408 ? 4.570 3.079 -32.237 1.00 97.25 408 LEU A O 1
ATOM 3273 N N . SER A 1 409 ? 6.582 3.263 -31.202 1.00 96.19 409 SER A N 1
ATOM 3274 C CA . SER A 1 409 ? 7.073 4.400 -31.975 1.00 96.19 409 SER A CA 1
ATOM 3275 C C . SER A 1 409 ? 7.902 3.882 -33.147 1.00 96.19 409 SER A C 1
ATOM 3277 O O . SER A 1 409 ? 9.022 3.410 -32.960 1.00 96.19 409 SER A O 1
ATOM 3279 N N . GLU A 1 410 ? 7.343 3.936 -34.358 1.00 95.44 410 GLU A N 1
ATOM 3280 C CA . GLU A 1 410 ? 8.001 3.419 -35.572 1.00 95.44 410 GLU A CA 1
ATOM 3281 C C . GLU A 1 410 ? 9.240 4.227 -35.963 1.00 95.44 410 GLU A C 1
ATOM 3283 O O . GLU A 1 410 ? 10.168 3.690 -36.560 1.00 95.44 410 GLU A O 1
ATOM 3288 N N . ASP A 1 411 ? 9.252 5.511 -35.612 1.00 93.56 411 ASP A N 1
ATOM 3289 C CA . ASP A 1 411 ? 10.295 6.456 -36.006 1.00 93.56 411 ASP A CA 1
ATOM 3290 C C . ASP A 1 411 ? 11.423 6.560 -34.974 1.00 93.56 411 ASP A C 1
ATOM 3292 O O . ASP A 1 411 ? 12.553 6.909 -35.313 1.00 93.56 411 ASP A O 1
ATOM 3296 N N . LEU A 1 412 ? 11.113 6.273 -33.707 1.00 95.25 412 LEU A N 1
ATOM 3297 C CA . LEU A 1 412 ? 12.071 6.316 -32.601 1.00 95.25 412 LEU A CA 1
ATOM 3298 C C . LEU A 1 412 ? 12.456 4.920 -32.093 1.00 95.25 412 LEU A C 1
ATOM 3300 O O . LEU A 1 412 ? 13.262 4.813 -31.176 1.00 95.25 412 LEU A O 1
ATOM 3304 N N . GLY A 1 413 ? 11.869 3.863 -32.660 1.00 95.69 413 GLY A N 1
ATOM 3305 C CA . GLY A 1 413 ? 12.251 2.472 -32.427 1.00 95.69 413 GLY A CA 1
ATOM 3306 C C . GLY A 1 413 ? 12.211 2.031 -30.967 1.00 95.69 413 GLY A C 1
ATOM 3307 O O . GLY A 1 413 ? 13.125 1.357 -30.488 1.00 95.69 413 GLY A O 1
ATOM 3308 N N . TYR A 1 414 ? 11.145 2.388 -30.255 1.00 97.25 414 TYR A N 1
ATOM 3309 C CA . TYR A 1 414 ? 10.885 1.882 -28.912 1.00 97.25 414 TYR A CA 1
ATOM 3310 C C . TYR A 1 414 ? 9.427 1.460 -28.752 1.00 97.25 414 TYR A C 1
ATOM 3312 O O . TYR A 1 414 ? 8.528 1.957 -29.439 1.00 97.25 414 TYR A O 1
ATOM 3320 N N . ILE A 1 415 ? 9.200 0.554 -27.808 1.00 97.75 415 ILE A N 1
ATOM 3321 C CA . ILE A 1 415 ? 7.873 0.143 -27.369 1.00 97.75 415 ILE A CA 1
ATOM 3322 C C . ILE A 1 415 ? 7.578 0.647 -25.961 1.00 97.75 415 ILE A C 1
ATOM 3324 O O . ILE A 1 415 ? 8.481 0.783 -25.133 1.00 97.75 415 ILE A O 1
ATOM 3328 N N . ARG A 1 416 ? 6.292 0.856 -25.684 1.00 96.38 416 ARG A N 1
ATOM 3329 C CA . ARG A 1 416 ? 5.750 1.046 -24.338 1.00 96.38 416 ARG A CA 1
ATOM 3330 C C . ARG A 1 416 ? 4.685 -0.009 -24.089 1.00 96.38 416 ARG A C 1
ATOM 3332 O O . ARG A 1 416 ? 3.666 -0.042 -24.776 1.00 96.38 416 ARG A O 1
ATOM 3339 N N . LEU A 1 417 ? 4.891 -0.849 -23.088 1.00 96.19 417 LEU A N 1
ATOM 3340 C CA . LEU A 1 417 ? 3.882 -1.800 -22.641 1.00 96.19 417 LEU A CA 1
ATOM 3341 C C . LEU A 1 417 ? 2.761 -1.068 -21.892 1.00 96.19 417 LEU A C 1
ATOM 3343 O O . LEU A 1 417 ? 3.000 -0.112 -21.145 1.00 96.19 417 LEU A O 1
ATOM 3347 N N . ARG A 1 418 ? 1.519 -1.523 -22.069 1.00 91.25 418 ARG A N 1
ATOM 3348 C CA . ARG A 1 418 ? 0.368 -1.002 -21.318 1.00 91.25 418 ARG A CA 1
ATOM 3349 C C . ARG A 1 418 ? 0.464 -1.370 -19.839 1.00 91.25 418 ARG A C 1
ATOM 3351 O O . ARG A 1 418 ? 0.086 -0.570 -18.990 1.00 91.25 418 ARG A O 1
ATOM 3358 N N . THR A 1 419 ? 0.985 -2.558 -19.546 1.00 87.69 419 THR A N 1
ATOM 3359 C CA . THR A 1 419 ? 1.236 -3.069 -18.196 1.00 87.69 419 THR A CA 1
ATOM 3360 C C . THR A 1 419 ? 2.713 -3.426 -18.042 1.00 87.69 419 THR A C 1
ATOM 3362 O O . THR A 1 419 ? 3.379 -3.793 -19.008 1.00 87.69 419 THR A O 1
ATOM 3365 N N . ARG A 1 420 ? 3.258 -3.275 -16.831 1.00 87.56 420 ARG A N 1
ATOM 3366 C CA . ARG A 1 420 ? 4.665 -3.606 -16.557 1.00 87.56 420 ARG A CA 1
ATOM 3367 C C . ARG A 1 420 ? 4.868 -5.118 -16.660 1.00 87.56 420 ARG A C 1
ATOM 3369 O O . ARG A 1 420 ? 4.111 -5.878 -16.065 1.00 87.56 420 ARG A O 1
ATOM 3376 N N . SER A 1 421 ? 5.916 -5.540 -17.362 1.00 85.94 421 SER A N 1
ATOM 3377 C CA . SER A 1 421 ? 6.234 -6.960 -17.540 1.00 85.94 421 SER A CA 1
ATOM 3378 C C . SER A 1 421 ? 7.122 -7.469 -16.399 1.00 85.94 421 SER A C 1
ATOM 3380 O O . SER A 1 421 ? 8.308 -7.141 -16.325 1.00 85.94 421 SER A O 1
ATOM 3382 N N . LEU A 1 422 ? 6.574 -8.290 -15.502 1.00 86.00 422 LEU A N 1
ATOM 3383 C CA . LEU A 1 422 ? 7.305 -8.888 -14.375 1.00 86.00 422 LEU A CA 1
ATOM 3384 C C . LEU A 1 422 ? 7.621 -10.355 -14.682 1.00 86.00 422 LEU A C 1
ATOM 3386 O O . LEU A 1 422 ? 6.725 -11.099 -15.052 1.00 86.00 422 LEU A O 1
ATOM 3390 N N . ASP A 1 423 ? 8.888 -10.760 -14.566 1.00 84.31 423 ASP A N 1
ATOM 3391 C CA . ASP A 1 423 ? 9.351 -12.149 -14.756 1.00 84.31 423 ASP A CA 1
ATOM 3392 C C . ASP A 1 423 ? 9.041 -12.813 -16.119 1.00 84.31 423 ASP A C 1
ATOM 3394 O O . ASP A 1 423 ? 9.162 -14.030 -16.267 1.00 84.31 423 ASP A O 1
ATOM 3398 N N . GLU A 1 424 ? 8.682 -12.036 -17.144 1.00 90.81 424 GLU A N 1
ATOM 3399 C CA . GLU A 1 424 ? 8.487 -12.535 -18.515 1.00 90.81 424 GLU A CA 1
ATOM 3400 C C . GLU A 1 424 ? 9.719 -12.285 -19.404 1.00 90.81 424 GLU A C 1
ATOM 3402 O O . GLU A 1 424 ? 10.474 -11.333 -19.193 1.00 90.81 424 GLU A O 1
ATOM 3407 N N . ILE A 1 425 ? 9.885 -13.102 -20.446 1.00 95.88 425 ILE A N 1
ATOM 3408 C CA . ILE A 1 425 ? 10.843 -12.856 -21.535 1.00 95.88 425 ILE A CA 1
ATOM 3409 C C . ILE A 1 425 ? 10.089 -12.244 -22.706 1.00 95.88 425 ILE A C 1
ATOM 3411 O O . ILE A 1 425 ? 9.048 -12.773 -23.098 1.00 95.88 425 ILE A O 1
ATOM 3415 N N . LEU A 1 426 ? 10.621 -11.157 -23.264 1.00 96.94 426 LEU A N 1
ATOM 3416 C CA . LEU A 1 426 ? 10.055 -10.488 -24.433 1.00 96.94 426 LEU A CA 1
ATOM 3417 C C . LEU A 1 426 ? 11.025 -10.569 -25.605 1.00 96.94 426 LEU A C 1
ATOM 3419 O O . LEU A 1 426 ? 12.204 -10.224 -25.474 1.00 96.94 426 LEU A O 1
ATOM 3423 N N . GLY A 1 427 ? 10.495 -10.978 -26.753 1.00 97.19 427 GLY A N 1
ATOM 3424 C CA . GLY A 1 427 ? 11.207 -11.006 -28.021 1.00 97.19 427 GLY A CA 1
ATOM 3425 C C . GLY A 1 427 ? 10.367 -10.390 -29.131 1.00 97.19 427 GLY A C 1
ATOM 3426 O O . GLY A 1 427 ? 9.141 -10.446 -29.091 1.00 97.19 427 GLY A O 1
ATOM 3427 N N . CYS A 1 428 ? 11.009 -9.789 -30.122 1.00 97.44 428 CYS A N 1
ATOM 3428 C CA . CYS A 1 428 ? 10.334 -9.211 -31.276 1.00 97.44 428 CYS A CA 1
ATOM 3429 C C . CYS A 1 428 ? 11.044 -9.570 -32.578 1.00 97.44 428 CYS A C 1
ATOM 3431 O O . CYS A 1 428 ? 12.234 -9.874 -32.588 1.00 97.44 428 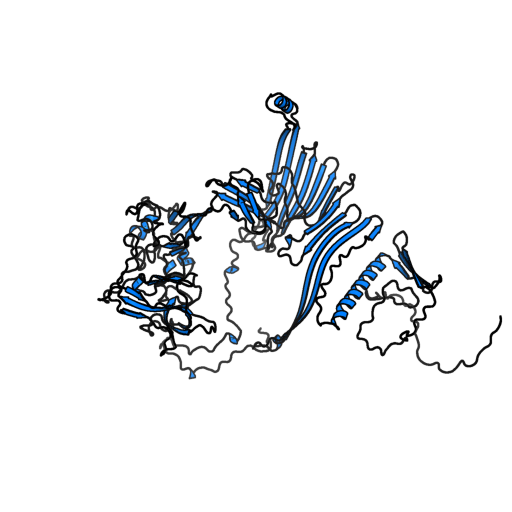CYS A O 1
ATOM 3433 N N . HIS A 1 429 ? 10.317 -9.505 -33.686 1.00 97.12 429 HIS A N 1
ATOM 3434 C CA . HIS A 1 429 ? 10.914 -9.457 -35.020 1.00 97.12 429 HIS A CA 1
ATOM 3435 C C . HIS A 1 429 ? 10.370 -8.236 -35.753 1.00 97.12 429 HIS A C 1
ATOM 3437 O O . HIS A 1 429 ? 9.279 -7.744 -35.436 1.00 97.12 429 HIS A O 1
ATOM 3443 N N . TYR A 1 430 ? 11.174 -7.685 -36.656 1.00 96.88 430 TYR A N 1
ATOM 3444 C CA . TYR A 1 430 ? 10.831 -6.475 -37.394 1.00 96.88 430 TYR A CA 1
ATOM 3445 C C . TYR A 1 430 ? 11.744 -6.262 -38.598 1.00 96.88 430 TYR A C 1
ATOM 3447 O O . TYR A 1 430 ? 12.815 -6.858 -38.723 1.00 96.88 430 TYR A O 1
ATOM 3455 N N . VAL A 1 431 ? 11.331 -5.342 -39.465 1.00 96.69 431 VAL A N 1
ATOM 3456 C CA . VAL A 1 431 ? 12.094 -4.903 -40.631 1.00 96.69 431 VAL A CA 1
ATOM 3457 C C . VAL A 1 431 ? 12.418 -3.420 -40.489 1.00 96.69 431 VAL A C 1
ATOM 3459 O O . VAL A 1 431 ? 11.541 -2.593 -40.236 1.00 96.69 431 VAL A O 1
ATOM 3462 N N . LEU A 1 432 ? 13.690 -3.072 -40.653 1.00 94.81 432 LEU A N 1
ATOM 3463 C CA . LEU A 1 432 ? 14.143 -1.694 -40.774 1.00 94.81 432 LEU A CA 1
ATOM 3464 C C . LEU A 1 432 ? 14.150 -1.308 -42.248 1.00 94.81 432 LEU A C 1
ATOM 3466 O O . LEU A 1 432 ? 14.835 -1.930 -43.061 1.00 94.81 432 LEU A O 1
ATOM 3470 N N . THR A 1 433 ? 13.391 -0.273 -42.579 1.00 94.56 433 THR A N 1
ATOM 3471 C CA . THR A 1 433 ? 13.301 0.294 -43.928 1.00 94.56 433 THR A CA 1
ATOM 3472 C C . THR A 1 433 ? 13.833 1.716 -43.934 1.00 94.56 433 THR A C 1
ATOM 3474 O O . THR A 1 433 ? 13.640 2.444 -42.955 1.00 94.56 433 THR A O 1
ATOM 3477 N N . ASP A 1 434 ? 14.455 2.128 -45.032 1.00 91.69 434 ASP A N 1
ATOM 3478 C CA . ASP A 1 434 ? 14.760 3.536 -45.256 1.00 91.69 434 ASP A CA 1
ATOM 3479 C C . ASP A 1 434 ? 13.456 4.299 -45.523 1.00 91.69 434 ASP A C 1
ATOM 3481 O O . ASP A 1 434 ? 12.604 3.870 -46.297 1.00 91.69 434 ASP A O 1
ATOM 3485 N N . ARG A 1 435 ? 13.268 5.433 -44.858 1.00 86.81 435 ARG A N 1
ATOM 3486 C CA . ARG A 1 435 ? 12.042 6.228 -44.922 1.00 86.81 435 ARG A CA 1
ATOM 3487 C C . ARG A 1 435 ? 11.807 6.843 -46.298 1.00 86.81 435 ARG A C 1
ATOM 3489 O O . ARG A 1 435 ? 10.658 7.097 -46.643 1.00 86.81 435 ARG A O 1
ATOM 3496 N N . ILE A 1 436 ? 12.873 7.183 -47.018 1.00 85.75 436 ILE A N 1
ATOM 3497 C CA . ILE A 1 436 ? 12.790 7.912 -48.282 1.00 85.75 436 ILE A CA 1
ATOM 3498 C C . ILE A 1 436 ? 12.701 6.930 -49.443 1.00 85.75 436 ILE A C 1
ATOM 3500 O O . ILE A 1 436 ? 11.847 7.105 -50.309 1.00 85.75 436 ILE A O 1
ATOM 3504 N N . SER A 1 437 ? 13.579 5.924 -49.484 1.00 87.38 437 SER A N 1
ATOM 3505 C CA . SER A 1 437 ? 13.582 4.939 -50.571 1.00 87.38 437 SER A CA 1
ATOM 3506 C C . SER A 1 437 ? 12.581 3.800 -50.366 1.00 87.38 437 SER A C 1
ATOM 3508 O O . SER A 1 437 ? 12.291 3.091 -51.325 1.00 87.38 437 SER A O 1
ATOM 3510 N N . GLU A 1 438 ? 12.061 3.620 -49.145 1.00 87.38 438 GLU A N 1
ATOM 3511 C CA . GLU A 1 438 ? 11.233 2.476 -48.722 1.00 87.38 438 GLU A CA 1
ATOM 3512 C C . GLU A 1 438 ? 11.926 1.111 -48.903 1.00 87.38 438 GLU A C 1
ATOM 3514 O O . GLU A 1 438 ? 11.304 0.054 -48.772 1.00 87.38 438 GLU A O 1
ATOM 3519 N N . GLU A 1 439 ? 13.236 1.106 -49.167 1.00 91.38 439 GLU A N 1
ATOM 3520 C CA . GLU A 1 439 ? 14.012 -0.119 -49.312 1.00 91.38 439 GLU A CA 1
ATOM 3521 C C . GLU A 1 439 ? 14.281 -0.758 -47.948 1.00 91.38 439 GLU A C 1
ATOM 3523 O O . GLU A 1 439 ? 14.486 -0.086 -46.932 1.00 91.38 439 GLU A O 1
ATOM 3528 N N . THR A 1 440 ? 14.297 -2.091 -47.923 1.00 92.94 440 THR A N 1
ATOM 3529 C CA . THR A 1 440 ? 14.671 -2.848 -46.726 1.00 92.94 440 THR A CA 1
ATOM 3530 C C . THR A 1 440 ? 16.164 -2.693 -46.468 1.00 92.94 440 THR A C 1
ATOM 3532 O O . THR A 1 440 ? 16.987 -3.119 -47.274 1.00 92.94 440 THR A O 1
ATOM 3535 N N . VAL A 1 441 ? 16.500 -2.120 -45.317 1.00 90.88 441 VAL A N 1
ATOM 3536 C CA . VAL A 1 441 ? 17.877 -1.978 -44.835 1.00 90.88 441 VAL A CA 1
ATOM 3537 C C . VAL A 1 441 ? 18.304 -3.252 -44.117 1.00 90.88 441 VAL A C 1
ATOM 3539 O O . VAL A 1 441 ? 19.395 -3.765 -44.349 1.00 90.88 441 VAL A O 1
ATOM 3542 N N . MET A 1 442 ? 17.442 -3.764 -43.234 1.00 91.50 442 MET A N 1
ATOM 3543 C CA . MET A 1 442 ? 17.751 -4.911 -42.386 1.00 91.50 442 MET A CA 1
ATOM 3544 C C . MET A 1 442 ? 16.472 -5.625 -41.954 1.00 91.50 442 MET A C 1
ATOM 3546 O O . MET A 1 442 ? 15.460 -4.987 -41.677 1.00 91.50 442 MET A O 1
ATOM 3550 N N . THR A 1 443 ? 16.523 -6.952 -41.873 1.00 94.31 443 THR A N 1
ATOM 3551 C CA . THR A 1 443 ? 15.465 -7.782 -41.278 1.00 94.31 443 THR A CA 1
ATOM 3552 C C . THR A 1 443 ? 16.025 -8.436 -40.023 1.00 94.31 443 THR A C 1
ATOM 3554 O O . THR A 1 443 ? 17.076 -9.067 -40.094 1.00 94.31 443 THR A O 1
ATOM 3557 N N . ILE A 1 444 ? 15.347 -8.259 -38.889 1.00 95.44 444 ILE A N 1
ATOM 3558 C CA . ILE A 1 444 ? 15.750 -8.796 -37.589 1.00 95.44 444 ILE A CA 1
ATOM 3559 C C . ILE A 1 444 ? 14.767 -9.887 -37.185 1.00 95.44 444 ILE A C 1
ATOM 3561 O O . ILE A 1 444 ? 13.610 -9.596 -36.871 1.00 95.44 444 ILE A O 1
ATOM 3565 N N . GLY A 1 445 ? 15.254 -11.128 -37.164 1.00 93.94 445 GLY A N 1
ATOM 3566 C CA . GLY A 1 445 ? 14.431 -12.303 -36.894 1.00 93.94 445 GLY A CA 1
ATOM 3567 C C . GLY A 1 445 ? 13.364 -12.544 -37.967 1.00 93.94 445 GLY A C 1
ATOM 3568 O O . GLY A 1 445 ? 13.335 -11.888 -39.010 1.00 93.94 445 GLY A O 1
ATOM 3569 N N . HIS A 1 446 ? 12.466 -13.488 -37.704 1.00 93.62 446 HIS A N 1
ATOM 3570 C CA . HIS A 1 446 ? 11.316 -13.779 -38.555 1.00 93.62 446 HIS A CA 1
ATOM 3571 C C . HIS A 1 446 ? 10.182 -14.452 -37.778 1.00 93.62 446 HIS A C 1
ATOM 3573 O O . HIS A 1 446 ? 10.394 -15.183 -36.807 1.00 93.62 446 HIS A O 1
ATOM 3579 N N . GLY A 1 447 ? 8.957 -14.196 -38.239 1.00 89.75 447 GLY A N 1
ATOM 3580 C CA . GLY A 1 447 ? 7.747 -14.871 -37.778 1.00 89.75 447 GLY A CA 1
ATOM 3581 C C . GLY A 1 447 ? 7.525 -16.236 -38.444 1.00 89.75 447 GLY A C 1
ATOM 3582 O O . GLY A 1 447 ? 8.236 -16.615 -39.377 1.00 89.75 447 GLY A O 1
ATOM 3583 N N . VAL A 1 448 ? 6.480 -16.949 -38.013 1.00 86.62 448 VAL A N 1
ATOM 3584 C CA . VAL A 1 448 ? 6.058 -18.211 -38.640 1.00 86.62 448 VAL A CA 1
ATOM 3585 C C . VAL A 1 448 ? 5.620 -17.956 -40.084 1.00 86.62 448 VAL A C 1
ATOM 3587 O O . VAL A 1 448 ? 4.823 -17.061 -40.371 1.00 86.62 448 VAL A O 1
ATOM 3590 N N . SER A 1 449 ? 6.125 -18.766 -41.009 1.00 83.81 449 SER A N 1
ATOM 3591 C CA . SER A 1 449 ? 5.819 -18.694 -42.436 1.00 83.81 449 SER A CA 1
ATOM 3592 C C . SER A 1 449 ? 5.466 -20.074 -42.998 1.00 83.81 449 SER A C 1
ATOM 3594 O O . SER A 1 449 ? 5.645 -21.099 -42.348 1.00 83.81 449 SER A O 1
ATOM 3596 N N . LEU A 1 450 ? 4.983 -20.133 -44.245 1.00 77.69 450 LEU A N 1
ATOM 3597 C CA . LEU A 1 450 ? 4.613 -21.401 -44.896 1.00 77.69 450 LEU A CA 1
ATOM 3598 C C . LEU A 1 450 ? 5.771 -22.415 -44.985 1.00 77.69 450 LEU A C 1
ATOM 3600 O O . LEU A 1 450 ? 5.514 -23.612 -45.093 1.00 77.69 450 LEU A O 1
ATOM 3604 N N . ASN A 1 451 ? 7.020 -21.940 -44.955 1.00 79.31 451 ASN A N 1
ATOM 3605 C CA . ASN A 1 451 ? 8.223 -22.763 -45.097 1.00 79.31 451 ASN A CA 1
ATOM 3606 C C . ASN A 1 451 ? 9.006 -22.930 -43.783 1.00 79.31 451 ASN A C 1
ATOM 3608 O O . ASN A 1 451 ? 9.905 -23.766 -43.735 1.00 79.31 451 ASN A O 1
ATOM 3612 N N . ASP A 1 452 ? 8.680 -22.152 -42.746 1.00 80.69 452 ASP A N 1
ATOM 3613 C CA . ASP A 1 452 ? 9.334 -22.204 -41.438 1.00 80.69 452 ASP A CA 1
ATOM 3614 C C . ASP A 1 452 ? 8.294 -22.041 -40.327 1.00 80.69 452 ASP A C 1
ATOM 3616 O O . ASP A 1 452 ? 7.675 -20.987 -40.181 1.00 80.69 452 ASP A O 1
ATOM 3620 N N . SER A 1 453 ? 8.095 -23.109 -39.557 1.00 83.12 453 SER A N 1
ATOM 3621 C CA . SER A 1 453 ? 7.146 -23.152 -38.447 1.00 83.12 453 SER A CA 1
ATOM 3622 C C . SER A 1 453 ? 7.732 -22.662 -37.121 1.00 83.12 453 SER A C 1
ATOM 3624 O O . SER A 1 453 ? 7.102 -22.867 -36.086 1.00 83.12 453 SER A O 1
ATOM 3626 N N . THR A 1 454 ? 8.946 -22.106 -37.124 1.00 90.50 454 THR A N 1
ATOM 3627 C CA . THR A 1 454 ? 9.637 -21.652 -35.915 1.00 90.50 454 THR A CA 1
ATOM 3628 C C . THR A 1 454 ? 9.855 -20.145 -35.920 1.00 90.50 454 THR A C 1
ATOM 3630 O O . THR A 1 454 ? 10.177 -19.553 -36.947 1.00 90.50 454 THR A O 1
ATOM 3633 N N . LEU A 1 455 ? 9.661 -19.515 -34.760 1.00 93.94 455 LEU A N 1
ATOM 3634 C CA . LEU A 1 455 ? 9.971 -18.101 -34.567 1.00 93.94 455 LEU A CA 1
ATOM 3635 C C . LEU A 1 455 ? 11.471 -17.909 -34.319 1.00 93.94 455 LEU A C 1
ATOM 3637 O O . LEU A 1 455 ? 12.063 -18.613 -33.497 1.00 93.94 455 LEU A O 1
ATOM 3641 N N . SER A 1 456 ? 12.053 -16.888 -34.943 1.00 95.31 456 SER A N 1
ATOM 3642 C CA . SER A 1 456 ? 13.351 -16.334 -34.552 1.00 95.31 456 SER A CA 1
ATOM 3643 C C . SER A 1 456 ? 13.150 -14.879 -34.145 1.00 95.31 456 SER A C 1
ATOM 3645 O O . SER A 1 456 ? 12.726 -14.053 -34.950 1.00 95.31 456 SER A O 1
ATOM 3647 N N . LEU A 1 457 ? 13.393 -14.558 -32.875 1.00 97.12 457 LEU A N 1
ATOM 3648 C CA . LEU A 1 457 ? 13.073 -13.256 -32.284 1.00 97.12 457 LEU A CA 1
ATOM 3649 C C . LEU A 1 457 ? 14.334 -12.603 -31.715 1.00 97.12 457 LEU A C 1
ATOM 3651 O O . LEU A 1 457 ? 15.158 -13.292 -31.125 1.00 97.12 457 LEU A O 1
ATOM 3655 N N . LYS A 1 458 ? 14.461 -11.274 -31.795 1.00 97.25 458 LYS A N 1
ATOM 3656 C CA . LYS A 1 458 ? 15.420 -10.503 -30.990 1.00 97.25 458 LYS A CA 1
ATOM 3657 C C . LYS A 1 458 ? 14.851 -10.300 -29.593 1.00 97.25 458 LYS A C 1
ATOM 3659 O O . LYS A 1 458 ? 13.779 -9.722 -29.426 1.00 97.25 458 LYS A O 1
ATOM 3664 N N . MET A 1 459 ? 15.571 -10.757 -28.582 1.00 97.19 459 MET A N 1
ATOM 3665 C CA . MET A 1 459 ? 15.250 -10.552 -27.182 1.00 97.19 459 MET A CA 1
ATOM 3666 C C . MET A 1 459 ? 15.474 -9.086 -26.816 1.00 97.19 459 MET A C 1
ATOM 3668 O O . MET A 1 459 ? 16.554 -8.537 -27.016 1.00 97.19 459 MET A O 1
ATOM 3672 N N . ILE A 1 460 ? 14.457 -8.468 -26.224 1.00 96.75 460 ILE A N 1
ATOM 3673 C CA . ILE A 1 460 ? 14.532 -7.096 -25.698 1.00 96.75 460 ILE A CA 1
ATOM 3674 C C . ILE A 1 460 ? 14.453 -7.062 -24.169 1.00 96.75 460 ILE A C 1
ATOM 3676 O O . ILE A 1 460 ? 14.856 -6.083 -23.545 1.00 96.75 460 ILE A O 1
ATOM 3680 N N . LYS A 1 461 ? 13.961 -8.145 -23.552 1.00 96.19 461 LYS A N 1
ATOM 3681 C CA . LYS A 1 461 ? 13.865 -8.302 -22.099 1.00 96.19 461 LYS A CA 1
ATOM 3682 C C . LYS A 1 461 ? 14.061 -9.774 -21.700 1.00 96.19 461 LYS A C 1
ATOM 3684 O O . LYS A 1 461 ? 13.332 -10.623 -22.216 1.00 96.19 461 LYS A O 1
ATOM 3689 N N . PRO A 1 462 ? 14.962 -10.082 -20.752 1.00 95.12 462 PRO A N 1
ATOM 3690 C CA . PRO A 1 462 ? 15.124 -11.411 -20.191 1.00 95.12 462 PRO A CA 1
ATOM 3691 C C . PRO A 1 462 ? 14.188 -11.592 -18.988 1.00 95.12 462 PRO A C 1
ATOM 3693 O O . PRO A 1 462 ? 13.613 -10.633 -18.472 1.00 95.12 462 PRO A O 1
ATOM 3696 N N . GLN A 1 463 ? 14.087 -12.822 -18.485 1.00 91.88 463 GLN A N 1
ATOM 3697 C CA . GLN A 1 463 ? 13.232 -13.136 -17.340 1.00 91.88 463 GLN A CA 1
ATOM 3698 C C . GLN A 1 463 ? 13.633 -12.330 -16.099 1.00 91.88 463 GLN A C 1
ATOM 3700 O O . GLN A 1 463 ? 12.779 -11.780 -15.412 1.00 91.88 463 GLN A O 1
ATOM 3705 N N . SER A 1 464 ? 14.939 -12.217 -15.849 1.00 90.44 464 SER A N 1
ATOM 3706 C CA . SER A 1 464 ? 15.503 -11.474 -14.723 1.00 90.44 464 SER A CA 1
ATOM 3707 C C . SER A 1 464 ? 16.500 -10.431 -15.240 1.00 90.44 464 SER A C 1
ATOM 3709 O O . SER A 1 464 ? 17.673 -10.752 -15.433 1.00 90.44 464 SER A O 1
ATOM 3711 N N . PRO A 1 465 ? 16.054 -9.191 -15.514 1.00 90.69 465 PRO A N 1
ATOM 3712 C CA . PRO A 1 465 ? 16.931 -8.122 -15.983 1.00 90.69 465 PRO A CA 1
ATOM 3713 C C . PRO A 1 465 ? 18.041 -7.804 -14.975 1.00 90.69 465 PRO A C 1
ATOM 3715 O O . PRO A 1 465 ? 17.764 -7.568 -13.799 1.00 90.69 465 PRO A O 1
ATOM 3718 N N . HIS A 1 466 ? 19.289 -7.754 -15.442 1.00 92.50 466 HIS A N 1
ATOM 3719 C CA . HIS A 1 466 ? 20.441 -7.347 -14.638 1.00 92.50 466 HIS A CA 1
ATOM 3720 C C . HIS A 1 466 ? 21.452 -6.537 -15.472 1.00 92.50 466 HIS A C 1
ATOM 3722 O O . HIS A 1 466 ? 21.541 -6.767 -16.678 1.00 92.50 466 HIS A O 1
ATOM 3728 N N . PRO A 1 467 ? 22.280 -5.675 -14.851 1.00 93.31 467 PRO A N 1
ATOM 3729 C CA . PRO A 1 467 ? 23.261 -4.827 -15.538 1.00 93.31 467 PRO A CA 1
ATOM 3730 C C . PRO A 1 467 ? 24.211 -5.543 -16.503 1.00 93.31 467 PRO A C 1
ATOM 3732 O O . PRO A 1 467 ? 24.493 -5.035 -17.577 1.00 93.31 467 PRO A O 1
ATOM 3735 N N . ASN A 1 468 ? 24.648 -6.761 -16.173 1.00 91.88 468 ASN A N 1
ATOM 3736 C CA . ASN A 1 468 ? 25.549 -7.542 -17.036 1.00 91.88 468 ASN A CA 1
ATOM 3737 C C . ASN A 1 468 ? 24.850 -8.235 -18.234 1.00 91.88 468 ASN A C 1
ATOM 3739 O O . ASN A 1 468 ? 25.469 -9.058 -18.910 1.00 91.88 468 ASN A O 1
ATOM 3743 N N . HIS A 1 469 ? 23.543 -8.027 -18.444 1.00 94.25 469 HIS A N 1
ATOM 3744 C CA . HIS A 1 469 ? 22.783 -8.699 -19.503 1.00 94.25 469 HIS A CA 1
ATOM 3745 C C . HIS A 1 469 ? 22.777 -7.809 -20.754 1.00 94.25 469 HIS A C 1
ATOM 3747 O O . HIS A 1 469 ? 22.487 -6.623 -20.610 1.00 94.25 469 HIS A O 1
ATOM 3753 N N . PRO A 1 470 ? 23.004 -8.330 -21.975 1.00 93.19 470 PRO A N 1
ATOM 3754 C CA . PRO A 1 470 ? 23.109 -7.498 -23.184 1.00 93.19 470 PRO A CA 1
ATOM 3755 C C . PRO A 1 470 ? 21.887 -6.607 -23.455 1.00 93.19 470 PRO A C 1
ATOM 3757 O O . PRO A 1 470 ? 22.000 -5.495 -23.953 1.00 93.19 470 PRO A O 1
ATOM 3760 N N . THR A 1 471 ? 20.699 -7.069 -23.074 1.00 95.06 471 THR A N 1
ATOM 3761 C CA . THR A 1 471 ? 19.444 -6.322 -23.249 1.00 95.06 471 THR A CA 1
ATOM 3762 C C . THR A 1 471 ? 19.203 -5.257 -22.170 1.00 95.06 471 THR A C 1
ATOM 3764 O O . THR A 1 471 ? 18.187 -4.566 -22.218 1.00 95.06 471 THR A O 1
ATOM 3767 N N . TRP A 1 472 ? 20.064 -5.141 -21.152 1.00 95.12 472 TRP A N 1
ATOM 3768 C CA . TRP A 1 472 ? 19.864 -4.223 -20.026 1.00 95.12 472 TRP A CA 1
ATOM 3769 C C . TRP A 1 472 ? 19.712 -2.777 -20.487 1.00 95.12 472 TRP A C 1
ATOM 3771 O O . TRP A 1 472 ? 18.843 -2.052 -19.998 1.00 95.12 472 TRP A O 1
ATOM 3781 N N . ASP A 1 473 ? 20.520 -2.366 -21.459 1.00 94.56 473 ASP A N 1
ATOM 3782 C CA . ASP A 1 473 ? 20.546 -0.999 -21.974 1.00 94.56 473 ASP A CA 1
ATOM 3783 C C . ASP A 1 473 ? 19.386 -0.656 -22.901 1.00 94.56 473 ASP A C 1
ATOM 3785 O O . ASP A 1 473 ? 19.128 0.527 -23.131 1.00 94.56 473 ASP A O 1
ATOM 3789 N N . LEU A 1 474 ? 18.649 -1.665 -23.369 1.00 96.12 474 LEU A N 1
ATOM 3790 C CA . LEU A 1 474 ? 17.429 -1.462 -24.141 1.00 96.12 474 LEU A CA 1
ATOM 3791 C C . LEU A 1 474 ? 16.284 -0.953 -23.259 1.00 96.12 474 LEU A C 1
ATOM 3793 O O . LEU A 1 474 ? 15.412 -0.247 -23.753 1.00 96.12 474 LEU A O 1
ATOM 3797 N N . MET A 1 475 ? 16.283 -1.256 -21.958 1.00 96.75 475 MET A N 1
ATOM 3798 C CA . MET A 1 475 ? 15.291 -0.719 -21.026 1.00 96.75 475 MET A CA 1
ATOM 3799 C C . MET A 1 475 ? 15.555 0.764 -20.742 1.00 96.75 475 MET A C 1
ATOM 3801 O O . MET A 1 475 ? 16.675 1.141 -20.379 1.00 96.75 475 MET A O 1
ATOM 3805 N N . PHE A 1 476 ? 14.508 1.585 -20.831 1.00 97.31 476 PHE A N 1
ATOM 3806 C CA . PHE A 1 476 ? 14.572 2.996 -20.446 1.00 97.31 476 PHE A CA 1
ATOM 3807 C C . PHE A 1 476 ? 14.785 3.123 -18.935 1.00 97.31 476 PHE A C 1
ATOM 3809 O O . PHE A 1 476 ? 14.189 2.386 -18.148 1.00 97.31 476 PHE A O 1
ATOM 3816 N N . LYS A 1 477 ? 15.626 4.079 -18.531 1.00 96.94 477 LYS A N 1
ATOM 3817 C CA . LYS A 1 477 ? 15.964 4.341 -17.119 1.00 96.94 477 LYS A CA 1
ATOM 3818 C C . LYS A 1 477 ? 15.809 5.817 -16.743 1.00 96.94 477 LYS A C 1
ATOM 3820 O O . LYS A 1 477 ? 16.406 6.288 -15.786 1.00 96.94 477 LYS A O 1
ATOM 3825 N N . ASN A 1 478 ? 15.008 6.533 -17.526 1.00 97.19 478 ASN A N 1
ATOM 3826 C CA . ASN A 1 478 ? 14.816 7.979 -17.465 1.00 97.19 478 ASN A CA 1
ATOM 3827 C C . ASN A 1 478 ? 13.335 8.388 -17.378 1.00 97.19 478 ASN A C 1
ATOM 3829 O O . ASN A 1 478 ? 13.021 9.567 -17.517 1.00 97.19 478 ASN A O 1
ATOM 3833 N N . VAL A 1 479 ? 12.431 7.423 -17.186 1.00 97.94 479 VAL A N 1
ATOM 3834 C CA . VAL A 1 479 ? 10.984 7.649 -17.061 1.00 97.94 479 VAL A CA 1
ATOM 3835 C C . VAL A 1 479 ? 10.571 7.403 -15.616 1.00 97.94 479 VAL A C 1
ATOM 3837 O O . VAL A 1 479 ? 10.934 6.371 -15.059 1.00 97.94 479 VAL A O 1
ATOM 3840 N N . TYR A 1 480 ? 9.799 8.305 -15.017 1.00 97.81 480 TYR A N 1
ATOM 3841 C CA . TYR A 1 480 ? 9.374 8.252 -13.616 1.00 97.81 480 TYR A CA 1
ATOM 3842 C C . TYR A 1 480 ? 7.856 8.361 -13.515 1.00 97.81 480 TYR A C 1
ATOM 3844 O O . TYR A 1 480 ? 7.245 9.180 -14.195 1.00 97.81 480 TYR A O 1
ATOM 3852 N N . TYR A 1 481 ? 7.240 7.531 -12.670 1.00 95.38 481 TYR A N 1
ATOM 3853 C CA . TYR A 1 481 ? 5.794 7.555 -12.454 1.00 95.38 481 TYR A CA 1
ATOM 3854 C C . TYR A 1 481 ? 5.440 8.535 -11.336 1.00 95.38 481 TYR A C 1
ATOM 3856 O O . TYR A 1 481 ? 5.915 8.395 -10.214 1.00 95.38 481 TYR A O 1
ATOM 3864 N N . LEU A 1 482 ? 4.564 9.488 -11.638 1.00 92.38 482 LEU A N 1
ATOM 3865 C CA . LEU A 1 482 ? 4.183 10.608 -10.779 1.00 92.38 482 LEU A CA 1
ATOM 3866 C C . LEU A 1 482 ? 3.166 10.241 -9.687 1.00 92.38 482 LEU A C 1
ATOM 3868 O O . LEU A 1 482 ? 2.656 11.117 -9.004 1.00 92.38 482 LEU A O 1
ATOM 3872 N N . GLY A 1 483 ? 2.854 8.955 -9.507 1.00 86.50 483 GLY A N 1
ATOM 3873 C CA . GLY A 1 483 ? 1.952 8.462 -8.459 1.00 86.50 483 GLY A CA 1
ATOM 3874 C C . GLY A 1 483 ? 0.489 8.335 -8.892 1.00 86.50 483 GLY A C 1
ATOM 3875 O O . GLY A 1 483 ? -0.209 7.448 -8.400 1.00 86.50 483 GLY A O 1
ATOM 3876 N N . THR A 1 484 ? 0.039 9.122 -9.872 1.00 84.12 484 THR A N 1
ATOM 3877 C CA . THR A 1 484 ? -1.334 9.077 -10.404 1.00 84.12 484 THR A CA 1
ATOM 3878 C C . THR A 1 484 ? -1.381 9.266 -11.921 1.00 84.12 484 THR A C 1
ATOM 3880 O O . THR A 1 484 ? -0.450 9.790 -12.516 1.00 84.12 484 THR A O 1
ATOM 3883 N N . THR A 1 485 ? -2.496 8.877 -12.539 1.00 85.00 485 THR A N 1
ATOM 3884 C CA . THR A 1 485 ? -2.823 9.109 -13.960 1.00 85.00 485 THR A CA 1
ATOM 3885 C C . THR A 1 485 ? -3.865 10.221 -14.111 1.00 85.00 485 THR A C 1
ATOM 3887 O O . THR A 1 485 ? -4.574 10.505 -13.147 1.00 85.00 485 THR A O 1
ATOM 3890 N N . ASN A 1 486 ? -4.026 10.774 -15.318 1.00 82.69 486 ASN A N 1
ATOM 3891 C CA . ASN A 1 486 ? -4.969 11.862 -15.633 1.00 82.69 486 ASN A CA 1
ATOM 3892 C C . ASN A 1 486 ? -4.808 13.088 -14.717 1.00 82.69 486 ASN A C 1
ATOM 3894 O O . ASN A 1 486 ? -5.776 13.573 -14.134 1.00 82.69 486 ASN A O 1
ATOM 3898 N N . ILE A 1 487 ? -3.570 13.560 -14.579 1.00 84.94 487 ILE A N 1
ATOM 3899 C CA . ILE A 1 487 ? -3.219 14.718 -13.753 1.00 84.94 487 ILE A CA 1
ATOM 3900 C C . ILE A 1 487 ? -3.837 15.987 -14.355 1.00 84.94 487 ILE A C 1
ATOM 3902 O O . ILE A 1 487 ? -3.697 16.236 -15.555 1.00 84.94 487 ILE A O 1
ATOM 3906 N N . ASN A 1 488 ? -4.508 16.790 -13.522 1.00 83.12 488 ASN A N 1
ATOM 3907 C CA . ASN A 1 488 ? -4.968 18.114 -13.929 1.00 83.12 488 ASN A CA 1
ATOM 3908 C C . ASN A 1 488 ? -3.763 19.037 -14.151 1.00 83.12 488 ASN A C 1
ATOM 3910 O O . ASN A 1 488 ? -2.840 19.066 -13.342 1.00 83.12 488 ASN A O 1
ATOM 3914 N N . GLN A 1 489 ? -3.782 19.792 -15.246 1.00 85.12 489 GLN A N 1
ATOM 3915 C CA . GLN A 1 489 ? -2.733 20.753 -15.569 1.00 85.12 489 GLN A CA 1
ATOM 3916 C C . GLN A 1 489 ? -2.693 21.908 -14.557 1.00 85.12 489 GLN A C 1
ATOM 3918 O O . GLN A 1 489 ? -1.625 22.428 -14.242 1.00 85.12 489 GLN A O 1
ATOM 3923 N N . GLU A 1 490 ? -3.852 22.307 -14.031 1.00 82.31 490 GLU A N 1
ATOM 3924 C CA . GLU A 1 490 ? -3.938 23.357 -13.019 1.00 82.31 490 GLU A CA 1
ATOM 3925 C C . GLU A 1 490 ? -3.363 22.867 -11.682 1.00 82.31 490 GLU A C 1
ATOM 3927 O O . GLU A 1 490 ? -3.782 21.839 -11.157 1.00 82.31 490 GLU A O 1
ATOM 3932 N N . GLY A 1 491 ? -2.394 23.605 -11.133 1.00 79.25 491 GLY A N 1
ATOM 3933 C CA . GLY A 1 491 ? -1.710 23.237 -9.889 1.00 79.25 491 GLY A CA 1
ATOM 3934 C C . GLY A 1 491 ? -0.637 22.154 -10.040 1.00 79.25 491 GLY A C 1
ATOM 3935 O O . GLY A 1 491 ? -0.086 21.730 -9.026 1.00 79.25 491 GLY A O 1
ATOM 3936 N N . PHE A 1 492 ? -0.325 21.716 -11.266 1.00 88.62 492 PHE A N 1
ATOM 3937 C CA . PHE A 1 492 ? 0.780 20.792 -11.514 1.00 88.62 492 PHE A CA 1
ATOM 3938 C C . PHE A 1 492 ? 2.132 21.513 -11.462 1.00 88.62 492 PHE A C 1
ATOM 3940 O O . PHE A 1 492 ? 2.381 22.429 -12.246 1.00 88.62 492 PHE A O 1
ATOM 3947 N N . ALA A 1 493 ? 3.024 21.074 -10.576 1.00 91.12 493 ALA A N 1
ATOM 3948 C CA . ALA A 1 493 ? 4.393 21.574 -10.493 1.00 91.12 493 ALA A CA 1
ATOM 3949 C C . ALA A 1 493 ? 5.373 20.434 -10.207 1.00 91.12 493 ALA A C 1
ATOM 3951 O O . ALA A 1 493 ? 5.042 19.477 -9.511 1.00 91.12 493 ALA A O 1
ATOM 3952 N N . VAL A 1 494 ? 6.597 20.537 -10.730 1.00 94.88 494 VAL A N 1
ATOM 3953 C CA . VAL A 1 494 ? 7.666 19.560 -10.486 1.00 94.88 494 VAL A CA 1
ATOM 3954 C C . VAL A 1 494 ? 8.912 20.285 -9.997 1.00 94.88 494 VAL A C 1
ATOM 3956 O O . VAL A 1 494 ? 9.337 21.267 -10.599 1.00 94.88 494 VAL A O 1
ATOM 3959 N N . ARG A 1 495 ? 9.524 19.774 -8.928 1.00 96.00 495 ARG A N 1
ATOM 3960 C CA . ARG A 1 495 ? 10.818 20.221 -8.398 1.00 96.00 495 ARG A CA 1
ATOM 3961 C C . ARG A 1 495 ? 11.790 19.049 -8.349 1.00 96.00 495 ARG A C 1
ATOM 3963 O O . ARG A 1 495 ? 11.400 17.921 -8.055 1.00 96.00 495 ARG A O 1
ATOM 3970 N N . ILE A 1 496 ? 13.069 19.319 -8.598 1.00 97.56 496 ILE A N 1
ATOM 3971 C CA . ILE A 1 496 ? 14.146 18.330 -8.466 1.00 97.56 496 ILE A CA 1
ATOM 3972 C C . ILE A 1 496 ? 15.013 18.732 -7.279 1.00 97.56 496 ILE A C 1
ATOM 3974 O O . ILE A 1 496 ? 15.810 19.658 -7.377 1.00 97.56 496 ILE A O 1
ATOM 3978 N N . VAL A 1 497 ? 14.840 18.057 -6.148 1.00 97.75 497 VAL A N 1
ATOM 3979 C CA . VAL A 1 497 ? 15.507 18.381 -4.884 1.00 97.75 497 VAL A CA 1
ATOM 3980 C C . VAL A 1 497 ? 16.807 17.600 -4.761 1.00 97.75 497 VAL A C 1
ATOM 3982 O O . VAL A 1 497 ? 16.811 16.376 -4.878 1.00 97.75 497 VAL A O 1
ATOM 3985 N N . ASN A 1 498 ? 17.909 18.294 -4.489 1.00 96.94 498 ASN A N 1
ATOM 3986 C CA . ASN A 1 498 ? 19.174 17.678 -4.110 1.00 96.94 498 ASN A CA 1
ATOM 3987 C C . ASN A 1 498 ? 19.202 17.440 -2.593 1.00 96.94 498 ASN A C 1
ATOM 3989 O O . ASN A 1 498 ? 19.299 18.380 -1.800 1.00 96.94 498 ASN A O 1
ATOM 3993 N N . ASP A 1 499 ? 19.163 16.169 -2.196 1.00 95.62 499 ASP A N 1
ATOM 3994 C CA . ASP A 1 499 ? 19.117 15.728 -0.799 1.00 95.62 499 ASP A CA 1
ATOM 3995 C C . ASP A 1 499 ? 20.469 15.872 -0.078 1.00 95.62 499 ASP A C 1
ATOM 3997 O O . ASP A 1 499 ? 20.542 15.722 1.143 1.00 95.62 499 ASP A O 1
ATOM 4001 N N . ARG A 1 500 ? 21.564 16.121 -0.812 1.00 92.94 500 ARG A N 1
ATOM 4002 C CA . ARG A 1 500 ? 22.918 16.265 -0.244 1.00 92.94 500 ARG A CA 1
ATOM 4003 C C . ARG A 1 500 ? 23.280 17.700 0.118 1.00 92.94 500 ARG A C 1
ATOM 4005 O O . ARG A 1 500 ? 24.293 17.910 0.785 1.00 92.94 500 ARG A O 1
ATOM 4012 N N . LEU A 1 501 ? 22.470 18.677 -0.285 1.00 90.75 501 LEU A N 1
ATOM 4013 C CA . LEU A 1 501 ? 22.614 20.052 0.184 1.00 90.75 501 LEU A CA 1
ATOM 4014 C C . LEU A 1 501 ? 22.147 20.166 1.643 1.00 90.75 501 LEU A C 1
ATOM 4016 O O . LEU A 1 501 ? 21.339 19.376 2.124 1.00 90.75 501 LEU A O 1
ATOM 4020 N N . THR A 1 502 ? 22.694 21.132 2.382 1.00 89.94 502 THR A N 1
ATOM 4021 C CA . THR A 1 502 ? 22.311 21.396 3.779 1.00 89.94 502 THR A CA 1
ATOM 4022 C C . THR A 1 502 ? 21.884 22.861 3.925 1.00 89.94 502 THR A C 1
ATOM 4024 O O . THR A 1 502 ? 22.761 23.723 4.023 1.00 89.94 502 THR A O 1
ATOM 4027 N N . PRO A 1 503 ? 20.570 23.167 3.958 1.00 92.00 503 PRO A N 1
ATOM 4028 C CA . PRO A 1 503 ? 19.433 22.240 3.826 1.00 92.00 503 PRO A CA 1
ATOM 4029 C C . PRO A 1 503 ? 19.261 21.686 2.393 1.00 92.00 503 PRO A C 1
ATOM 4031 O O . PRO A 1 503 ? 19.784 22.297 1.457 1.00 92.00 503 PRO A O 1
ATOM 4034 N N . PRO A 1 504 ? 18.532 20.564 2.203 1.00 95.25 504 PRO A N 1
ATOM 4035 C CA . PRO A 1 504 ? 18.123 20.100 0.878 1.00 95.25 504 PRO A CA 1
ATOM 4036 C C . PRO A 1 504 ? 17.427 21.211 0.093 1.00 95.25 504 PRO A C 1
ATOM 4038 O O . PRO A 1 504 ? 16.656 21.984 0.665 1.00 95.25 504 PRO A O 1
ATOM 4041 N N . SER A 1 505 ? 17.718 21.302 -1.201 1.00 95.94 505 SER A N 1
ATOM 4042 C CA . SER A 1 505 ? 17.293 22.424 -2.043 1.00 95.94 505 SER A CA 1
ATOM 4043 C C . SER A 1 505 ? 17.020 21.961 -3.469 1.00 95.94 505 SER A C 1
ATOM 4045 O O . SER A 1 505 ? 17.724 21.098 -3.995 1.00 95.94 505 SER A O 1
ATOM 4047 N N . ASP A 1 506 ? 16.004 22.548 -4.095 1.00 95.56 506 ASP A N 1
ATOM 4048 C CA . ASP A 1 506 ? 15.681 22.399 -5.517 1.00 95.56 506 ASP A CA 1
ATOM 4049 C C . ASP A 1 506 ? 16.480 23.349 -6.424 1.00 95.56 506 ASP A C 1
ATOM 4051 O O . ASP A 1 506 ? 16.391 23.270 -7.650 1.00 95.56 506 ASP A O 1
ATOM 4055 N N . ARG A 1 507 ? 17.292 24.224 -5.825 1.00 95.00 507 ARG A N 1
ATOM 4056 C CA . ARG A 1 507 ? 18.196 25.156 -6.506 1.00 95.00 507 ARG A CA 1
ATOM 4057 C C . ARG A 1 507 ? 19.655 24.829 -6.232 1.00 95.00 507 ARG A C 1
ATOM 4059 O O . ARG A 1 507 ? 20.009 24.405 -5.126 1.00 95.00 507 ARG A O 1
ATOM 4066 N N . ASP A 1 508 ? 20.489 25.083 -7.232 1.00 91.38 508 ASP A N 1
ATOM 4067 C CA . ASP A 1 508 ? 21.942 25.030 -7.115 1.00 91.38 508 ASP A CA 1
ATOM 4068 C C . ASP A 1 508 ? 22.496 26.213 -6.276 1.00 91.38 508 ASP A C 1
ATOM 4070 O O . ASP A 1 508 ? 21.756 27.146 -5.937 1.00 91.38 508 ASP A O 1
ATOM 4074 N N . PRO A 1 509 ? 23.797 26.223 -5.918 1.00 89.00 509 PRO A N 1
ATOM 4075 C CA . PRO A 1 509 ? 24.399 27.321 -5.151 1.00 89.00 509 PRO A CA 1
ATOM 4076 C C . PRO A 1 509 ? 24.369 28.701 -5.833 1.00 89.00 509 PRO A C 1
ATOM 4078 O O . PRO A 1 509 ? 24.615 29.707 -5.165 1.00 89.00 509 PRO A O 1
ATOM 4081 N N . LEU A 1 510 ? 24.095 28.767 -7.141 1.00 90.06 510 LEU A N 1
ATOM 4082 C CA . LEU A 1 510 ? 23.926 30.008 -7.904 1.00 90.06 510 LEU A CA 1
ATOM 4083 C C . LEU A 1 510 ? 22.456 30.461 -7.961 1.00 90.06 510 LEU A C 1
ATOM 4085 O O . LEU A 1 510 ? 22.169 31.532 -8.496 1.00 90.06 510 LEU A O 1
ATOM 4089 N N . GLY A 1 511 ? 21.535 29.686 -7.380 1.00 91.25 511 GLY A N 1
ATOM 4090 C CA . GLY A 1 511 ? 20.103 29.968 -7.329 1.00 91.25 511 GLY A CA 1
ATOM 4091 C C . GLY A 1 511 ? 19.318 29.479 -8.548 1.00 91.25 511 GLY A C 1
ATOM 4092 O O . GLY A 1 511 ? 18.131 29.793 -8.651 1.00 91.25 511 GLY A O 1
ATOM 4093 N N . ILE A 1 512 ? 19.937 28.719 -9.456 1.00 91.88 512 ILE A N 1
ATOM 4094 C CA . ILE A 1 512 ? 19.276 28.177 -10.649 1.00 91.88 512 ILE A CA 1
ATOM 4095 C C . ILE A 1 512 ? 18.551 26.877 -10.262 1.00 91.88 512 ILE A C 1
ATOM 4097 O O . ILE A 1 512 ? 19.168 26.008 -9.637 1.00 91.88 512 ILE A O 1
ATOM 4101 N N . PRO A 1 513 ? 17.263 26.701 -10.612 1.00 94.81 513 PRO A N 1
ATOM 4102 C CA . PRO A 1 513 ? 16.553 25.456 -10.343 1.00 94.81 513 PRO A CA 1
ATOM 4103 C C . PRO A 1 513 ? 17.201 24.263 -11.047 1.00 94.81 513 PRO A C 1
ATOM 4105 O O . PRO A 1 513 ? 17.552 24.325 -12.229 1.00 94.81 513 PRO A O 1
ATOM 4108 N N . TYR A 1 514 ? 17.282 23.129 -10.352 1.00 95.38 514 TYR A N 1
ATOM 4109 C CA . TYR A 1 514 ? 17.717 21.873 -10.961 1.00 95.38 514 TYR A CA 1
ATOM 4110 C C . TYR A 1 514 ? 16.776 21.425 -12.086 1.00 95.38 514 TYR A C 1
ATOM 4112 O O . TYR A 1 514 ? 17.229 20.763 -13.014 1.00 95.38 514 TYR A O 1
ATOM 4120 N N . LEU A 1 515 ? 15.504 21.844 -12.066 1.00 95.12 515 LEU A N 1
ATOM 4121 C CA . LEU A 1 515 ? 14.550 21.637 -13.163 1.00 95.12 515 LEU A CA 1
ATOM 4122 C C . LEU A 1 515 ? 15.142 22.058 -14.526 1.00 95.12 515 LEU A C 1
ATOM 4124 O O . LEU A 1 515 ? 15.119 21.287 -15.488 1.00 95.12 515 LEU A O 1
ATOM 4128 N N . ASN A 1 516 ? 15.768 23.234 -14.569 1.00 92.62 516 ASN A N 1
ATOM 4129 C CA . ASN A 1 516 ? 16.377 23.816 -15.764 1.00 92.62 516 ASN A CA 1
ATOM 4130 C C . ASN A 1 516 ? 17.667 23.069 -16.121 1.00 92.62 516 ASN A C 1
ATOM 4132 O O . ASN A 1 516 ? 17.911 22.749 -17.282 1.00 92.62 516 ASN A O 1
ATOM 4136 N N . GLN A 1 517 ? 18.480 22.737 -15.112 1.00 92.69 517 GLN A N 1
ATOM 4137 C CA . GLN A 1 517 ? 19.750 22.031 -15.306 1.00 92.69 517 GLN A CA 1
ATOM 4138 C C . GLN A 1 517 ? 19.555 20.615 -15.873 1.00 92.69 517 GLN A C 1
ATOM 4140 O O . GLN A 1 517 ? 20.348 20.166 -16.700 1.00 92.69 517 GLN A O 1
ATOM 4145 N N . PHE A 1 518 ? 18.485 19.920 -15.475 1.00 94.75 518 PHE A N 1
ATOM 4146 C CA . PHE A 1 518 ? 18.102 18.621 -16.035 1.00 94.75 518 PHE A CA 1
ATOM 4147 C C . PHE A 1 518 ? 17.391 18.727 -17.395 1.00 94.75 518 PHE A C 1
ATOM 4149 O O . PHE A 1 518 ? 17.074 17.696 -17.984 1.00 94.75 518 PHE A O 1
ATOM 4156 N N . GLY A 1 519 ? 17.162 19.939 -17.915 1.00 91.75 519 GLY A N 1
ATOM 4157 C CA . GLY A 1 519 ? 16.555 20.176 -19.227 1.00 91.75 519 GLY A CA 1
ATOM 4158 C C . GLY A 1 519 ? 15.042 19.941 -19.284 1.00 91.75 519 GLY A C 1
ATOM 4159 O O . GLY A 1 519 ? 14.517 19.704 -20.369 1.00 91.75 519 GLY A O 1
ATOM 4160 N N . LEU A 1 520 ? 14.354 19.977 -18.137 1.00 93.88 520 LEU A N 1
ATOM 4161 C CA . LEU A 1 520 ? 12.897 19.802 -18.037 1.00 93.88 520 LEU A CA 1
ATOM 4162 C C . LEU A 1 520 ? 12.117 21.115 -18.251 1.00 93.88 520 LEU A C 1
ATOM 4164 O O . LEU A 1 520 ? 10.919 21.075 -18.519 1.00 93.88 520 LEU A O 1
ATOM 4168 N N . ASP A 1 521 ? 12.805 22.252 -18.132 1.00 91.56 521 ASP A N 1
ATOM 4169 C CA . ASP A 1 521 ? 12.311 23.607 -18.399 1.00 91.56 521 ASP A CA 1
ATOM 4170 C C . ASP A 1 521 ? 13.268 24.285 -19.394 1.00 91.56 521 ASP A C 1
ATOM 4172 O O . ASP A 1 521 ? 14.357 24.749 -19.038 1.00 91.56 521 ASP A O 1
ATOM 4176 N N . SER A 1 522 ? 12.914 24.238 -20.678 1.00 84.69 522 SER A N 1
ATOM 4177 C CA . SER A 1 522 ? 13.685 24.845 -21.768 1.00 84.69 522 SER A CA 1
ATOM 4178 C C . SER A 1 522 ? 12.921 25.941 -22.515 1.00 84.69 522 SER A C 1
ATOM 4180 O O . SER A 1 522 ? 13.542 26.683 -23.294 1.00 84.69 522 SER A O 1
ATOM 4182 N N . LEU A 1 523 ? 11.598 26.017 -22.356 1.00 84.69 523 LEU A N 1
ATOM 4183 C CA . LEU A 1 523 ? 10.711 26.935 -23.062 1.00 84.69 523 LEU A CA 1
ATOM 4184 C C . LEU A 1 523 ? 9.863 27.714 -22.054 1.00 84.69 523 LEU A C 1
ATOM 4186 O O . LEU A 1 523 ? 9.494 27.187 -21.021 1.00 84.69 523 LEU A O 1
ATOM 4190 N N . ASN A 1 524 ? 9.490 28.944 -22.401 1.00 82.06 524 ASN A N 1
ATOM 4191 C CA . ASN A 1 524 ? 8.503 29.684 -21.622 1.00 82.06 524 ASN A CA 1
ATOM 4192 C C . ASN A 1 524 ? 7.068 29.340 -22.047 1.00 82.06 524 ASN A C 1
ATOM 4194 O O . ASN A 1 524 ? 6.856 28.724 -23.095 1.00 82.06 524 ASN A O 1
ATOM 4198 N N . GLU A 1 525 ? 6.069 29.854 -21.325 1.00 73.75 525 GLU A N 1
ATOM 4199 C CA . GLU A 1 525 ? 4.635 29.709 -21.653 1.00 73.75 525 GLU A CA 1
ATOM 4200 C C . GLU A 1 525 ? 4.268 30.036 -23.120 1.00 73.75 525 GLU A C 1
ATOM 4202 O O . GLU A 1 525 ? 3.334 29.464 -23.683 1.00 73.75 525 GLU A O 1
ATOM 4207 N N . ASN A 1 526 ? 5.014 30.935 -23.776 1.00 76.69 526 ASN A N 1
ATOM 4208 C CA . ASN A 1 526 ? 4.802 31.325 -25.177 1.00 76.69 526 ASN A CA 1
ATOM 4209 C C . ASN A 1 526 ? 5.576 30.447 -26.185 1.00 76.69 526 ASN A C 1
ATOM 4211 O O . ASN A 1 526 ? 5.626 30.768 -27.376 1.00 76.69 526 ASN A O 1
ATOM 4215 N N . GLY A 1 527 ? 6.228 29.376 -25.727 1.00 72.56 527 GLY A N 1
ATOM 4216 C CA . GLY A 1 527 ? 7.031 28.456 -26.536 1.00 72.56 527 GLY A CA 1
ATOM 4217 C C . GLY A 1 527 ? 8.375 29.026 -27.009 1.00 72.56 527 GLY A C 1
ATOM 4218 O O . GLY A 1 527 ? 9.004 28.461 -27.905 1.00 72.56 527 GLY A O 1
ATOM 4219 N N . SER A 1 528 ? 8.824 30.155 -26.452 1.00 81.69 528 SER A N 1
ATOM 4220 C CA . SER A 1 528 ? 10.142 30.737 -26.745 1.00 81.69 528 SER A CA 1
ATOM 4221 C C . SER A 1 528 ? 11.216 30.112 -25.857 1.00 81.69 528 SER A C 1
ATOM 4223 O O . SER A 1 528 ? 10.944 29.757 -24.720 1.00 81.69 528 SER A O 1
ATOM 4225 N N . ARG A 1 529 ? 12.458 30.008 -26.351 1.00 78.88 529 ARG A N 1
ATOM 4226 C CA . ARG A 1 529 ? 13.594 29.377 -25.644 1.00 78.88 529 ARG A CA 1
ATOM 4227 C C . ARG A 1 529 ? 14.143 30.233 -24.500 1.00 78.88 529 ARG A C 1
ATOM 4229 O O . ARG A 1 529 ? 15.233 30.797 -24.607 1.00 78.88 529 ARG A O 1
ATOM 4236 N N . GLN A 1 530 ? 13.365 30.356 -23.440 1.00 85.12 530 GLN A N 1
ATOM 4237 C CA . GLN A 1 530 ? 13.746 30.983 -22.186 1.00 85.12 530 GLN A CA 1
ATOM 4238 C C . GLN A 1 530 ? 13.101 30.169 -21.068 1.00 85.12 530 GLN A C 1
ATOM 4240 O O . GLN A 1 530 ? 11.879 30.113 -21.062 1.00 85.12 530 GLN A O 1
ATOM 4245 N N . PRO A 1 531 ? 13.885 29.553 -20.171 1.00 85.62 531 PRO A N 1
ATOM 4246 C CA . PRO A 1 531 ? 13.326 28.866 -19.017 1.00 85.62 531 PRO A CA 1
ATOM 4247 C C . PRO A 1 531 ? 12.531 29.839 -18.142 1.00 85.62 531 PRO A C 1
ATOM 4249 O O . PRO A 1 531 ? 13.000 30.961 -17.912 1.00 85.62 531 PRO A O 1
ATOM 4252 N N . ASP A 1 532 ? 11.354 29.437 -17.677 1.00 87.69 532 ASP A N 1
ATOM 4253 C CA . ASP A 1 532 ? 10.473 30.253 -16.827 1.00 87.69 532 ASP A CA 1
ATOM 4254 C C . ASP A 1 532 ? 10.210 29.640 -15.441 1.00 87.69 532 ASP A C 1
ATOM 4256 O O . ASP A 1 532 ? 9.357 30.116 -14.694 1.00 87.69 532 ASP A O 1
ATOM 4260 N N . GLU A 1 533 ? 11.019 28.647 -15.066 1.00 90.50 533 GLU A N 1
ATOM 4261 C CA . GLU A 1 533 ? 10.924 27.847 -13.843 1.00 90.50 533 GLU A CA 1
ATOM 4262 C C . GLU A 1 533 ? 9.656 26.981 -13.768 1.00 90.50 533 GLU A C 1
ATOM 4264 O O . GLU A 1 533 ? 9.357 26.403 -12.717 1.00 90.50 533 GLU A O 1
ATOM 4269 N N . ILE A 1 534 ? 8.926 26.845 -14.879 1.00 89.00 534 ILE A N 1
ATOM 4270 C CA . ILE A 1 534 ? 7.777 25.959 -15.020 1.00 89.00 534 ILE A CA 1
ATOM 4271 C C . ILE A 1 534 ? 8.185 24.806 -15.935 1.00 89.00 534 ILE A C 1
ATOM 4273 O O . ILE A 1 534 ? 8.845 24.972 -16.952 1.00 89.00 534 ILE A O 1
ATOM 4277 N N . ILE A 1 535 ? 7.810 23.585 -15.560 1.00 92.44 535 ILE A N 1
ATOM 4278 C CA . ILE A 1 535 ? 8.103 22.417 -16.390 1.00 92.44 535 ILE A CA 1
ATOM 4279 C C . ILE A 1 535 ? 7.400 22.528 -17.752 1.00 92.44 535 ILE A C 1
ATOM 4281 O O . ILE A 1 535 ? 6.236 22.932 -17.813 1.00 92.44 535 ILE A O 1
ATOM 4285 N N . ASP A 1 536 ? 8.065 22.078 -18.823 1.00 91.12 536 ASP A N 1
ATOM 4286 C CA . ASP A 1 536 ? 7.548 22.037 -20.200 1.00 91.12 536 ASP A CA 1
ATOM 4287 C C . ASP A 1 536 ? 6.379 21.025 -20.360 1.00 91.12 536 ASP A C 1
ATOM 4289 O O . ASP A 1 536 ? 6.454 20.047 -21.106 1.00 91.12 536 ASP A O 1
ATOM 4293 N N . MET A 1 537 ? 5.259 21.238 -19.662 1.00 89.19 537 MET A N 1
ATOM 4294 C CA . MET A 1 537 ? 4.140 20.292 -19.508 1.00 89.19 537 MET A CA 1
ATOM 4295 C C . MET A 1 537 ? 3.389 19.979 -20.809 1.00 89.19 537 MET A C 1
ATOM 4297 O O . MET A 1 537 ? 2.746 18.938 -20.925 1.00 89.19 537 MET A O 1
ATOM 4301 N N . ASN A 1 538 ? 3.483 20.867 -21.803 1.00 86.88 538 ASN A N 1
ATOM 4302 C CA . ASN A 1 538 ? 2.891 20.667 -23.127 1.00 86.88 538 ASN A CA 1
ATOM 4303 C C . ASN A 1 538 ? 3.764 19.783 -24.035 1.00 86.88 538 ASN A C 1
ATOM 4305 O O . ASN A 1 538 ? 3.341 19.425 -25.136 1.00 86.88 538 ASN A O 1
ATOM 4309 N N . ASN A 1 539 ? 4.984 19.445 -23.607 1.00 89.62 539 ASN A N 1
ATOM 4310 C CA . ASN A 1 539 ? 5.891 18.602 -24.364 1.00 89.62 539 ASN A CA 1
ATOM 4311 C C . ASN A 1 539 ? 5.738 17.127 -23.944 1.00 89.62 539 ASN A C 1
ATOM 4313 O O . ASN A 1 539 ? 6.201 16.753 -22.863 1.00 89.62 539 ASN A O 1
ATOM 4317 N N . PRO A 1 540 ? 5.186 16.247 -24.805 1.00 89.44 540 PRO A N 1
ATOM 4318 C CA . PRO A 1 540 ? 5.009 14.831 -24.479 1.00 89.44 540 PRO A CA 1
ATOM 4319 C C . PRO A 1 540 ? 6.330 14.062 -24.314 1.00 89.44 540 PRO A C 1
ATOM 4321 O O . PRO A 1 540 ? 6.313 12.946 -23.802 1.00 89.44 540 PRO A O 1
ATOM 4324 N N . ASN A 1 541 ? 7.468 14.631 -24.737 1.00 91.44 541 ASN A N 1
ATOM 4325 C CA . ASN A 1 541 ? 8.796 14.051 -24.504 1.00 91.44 541 ASN A CA 1
ATOM 4326 C C . ASN A 1 541 ? 9.358 14.387 -23.112 1.00 91.44 541 ASN A C 1
ATOM 4328 O O . ASN A 1 541 ? 10.405 13.852 -22.756 1.00 91.44 541 ASN A O 1
ATOM 4332 N N . ILE A 1 542 ? 8.697 15.278 -22.361 1.00 94.00 542 ILE A N 1
ATOM 4333 C CA . ILE A 1 542 ? 9.070 15.685 -20.999 1.00 94.00 542 ILE A CA 1
ATOM 4334 C C . ILE A 1 542 ? 8.008 15.218 -20.003 1.00 94.00 542 ILE A C 1
ATOM 4336 O O . ILE A 1 542 ? 8.348 14.575 -19.016 1.00 94.00 542 ILE A O 1
ATOM 4340 N N . VAL A 1 543 ? 6.720 15.470 -20.258 1.00 94.50 543 VAL A N 1
ATOM 4341 C CA . VAL A 1 543 ? 5.632 15.065 -19.354 1.00 94.50 543 VAL A CA 1
ATOM 4342 C C . VAL A 1 543 ? 4.474 14.446 -20.125 1.00 94.50 543 VAL A C 1
ATOM 4344 O O . VAL A 1 543 ? 3.998 14.984 -21.121 1.00 94.50 543 VAL A O 1
ATOM 4347 N N . ASN A 1 544 ? 3.958 13.333 -19.611 1.00 93.94 544 ASN A N 1
ATOM 4348 C CA . ASN A 1 544 ? 2.700 12.740 -20.037 1.00 93.94 544 ASN A CA 1
ATOM 4349 C C . ASN A 1 544 ? 1.709 12.737 -18.865 1.00 93.94 544 ASN A C 1
ATOM 4351 O O . ASN A 1 544 ? 1.687 11.806 -18.062 1.00 93.94 544 ASN A O 1
ATOM 4355 N N . LEU A 1 545 ? 0.866 13.770 -18.780 1.00 90.88 545 LEU A N 1
ATOM 4356 C CA . LEU A 1 545 ? -0.109 13.946 -17.690 1.00 90.88 545 LEU A CA 1
ATOM 4357 C C . LEU A 1 545 ? -1.209 12.871 -17.675 1.00 90.88 545 LEU A C 1
ATOM 4359 O O . LEU A 1 545 ? -1.734 12.529 -16.617 1.00 90.88 545 LEU A O 1
ATOM 4363 N N . ILE A 1 546 ? -1.536 12.293 -18.836 1.00 90.31 546 ILE A N 1
ATOM 4364 C CA . ILE A 1 546 ? -2.531 11.216 -18.944 1.00 90.31 546 ILE A CA 1
ATOM 4365 C C . ILE A 1 546 ? -1.971 9.942 -18.310 1.00 90.31 546 ILE A C 1
ATOM 4367 O O . ILE A 1 546 ? -2.628 9.324 -17.475 1.00 90.31 546 ILE A O 1
ATOM 4371 N N . ALA A 1 547 ? -0.745 9.564 -18.679 1.00 90.12 547 ALA A N 1
ATOM 4372 C CA . ALA A 1 547 ? -0.078 8.387 -18.129 1.00 90.12 547 ALA A CA 1
ATOM 4373 C C . ALA A 1 547 ? 0.522 8.620 -16.732 1.00 90.12 547 ALA A C 1
ATOM 4375 O O . ALA A 1 547 ? 0.833 7.646 -16.050 1.00 90.12 547 ALA A O 1
ATOM 4376 N N . GLY A 1 548 ? 0.678 9.878 -16.312 1.00 92.50 548 GLY A N 1
ATOM 4377 C CA . GLY A 1 548 ? 1.352 10.225 -15.067 1.00 92.50 548 GLY A CA 1
ATOM 4378 C C . GLY A 1 548 ? 2.855 9.988 -15.120 1.00 92.50 548 GLY A C 1
ATOM 4379 O O . GLY A 1 548 ? 3.413 9.449 -14.170 1.00 92.50 548 GLY A O 1
ATOM 4380 N N . GLU A 1 549 ? 3.509 10.292 -16.239 1.00 95.56 549 GLU A N 1
ATOM 4381 C CA . GLU A 1 549 ? 4.918 9.951 -16.469 1.00 95.56 549 GLU A CA 1
ATOM 4382 C C . GLU A 1 549 ? 5.760 11.208 -16.729 1.00 95.56 549 GLU A C 1
ATOM 4384 O O . GLU A 1 549 ? 5.377 12.069 -17.520 1.00 95.56 549 GLU A O 1
ATOM 4389 N N . LEU A 1 550 ? 6.917 11.296 -16.072 1.00 97.25 550 LEU A N 1
ATOM 4390 C CA . LEU A 1 550 ? 7.953 12.309 -16.281 1.00 97.25 550 LEU A CA 1
ATOM 4391 C C . LEU A 1 550 ? 9.143 11.673 -17.003 1.00 97.25 550 LEU A C 1
ATOM 4393 O O . LEU A 1 550 ? 9.647 10.637 -16.574 1.00 97.25 550 LEU A O 1
ATOM 4397 N N . HIS A 1 551 ? 9.604 12.301 -18.075 1.00 97.06 551 HIS A N 1
ATOM 4398 C CA . HIS A 1 551 ? 10.672 11.832 -18.945 1.00 97.06 551 HIS A CA 1
ATOM 4399 C C . HIS A 1 551 ? 11.852 12.800 -18.873 1.00 97.06 551 HIS A C 1
ATOM 4401 O O . HIS A 1 551 ? 11.750 13.958 -19.273 1.00 97.06 551 HIS A O 1
ATOM 4407 N N . PHE A 1 552 ? 12.996 12.321 -18.390 1.00 97.12 552 PHE A N 1
ATOM 4408 C CA . PHE A 1 552 ? 14.219 13.112 -18.417 1.00 97.12 552 PHE A CA 1
ATOM 4409 C C . PHE A 1 552 ? 14.875 13.070 -19.804 1.00 97.12 552 PHE A C 1
ATOM 4411 O O . PHE A 1 552 ? 14.948 11.995 -20.413 1.00 97.12 552 PHE A O 1
ATOM 4418 N N . PRO A 1 553 ? 15.434 14.194 -20.286 1.00 94.19 553 PRO A N 1
ATOM 4419 C CA . PRO A 1 553 ? 16.030 14.304 -21.615 1.00 94.19 553 PRO A CA 1
ATOM 4420 C C . PRO A 1 553 ? 17.462 13.725 -21.709 1.00 94.19 553 PRO A C 1
ATOM 4422 O O . PRO A 1 553 ? 18.326 14.289 -22.379 1.00 94.19 553 PRO A O 1
ATOM 4425 N N . ALA A 1 554 ? 17.719 12.598 -21.043 1.00 94.88 554 ALA A N 1
ATOM 4426 C CA . ALA A 1 554 ? 18.970 11.834 -21.067 1.00 94.88 554 ALA A CA 1
ATOM 4427 C C . ALA A 1 554 ? 18.668 10.338 -20.855 1.00 94.88 554 ALA A C 1
ATOM 4429 O O . ALA A 1 554 ? 17.644 10.009 -20.258 1.00 94.88 554 ALA A O 1
ATOM 4430 N N . LEU A 1 555 ? 19.527 9.418 -21.323 1.00 95.88 555 LEU A N 1
ATOM 4431 C CA . LEU A 1 555 ? 19.283 7.973 -21.139 1.00 95.88 555 LEU A CA 1
ATOM 4432 C C . LEU A 1 555 ? 19.438 7.574 -19.666 1.00 95.88 555 LEU A C 1
ATOM 4434 O O . LEU A 1 555 ? 18.651 6.771 -19.162 1.00 95.88 555 LEU A O 1
ATOM 4438 N N . LEU A 1 556 ? 20.440 8.150 -18.998 1.00 96.94 556 LEU A N 1
ATOM 4439 C CA . LEU A 1 556 ? 20.797 7.934 -17.599 1.00 96.94 556 LEU A CA 1
ATOM 4440 C C . LEU A 1 556 ? 20.913 9.309 -16.899 1.00 96.94 556 LEU A C 1
ATOM 4442 O O . LEU A 1 556 ? 22.010 9.838 -16.736 1.00 96.94 556 LEU A O 1
ATOM 4446 N N . PRO A 1 557 ? 19.796 9.945 -16.505 1.00 96.44 557 PRO A N 1
ATOM 4447 C CA . PRO A 1 557 ? 19.775 11.372 -16.157 1.00 96.44 557 PRO A CA 1
ATOM 4448 C C . PRO A 1 557 ? 20.603 11.766 -14.934 1.00 96.44 557 PRO A C 1
ATOM 4450 O O . PRO A 1 557 ? 21.082 12.894 -14.858 1.00 96.44 557 PRO A O 1
ATOM 4453 N N . PHE A 1 558 ? 20.771 10.844 -13.991 1.00 97.06 558 PHE A N 1
ATOM 4454 C CA . PHE A 1 558 ? 21.381 11.094 -12.681 1.00 97.06 558 PHE A CA 1
ATOM 4455 C C . PHE A 1 558 ? 22.833 10.588 -12.553 1.00 97.06 558 PHE A C 1
ATOM 4457 O O . PHE A 1 558 ? 23.310 10.327 -11.450 1.00 97.06 558 PHE A O 1
ATOM 4464 N N . VAL A 1 559 ? 23.535 10.428 -13.674 1.00 96.62 559 VAL A N 1
ATOM 4465 C CA . VAL A 1 559 ? 24.976 10.126 -13.729 1.00 96.62 559 VAL A CA 1
ATOM 4466 C C . VAL A 1 559 ? 25.621 10.975 -14.821 1.00 96.62 559 VAL A C 1
ATOM 4468 O O . VAL A 1 559 ? 24.959 11.277 -15.806 1.00 96.62 559 VAL A O 1
ATOM 4471 N N . SER A 1 560 ? 26.878 11.386 -14.655 1.00 95.50 560 SER A N 1
ATOM 4472 C CA . SER A 1 560 ? 27.606 12.123 -15.700 1.00 95.50 560 SER A CA 1
ATOM 4473 C C . SER A 1 560 ? 27.916 11.226 -16.906 1.00 95.50 560 SER A C 1
ATOM 4475 O O . SER A 1 560 ? 28.243 10.050 -16.722 1.00 95.50 560 SER A O 1
ATOM 4477 N N . GLU A 1 561 ? 27.871 11.785 -18.120 1.00 92.81 561 GLU A N 1
ATOM 4478 C CA . GLU A 1 561 ? 28.320 11.116 -19.356 1.00 92.81 561 GLU A CA 1
ATOM 4479 C C . GLU A 1 561 ? 29.780 10.633 -19.256 1.00 92.81 561 GLU A C 1
ATOM 4481 O O . GLU A 1 561 ? 30.113 9.564 -19.764 1.00 92.81 561 GLU A O 1
ATOM 4486 N N . ASP A 1 562 ? 30.635 11.365 -18.531 1.00 91.62 562 ASP A N 1
ATOM 4487 C CA . ASP A 1 562 ? 32.039 10.984 -18.307 1.00 91.62 562 ASP A CA 1
ATOM 4488 C C . ASP A 1 562 ? 32.184 9.705 -17.464 1.00 91.62 562 ASP A C 1
ATOM 4490 O O . ASP A 1 562 ? 33.181 8.986 -17.575 1.00 91.62 562 ASP A O 1
ATOM 4494 N N . SER A 1 563 ? 31.196 9.419 -16.610 1.00 90.94 563 SER A N 1
ATOM 4495 C CA . SER A 1 563 ? 31.182 8.245 -15.733 1.00 90.94 563 SER A CA 1
ATOM 4496 C C . SER A 1 563 ? 30.528 7.041 -16.406 1.00 90.94 563 SER A C 1
ATOM 4498 O O . SER A 1 563 ? 31.031 5.922 -16.293 1.00 90.94 563 SER A O 1
ATOM 4500 N N . LEU A 1 564 ? 29.393 7.250 -17.081 1.00 92.19 564 LEU A N 1
ATOM 4501 C CA . LEU A 1 564 ? 28.640 6.210 -17.779 1.00 92.19 564 LEU A CA 1
ATOM 4502 C C . LEU A 1 564 ? 28.087 6.757 -19.096 1.00 92.19 564 LEU A C 1
ATOM 4504 O O . 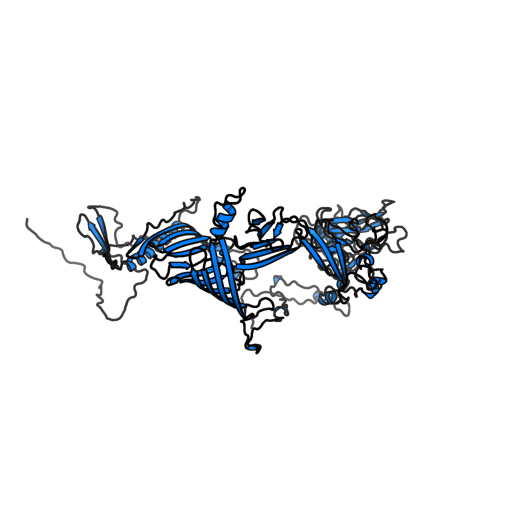LEU A 1 564 ? 27.378 7.758 -19.109 1.00 92.19 564 LEU A O 1
ATOM 4508 N N . PHE A 1 565 ? 28.341 6.034 -20.187 1.00 91.00 565 PHE A N 1
ATOM 4509 C CA . PHE A 1 565 ? 27.838 6.375 -21.518 1.00 91.00 565 PHE A CA 1
ATOM 4510 C C . PHE A 1 565 ? 26.300 6.441 -21.562 1.00 91.00 565 PHE A C 1
ATOM 4512 O O . PHE A 1 565 ? 25.606 5.503 -21.150 1.00 91.00 565 PHE A O 1
ATOM 4519 N N . GLY A 1 566 ? 25.761 7.525 -22.122 1.00 89.06 566 GLY A N 1
ATOM 4520 C CA . GLY A 1 566 ? 24.334 7.861 -22.081 1.00 89.06 566 GLY A CA 1
ATOM 4521 C C . GLY A 1 566 ? 23.909 8.633 -20.823 1.00 89.06 566 GLY A C 1
ATOM 4522 O O . GLY A 1 566 ? 22.708 8.819 -20.599 1.00 89.06 566 GLY A O 1
ATOM 4523 N N . GLY A 1 567 ? 24.870 9.043 -20.001 1.00 93.19 567 GLY A N 1
ATOM 4524 C CA . GLY A 1 567 ? 24.703 9.946 -18.877 1.00 93.19 567 GLY A CA 1
ATOM 4525 C C . GLY A 1 567 ? 24.281 11.359 -19.280 1.00 93.19 567 GLY A C 1
ATOM 4526 O O . GLY A 1 567 ? 23.961 11.681 -20.426 1.00 93.19 567 GLY A O 1
ATOM 4527 N N . ASN A 1 568 ? 24.229 12.226 -18.282 1.00 93.88 568 ASN A N 1
ATOM 4528 C CA . ASN A 1 568 ? 23.903 13.627 -18.440 1.00 93.88 568 ASN A CA 1
ATOM 4529 C C . ASN A 1 568 ? 25.119 14.394 -18.973 1.00 93.88 568 ASN A C 1
ATOM 4531 O O . ASN A 1 568 ? 26.212 14.304 -18.417 1.00 93.88 568 ASN A O 1
ATOM 4535 N N . MET A 1 569 ? 24.905 15.167 -20.037 1.00 91.94 569 MET A N 1
ATOM 4536 C CA . MET A 1 569 ? 25.942 15.967 -20.696 1.00 91.94 569 MET A CA 1
ATOM 4537 C C . MET A 1 569 ? 26.096 17.377 -20.101 1.00 91.94 569 MET A C 1
ATOM 4539 O O . MET A 1 569 ? 26.943 18.140 -20.558 1.00 91.94 569 MET A O 1
ATOM 4543 N N . ASN A 1 570 ? 25.267 17.770 -19.127 1.00 91.75 570 ASN A N 1
ATOM 4544 C CA . ASN A 1 570 ? 25.384 19.079 -18.492 1.00 91.75 570 ASN A CA 1
ATOM 4545 C C . ASN A 1 570 ? 26.579 19.101 -17.521 1.00 91.75 570 ASN A C 1
ATOM 4547 O O . ASN A 1 570 ? 26.525 18.509 -16.441 1.00 91.75 570 ASN A O 1
ATOM 4551 N N . GLU A 1 571 ? 27.630 19.840 -17.885 1.00 90.00 571 GLU A N 1
ATOM 4552 C CA . GLU A 1 571 ? 28.856 19.993 -17.088 1.00 90.00 571 GLU A CA 1
ATOM 4553 C C . GLU A 1 571 ? 28.583 20.513 -15.666 1.00 90.00 571 GLU A C 1
ATOM 4555 O O . GLU A 1 571 ? 29.260 20.096 -14.730 1.00 90.00 571 GLU A O 1
ATOM 4560 N N . ILE A 1 572 ? 27.554 21.348 -15.469 1.00 89.88 572 ILE A N 1
ATOM 4561 C CA . ILE A 1 572 ? 27.190 21.895 -14.149 1.00 89.88 572 ILE A CA 1
ATOM 4562 C C . ILE A 1 572 ? 26.692 20.785 -13.215 1.00 89.88 572 ILE A C 1
ATOM 4564 O O . ILE A 1 572 ? 26.952 20.810 -12.013 1.00 89.88 572 ILE A O 1
ATOM 4568 N N . LEU A 1 573 ? 25.986 19.788 -13.756 1.00 92.19 573 LEU A N 1
ATOM 4569 C CA . LEU A 1 573 ? 25.480 18.670 -12.966 1.00 92.19 573 LEU A CA 1
ATOM 4570 C C . LEU A 1 573 ? 26.584 17.670 -12.602 1.00 92.19 573 LEU A C 1
ATOM 4572 O O . LEU A 1 573 ? 26.460 16.989 -11.587 1.00 92.19 573 LEU A O 1
ATOM 4576 N N . SER A 1 574 ? 27.670 17.591 -13.376 1.00 90.00 574 SER A N 1
ATOM 4577 C CA . SER A 1 574 ? 28.716 16.572 -13.197 1.00 90.00 574 SER A CA 1
ATOM 4578 C C . SER A 1 574 ? 29.283 16.498 -11.768 1.00 90.00 574 SER A C 1
ATOM 4580 O O . SER A 1 574 ? 29.558 15.402 -11.285 1.00 90.00 574 SER A O 1
ATOM 4582 N N . GLU A 1 575 ? 29.378 17.630 -11.059 1.00 88.69 575 GLU A N 1
ATOM 4583 C CA . GLU A 1 575 ? 29.899 17.703 -9.685 1.00 88.69 575 GLU A CA 1
ATOM 4584 C C . GLU A 1 575 ? 28.906 17.231 -8.608 1.00 88.69 575 GLU A C 1
ATOM 4586 O O . GLU A 1 575 ? 29.314 16.884 -7.498 1.00 88.69 575 GLU A O 1
ATOM 4591 N N . VAL A 1 576 ? 27.603 17.230 -8.907 1.00 93.00 576 VAL A N 1
ATOM 4592 C CA . VAL A 1 576 ? 26.534 16.899 -7.946 1.00 93.00 576 VAL A CA 1
ATOM 4593 C C . VAL A 1 576 ? 25.868 15.546 -8.214 1.00 93.00 576 VAL A C 1
ATOM 4595 O O . VAL A 1 576 ? 25.156 15.035 -7.347 1.00 93.00 576 VAL A O 1
ATOM 4598 N N . LEU A 1 577 ? 26.083 14.963 -9.396 1.00 95.19 577 LEU A N 1
ATOM 4599 C CA . LEU A 1 577 ? 25.586 13.635 -9.760 1.00 95.19 577 LEU A CA 1
ATOM 4600 C C . LEU A 1 577 ? 26.359 12.514 -9.037 1.00 95.19 577 LEU A C 1
ATOM 4602 O O . LEU A 1 577 ? 27.498 12.683 -8.605 1.00 95.19 577 LEU A O 1
ATOM 4606 N N . GLY A 1 578 ? 25.707 11.360 -8.871 1.00 91.88 578 GLY A N 1
ATOM 4607 C CA . GLY A 1 578 ? 26.303 10.172 -8.250 1.00 91.88 578 GLY A CA 1
ATOM 4608 C C . GLY A 1 578 ? 27.143 9.332 -9.218 1.00 91.88 578 GLY A C 1
ATOM 4609 O O . GLY A 1 578 ? 27.366 9.702 -10.372 1.00 91.88 578 GLY A O 1
ATOM 4610 N N . GLU A 1 579 ? 27.570 8.153 -8.762 1.00 93.56 579 GLU A N 1
ATOM 4611 C CA . GLU A 1 579 ? 28.258 7.164 -9.612 1.00 93.56 579 GLU A CA 1
ATOM 4612 C C . GLU A 1 579 ? 27.300 6.434 -10.573 1.00 93.56 579 GLU A C 1
ATOM 4614 O O . GLU A 1 579 ? 27.738 5.732 -11.484 1.00 93.56 579 GLU A O 1
ATOM 4619 N N . GLY A 1 580 ? 25.986 6.559 -10.368 1.00 93.75 580 GLY A N 1
ATOM 4620 C CA . GLY A 1 580 ? 24.966 5.878 -11.159 1.00 93.75 580 GLY A CA 1
ATOM 4621 C C . GLY A 1 580 ? 24.778 4.414 -10.759 1.00 93.75 580 GLY A C 1
ATOM 4622 O O . GLY A 1 580 ? 24.498 3.569 -11.617 1.00 93.75 580 GLY A O 1
ATOM 4623 N N . LYS A 1 581 ? 24.913 4.070 -9.467 1.00 95.56 581 LYS A N 1
ATOM 4624 C CA . LYS A 1 581 ? 24.758 2.679 -8.988 1.00 95.56 581 LYS A CA 1
ATOM 4625 C C . LYS A 1 581 ? 23.393 2.073 -9.314 1.00 95.56 581 LYS A C 1
ATOM 4627 O O . LYS A 1 581 ? 23.326 0.870 -9.542 1.00 95.56 581 LYS A O 1
ATOM 4632 N N . MET A 1 582 ? 22.322 2.866 -9.432 1.00 94.81 582 MET A N 1
ATOM 4633 C CA . MET A 1 582 ? 21.005 2.354 -9.860 1.00 94.81 582 MET A CA 1
ATOM 4634 C C . MET A 1 582 ? 20.965 1.819 -11.301 1.00 94.81 582 MET A C 1
ATOM 4636 O O . MET A 1 582 ? 20.016 1.123 -11.674 1.00 94.81 582 MET A O 1
ATOM 4640 N N . TYR A 1 583 ? 21.969 2.143 -12.119 1.00 95.69 583 TYR A N 1
ATOM 4641 C CA . TYR A 1 583 ? 22.090 1.659 -13.494 1.00 95.69 583 TYR A CA 1
ATOM 4642 C C . TYR A 1 583 ? 23.038 0.463 -13.613 1.00 95.69 583 TYR A C 1
ATOM 4644 O O . TYR A 1 583 ? 22.979 -0.255 -14.609 1.00 95.69 583 TYR A O 1
ATOM 4652 N N . THR A 1 584 ? 23.885 0.229 -12.607 1.00 95.19 584 THR A N 1
ATOM 4653 C CA . THR A 1 584 ? 24.978 -0.758 -12.644 1.00 95.19 584 THR A CA 1
ATOM 4654 C C . THR A 1 584 ? 24.889 -1.830 -11.553 1.00 95.19 584 THR A C 1
ATOM 4656 O O . THR A 1 584 ? 25.589 -2.836 -11.641 1.00 95.19 584 THR A O 1
ATOM 4659 N N . SER A 1 585 ? 23.997 -1.681 -10.566 1.00 93.94 585 SER A N 1
ATOM 4660 C CA . SER A 1 585 ? 23.743 -2.654 -9.496 1.00 93.94 585 SER A CA 1
ATOM 4661 C C . SER A 1 585 ? 22.243 -2.869 -9.271 1.00 93.94 585 SER A C 1
ATOM 4663 O O . SER A 1 585 ? 21.436 -1.945 -9.352 1.00 93.94 585 SER A O 1
ATOM 4665 N N . THR A 1 586 ? 21.862 -4.107 -8.951 1.00 90.00 586 THR A N 1
ATOM 4666 C CA . THR A 1 586 ? 20.505 -4.465 -8.495 1.00 90.00 586 THR A CA 1
ATOM 4667 C C . THR A 1 586 ? 20.411 -4.564 -6.970 1.00 90.00 586 THR A C 1
ATOM 4669 O O . THR A 1 586 ? 19.363 -4.935 -6.443 1.00 90.00 586 THR A O 1
ATOM 4672 N N . ILE A 1 587 ? 21.501 -4.282 -6.250 1.00 92.38 587 ILE A N 1
ATOM 4673 C CA . ILE A 1 587 ? 21.573 -4.370 -4.790 1.00 92.38 587 ILE A CA 1
ATOM 4674 C C . ILE A 1 587 ? 21.069 -3.057 -4.188 1.00 92.38 587 ILE A C 1
ATOM 4676 O O . ILE A 1 587 ? 21.612 -1.989 -4.463 1.00 92.38 587 ILE A O 1
ATOM 4680 N N . SER A 1 588 ? 20.060 -3.142 -3.318 1.00 91.50 588 SER A N 1
ATOM 4681 C CA . SER A 1 588 ? 19.397 -1.966 -2.740 1.00 91.50 588 SER A CA 1
ATOM 4682 C C . SER A 1 588 ? 20.305 -1.049 -1.946 1.00 91.50 588 SER A C 1
ATOM 4684 O O . SER A 1 588 ? 20.186 0.167 -2.041 1.00 91.50 588 SER A O 1
ATOM 4686 N N . THR A 1 589 ? 21.234 -1.615 -1.185 1.00 94.44 589 THR A N 1
ATOM 4687 C CA . THR A 1 589 ? 22.172 -0.831 -0.379 1.00 94.44 589 THR A CA 1
ATOM 4688 C C . THR A 1 589 ? 23.087 0.032 -1.248 1.00 94.44 589 THR A C 1
ATOM 4690 O O . THR A 1 589 ? 23.354 1.174 -0.879 1.00 94.44 589 THR A O 1
ATOM 4693 N N . ASP A 1 590 ? 23.504 -0.468 -2.416 1.00 93.56 590 ASP A N 1
ATOM 4694 C CA . ASP A 1 590 ? 24.402 0.256 -3.318 1.00 93.56 590 ASP A CA 1
ATOM 4695 C C . ASP A 1 590 ? 23.714 1.500 -3.881 1.00 93.56 590 ASP A C 1
ATOM 4697 O O . ASP A 1 590 ? 24.212 2.616 -3.729 1.00 93.56 590 ASP A O 1
ATOM 4701 N N . TYR A 1 591 ? 22.542 1.325 -4.503 1.00 93.88 591 TYR A N 1
ATOM 4702 C CA . TYR A 1 591 ? 21.853 2.444 -5.142 1.00 93.88 591 TYR A CA 1
ATOM 4703 C C . TYR A 1 591 ? 21.203 3.401 -4.136 1.00 93.88 591 TYR A C 1
ATOM 4705 O O . TYR A 1 591 ? 21.157 4.600 -4.395 1.00 93.88 591 TYR A O 1
ATOM 4713 N N . ASN A 1 592 ? 20.780 2.931 -2.957 1.00 93.69 592 ASN A N 1
ATOM 4714 C CA . ASN A 1 592 ? 20.314 3.825 -1.893 1.00 93.69 592 ASN A CA 1
ATOM 4715 C C . ASN A 1 592 ? 21.456 4.698 -1.353 1.00 93.69 592 ASN A C 1
ATOM 4717 O O . ASN A 1 592 ? 21.252 5.880 -1.079 1.00 93.69 592 ASN A O 1
ATOM 4721 N N . GLY A 1 593 ? 22.659 4.131 -1.207 1.00 93.69 593 GLY A N 1
ATOM 4722 C CA . GLY A 1 593 ? 23.846 4.876 -0.784 1.00 93.69 593 GLY A CA 1
ATOM 4723 C C . GLY A 1 593 ? 24.287 5.922 -1.811 1.00 93.69 593 GLY A C 1
ATOM 4724 O O . GLY A 1 593 ? 24.739 7.009 -1.435 1.00 93.69 593 GLY A O 1
ATOM 4725 N N . ASP A 1 594 ? 24.114 5.623 -3.099 1.00 95.50 594 ASP A N 1
ATOM 4726 C CA . ASP A 1 594 ? 24.452 6.515 -4.212 1.00 95.50 594 ASP A CA 1
ATOM 4727 C C . ASP A 1 594 ? 23.351 7.527 -4.575 1.00 95.50 594 ASP A C 1
ATOM 4729 O O . ASP A 1 594 ? 23.647 8.526 -5.215 1.00 95.50 594 ASP A O 1
ATOM 4733 N N . SER A 1 595 ? 22.119 7.361 -4.087 1.00 96.00 595 SER A N 1
ATOM 4734 C CA . SER A 1 595 ? 21.020 8.317 -4.294 1.00 96.00 595 SER A CA 1
ATOM 4735 C C . SER A 1 595 ? 21.383 9.735 -3.821 1.00 96.00 595 SER A C 1
ATOM 4737 O O . SER A 1 595 ? 22.020 9.930 -2.766 1.00 96.00 595 SER A O 1
ATOM 4739 N N . ARG A 1 596 ? 21.016 10.733 -4.629 1.00 96.19 596 ARG A N 1
ATOM 4740 C CA . ARG A 1 596 ? 21.303 12.163 -4.428 1.00 96.19 596 ARG A CA 1
ATOM 4741 C C . ARG A 1 596 ? 20.065 13.042 -4.591 1.00 96.19 596 ARG A C 1
ATOM 4743 O O . ARG A 1 596 ? 20.008 14.078 -3.935 1.00 96.19 596 ARG A O 1
ATOM 4750 N N . PHE A 1 597 ? 19.106 12.652 -5.431 1.00 97.69 597 PHE A N 1
ATOM 4751 C CA . PHE A 1 597 ? 17.978 13.504 -5.804 1.00 97.69 597 PHE A CA 1
ATOM 4752 C C . PHE A 1 597 ? 16.613 12.890 -5.476 1.00 97.69 597 PHE A C 1
ATOM 4754 O O . PHE A 1 597 ? 16.393 11.679 -5.580 1.00 97.69 597 PHE A O 1
ATOM 4761 N N . THR A 1 598 ? 15.670 13.771 -5.144 1.00 98.06 598 THR A N 1
ATOM 4762 C CA . THR A 1 598 ? 14.241 13.479 -5.016 1.00 98.06 598 THR A CA 1
ATOM 4763 C C . THR A 1 598 ? 13.460 14.349 -5.997 1.00 98.06 598 THR A C 1
ATOM 4765 O O . THR A 1 598 ? 13.585 15.569 -5.993 1.00 98.06 598 THR A O 1
ATOM 4768 N N . ILE A 1 599 ? 12.630 13.728 -6.827 1.00 98.12 599 ILE A N 1
ATOM 4769 C CA . ILE A 1 599 ? 11.639 14.402 -7.664 1.00 98.12 599 ILE A CA 1
ATOM 4770 C C . ILE A 1 599 ? 10.408 14.647 -6.791 1.00 98.12 599 ILE A C 1
ATOM 4772 O O . ILE A 1 599 ? 9.843 13.702 -6.238 1.00 98.12 599 ILE A O 1
ATOM 4776 N N . GLU A 1 600 ? 9.992 15.898 -6.660 1.00 96.38 600 GLU A N 1
ATOM 4777 C CA . GLU A 1 600 ? 8.741 16.275 -6.009 1.00 96.38 600 GLU A CA 1
ATOM 4778 C C . GLU A 1 600 ? 7.746 16.729 -7.071 1.00 96.38 600 GLU A C 1
ATOM 4780 O O . GLU A 1 600 ? 8.046 17.637 -7.841 1.00 96.38 600 GLU A O 1
ATOM 4785 N N . ALA A 1 601 ? 6.577 16.099 -7.119 1.00 92.81 601 ALA A N 1
ATOM 4786 C CA . ALA A 1 601 ? 5.492 16.477 -8.011 1.00 92.81 601 ALA A CA 1
ATOM 4787 C C . ALA A 1 601 ? 4.270 16.890 -7.191 1.00 92.81 601 ALA A C 1
ATOM 4789 O O . ALA A 1 601 ? 3.739 16.089 -6.424 1.00 92.81 601 ALA A O 1
ATOM 4790 N N . ASP A 1 602 ? 3.842 18.132 -7.369 1.00 88.38 602 ASP A N 1
ATOM 4791 C CA . ASP A 1 602 ? 2.627 18.688 -6.792 1.00 88.38 602 ASP A CA 1
ATOM 4792 C C . ASP A 1 602 ? 1.513 18.592 -7.843 1.00 88.38 602 ASP A C 1
ATOM 4794 O O . ASP A 1 602 ? 1.727 18.919 -9.010 1.00 88.38 602 ASP A O 1
ATOM 4798 N N . TYR A 1 603 ? 0.333 18.118 -7.452 1.00 80.12 603 TYR A N 1
ATOM 4799 C CA . TYR A 1 603 ? -0.876 18.152 -8.275 1.00 80.12 603 TYR A CA 1
ATOM 4800 C C . TYR A 1 603 ? -2.115 18.202 -7.386 1.00 80.12 603 TYR A C 1
ATOM 4802 O O . TYR A 1 603 ? -2.141 17.607 -6.307 1.00 80.12 603 TYR A O 1
ATOM 4810 N N . SER A 1 604 ? -3.157 18.885 -7.859 1.00 67.81 604 SER A N 1
ATOM 4811 C CA . SER A 1 604 ? -4.461 18.968 -7.207 1.00 67.81 604 SER A CA 1
ATOM 4812 C C . SER A 1 604 ? -5.483 18.141 -7.985 1.00 67.81 604 SER A C 1
ATOM 4814 O O . SER A 1 604 ? -6.065 18.566 -8.984 1.00 67.81 604 SER A O 1
ATOM 4816 N N . ASN A 1 605 ? -5.757 16.926 -7.515 1.00 58.41 605 ASN A N 1
ATOM 4817 C CA . ASN A 1 605 ? -6.947 16.231 -7.994 1.00 58.41 605 ASN A CA 1
ATOM 4818 C C . ASN A 1 605 ? -8.150 16.800 -7.226 1.00 58.41 605 ASN A C 1
ATOM 4820 O O . ASN A 1 605 ? -8.256 16.630 -6.007 1.00 58.41 605 ASN A O 1
ATOM 4824 N N . GLN A 1 606 ? -9.035 17.522 -7.927 1.00 53.59 606 GLN A N 1
ATOM 4825 C CA . GLN A 1 606 ? -10.312 17.987 -7.381 1.00 53.59 606 GLN A CA 1
ATOM 4826 C C . GLN A 1 606 ? -11.142 16.764 -6.994 1.00 53.59 606 GLN A C 1
ATOM 4828 O O . GLN A 1 606 ? -11.742 16.102 -7.838 1.00 53.59 606 GLN A O 1
ATOM 4833 N N . SER A 1 607 ? -11.156 16.447 -5.707 1.00 56.66 607 SER A N 1
ATOM 4834 C CA . SER A 1 607 ? -12.030 15.430 -5.155 1.00 56.66 607 SER A CA 1
ATOM 4835 C C . SER A 1 607 ? -12.838 16.085 -4.051 1.00 56.66 607 SER A C 1
ATOM 4837 O O . SER A 1 607 ? -12.313 16.369 -2.981 1.00 56.66 607 SER A O 1
ATOM 4839 N N . SER A 1 608 ? -14.142 16.258 -4.280 1.00 63.09 608 SER A N 1
ATOM 4840 C CA . SER A 1 608 ? -15.131 16.571 -3.231 1.00 63.09 608 SER A CA 1
ATOM 4841 C C . SER A 1 608 ? -15.313 15.419 -2.233 1.00 63.09 608 SER A C 1
ATOM 4843 O O . SER A 1 608 ? -16.166 15.467 -1.344 1.00 63.09 608 SER A O 1
ATOM 4845 N N . THR A 1 609 ? -14.538 14.353 -2.428 1.00 72.62 609 THR A N 1
ATOM 4846 C CA . THR A 1 609 ? -14.649 13.076 -1.760 1.00 72.62 609 THR A CA 1
ATOM 4847 C C . THR A 1 609 ? -13.390 12.801 -0.945 1.00 72.62 609 THR A C 1
ATOM 4849 O O . THR A 1 609 ? -12.282 12.747 -1.483 1.00 72.62 609 THR A O 1
ATOM 4852 N N . ILE A 1 610 ? -13.571 12.587 0.353 1.00 79.12 610 ILE A N 1
ATOM 4853 C CA . ILE A 1 610 ? -12.532 12.206 1.303 1.00 79.12 610 ILE A CA 1
ATOM 4854 C C . ILE A 1 610 ? -12.686 10.721 1.627 1.00 79.12 610 ILE A C 1
ATOM 4856 O O . ILE A 1 610 ? -13.746 10.280 2.064 1.00 79.12 610 ILE A O 1
ATOM 4860 N N . ASN A 1 611 ? -11.615 9.947 1.450 1.00 83.38 611 ASN A N 1
ATOM 4861 C CA . ASN A 1 611 ? -11.595 8.529 1.802 1.00 83.38 611 ASN A CA 1
ATOM 4862 C C . ASN A 1 611 ? -10.920 8.309 3.170 1.00 83.38 611 ASN A C 1
ATOM 4864 O O . ASN A 1 611 ? -9.727 8.573 3.356 1.00 83.38 611 ASN A O 1
ATOM 4868 N N . LEU A 1 612 ? -11.694 7.806 4.129 1.00 84.19 612 LEU A N 1
ATOM 4869 C CA . LEU A 1 612 ? -11.275 7.460 5.492 1.00 84.19 612 LEU A CA 1
ATOM 4870 C C . LEU A 1 612 ? -10.876 5.979 5.628 1.00 84.19 612 LEU A C 1
ATOM 4872 O O . LEU A 1 612 ? -10.279 5.570 6.621 1.00 84.19 612 LEU A O 1
ATOM 4876 N N . GLY A 1 613 ? -11.127 5.180 4.591 1.00 81.50 613 GLY A N 1
ATOM 4877 C CA . GLY A 1 613 ? -10.981 3.730 4.571 1.00 81.50 613 GLY A CA 1
ATOM 4878 C C . GLY A 1 613 ? -12.240 3.016 5.065 1.00 81.50 613 GLY A C 1
ATOM 4879 O O . GLY A 1 613 ? -13.080 3.596 5.718 1.00 81.50 613 GLY A O 1
ATOM 4880 N N . PHE A 1 614 ? -12.365 1.726 4.783 1.00 82.19 614 PHE A N 1
ATOM 4881 C CA . PHE A 1 614 ? -13.566 0.934 5.085 1.00 82.19 614 PHE A CA 1
ATOM 4882 C C . PHE A 1 614 ? -13.882 0.779 6.592 1.00 82.19 614 PHE A C 1
ATOM 4884 O O . PHE A 1 614 ? -12.961 0.827 7.414 1.00 82.19 614 PHE A O 1
ATOM 4891 N N . MET A 1 615 ? -15.155 0.492 6.911 1.00 80.94 615 MET A N 1
ATOM 4892 C CA . MET A 1 615 ? -15.694 0.096 8.236 1.00 80.94 615 MET A CA 1
ATOM 4893 C C . MET A 1 615 ? -15.602 1.150 9.345 1.00 80.94 615 MET A C 1
ATOM 4895 O O . MET A 1 615 ? -15.053 0.906 10.427 1.00 80.94 615 MET A O 1
ATOM 4899 N N . LEU A 1 616 ? -16.162 2.326 9.091 1.00 86.62 616 LEU A N 1
ATOM 4900 C CA . LEU A 1 616 ? -16.297 3.341 10.129 1.00 86.62 616 LEU A CA 1
ATOM 4901 C C . LEU A 1 616 ? -17.429 2.984 11.087 1.00 86.62 616 LEU A C 1
ATOM 4903 O O . LEU A 1 616 ? -18.473 2.474 10.685 1.00 86.62 616 LEU A O 1
ATOM 4907 N N . VAL A 1 617 ? -17.236 3.308 12.360 1.00 83.62 617 VAL A N 1
ATOM 4908 C CA . VAL A 1 617 ? -18.273 3.177 13.381 1.00 83.62 617 VAL A CA 1
ATOM 4909 C C . VAL A 1 617 ? -19.313 4.270 13.150 1.00 83.62 617 VAL A C 1
ATOM 4911 O O . VAL A 1 617 ? -18.986 5.460 13.123 1.00 83.62 617 VAL A O 1
ATOM 4914 N N . GLU A 1 618 ? -20.579 3.884 13.008 1.00 85.12 618 GLU A N 1
ATOM 4915 C CA . GLU A 1 618 ? -21.644 4.826 12.665 1.00 85.12 618 GLU A CA 1
ATOM 4916 C C . GLU A 1 618 ? -21.830 5.934 13.722 1.00 85.12 618 GLU A C 1
ATOM 4918 O O . GLU A 1 618 ? -22.110 5.683 14.904 1.00 85.12 618 GLU A O 1
ATOM 4923 N N . GLY A 1 619 ? -21.731 7.193 13.284 1.00 83.12 619 GLY A N 1
ATOM 4924 C CA . GLY A 1 619 ? -21.872 8.382 14.126 1.00 83.12 619 GLY A CA 1
ATOM 4925 C C . GLY A 1 619 ? -20.712 8.598 15.100 1.00 83.12 619 GLY A C 1
ATOM 4926 O O . GLY A 1 619 ? -20.935 9.200 16.150 1.00 83.12 619 GLY A O 1
ATOM 4927 N N . SER A 1 620 ? -19.534 8.043 14.807 1.00 85.06 620 SER A N 1
ATOM 4928 C CA . SER A 1 620 ? -18.282 8.340 15.520 1.00 85.06 620 SER A CA 1
ATOM 4929 C C . SER A 1 620 ? -17.534 9.539 14.934 1.00 85.06 620 SER A C 1
ATOM 4931 O O . SER A 1 620 ? -16.607 10.044 15.559 1.00 85.06 620 SER A O 1
ATOM 4933 N N . GLU A 1 621 ? -17.912 9.988 13.736 1.00 87.44 621 GLU A N 1
ATOM 4934 C CA . GLU A 1 621 ? -17.179 11.005 13.005 1.00 87.44 621 GLU A CA 1
ATOM 4935 C C . GLU A 1 621 ? -17.421 12.422 13.541 1.00 87.44 621 GLU A C 1
ATOM 4937 O O . GLU A 1 621 ? -18.549 12.851 13.800 1.00 87.44 621 GLU A O 1
ATOM 4942 N N . GLU A 1 622 ? -16.342 13.186 13.639 1.00 87.75 622 GLU A N 1
ATOM 4943 C CA . GLU A 1 622 ? -16.347 14.621 13.858 1.00 87.75 622 GLU A CA 1
ATOM 4944 C C . GLU A 1 622 ? -15.550 15.286 12.738 1.00 87.75 622 GLU A C 1
ATOM 4946 O O . GLU A 1 622 ? -14.332 15.136 12.636 1.00 87.75 622 GLU A O 1
ATOM 4951 N N . VAL A 1 623 ? -16.263 16.009 11.872 1.00 87.94 623 VAL A N 1
ATOM 4952 C CA . VAL A 1 623 ? -15.694 16.722 10.727 1.00 87.94 623 VAL A CA 1
ATOM 4953 C C . VAL A 1 623 ? -15.561 18.197 11.086 1.00 87.94 623 VAL A C 1
ATOM 4955 O O . VAL A 1 623 ? -16.545 18.854 11.421 1.00 87.94 623 VAL A O 1
ATOM 4958 N N . LEU A 1 624 ? -14.345 18.720 11.003 1.00 87.62 624 LEU A N 1
ATOM 4959 C CA . LEU A 1 624 ? -13.980 20.104 11.278 1.00 87.62 624 LEU A CA 1
ATOM 4960 C C . LEU A 1 624 ? -13.467 20.742 9.984 1.00 87.62 624 LEU A C 1
ATOM 4962 O O . LEU A 1 624 ? -12.573 20.195 9.345 1.00 87.62 624 LEU A O 1
ATOM 4966 N N . LEU A 1 625 ? -13.983 21.912 9.625 1.00 85.25 625 LEU A N 1
ATOM 4967 C CA . LEU A 1 625 ? -13.517 22.746 8.520 1.00 85.25 625 LEU A CA 1
ATOM 4968 C C . LEU A 1 625 ? -12.958 24.046 9.098 1.00 85.25 625 LEU A C 1
ATOM 4970 O O . LEU A 1 625 ? -13.690 24.807 9.726 1.00 85.25 625 LEU A O 1
ATOM 4974 N N . ASN A 1 626 ? -11.656 24.293 8.946 1.00 83.75 626 ASN A N 1
ATOM 4975 C CA . ASN A 1 626 ? -10.952 25.429 9.556 1.00 83.75 626 ASN A CA 1
ATOM 4976 C C . ASN A 1 626 ? -11.194 25.546 11.077 1.00 83.75 626 ASN A C 1
ATOM 4978 O O . ASN A 1 626 ? -11.263 26.639 11.634 1.00 83.75 626 ASN A O 1
ATOM 4982 N N . GLY A 1 627 ? -11.362 24.402 11.749 1.00 80.19 627 GLY A N 1
ATOM 4983 C CA . GLY A 1 627 ? -11.683 24.324 13.178 1.00 80.19 627 GLY A CA 1
ATOM 4984 C C . GLY A 1 627 ? -13.170 24.476 13.527 1.00 80.19 627 GLY A C 1
ATOM 4985 O O . GLY A 1 627 ? -13.522 24.310 14.691 1.00 80.19 627 GLY A O 1
ATOM 4986 N N . ILE A 1 628 ? -14.050 24.738 12.557 1.00 84.00 628 ILE A N 1
ATOM 4987 C CA . ILE A 1 628 ? -15.505 24.801 12.750 1.00 84.00 628 ILE A CA 1
ATOM 4988 C C . ILE A 1 628 ? -16.110 23.427 12.471 1.00 84.00 628 ILE A C 1
ATOM 4990 O O . ILE A 1 628 ? -15.891 22.846 11.411 1.00 84.00 628 ILE A O 1
ATOM 4994 N N . ARG A 1 629 ? -16.896 22.898 13.409 1.00 85.44 629 ARG A N 1
ATOM 4995 C CA . ARG A 1 629 ? -17.557 21.599 13.251 1.00 85.44 629 ARG A CA 1
ATOM 4996 C C . ARG A 1 629 ? -18.672 21.663 12.207 1.00 85.44 629 ARG A C 1
ATOM 4998 O O . ARG A 1 629 ? -19.569 22.495 12.312 1.00 85.44 629 ARG A O 1
ATOM 5005 N N . LEU A 1 630 ? -18.629 20.745 11.248 1.00 87.69 630 LEU A N 1
ATOM 5006 C CA . LEU A 1 630 ? -19.647 20.562 10.220 1.00 87.69 630 LEU A CA 1
ATOM 5007 C C . LEU A 1 630 ? -20.782 19.653 10.708 1.00 87.69 630 LEU A C 1
ATOM 5009 O O . LEU A 1 630 ? -20.588 18.754 11.534 1.00 87.69 630 LEU A O 1
ATOM 5013 N N . THR A 1 631 ? -21.976 19.853 10.155 1.00 87.69 631 THR A N 1
ATOM 5014 C CA . THR A 1 631 ? -23.182 19.082 10.474 1.00 87.69 631 THR A CA 1
ATOM 5015 C C . THR A 1 631 ? -23.501 18.031 9.407 1.00 87.69 631 THR A C 1
ATOM 5017 O O . THR A 1 631 ? -23.639 18.321 8.217 1.00 87.69 631 THR A O 1
ATOM 5020 N N . ARG A 1 632 ? -23.639 16.770 9.838 1.00 88.94 632 ARG A N 1
ATOM 5021 C CA . ARG A 1 632 ? -23.952 15.632 8.960 1.00 88.94 632 ARG A CA 1
ATOM 5022 C C . ARG A 1 632 ? -25.327 15.796 8.310 1.00 88.94 632 ARG A C 1
ATOM 5024 O O . ARG A 1 632 ? -26.308 16.074 8.994 1.00 88.94 632 ARG A O 1
ATOM 5031 N N . GLY A 1 633 ? -25.407 15.549 7.005 1.00 84.44 633 GLY A N 1
ATOM 5032 C CA . GLY A 1 633 ? -26.627 15.644 6.199 1.00 84.44 633 GLY A CA 1
ATOM 5033 C C . GLY A 1 633 ? -26.942 17.052 5.685 1.00 84.44 633 GLY A C 1
ATOM 5034 O O . GLY A 1 633 ? -27.804 17.180 4.819 1.00 84.44 633 GLY A O 1
ATOM 5035 N N . ILE A 1 634 ? -26.239 18.076 6.179 1.00 85.88 634 ILE A N 1
ATOM 5036 C CA . ILE A 1 634 ? -26.328 19.459 5.694 1.00 85.88 634 ILE A CA 1
ATOM 5037 C C . ILE A 1 634 ? -25.009 19.836 5.016 1.00 85.88 634 ILE A C 1
ATOM 5039 O O . ILE A 1 634 ? -24.989 20.092 3.817 1.00 85.88 634 ILE A O 1
ATOM 5043 N N . ASP A 1 635 ? -23.908 19.801 5.768 1.00 85.38 635 ASP A N 1
ATOM 5044 C CA . ASP A 1 635 ? -22.589 20.242 5.302 1.00 85.38 635 ASP A CA 1
ATOM 5045 C C . ASP A 1 635 ? -21.774 19.114 4.651 1.00 85.38 635 ASP A C 1
ATOM 5047 O O . ASP A 1 635 ? -20.879 19.373 3.850 1.00 85.38 635 ASP A O 1
ATOM 5051 N N . TYR A 1 636 ? -22.056 17.854 4.993 1.00 88.38 636 TYR A N 1
ATOM 5052 C CA . TYR A 1 636 ? -21.415 16.681 4.392 1.00 88.38 636 TYR A CA 1
ATOM 5053 C C . TYR A 1 636 ? -22.301 15.435 4.478 1.00 88.38 636 TYR A C 1
ATOM 5055 O O . TYR A 1 636 ? -23.186 15.329 5.332 1.00 88.38 636 TYR A O 1
ATOM 5063 N N . GLN A 1 637 ? -22.029 14.462 3.614 1.00 89.62 637 GLN A N 1
ATOM 5064 C CA . GLN A 1 637 ? -22.585 13.110 3.664 1.00 89.62 637 GLN A CA 1
ATOM 5065 C C . GLN A 1 637 ? -21.461 12.097 3.865 1.00 89.62 637 GLN A C 1
ATOM 5067 O O . GLN A 1 637 ? -20.339 12.324 3.425 1.00 89.62 637 GLN A O 1
ATOM 5072 N N . ILE A 1 638 ? -21.752 10.983 4.534 1.00 90.75 638 ILE A N 1
ATOM 5073 C CA . ILE A 1 638 ? -20.781 9.923 4.809 1.00 90.75 638 ILE A CA 1
ATOM 5074 C C . ILE A 1 638 ? -21.397 8.559 4.500 1.00 90.75 638 ILE A C 1
ATOM 5076 O O . ILE A 1 638 ? -22.519 8.271 4.916 1.00 90.75 638 ILE A O 1
ATOM 5080 N N . ASP A 1 639 ? -20.652 7.723 3.784 1.00 90.56 639 ASP A N 1
ATOM 5081 C CA . ASP A 1 639 ? -20.895 6.288 3.688 1.00 90.56 639 ASP A CA 1
ATOM 5082 C C . ASP A 1 639 ? -19.935 5.558 4.633 1.00 90.56 639 ASP A C 1
ATOM 5084 O O . ASP A 1 639 ? -18.725 5.520 4.408 1.00 90.56 639 ASP A O 1
ATOM 5088 N N . TYR A 1 640 ? -20.483 4.976 5.698 1.00 87.19 640 TYR A N 1
ATOM 5089 C CA . TYR A 1 640 ? -19.721 4.278 6.734 1.00 87.19 640 TYR A CA 1
ATOM 5090 C C . TYR A 1 640 ? -19.084 2.972 6.259 1.00 87.19 640 TYR A C 1
ATOM 5092 O O . TYR A 1 640 ? -18.069 2.553 6.819 1.00 87.19 640 TYR A O 1
ATOM 5100 N N . PHE A 1 641 ? -19.646 2.333 5.228 1.00 82.44 641 PHE A N 1
ATOM 5101 C CA . PHE A 1 641 ? -19.109 1.074 4.727 1.00 82.44 641 PHE A CA 1
ATOM 5102 C C . PHE A 1 641 ? -17.831 1.317 3.920 1.00 82.44 641 PHE A C 1
ATOM 5104 O O . PHE A 1 641 ? -16.778 0.759 4.235 1.00 82.44 641 PHE A O 1
ATOM 5111 N N . SER A 1 642 ? -17.904 2.204 2.920 1.00 86.00 642 SER A N 1
ATOM 5112 C CA . SER A 1 642 ? -16.741 2.590 2.106 1.00 86.00 642 SER A CA 1
ATOM 5113 C C . SER A 1 642 ? -15.788 3.560 2.816 1.00 86.00 642 SER A C 1
ATOM 5115 O O . SER A 1 642 ? -14.620 3.656 2.434 1.00 86.00 642 SER A O 1
ATOM 5117 N N . GLY A 1 643 ? -16.269 4.248 3.856 1.00 86.62 643 GLY A N 1
ATOM 5118 C CA . GLY A 1 643 ? -15.556 5.318 4.554 1.00 86.62 643 GLY A CA 1
ATOM 5119 C C . GLY A 1 643 ? -15.432 6.590 3.737 1.00 86.62 643 GLY A C 1
ATOM 5120 O O . GLY A 1 643 ? -14.443 7.313 3.855 1.00 86.62 643 GLY A O 1
ATOM 5121 N N . THR A 1 644 ? -16.395 6.831 2.858 1.00 89.00 644 THR A N 1
ATOM 5122 C CA . THR A 1 644 ? -16.343 7.927 1.901 1.00 89.00 644 THR A CA 1
ATOM 5123 C C . THR A 1 644 ? -17.152 9.106 2.421 1.00 89.00 644 THR A C 1
ATOM 5125 O O . THR A 1 644 ? -18.360 8.983 2.610 1.00 89.00 644 THR A O 1
ATOM 5128 N N . ILE A 1 645 ? -16.506 10.252 2.637 1.00 87.75 645 ILE A N 1
ATOM 5129 C CA . ILE A 1 645 ? -17.175 11.519 2.944 1.00 87.75 645 ILE A CA 1
ATOM 5130 C C . ILE A 1 645 ? -17.290 12.347 1.673 1.00 87.75 645 ILE A C 1
ATOM 5132 O O . ILE A 1 645 ? -16.289 12.595 1.011 1.00 87.75 645 ILE A O 1
ATOM 5136 N N . VAL A 1 646 ? -18.492 12.828 1.378 1.00 86.81 646 VAL A N 1
ATOM 5137 C CA . VAL A 1 646 ? -18.756 13.822 0.337 1.00 86.81 646 VAL A CA 1
ATOM 5138 C C . VAL A 1 646 ? -19.050 15.151 1.019 1.00 86.81 646 VAL A C 1
ATOM 5140 O O . VAL A 1 646 ? -20.030 15.269 1.757 1.00 86.81 646 VAL A O 1
ATOM 5143 N N . LEU A 1 647 ? -18.191 16.142 0.799 1.00 82.69 647 LEU A N 1
ATOM 5144 C CA . LEU A 1 647 ? -18.380 17.487 1.342 1.00 82.69 647 LEU A CA 1
ATOM 5145 C C . LEU A 1 647 ? -19.374 18.286 0.481 1.00 82.69 647 LEU A C 1
ATOM 5147 O O . LEU A 1 647 ? -19.419 18.125 -0.739 1.00 82.69 647 LEU A O 1
ATOM 5151 N N . GLY A 1 648 ? -20.179 19.136 1.122 1.00 73.69 648 GLY A N 1
ATOM 5152 C CA . GLY A 1 648 ? -21.082 20.076 0.456 1.00 73.69 648 GLY A CA 1
ATOM 5153 C C . GLY A 1 648 ? -20.362 21.299 -0.130 1.00 73.69 648 GLY A C 1
ATOM 5154 O O . GLY A 1 648 ? -19.141 21.430 -0.046 1.00 73.69 648 GLY A O 1
ATOM 5155 N N . GLU A 1 649 ? -21.125 22.238 -0.701 1.00 63.75 649 GLU A N 1
ATOM 5156 C CA . GLU A 1 649 ? -20.596 23.441 -1.381 1.00 63.75 649 GLU A CA 1
ATOM 5157 C C . GLU A 1 649 ? -19.758 24.364 -0.471 1.00 63.75 649 GLU A C 1
ATOM 5159 O O . GLU A 1 649 ? -18.941 25.145 -0.957 1.00 63.75 649 GLU A O 1
ATOM 5164 N N . THR A 1 650 ? -19.900 24.255 0.852 1.00 56.12 650 THR A N 1
ATOM 5165 C CA . THR A 1 650 ? -19.124 25.016 1.846 1.00 56.12 650 THR A CA 1
ATOM 5166 C C . THR A 1 650 ? -17.642 24.627 1.907 1.00 56.12 650 THR A C 1
ATOM 5168 O O . THR A 1 650 ? -16.848 25.386 2.457 1.00 56.12 650 THR A O 1
ATOM 5171 N N . ALA A 1 651 ? -17.243 23.502 1.301 1.00 56.00 651 ALA A N 1
ATOM 5172 C CA . ALA A 1 651 ? -15.849 23.059 1.193 1.00 56.00 651 ALA A CA 1
ATOM 5173 C C . ALA A 1 651 ? -15.157 23.458 -0.129 1.00 56.00 651 ALA A C 1
ATOM 5175 O O . ALA A 1 651 ? -14.086 22.943 -0.441 1.00 56.00 651 ALA A O 1
ATOM 5176 N N . ALA A 1 652 ? -15.746 24.371 -0.911 1.00 53.94 652 ALA A N 1
ATOM 5177 C CA . ALA A 1 652 ? -15.210 24.810 -2.205 1.00 53.94 652 ALA A CA 1
ATOM 5178 C C . ALA A 1 652 ? -13.970 25.727 -2.118 1.00 53.94 652 ALA A C 1
ATOM 5180 O O . ALA A 1 652 ? -13.435 26.115 -3.156 1.00 53.94 652 ALA A O 1
ATOM 5181 N N . ASP A 1 653 ? -13.518 26.096 -0.915 1.00 61.38 653 ASP A N 1
ATOM 5182 C CA . ASP A 1 653 ? -12.306 26.898 -0.723 1.00 61.38 653 ASP A CA 1
ATOM 5183 C C . ASP A 1 653 ? -11.042 26.022 -0.895 1.00 61.38 653 ASP A C 1
ATOM 5185 O O . ASP A 1 653 ? -10.810 25.105 -0.093 1.00 61.38 653 ASP A O 1
ATOM 5189 N N . PRO A 1 654 ? -10.185 26.305 -1.899 1.00 58.50 654 PRO A N 1
ATOM 5190 C CA . PRO A 1 654 ? -8.940 25.574 -2.134 1.00 58.50 654 PRO A CA 1
ATOM 5191 C C . PRO A 1 654 ? -7.926 25.663 -0.989 1.00 58.50 654 PRO A C 1
ATOM 5193 O O . PRO A 1 654 ? -6.960 24.913 -1.007 1.00 58.50 654 PRO A O 1
ATOM 5196 N N . ASN A 1 655 ? -8.124 26.547 -0.004 1.00 64.25 655 ASN A N 1
ATOM 5197 C CA . ASN A 1 655 ? -7.234 26.714 1.148 1.00 64.25 655 ASN A CA 1
ATOM 5198 C C . ASN A 1 655 ? -7.826 26.191 2.468 1.00 64.25 655 ASN A C 1
ATOM 5200 O O . ASN A 1 655 ? -7.210 26.353 3.522 1.00 64.25 655 ASN A O 1
ATOM 5204 N N . ALA A 1 656 ? -9.022 25.594 2.457 1.00 69.81 656 ALA A N 1
ATOM 5205 C CA . ALA A 1 656 ? -9.648 25.138 3.692 1.00 69.81 656 ALA A CA 1
ATOM 5206 C C . ALA A 1 656 ? -8.973 23.879 4.260 1.00 69.81 656 ALA A C 1
ATOM 5208 O O . ALA A 1 656 ? -8.738 22.905 3.550 1.00 69.81 656 ALA A O 1
ATOM 5209 N N . SER A 1 657 ? -8.702 23.872 5.565 1.00 77.75 657 SER A N 1
ATOM 5210 C CA . SER A 1 657 ? -8.218 22.700 6.293 1.00 77.75 657 SER A CA 1
ATOM 5211 C C . SER A 1 657 ? -9.401 21.870 6.786 1.00 77.75 657 SER A C 1
ATOM 5213 O O . SER A 1 657 ? -10.188 22.330 7.615 1.00 77.75 657 SER A O 1
ATOM 5215 N N . VAL A 1 658 ? -9.530 20.641 6.292 1.00 82.62 658 VAL A N 1
ATOM 5216 C CA . VAL A 1 658 ? -10.516 19.667 6.769 1.00 82.62 658 VAL A CA 1
ATOM 5217 C C . VAL A 1 658 ? -9.826 18.721 7.740 1.00 82.62 658 VAL A C 1
ATOM 5219 O O . VAL A 1 658 ? -8.795 18.141 7.424 1.00 82.62 658 VAL A O 1
ATOM 5222 N N . ARG A 1 659 ? -10.397 18.503 8.920 1.00 85.56 659 ARG A N 1
ATOM 5223 C CA . ARG A 1 659 ? -9.940 17.497 9.881 1.00 85.56 659 ARG A CA 1
ATOM 5224 C C . ARG A 1 659 ? -11.104 16.593 10.231 1.00 85.56 659 ARG A C 1
ATOM 5226 O O . ARG A 1 659 ? -12.152 17.079 10.630 1.00 85.56 659 ARG A O 1
ATOM 5233 N N . VAL A 1 660 ? -10.909 15.290 10.097 1.00 87.38 660 VAL A N 1
ATOM 5234 C CA . VAL A 1 660 ? -11.916 14.291 10.446 1.00 87.38 660 VAL A CA 1
ATOM 5235 C C . VAL A 1 660 ? -11.349 13.382 11.523 1.00 87.38 660 VAL A C 1
ATOM 5237 O O . VAL A 1 660 ? -10.328 12.724 11.312 1.00 87.38 660 VAL A O 1
ATOM 5240 N N . LEU A 1 661 ? -12.014 13.366 12.672 1.00 87.88 661 LEU A N 1
ATOM 5241 C CA . LEU A 1 661 ? -11.830 12.366 13.718 1.00 87.88 661 LEU A CA 1
ATOM 5242 C C . LEU A 1 661 ? -12.912 11.308 13.535 1.00 87.88 661 LEU A C 1
ATOM 5244 O O . LEU A 1 661 ? -14.045 11.665 13.233 1.00 87.88 661 LEU A O 1
ATOM 5248 N N . TYR A 1 662 ? -12.582 10.029 13.655 1.00 88.81 662 TYR A N 1
ATOM 5249 C CA . TYR A 1 662 ? -13.546 8.941 13.488 1.00 88.81 662 TYR A CA 1
ATOM 5250 C C . TYR A 1 662 ? -13.049 7.669 14.168 1.00 88.81 662 TYR A C 1
ATOM 5252 O O . TYR A 1 662 ? -11.844 7.473 14.334 1.00 88.81 662 TYR A O 1
ATOM 5260 N N . ASP A 1 663 ? -13.975 6.774 14.501 1.00 85.88 663 ASP A N 1
ATOM 5261 C CA . ASP A 1 663 ? -13.638 5.444 14.990 1.00 85.88 663 ASP A CA 1
ATOM 5262 C C . ASP A 1 663 ? -13.781 4.434 13.848 1.00 85.88 663 ASP A C 1
ATOM 5264 O O . ASP A 1 663 ? -14.728 4.474 13.056 1.00 85.88 663 ASP A O 1
ATOM 5268 N N . LYS A 1 664 ? -12.841 3.496 13.766 1.00 86.81 664 LYS A N 1
ATOM 5269 C CA . LYS A 1 664 ? -12.839 2.409 12.786 1.00 86.81 664 LYS A CA 1
ATOM 5270 C C . LYS A 1 664 ? -12.869 1.056 13.489 1.00 86.81 664 LYS A C 1
ATOM 5272 O O . LYS A 1 664 ? -12.182 0.861 14.492 1.00 86.81 664 LYS A O 1
ATOM 5277 N N . HIS A 1 665 ? -13.638 0.110 12.953 1.00 82.81 665 HIS A N 1
ATOM 5278 C CA . HIS A 1 665 ? -13.585 -1.276 13.413 1.00 82.81 665 HIS A CA 1
ATOM 5279 C C . HIS A 1 665 ? -12.264 -1.933 12.995 1.00 82.81 665 HIS A C 1
ATOM 5281 O O . HIS A 1 665 ? -11.834 -1.831 11.841 1.00 82.81 665 HIS A O 1
ATOM 5287 N N . GLU A 1 666 ? -11.606 -2.618 13.928 1.00 71.56 666 GLU A N 1
ATOM 5288 C CA . GLU A 1 666 ? -10.393 -3.374 13.620 1.00 71.56 666 GLU A CA 1
ATOM 5289 C C . GLU A 1 666 ? -10.768 -4.716 12.977 1.00 71.56 666 GLU A C 1
ATOM 5291 O O . GLU A 1 666 ? -11.442 -5.538 13.591 1.00 71.56 666 GLU A O 1
ATOM 5296 N N . LEU A 1 667 ? -10.330 -4.937 11.729 1.00 67.00 667 LEU A N 1
ATOM 5297 C CA . LEU A 1 667 ? -10.604 -6.177 10.990 1.00 67.00 667 LEU A CA 1
ATOM 5298 C C . LEU A 1 667 ? -9.930 -7.392 11.640 1.00 67.00 667 LEU A C 1
ATOM 5300 O O . LEU A 1 667 ? -10.493 -8.479 11.717 1.00 67.00 667 LEU A O 1
ATOM 5304 N N . VAL A 1 668 ? -8.690 -7.187 12.079 1.00 66.94 668 VAL A N 1
ATOM 5305 C CA . VAL A 1 668 ? -7.878 -8.160 12.799 1.00 66.94 668 VAL A CA 1
ATOM 5306 C C . VAL A 1 668 ? -7.217 -7.394 13.931 1.00 66.94 668 VAL A C 1
ATOM 5308 O O . VAL A 1 668 ? -6.378 -6.532 13.682 1.00 66.94 668 VAL A O 1
ATOM 5311 N N . SER A 1 669 ? -7.614 -7.693 15.164 1.00 65.31 669 SER A N 1
ATOM 5312 C CA . SER A 1 669 ? -6.981 -7.139 16.357 1.00 65.31 669 SER A CA 1
ATOM 5313 C C . SER A 1 669 ? -6.367 -8.264 17.174 1.00 65.31 669 SER A C 1
ATOM 5315 O O . SER A 1 669 ? -7.055 -9.202 17.580 1.00 65.31 669 SER A O 1
ATOM 5317 N N . PHE A 1 670 ? -5.058 -8.182 17.396 1.00 69.69 670 PHE A N 1
ATOM 5318 C CA . PHE A 1 670 ? -4.352 -9.043 18.348 1.00 69.69 670 PHE A CA 1
ATOM 5319 C C . PHE A 1 670 ? -4.248 -8.392 19.731 1.00 69.69 670 PHE A C 1
ATOM 5321 O O . PHE A 1 670 ? -3.854 -9.053 20.696 1.00 69.69 670 PHE A O 1
ATOM 5328 N N . ASP A 1 671 ? -4.636 -7.122 19.827 1.00 80.94 671 ASP A N 1
ATOM 5329 C CA . ASP A 1 671 ? -4.522 -6.314 21.025 1.00 80.94 671 ASP A CA 1
ATOM 5330 C C . ASP A 1 671 ? -5.836 -6.350 21.795 1.00 80.94 671 ASP A C 1
ATOM 5332 O O . ASP A 1 671 ? -6.928 -6.266 21.236 1.00 80.94 671 ASP A O 1
ATOM 5336 N N . LYS A 1 672 ? -5.750 -6.451 23.118 1.00 86.81 672 LYS A N 1
ATOM 5337 C CA . LYS A 1 672 ? -6.917 -6.331 23.994 1.00 86.81 672 LYS A CA 1
ATOM 5338 C C . LYS A 1 672 ? -6.861 -4.991 24.698 1.00 86.81 672 LYS A C 1
ATOM 5340 O O . LYS A 1 672 ? -5.976 -4.777 25.525 1.00 86.81 672 LYS A O 1
ATOM 5345 N N . LYS A 1 673 ? -7.820 -4.124 24.378 1.00 90.44 673 LYS A N 1
ATOM 5346 C CA . LYS A 1 673 ? -7.985 -2.787 24.957 1.00 90.44 673 LYS A CA 1
ATOM 5347 C C . LYS A 1 673 ? -9.066 -2.835 26.028 1.00 90.44 673 LYS A C 1
ATOM 5349 O O . LYS A 1 673 ? -10.244 -2.949 25.711 1.00 90.44 673 LYS A O 1
ATOM 5354 N N . VAL A 1 674 ? -8.677 -2.813 27.295 1.00 92.31 674 VAL A N 1
ATOM 5355 C CA . VAL A 1 674 ? -9.591 -2.878 28.439 1.00 92.31 674 VAL A CA 1
ATOM 5356 C C . VAL A 1 674 ? -9.838 -1.474 28.975 1.00 92.31 674 VAL A C 1
ATOM 5358 O O . VAL A 1 674 ? -8.895 -0.748 29.272 1.00 92.31 674 VAL A O 1
ATOM 5361 N N . ILE A 1 675 ? -11.110 -1.120 29.152 1.00 92.69 675 ILE A N 1
ATOM 5362 C CA . ILE A 1 675 ? -11.557 0.112 29.804 1.00 92.69 675 ILE A CA 1
ATOM 5363 C C . ILE A 1 675 ? -12.325 -0.263 31.066 1.00 92.69 675 ILE A C 1
ATOM 5365 O O . ILE A 1 675 ? -13.386 -0.891 31.001 1.00 92.69 675 ILE A O 1
ATOM 5369 N N . LEU A 1 676 ? -11.814 0.169 32.213 1.00 95.19 676 LEU A N 1
ATOM 5370 C CA . LEU A 1 676 ? -12.512 0.142 33.493 1.00 95.19 676 LEU A CA 1
ATOM 5371 C C . LEU A 1 676 ? -12.755 1.579 33.930 1.00 95.19 676 LEU A C 1
ATOM 5373 O O . LEU A 1 676 ? -11.851 2.401 33.855 1.00 95.19 676 LEU A O 1
ATOM 5377 N N . GLY A 1 677 ? -13.949 1.910 34.395 1.00 93.56 677 GLY A N 1
ATOM 5378 C CA . GLY A 1 677 ? -14.262 3.297 34.695 1.00 93.56 677 GLY A CA 1
ATOM 5379 C C . GLY A 1 677 ? -15.383 3.471 35.690 1.00 93.56 677 GLY A C 1
ATOM 5380 O O . GLY A 1 677 ? -16.275 2.633 35.787 1.00 93.56 677 GLY A O 1
ATOM 5381 N N . THR A 1 678 ? -15.354 4.586 36.406 1.00 94.81 678 THR A N 1
ATOM 5382 C CA . THR A 1 678 ? -16.468 5.056 37.221 1.00 94.81 678 THR A CA 1
ATOM 5383 C C . THR A 1 678 ? -16.637 6.560 37.057 1.00 94.81 678 THR A C 1
ATOM 5385 O O . THR A 1 678 ? -15.658 7.299 36.949 1.00 94.81 678 THR A O 1
ATOM 5388 N N . ARG A 1 679 ? -17.883 7.018 37.016 1.00 93.38 679 ARG A N 1
ATOM 5389 C CA . ARG A 1 679 ? -18.260 8.428 36.992 1.00 93.38 679 ARG A CA 1
ATOM 5390 C C . ARG A 1 679 ? -19.300 8.662 38.069 1.00 93.38 679 ARG A C 1
ATOM 5392 O O . ARG A 1 679 ? -20.306 7.966 38.072 1.00 93.38 679 ARG A O 1
ATOM 5399 N N . ALA A 1 680 ? -19.074 9.641 38.933 1.00 95.12 680 ALA A N 1
ATOM 5400 C CA . ALA A 1 680 ? -20.072 10.156 39.860 1.00 95.12 680 ALA A CA 1
ATOM 5401 C C . ALA A 1 680 ? -20.556 11.515 39.349 1.00 95.12 680 ALA A C 1
ATOM 5403 O O . ALA A 1 680 ? -19.734 12.371 39.031 1.00 95.12 680 ALA A O 1
ATOM 5404 N N . GLN A 1 681 ? -21.865 11.714 39.261 1.00 94.44 681 GLN A N 1
ATOM 5405 C CA . GLN A 1 681 ? -22.480 12.954 38.803 1.00 94.44 681 GLN A CA 1
ATOM 5406 C C . GLN A 1 681 ? -23.562 13.385 39.785 1.00 94.44 681 GLN A C 1
ATOM 5408 O O . GLN A 1 681 ? -24.351 12.564 40.230 1.00 94.44 681 GLN A O 1
ATOM 5413 N N . MET A 1 682 ? -23.582 14.666 40.131 1.00 94.56 682 MET A N 1
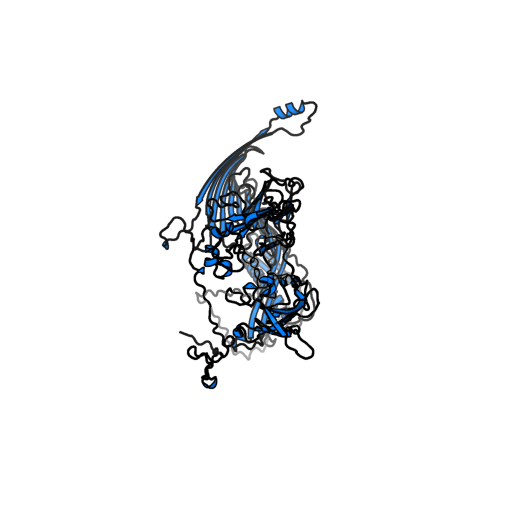ATOM 5414 C CA . MET A 1 682 ? -24.621 15.284 40.943 1.00 94.56 682 MET A CA 1
ATOM 5415 C C . MET A 1 682 ? -25.295 16.375 40.120 1.00 94.56 682 MET A C 1
ATOM 5417 O O . MET A 1 682 ? -24.634 17.333 39.711 1.00 94.56 682 MET A O 1
ATOM 5421 N N . ASP A 1 683 ? -26.596 16.230 39.903 1.00 92.38 683 ASP A N 1
ATOM 5422 C CA . ASP A 1 683 ? -27.387 17.169 39.113 1.00 92.38 683 ASP A CA 1
ATOM 5423 C C . ASP A 1 683 ? -28.038 18.237 40.009 1.00 92.38 683 ASP A C 1
ATOM 5425 O O . ASP A 1 683 ? -28.526 17.964 41.109 1.00 92.38 683 ASP A O 1
ATOM 5429 N N . PHE A 1 684 ? -28.035 19.482 39.534 1.00 89.62 684 PHE A N 1
ATOM 5430 C CA . PHE A 1 684 ? -28.581 20.663 40.203 1.00 89.62 684 PHE A CA 1
ATOM 5431 C C . PHE A 1 684 ? -29.647 21.315 39.306 1.00 89.62 684 PHE A C 1
ATOM 5433 O O . PHE A 1 684 ? -29.415 22.350 38.684 1.00 89.62 684 PHE A O 1
ATOM 5440 N N . GLY A 1 685 ? -30.831 20.706 39.234 1.00 84.69 685 GLY A N 1
ATOM 5441 C CA . GLY A 1 685 ? -31.881 21.089 38.280 1.00 84.69 685 GLY A CA 1
ATOM 5442 C C . GLY A 1 685 ? -31.708 20.387 36.931 1.00 84.69 685 GLY A C 1
ATOM 5443 O O . GLY A 1 685 ? -30.946 19.433 36.832 1.00 84.69 685 GLY A O 1
ATOM 5444 N N . ASP A 1 686 ? -32.408 20.855 35.898 1.00 78.94 686 ASP A N 1
ATOM 5445 C CA . ASP A 1 686 ? -32.501 20.107 34.633 1.00 78.94 686 ASP A CA 1
ATOM 5446 C C . ASP A 1 686 ? -31.233 20.220 33.768 1.00 78.94 686 ASP A C 1
ATOM 5448 O O . ASP A 1 686 ? -30.879 19.287 33.047 1.00 78.94 686 ASP A O 1
ATOM 5452 N N . ASN A 1 687 ? -30.515 21.348 33.868 1.00 82.62 687 ASN A N 1
ATOM 5453 C CA . ASN A 1 687 ? -29.397 21.664 32.973 1.00 82.62 687 ASN A CA 1
ATOM 5454 C C . ASN A 1 687 ? -28.051 21.910 33.679 1.00 82.62 687 ASN A C 1
ATOM 5456 O O . ASN A 1 687 ? -27.048 22.083 32.987 1.00 82.62 687 ASN A O 1
ATOM 5460 N N . SER A 1 688 ? -27.969 21.883 35.013 1.00 90.50 688 SER A N 1
ATOM 5461 C CA . SER A 1 688 ? -26.699 22.078 35.738 1.00 90.50 688 SER A CA 1
ATOM 5462 C C . SER A 1 688 ? -26.233 20.797 36.423 1.00 90.50 688 SER A C 1
ATOM 5464 O O . SER A 1 688 ? -27.048 20.088 37.000 1.00 90.50 688 SER A O 1
ATOM 5466 N N . PHE A 1 689 ? -24.931 20.513 36.409 1.00 92.75 689 PHE A N 1
ATOM 5467 C CA . PHE A 1 689 ? -24.363 19.323 37.047 1.00 92.75 689 PHE A CA 1
ATOM 5468 C C . PHE A 1 689 ? -22.905 19.520 37.472 1.00 92.75 689 PHE A C 1
ATOM 5470 O O . PHE A 1 689 ? -22.195 20.379 36.948 1.00 92.75 689 PHE A O 1
ATOM 5477 N N . LEU A 1 690 ? -22.448 18.669 38.390 1.00 93.62 690 LEU A N 1
ATOM 5478 C CA . LEU A 1 690 ? -21.041 18.470 38.732 1.00 93.62 690 LEU A CA 1
ATOM 5479 C C . LEU A 1 690 ? -20.703 16.983 38.601 1.00 93.62 690 LEU A C 1
ATOM 5481 O O . LEU A 1 690 ? -21.359 16.139 39.207 1.00 93.62 690 LEU A O 1
ATOM 5485 N N . GLY A 1 691 ? -19.681 16.662 37.819 1.00 93.12 691 GLY A N 1
ATOM 5486 C CA . GLY A 1 691 ? -19.219 15.313 37.537 1.00 93.12 691 GLY A CA 1
ATOM 5487 C C . GLY A 1 691 ? -17.761 15.093 37.929 1.00 93.12 691 GLY A C 1
ATOM 5488 O O . GLY A 1 691 ? -16.927 15.994 37.861 1.00 93.12 691 GLY A O 1
ATOM 5489 N N . ALA A 1 692 ? -17.458 13.864 38.330 1.00 93.94 692 ALA A N 1
ATOM 5490 C CA . ALA A 1 692 ? -16.113 13.363 38.556 1.00 93.94 692 ALA A CA 1
ATOM 5491 C C . ALA A 1 692 ? -15.964 12.005 37.867 1.00 93.94 692 ALA A C 1
ATOM 5493 O O . ALA A 1 692 ? -16.760 11.097 38.111 1.00 93.94 692 ALA A O 1
ATOM 5494 N N . THR A 1 693 ? -14.944 11.849 37.030 1.00 93.06 693 THR A N 1
ATOM 5495 C CA . THR A 1 693 ? -14.681 10.630 36.259 1.00 93.06 693 THR A CA 1
ATOM 5496 C C . THR A 1 693 ? -13.322 10.053 36.650 1.00 93.06 693 THR A C 1
ATOM 5498 O O . THR A 1 693 ? -12.355 10.791 36.796 1.00 93.06 693 THR A O 1
ATOM 5501 N N . ALA A 1 694 ? -13.223 8.732 36.782 1.00 94.31 694 ALA A N 1
ATOM 5502 C CA . ALA A 1 694 ? -11.963 8.002 36.873 1.00 94.31 694 ALA A CA 1
ATOM 5503 C C . ALA A 1 694 ? -12.002 6.808 35.912 1.00 94.31 694 ALA A C 1
ATOM 5505 O O . ALA A 1 694 ? -12.896 5.968 36.003 1.00 94.31 694 ALA A O 1
ATOM 5506 N N . LEU A 1 695 ? -11.041 6.731 34.996 1.00 93.50 695 LEU A N 1
ATOM 5507 C CA . LEU A 1 695 ? -10.924 5.701 33.968 1.00 93.50 695 LEU A CA 1
ATOM 5508 C C . LEU A 1 695 ? -9.537 5.062 34.022 1.00 93.50 695 LEU A C 1
ATOM 5510 O O . LEU A 1 695 ? -8.522 5.732 34.172 1.00 93.50 695 LEU A O 1
ATOM 5514 N N . TYR A 1 696 ? -9.495 3.755 33.845 1.00 94.19 696 TYR A N 1
ATOM 5515 C CA . TYR A 1 696 ? -8.299 2.961 33.666 1.00 94.19 696 TYR A CA 1
ATOM 5516 C C . TYR A 1 696 ? -8.380 2.282 32.302 1.00 94.19 696 TYR A C 1
ATOM 5518 O O . TYR A 1 696 ? -9.293 1.497 32.043 1.00 94.19 696 TYR A O 1
ATOM 5526 N N . TYR A 1 697 ? -7.428 2.613 31.442 1.00 92.81 697 TYR A N 1
ATOM 5527 C CA . TYR A 1 697 ? -7.268 2.053 30.110 1.00 92.81 697 TYR A CA 1
ATOM 5528 C C . TYR A 1 697 ? -6.001 1.200 30.074 1.00 92.81 697 TYR A C 1
ATOM 5530 O O . TYR A 1 697 ? -4.932 1.674 30.462 1.00 92.81 697 TYR A O 1
ATOM 5538 N N . ASP A 1 698 ? -6.113 -0.041 29.615 1.00 92.75 698 ASP A N 1
ATOM 5539 C CA . ASP A 1 698 ? -4.994 -0.973 29.468 1.00 92.75 698 ASP A CA 1
ATOM 5540 C C . ASP A 1 698 ? -5.053 -1.632 28.091 1.00 92.75 698 ASP A C 1
ATOM 5542 O O . ASP A 1 698 ? -5.952 -2.424 27.809 1.00 92.75 698 ASP A O 1
ATOM 5546 N N . GLN A 1 699 ? -4.095 -1.304 27.231 1.00 90.62 699 GLN A N 1
ATOM 5547 C CA . GLN A 1 699 ? -3.862 -2.017 25.983 1.00 90.62 699 GLN A CA 1
ATOM 5548 C C . GLN A 1 699 ? -2.826 -3.107 26.239 1.00 90.62 699 GLN A C 1
ATOM 5550 O O . GLN A 1 699 ? -1.725 -2.836 26.711 1.00 90.62 699 GLN A O 1
ATOM 5555 N N . SER A 1 700 ? -3.170 -4.351 25.925 1.00 86.75 700 SER A N 1
ATOM 5556 C CA . SER A 1 700 ? -2.279 -5.498 26.086 1.00 86.75 700 SER A CA 1
ATOM 5557 C C . SER A 1 700 ? -2.082 -6.220 24.761 1.00 86.75 700 SER A C 1
ATOM 5559 O O . SER A 1 700 ? -3.031 -6.427 24.008 1.00 86.75 700 SER A O 1
ATOM 5561 N N . VAL A 1 701 ? -0.840 -6.619 24.502 1.00 83.88 701 VAL A N 1
ATOM 5562 C CA . VAL A 1 701 ? -0.413 -7.336 23.296 1.00 83.88 701 VAL A CA 1
ATOM 5563 C C . VAL A 1 701 ? -0.151 -8.806 23.631 1.00 83.88 701 VAL A C 1
ATOM 5565 O O . VAL A 1 701 ? 0.283 -9.140 24.737 1.00 83.88 701 VAL A O 1
ATOM 5568 N N . ILE A 1 702 ? -0.405 -9.713 22.684 1.00 80.69 702 ILE A N 1
ATOM 5569 C CA . ILE A 1 702 ? -0.121 -11.150 22.867 1.00 80.69 702 ILE A CA 1
ATOM 5570 C C . ILE A 1 702 ? 1.391 -11.421 22.832 1.00 80.69 702 ILE A C 1
ATOM 5572 O O . ILE A 1 702 ? 1.892 -12.266 23.580 1.00 80.69 702 ILE A O 1
ATOM 5576 N N . ASN A 1 703 ? 2.120 -10.719 21.959 1.00 76.25 703 ASN A N 1
ATOM 5577 C CA . ASN A 1 703 ? 3.558 -10.894 21.795 1.00 76.25 703 ASN A CA 1
ATOM 5578 C C . ASN A 1 703 ? 4.333 -10.069 22.831 1.00 76.25 703 ASN A C 1
ATOM 5580 O O . ASN A 1 703 ? 4.022 -8.911 23.077 1.00 76.25 703 ASN A O 1
ATOM 5584 N N . LYS A 1 704 ? 5.374 -10.658 23.422 1.00 73.06 704 LYS A N 1
ATOM 5585 C CA . LYS A 1 704 ? 6.283 -9.949 24.337 1.00 73.06 704 LYS A CA 1
ATOM 5586 C C . LYS A 1 704 ? 7.397 -9.203 23.603 1.00 73.06 704 LYS A C 1
ATOM 5588 O O . LYS A 1 704 ? 8.056 -8.364 24.208 1.00 73.06 704 LYS A O 1
ATOM 5593 N N . LYS A 1 705 ? 7.633 -9.536 22.332 1.00 79.94 705 LYS A N 1
ATOM 5594 C CA . LYS A 1 705 ? 8.498 -8.765 21.445 1.00 79.94 705 LYS A CA 1
ATOM 5595 C C . LYS A 1 705 ? 7.666 -7.671 20.797 1.00 79.94 705 LYS A C 1
ATOM 5597 O O . LYS A 1 705 ? 6.736 -7.971 20.053 1.00 79.94 705 LYS A O 1
ATOM 5602 N N . ILE A 1 706 ? 7.986 -6.432 21.126 1.00 82.38 706 ILE A N 1
ATOM 5603 C CA . ILE A 1 706 ? 7.240 -5.257 20.689 1.00 82.38 706 ILE A CA 1
ATOM 5604 C C . ILE A 1 706 ? 8.198 -4.395 19.896 1.00 82.38 706 ILE A C 1
ATOM 5606 O O . ILE A 1 706 ? 9.251 -4.030 20.411 1.00 82.38 706 ILE A O 1
ATOM 5610 N N . GLU A 1 707 ? 7.856 -4.120 18.648 1.00 83.31 707 GLU A N 1
ATOM 5611 C CA . GLU A 1 707 ? 8.630 -3.223 17.796 1.00 83.31 707 GLU A CA 1
ATOM 5612 C C . GLU A 1 707 ? 8.361 -1.764 18.170 1.00 83.31 707 GLU A C 1
ATOM 5614 O O . GLU A 1 707 ? 7.281 -1.425 18.667 1.00 83.31 707 GLU A O 1
ATOM 5619 N N . VAL A 1 708 ? 9.341 -0.895 17.918 1.00 85.81 708 VAL A N 1
ATOM 5620 C CA . VAL A 1 708 ? 9.171 0.547 18.128 1.00 85.81 708 VAL A CA 1
ATOM 5621 C C . VAL A 1 708 ? 8.029 1.079 17.253 1.00 85.81 708 VAL A C 1
ATOM 5623 O O . VAL A 1 708 ? 8.017 0.860 16.043 1.00 85.81 708 VAL A O 1
ATOM 5626 N N . GLY A 1 709 ? 7.080 1.794 17.859 1.00 82.19 709 GLY A N 1
ATOM 5627 C CA . GLY A 1 709 ? 5.860 2.299 17.218 1.00 82.19 709 GLY A CA 1
ATOM 5628 C C . GLY A 1 709 ? 4.609 1.439 17.440 1.00 82.19 709 GLY A C 1
ATOM 5629 O O . GLY A 1 709 ? 3.510 1.879 17.097 1.00 82.19 709 GLY A O 1
ATOM 5630 N N . TYR A 1 710 ? 4.753 0.245 18.024 1.00 80.62 710 TYR A N 1
ATOM 5631 C CA . TYR A 1 710 ? 3.649 -0.656 18.384 1.00 80.62 710 TYR A CA 1
ATOM 5632 C C . TYR A 1 710 ? 3.549 -0.878 19.900 1.00 80.62 710 TYR A C 1
ATOM 5634 O O . TYR A 1 710 ? 3.062 -1.912 20.362 1.00 80.62 710 TYR A O 1
ATOM 5642 N N . GLU A 1 711 ? 4.033 0.074 20.697 1.00 86.62 711 GLU A N 1
ATOM 5643 C CA . GLU A 1 711 ? 4.042 -0.046 22.146 1.00 86.62 711 GLU A CA 1
ATOM 5644 C C . GLU A 1 711 ? 2.618 -0.024 22.730 1.00 86.62 711 GLU A C 1
ATOM 5646 O O . GLU A 1 711 ? 1.845 0.904 22.469 1.00 86.62 711 GLU A O 1
ATOM 5651 N N . PRO A 1 712 ? 2.246 -1.018 23.559 1.00 89.25 712 PRO A N 1
ATOM 5652 C CA . PRO A 1 712 ? 1.007 -0.963 24.315 1.00 89.25 712 PRO A CA 1
ATOM 5653 C C . PRO A 1 712 ? 1.057 0.182 25.323 1.00 89.25 712 PRO A C 1
ATOM 5655 O O . PRO A 1 712 ? 2.095 0.452 25.921 1.00 89.25 712 PRO A O 1
ATOM 5658 N N . THR A 1 713 ? -0.090 0.798 25.595 1.00 90.00 713 THR A N 1
ATOM 5659 C CA . THR A 1 713 ? -0.189 1.885 26.573 1.00 90.00 713 THR A CA 1
ATOM 5660 C C . THR A 1 713 ? -1.131 1.535 27.714 1.00 90.00 713 THR A C 1
ATOM 5662 O O . THR A 1 713 ? -2.113 0.807 27.555 1.00 90.00 713 THR A O 1
ATOM 5665 N N . ARG A 1 714 ? -0.835 2.079 28.894 1.00 92.56 714 ARG A N 1
ATOM 5666 C CA . ARG A 1 714 ? -1.686 1.977 30.077 1.00 92.56 714 ARG A CA 1
ATOM 5667 C C . ARG A 1 714 ? -1.868 3.352 30.685 1.00 92.56 714 ARG A C 1
ATOM 5669 O O . ARG A 1 714 ? -0.901 3.957 31.127 1.00 92.56 714 ARG A O 1
ATOM 5676 N N . ASN A 1 715 ? -3.103 3.819 30.774 1.00 92.69 715 ASN A N 1
ATOM 5677 C CA . ASN A 1 715 ? -3.408 5.169 31.228 1.00 92.69 715 ASN A CA 1
ATOM 5678 C C . ASN A 1 715 ? -4.408 5.124 32.381 1.00 92.69 715 ASN A C 1
ATOM 5680 O O . ASN A 1 715 ? -5.444 4.469 32.286 1.00 92.69 715 ASN A O 1
ATOM 5684 N N . PHE A 1 716 ? -4.121 5.853 33.457 1.00 94.31 716 PHE A N 1
ATOM 5685 C CA . PHE A 1 716 ? -5.136 6.220 34.440 1.00 94.31 716 PHE A CA 1
ATOM 5686 C C . PHE A 1 716 ? -5.535 7.671 34.198 1.00 94.31 716 PHE A C 1
ATOM 5688 O O . PHE A 1 716 ? -4.685 8.556 34.193 1.00 94.31 716 PHE A O 1
ATOM 5695 N N . ILE A 1 717 ? -6.816 7.913 33.969 1.00 92.50 717 ILE A N 1
ATOM 5696 C CA . ILE A 1 717 ? -7.362 9.222 33.636 1.00 92.50 717 ILE A CA 1
ATOM 5697 C C . ILE A 1 717 ? -8.348 9.598 34.726 1.00 92.50 717 ILE A C 1
ATOM 5699 O O . ILE A 1 717 ? -9.205 8.792 35.084 1.00 92.50 717 ILE A O 1
ATOM 5703 N N . TRP A 1 718 ? -8.262 10.819 35.230 1.00 93.12 718 TRP A N 1
ATOM 5704 C CA . TRP A 1 718 ? -9.292 11.363 36.098 1.00 93.12 718 TRP A CA 1
ATOM 5705 C C . TRP A 1 718 ? -9.684 12.767 35.654 1.00 93.12 718 TRP A C 1
ATOM 5707 O O . TRP A 1 718 ? -8.879 13.498 35.078 1.00 93.12 718 TRP A O 1
ATOM 5717 N N . ASP A 1 719 ? -10.943 13.106 35.886 1.00 92.31 719 ASP A N 1
ATOM 5718 C CA . ASP A 1 719 ? -11.584 14.311 35.376 1.00 92.31 719 ASP A CA 1
ATOM 5719 C C . ASP A 1 719 ? -12.591 14.856 36.399 1.00 92.31 719 ASP A C 1
ATOM 5721 O O . ASP A 1 719 ? -13.259 14.089 37.095 1.00 92.31 719 ASP A O 1
ATOM 5725 N N . LEU A 1 720 ? -12.667 16.181 36.503 1.00 93.31 720 LEU A N 1
ATOM 5726 C CA . LEU A 1 720 ? -13.674 16.933 37.237 1.00 93.31 720 LEU A CA 1
ATOM 5727 C C . LEU A 1 720 ? -14.300 17.946 36.288 1.00 93.31 720 LEU A C 1
ATOM 5729 O O . LEU A 1 720 ? -13.621 18.865 35.828 1.00 93.31 720 LEU A O 1
ATOM 5733 N N . ASN A 1 721 ? -15.600 17.828 36.054 1.00 92.44 721 ASN A N 1
ATOM 5734 C CA . ASN A 1 721 ? -16.304 18.693 35.126 1.00 92.44 721 ASN A CA 1
ATOM 5735 C C . ASN A 1 721 ? -17.613 19.216 35.705 1.00 92.44 721 ASN A C 1
ATOM 5737 O O . ASN A 1 721 ? -18.216 18.599 36.575 1.00 92.44 721 ASN A O 1
ATOM 5741 N N . GLY A 1 722 ? -18.063 20.377 35.250 1.00 92.12 722 GLY A N 1
ATOM 5742 C CA . GLY A 1 722 ? -19.313 20.949 35.720 1.00 92.12 722 GLY A CA 1
ATOM 5743 C C . GLY A 1 722 ? -19.903 21.939 34.739 1.00 92.12 722 GLY A C 1
ATOM 5744 O O . GLY A 1 722 ? -19.185 22.648 34.031 1.00 92.12 722 GLY A O 1
ATOM 5745 N N . ARG A 1 723 ? -21.231 21.992 34.735 1.00 92.12 723 ARG A N 1
ATOM 5746 C CA . ARG A 1 723 ? -22.025 22.951 33.976 1.00 92.12 723 ARG A CA 1
ATOM 5747 C C . ARG A 1 723 ? -22.996 23.637 34.915 1.00 92.12 723 ARG A C 1
ATOM 5749 O O . ARG A 1 723 ? -23.700 22.969 35.666 1.00 92.12 723 ARG A O 1
ATOM 5756 N N . PHE A 1 724 ? -23.054 24.957 34.839 1.00 91.44 724 PHE A N 1
ATOM 5757 C CA . PHE A 1 724 ? -24.026 25.770 35.556 1.00 91.44 724 PHE A CA 1
ATOM 5758 C C . PHE A 1 724 ? -24.779 26.636 34.555 1.00 91.44 724 PHE A C 1
ATOM 5760 O O . PHE A 1 724 ? -24.182 27.494 33.907 1.00 91.44 724 PHE A O 1
ATOM 5767 N N . GLU A 1 725 ? -26.079 26.396 34.424 1.00 90.56 725 GLU A N 1
ATOM 5768 C CA . GLU A 1 725 ? -26.980 27.120 33.531 1.00 90.56 725 GLU A CA 1
ATOM 5769 C C . GLU A 1 725 ? -27.984 27.945 34.341 1.00 90.56 725 GLU A C 1
ATOM 5771 O O . GLU A 1 725 ? -28.603 27.450 35.284 1.00 90.56 725 GLU A O 1
ATOM 5776 N N . PHE A 1 726 ? -28.125 29.219 33.973 1.00 87.56 726 PHE A N 1
ATOM 5777 C CA . PHE A 1 726 ? -29.020 30.174 34.614 1.00 87.56 726 PHE A CA 1
ATOM 5778 C C . PHE A 1 726 ? -29.943 30.819 33.582 1.00 87.56 726 PHE A C 1
ATOM 5780 O O . PHE A 1 726 ? -29.479 31.367 32.578 1.00 87.56 726 PHE A O 1
ATOM 5787 N N . ASP A 1 727 ? -31.239 30.847 33.879 1.00 86.62 727 ASP A N 1
ATOM 5788 C CA . ASP A 1 727 ? -32.215 31.555 33.057 1.00 86.62 727 ASP A CA 1
ATOM 5789 C C . ASP A 1 727 ? -32.140 33.066 33.307 1.00 86.62 727 ASP A C 1
ATOM 5791 O O . ASP A 1 727 ? -32.320 33.563 34.424 1.00 86.62 727 ASP A O 1
ATOM 5795 N N . LEU A 1 728 ? -31.915 33.829 32.240 1.00 88.25 728 LEU A N 1
ATOM 5796 C CA . LEU A 1 728 ? -31.883 35.288 32.241 1.00 88.25 728 LEU A CA 1
ATOM 5797 C C . LEU A 1 728 ? -33.225 35.846 31.764 1.00 88.25 728 LEU A C 1
ATOM 5799 O O . LEU A 1 728 ? -33.327 36.542 30.750 1.00 88.25 728 LEU A O 1
ATOM 5803 N N . ASP A 1 729 ? -34.273 35.588 32.539 1.00 82.94 729 ASP A N 1
ATOM 5804 C CA . ASP A 1 729 ? -35.627 36.094 32.278 1.00 82.94 729 ASP A CA 1
ATOM 5805 C C . ASP A 1 729 ? -35.633 37.631 32.107 1.00 82.94 729 ASP A C 1
ATOM 5807 O O . ASP A 1 729 ? -36.235 38.184 31.188 1.00 82.94 729 ASP A O 1
ATOM 5811 N N . GLY A 1 730 ? -34.829 38.343 32.906 1.00 83.81 730 GLY A N 1
ATOM 5812 C CA . GLY A 1 730 ? -34.651 39.791 32.773 1.00 83.81 730 GLY A CA 1
ATOM 5813 C C . GLY A 1 730 ? -34.128 40.240 31.401 1.00 83.81 730 GLY A C 1
ATOM 5814 O O . GLY A 1 730 ? -34.582 41.264 30.898 1.00 83.81 730 GLY A O 1
ATOM 5815 N N . LEU A 1 731 ? -33.215 39.480 30.786 1.00 84.19 731 LEU A N 1
ATOM 5816 C CA . LEU A 1 731 ? -32.686 39.778 29.452 1.00 84.19 731 LEU A CA 1
ATOM 5817 C C . LEU A 1 731 ? -33.723 39.463 28.370 1.00 84.19 731 LEU A C 1
ATOM 5819 O O . LEU A 1 731 ? -33.949 40.292 27.493 1.00 84.19 731 LEU A O 1
ATOM 5823 N N . THR A 1 732 ? -34.408 38.326 28.496 1.00 85.31 732 THR A N 1
ATOM 5824 C CA . THR A 1 732 ? -35.513 37.917 27.609 1.00 85.31 732 THR A CA 1
ATOM 5825 C C . THR A 1 732 ? -36.570 39.017 27.521 1.00 85.31 732 THR A C 1
ATOM 5827 O O . THR A 1 732 ? -36.863 39.533 26.447 1.00 85.31 732 THR A O 1
ATOM 5830 N N . ARG A 1 733 ? -37.026 39.516 28.677 1.00 82.44 733 ARG A N 1
ATOM 5831 C CA . ARG A 1 733 ? -38.008 40.608 28.749 1.00 82.44 733 ARG A CA 1
ATOM 5832 C C . ARG A 1 733 ? -37.493 41.952 28.226 1.00 82.44 733 ARG A C 1
ATOM 5834 O O . ARG A 1 733 ? -38.302 42.826 27.915 1.00 82.44 733 ARG A O 1
ATOM 5841 N N . ILE A 1 734 ? -36.179 42.187 28.216 1.00 85.44 734 ILE A N 1
ATOM 5842 C CA . ILE A 1 734 ? -35.591 43.384 27.589 1.00 85.44 734 ILE A CA 1
ATOM 5843 C C . ILE A 1 734 ? -35.626 43.235 26.067 1.00 85.44 734 ILE A C 1
ATOM 5845 O O . ILE A 1 734 ? -35.975 44.195 25.383 1.00 85.44 734 ILE A O 1
ATOM 5849 N N . LEU A 1 735 ? -35.308 42.045 25.555 1.00 82.88 735 LEU A N 1
ATOM 5850 C CA . LEU A 1 735 ? -35.337 41.739 24.128 1.00 82.88 735 LEU A CA 1
ATOM 5851 C C . LEU A 1 735 ? -36.765 41.802 23.564 1.00 82.88 735 LEU A C 1
ATOM 5853 O O . LEU A 1 735 ? -36.957 42.449 22.542 1.00 82.88 735 LEU A O 1
ATOM 5857 N N . ASP A 1 736 ? -37.765 41.287 24.286 1.00 83.19 736 ASP A N 1
ATOM 5858 C CA . ASP A 1 736 ? -39.193 41.375 23.913 1.00 83.19 736 ASP A CA 1
ATOM 5859 C C . ASP A 1 736 ? -39.747 42.803 23.839 1.00 83.19 736 ASP A C 1
ATOM 5861 O O . ASP A 1 736 ? -40.768 43.066 23.205 1.00 83.19 736 ASP A O 1
ATOM 5865 N N . LYS A 1 737 ? -39.111 43.760 24.524 1.00 83.44 737 LYS A N 1
ATOM 5866 C CA . LYS A 1 737 ? -39.524 45.171 24.477 1.00 83.44 737 LYS A CA 1
ATOM 5867 C C . LYS A 1 737 ? -38.993 45.902 23.249 1.00 83.44 737 LYS A C 1
ATOM 5869 O O . LYS A 1 737 ? -39.381 47.053 23.027 1.00 83.44 737 LYS A O 1
ATOM 5874 N N . LEU A 1 738 ? -38.098 45.290 22.476 1.00 85.06 738 LEU A N 1
ATOM 5875 C CA . LEU A 1 738 ? -37.620 45.868 21.229 1.00 85.06 738 LEU A CA 1
ATOM 5876 C C . LEU A 1 738 ? -38.680 45.631 20.142 1.00 85.06 738 LEU A C 1
ATOM 5878 O O . LEU A 1 738 ? -39.019 44.485 19.872 1.00 85.06 738 LEU A O 1
ATOM 5882 N N . PRO A 1 739 ? -39.182 46.681 19.466 1.00 72.38 739 PRO A N 1
ATOM 5883 C CA . PRO A 1 739 ? -40.365 46.613 18.595 1.00 72.38 739 PRO A CA 1
ATOM 5884 C C . PRO A 1 739 ? -40.194 45.798 17.293 1.00 72.38 739 PRO A C 1
ATOM 5886 O O . PRO A 1 739 ? -41.011 45.919 16.386 1.00 72.38 739 PRO A O 1
ATOM 5889 N N . ILE A 1 740 ? -39.125 45.008 17.170 1.00 80.19 740 ILE A N 1
ATOM 5890 C CA . ILE A 1 740 ? -38.756 44.232 15.975 1.00 80.19 740 ILE A CA 1
ATOM 5891 C C . ILE A 1 740 ? -38.535 42.742 16.322 1.00 80.19 740 ILE A C 1
ATOM 5893 O O . ILE A 1 740 ? -38.424 41.924 15.415 1.00 80.19 740 ILE A O 1
ATOM 5897 N N . ILE A 1 741 ? -38.467 42.368 17.607 1.00 74.38 741 ILE A N 1
ATOM 5898 C CA . ILE A 1 741 ? -38.124 41.009 18.048 1.00 74.38 741 ILE A CA 1
ATOM 5899 C C . ILE A 1 741 ? -39.193 40.528 19.034 1.00 74.38 741 ILE A C 1
ATOM 5901 O O . ILE A 1 741 ? -39.384 41.143 20.076 1.00 74.38 741 ILE A O 1
ATOM 5905 N N . GLU A 1 742 ? -39.862 39.423 18.712 1.00 74.75 742 GLU A N 1
ATOM 5906 C CA . GLU A 1 742 ? -40.692 38.660 19.652 1.00 74.75 742 GLU A CA 1
ATOM 5907 C C . GLU A 1 742 ? -39.918 37.399 20.044 1.00 74.75 742 GLU A C 1
ATOM 5909 O O . GLU A 1 742 ? -39.504 36.627 19.175 1.00 74.75 742 GLU A O 1
ATOM 5914 N N . THR A 1 743 ? -39.670 37.200 21.338 1.00 75.25 743 THR A N 1
ATOM 5915 C CA . THR A 1 743 ? -38.973 36.016 21.844 1.00 75.25 743 THR A CA 1
ATOM 5916 C C . THR A 1 743 ? -39.972 35.036 22.457 1.00 75.25 743 THR A C 1
ATOM 5918 O O . THR A 1 743 ? -40.734 35.353 23.362 1.00 75.25 743 THR A O 1
ATOM 5921 N N . GLU A 1 744 ? -39.988 33.805 21.944 1.00 78.69 744 GLU A N 1
ATOM 5922 C CA . GLU A 1 744 ? -40.843 32.722 22.462 1.00 78.69 744 GLU A CA 1
ATOM 5923 C C . GLU A 1 744 ? -40.107 31.818 23.467 1.00 78.69 744 GLU A C 1
ATOM 5925 O O . GLU A 1 744 ? -40.714 30.960 24.108 1.00 78.69 744 GLU A O 1
ATOM 5930 N N . LYS A 1 745 ? -38.783 31.979 23.593 1.00 80.19 745 LYS A N 1
ATOM 5931 C CA . LYS A 1 745 ? -37.906 31.149 24.429 1.00 80.19 745 LYS A CA 1
ATOM 5932 C C . LYS A 1 745 ? -37.099 32.017 25.388 1.00 80.19 745 LYS A C 1
ATOM 5934 O O . LYS A 1 745 ? -36.608 33.075 25.002 1.00 80.19 745 LYS A O 1
ATOM 5939 N N . LEU A 1 746 ? -36.931 31.531 26.618 1.00 84.06 746 LEU A N 1
ATOM 5940 C CA . LEU A 1 746 ? -36.096 32.174 27.630 1.00 84.06 746 LEU A CA 1
ATOM 5941 C C . LEU A 1 746 ? -34.631 32.226 27.174 1.00 84.06 746 LEU A C 1
ATOM 5943 O O . LEU A 1 746 ? -34.099 31.264 26.622 1.00 84.06 746 LEU A O 1
ATOM 5947 N N . SER A 1 747 ? -33.982 33.360 27.423 1.00 88.44 747 SER A N 1
ATOM 5948 C CA . SER A 1 747 ? -32.533 33.516 27.295 1.00 88.44 747 SER A CA 1
ATOM 5949 C C . SER A 1 747 ? -31.845 32.760 28.427 1.00 88.44 747 SER A C 1
ATOM 5951 O O . SER A 1 747 ? -32.166 32.997 29.591 1.00 88.44 747 SER A O 1
ATOM 5953 N N . THR A 1 748 ? -30.869 31.917 28.103 1.00 87.69 748 THR A N 1
ATOM 5954 C CA . THR A 1 748 ? -30.088 31.151 29.083 1.00 87.69 748 THR A CA 1
ATOM 5955 C C . THR A 1 748 ? -28.616 31.557 29.040 1.00 87.69 748 THR A C 1
ATOM 5957 O O . THR A 1 748 ? -28.098 32.001 28.012 1.00 87.69 748 THR A O 1
ATOM 5960 N N . PHE A 1 749 ? -27.936 31.459 30.180 1.00 88.56 749 PHE A N 1
ATOM 5961 C CA . PHE A 1 749 ? -26.495 31.659 30.297 1.00 88.56 749 PHE A CA 1
ATOM 5962 C C . PHE A 1 749 ? -25.870 30.437 30.957 1.00 88.56 749 PHE A C 1
ATOM 5964 O O . PHE A 1 749 ? -26.188 30.124 32.103 1.00 88.56 749 PHE A O 1
ATOM 5971 N N . SER A 1 750 ? -24.971 29.766 30.242 1.00 88.50 750 SER A N 1
ATOM 5972 C CA . SER A 1 750 ? -24.278 28.566 30.706 1.00 88.50 750 SER A CA 1
ATOM 5973 C C . SER A 1 750 ? -22.786 28.823 30.896 1.00 88.50 750 SER A C 1
ATOM 5975 O O . SER A 1 750 ? -22.121 29.356 30.006 1.00 88.50 750 SER A O 1
ATOM 5977 N N . VAL A 1 751 ? -22.243 28.387 32.030 1.00 89.81 751 VAL A N 1
ATOM 5978 C CA . VAL A 1 751 ? -20.801 28.303 32.281 1.00 89.81 751 VAL A CA 1
ATOM 5979 C C . VAL A 1 751 ? -20.425 26.837 32.407 1.00 89.81 751 VAL A C 1
ATOM 5981 O O . VAL A 1 751 ? -20.989 26.119 33.231 1.00 89.81 751 VAL A O 1
ATOM 5984 N N . GLU A 1 752 ? -19.455 26.409 31.609 1.00 89.75 752 GLU A N 1
ATOM 5985 C CA . GLU A 1 752 ? -18.896 25.060 31.639 1.00 89.75 752 GLU A CA 1
ATOM 5986 C C . GLU A 1 752 ? -17.417 25.123 32.022 1.00 89.75 752 GLU A C 1
ATOM 5988 O O . GLU A 1 752 ? -16.692 26.031 31.608 1.00 89.75 752 GLU A O 1
ATOM 5993 N N . GLY A 1 753 ? -16.972 24.166 32.833 1.00 89.56 753 GLY A N 1
ATOM 5994 C CA . GLY A 1 753 ? -15.576 24.021 33.227 1.00 89.56 753 GLY A CA 1
ATOM 5995 C C . GLY A 1 753 ? -15.196 22.555 33.382 1.00 89.56 753 GLY A C 1
ATOM 5996 O O . GLY A 1 753 ? -15.989 21.751 33.868 1.00 89.56 753 GLY A O 1
ATOM 5997 N N . GLU A 1 754 ? -13.971 22.221 32.989 1.00 89.25 754 GLU A N 1
ATOM 5998 C CA . GLU A 1 754 ? -13.417 20.869 33.052 1.00 89.25 754 GLU A CA 1
ATOM 5999 C C . GLU A 1 754 ? -11.947 20.931 33.476 1.00 89.25 754 GLU A C 1
ATOM 6001 O O . GLU A 1 754 ? -11.193 21.802 33.034 1.00 89.25 754 GLU A O 1
ATOM 6006 N N . PHE A 1 755 ? -11.540 19.998 34.331 1.00 91.12 755 PHE A N 1
ATOM 6007 C CA . PHE A 1 755 ? -10.155 19.747 34.694 1.00 91.12 755 PHE A CA 1
ATOM 6008 C C . PHE A 1 755 ? -9.885 18.248 34.600 1.00 91.12 755 PHE A C 1
ATOM 6010 O O . PHE A 1 755 ? -10.405 17.475 35.400 1.00 91.12 755 PHE A O 1
ATOM 6017 N N . ALA A 1 756 ? -9.024 17.851 33.668 1.00 90.81 756 ALA A N 1
ATOM 6018 C CA . ALA A 1 756 ? -8.656 16.460 33.452 1.00 90.81 756 ALA A CA 1
ATOM 6019 C C . ALA A 1 756 ? -7.140 16.262 33.549 1.00 90.81 756 ALA A C 1
ATOM 6021 O O . ALA A 1 756 ? -6.353 17.107 33.116 1.00 90.81 756 ALA A O 1
ATOM 6022 N N . GLN A 1 757 ? -6.721 15.118 34.088 1.00 91.81 757 GLN A N 1
ATOM 6023 C CA . GLN A 1 757 ? -5.324 14.704 34.136 1.00 91.81 757 GLN A CA 1
ATOM 6024 C C . GLN A 1 757 ? -5.188 13.231 33.751 1.00 91.81 757 GLN A C 1
ATOM 6026 O O . GLN A 1 757 ? -5.959 12.370 34.174 1.00 91.81 757 GLN A O 1
ATOM 6031 N N . VAL A 1 758 ? -4.140 12.944 32.981 1.00 92.31 758 VAL A N 1
ATOM 6032 C CA . VAL A 1 758 ? -3.735 11.587 32.615 1.00 92.31 758 VAL A CA 1
ATOM 6033 C C . VAL A 1 758 ? -2.433 11.246 33.332 1.00 92.31 758 VAL A C 1
ATOM 6035 O O . VAL A 1 758 ? -1.484 12.032 33.330 1.00 92.31 758 VAL A O 1
ATOM 6038 N N . TRP A 1 759 ? -2.377 10.064 33.933 1.00 93.38 759 TRP A N 1
ATOM 6039 C CA . TRP A 1 759 ? -1.156 9.402 34.378 1.00 93.38 759 TRP A CA 1
ATOM 6040 C C . TRP A 1 759 ? -0.820 8.289 33.386 1.00 93.38 759 TRP A C 1
ATOM 6042 O O . TRP A 1 759 ? -1.376 7.188 33.489 1.00 93.38 759 TRP A O 1
ATOM 6052 N N . PRO A 1 760 ? 0.036 8.581 32.392 1.00 91.75 760 PRO A N 1
ATOM 6053 C CA . PRO A 1 760 ? 0.360 7.628 31.352 1.00 91.75 760 PRO A CA 1
ATOM 6054 C C . PRO A 1 760 ? 1.486 6.689 31.784 1.00 91.75 760 PRO A C 1
ATOM 6056 O O . PRO A 1 760 ? 2.463 7.093 32.415 1.00 91.75 760 PRO A O 1
ATOM 6059 N N . ASN A 1 761 ? 1.374 5.437 31.366 1.00 90.75 761 ASN A N 1
ATOM 6060 C CA . ASN A 1 761 ? 2.472 4.498 31.238 1.00 90.75 761 ASN A CA 1
ATOM 6061 C C . ASN A 1 761 ? 2.567 4.112 29.748 1.00 90.75 761 ASN A C 1
ATOM 6063 O O . ASN A 1 761 ? 1.741 3.328 29.271 1.00 90.75 761 ASN A O 1
ATOM 6067 N N . PRO A 1 762 ? 3.531 4.685 29.006 1.00 86.25 762 PRO A N 1
ATOM 6068 C CA . PRO A 1 762 ? 3.625 4.522 27.558 1.00 86.25 762 PRO A CA 1
ATOM 6069 C C . PRO A 1 762 ? 4.108 3.134 27.127 1.00 86.25 762 PRO A C 1
ATOM 6071 O O . PRO A 1 762 ? 3.979 2.809 25.956 1.00 86.25 762 PRO A O 1
ATOM 6074 N N . ASN A 1 763 ? 4.671 2.333 28.040 1.00 86.88 763 ASN A N 1
ATOM 6075 C CA . ASN A 1 763 ? 5.052 0.954 27.758 1.00 86.88 763 ASN A CA 1
ATOM 6076 C C . ASN A 1 763 ? 5.056 0.114 29.054 1.00 86.88 763 ASN A C 1
ATOM 6078 O O . ASN A 1 763 ? 6.033 0.135 29.806 1.00 86.88 763 ASN A O 1
ATOM 6082 N N . PRO A 1 764 ? 3.986 -0.653 29.338 1.00 85.31 764 PRO A N 1
ATOM 6083 C CA . PRO A 1 764 ? 3.915 -1.527 30.502 1.00 85.31 764 PRO A CA 1
ATOM 6084 C C . PRO A 1 764 ? 4.680 -2.852 30.333 1.00 85.31 764 PRO A C 1
ATOM 6086 O O . PRO A 1 764 ? 4.662 -3.671 31.257 1.00 85.31 764 PRO A O 1
ATOM 6089 N N . VAL A 1 765 ? 5.302 -3.121 29.178 1.00 83.81 765 VAL A N 1
ATOM 6090 C CA . VAL A 1 765 ? 5.925 -4.418 28.889 1.00 83.81 765 VAL A CA 1
ATOM 6091 C C . VAL A 1 765 ? 7.392 -4.419 29.276 1.00 83.81 765 VAL A C 1
ATOM 6093 O O . VAL A 1 765 ? 8.247 -3.854 28.606 1.00 83.81 765 VAL A O 1
ATOM 6096 N N . ASN A 1 766 ? 7.683 -5.131 30.358 1.00 80.50 766 ASN A N 1
ATOM 6097 C CA . ASN A 1 766 ? 9.027 -5.252 30.904 1.00 80.50 766 ASN A CA 1
ATOM 6098 C C . ASN A 1 766 ? 9.688 -6.557 30.457 1.00 80.50 766 ASN A C 1
ATOM 6100 O O . ASN A 1 766 ? 9.031 -7.601 30.379 1.00 80.50 766 ASN A O 1
ATOM 6104 N N . ASN A 1 767 ? 11.004 -6.524 30.248 1.00 73.94 767 ASN A N 1
ATOM 6105 C CA . ASN A 1 767 ? 11.796 -7.715 29.971 1.00 73.94 767 ASN A CA 1
ATOM 6106 C C . ASN A 1 767 ? 12.951 -7.822 30.973 1.00 73.94 767 ASN A C 1
ATOM 6108 O O . ASN A 1 767 ? 13.887 -7.033 30.955 1.00 73.94 767 ASN A O 1
ATOM 6112 N N . ALA A 1 768 ? 12.900 -8.825 31.851 1.00 72.19 768 ALA A N 1
ATOM 6113 C CA . ALA A 1 768 ? 13.943 -9.025 32.856 1.00 72.19 768 ALA A CA 1
ATOM 6114 C C . ALA A 1 768 ? 15.314 -9.351 32.231 1.00 72.19 768 ALA A C 1
ATOM 6116 O O . ALA A 1 768 ? 16.341 -9.029 32.823 1.00 72.19 768 ALA A O 1
ATOM 6117 N N . GLU A 1 769 ? 15.334 -9.936 31.029 1.00 72.44 769 GLU A N 1
ATOM 6118 C CA . GLU A 1 769 ? 16.565 -10.318 30.325 1.00 72.44 769 GLU A CA 1
ATOM 6119 C C . GLU A 1 769 ? 17.318 -9.111 29.746 1.00 72.44 769 GLU A C 1
ATOM 6121 O O . GLU A 1 769 ? 18.527 -9.188 29.539 1.00 72.44 769 GLU A O 1
ATOM 6126 N N . THR A 1 770 ? 16.643 -7.980 29.503 1.00 70.88 770 THR A N 1
ATOM 6127 C CA . THR A 1 770 ? 17.313 -6.748 29.045 1.00 70.88 770 THR A CA 1
ATOM 6128 C C . THR A 1 770 ? 17.884 -5.929 30.200 1.00 70.88 770 THR A C 1
ATOM 6130 O O . THR A 1 770 ? 18.623 -4.977 29.965 1.00 70.88 770 THR A O 1
ATOM 6133 N N . GLY A 1 771 ? 17.549 -6.281 31.447 1.00 70.19 771 GLY A N 1
ATOM 6134 C CA . GLY A 1 771 ? 17.913 -5.504 32.631 1.00 70.19 771 GLY A CA 1
ATOM 6135 C C . GLY A 1 771 ? 17.184 -4.160 32.745 1.00 70.19 771 GLY A C 1
ATOM 6136 O O . GLY A 1 771 ? 17.488 -3.405 33.668 1.00 70.19 771 GLY A O 1
ATOM 6137 N N . ASP A 1 772 ? 16.227 -3.874 31.852 1.00 68.69 772 ASP A N 1
ATOM 6138 C CA . ASP A 1 772 ? 15.418 -2.656 31.871 1.00 68.69 772 ASP A CA 1
ATOM 6139 C C . ASP A 1 772 ? 14.005 -2.951 32.415 1.00 68.69 772 ASP A C 1
ATOM 6141 O O . ASP A 1 772 ? 13.214 -3.655 31.775 1.00 68.69 772 ASP A O 1
ATOM 6145 N N . PRO A 1 773 ? 13.674 -2.457 33.621 1.00 68.62 773 PRO A N 1
ATOM 6146 C CA . PRO A 1 773 ? 12.372 -2.668 34.237 1.00 68.62 773 PRO A CA 1
ATOM 6147 C C . PRO A 1 773 ? 11.297 -1.664 33.784 1.00 68.62 773 PRO A C 1
ATOM 6149 O O . PRO A 1 773 ? 10.192 -1.732 34.323 1.00 68.62 773 PRO A O 1
ATOM 6152 N N . ASN A 1 774 ? 11.593 -0.736 32.864 1.00 73.81 774 ASN A N 1
ATOM 6153 C CA . ASN A 1 774 ? 10.723 0.397 32.525 1.00 73.81 774 ASN A CA 1
ATOM 6154 C C . ASN A 1 774 ? 10.290 0.412 31.048 1.00 73.81 774 ASN A C 1
ATOM 6156 O O . ASN A 1 774 ? 10.442 1.425 30.367 1.00 73.81 774 ASN A O 1
ATOM 6160 N N . GLY A 1 775 ? 9.703 -0.687 30.574 1.00 80.88 775 GLY A N 1
ATOM 6161 C CA . GLY A 1 775 ? 9.223 -0.791 29.199 1.00 80.88 775 GLY A CA 1
ATOM 6162 C C . GLY A 1 775 ? 10.347 -1.103 28.209 1.00 80.88 775 GLY A C 1
ATOM 6163 O O . GLY A 1 775 ? 11.348 -0.401 28.129 1.00 80.88 775 GLY A O 1
ATOM 6164 N N . VAL A 1 776 ? 10.185 -2.167 27.428 1.00 84.12 776 VAL A N 1
ATOM 6165 C CA . VAL A 1 776 ? 11.161 -2.601 26.422 1.00 84.12 776 VAL A CA 1
ATOM 6166 C C . VAL A 1 776 ? 10.495 -2.622 25.054 1.00 84.12 776 VAL A C 1
ATOM 6168 O O . VAL A 1 776 ? 9.399 -3.158 24.904 1.00 84.12 776 VAL A O 1
ATOM 6171 N N . ALA A 1 777 ? 11.170 -2.045 24.063 1.00 86.69 777 ALA A N 1
ATOM 6172 C CA . ALA A 1 777 ? 10.797 -2.111 22.656 1.00 86.69 777 ALA A CA 1
ATOM 6173 C C . ALA A 1 777 ? 12.043 -2.419 21.813 1.00 86.69 777 ALA A C 1
ATOM 6175 O O . ALA A 1 777 ? 13.164 -2.043 22.167 1.00 86.69 777 ALA A O 1
ATOM 6176 N N . PHE A 1 778 ? 11.851 -3.136 20.713 1.00 84.12 778 PHE A N 1
ATOM 6177 C CA . PHE A 1 778 ? 12.902 -3.588 19.814 1.00 84.12 778 PHE A CA 1
ATOM 6178 C C . PHE A 1 778 ? 12.949 -2.672 18.591 1.00 84.12 778 PHE A C 1
ATOM 6180 O O . PHE A 1 778 ? 11.954 -2.515 17.889 1.00 84.12 778 PHE A O 1
ATOM 6187 N N . ILE A 1 779 ? 14.111 -2.067 18.333 1.00 87.75 779 ILE A N 1
ATOM 6188 C CA . ILE A 1 779 ? 14.376 -1.353 17.070 1.00 87.75 779 ILE A CA 1
ATOM 6189 C C . ILE A 1 779 ? 14.566 -2.369 15.932 1.00 87.75 779 ILE A C 1
ATOM 6191 O O . ILE A 1 779 ? 14.118 -2.142 14.815 1.00 87.75 779 ILE A O 1
ATOM 6195 N N . ASP A 1 780 ? 15.230 -3.484 16.238 1.00 85.44 780 ASP A N 1
ATOM 6196 C CA . ASP A 1 780 ? 15.418 -4.639 15.363 1.00 85.44 780 ASP A CA 1
ATOM 6197 C C . ASP A 1 780 ? 15.593 -5.876 16.255 1.00 85.44 780 ASP A C 1
ATOM 6199 O O . ASP A 1 780 ? 16.331 -5.834 17.247 1.00 85.44 780 ASP A O 1
ATOM 6203 N N . ASP A 1 781 ? 14.899 -6.964 15.939 1.00 79.31 781 ASP A N 1
ATOM 6204 C CA . ASP A 1 781 ? 15.001 -8.233 16.660 1.00 79.31 781 ASP A CA 1
ATOM 6205 C C . ASP A 1 781 ? 15.803 -9.302 15.890 1.00 79.31 781 ASP A C 1
ATOM 6207 O O . ASP A 1 781 ? 15.984 -10.420 16.385 1.00 79.31 781 ASP A O 1
ATOM 6211 N N . PHE A 1 782 ? 16.315 -8.947 14.703 1.00 85.56 782 PHE A N 1
ATOM 6212 C CA . PHE A 1 782 ? 17.062 -9.785 13.764 1.00 85.56 782 PHE A CA 1
ATOM 6213 C C . PHE A 1 782 ? 16.349 -11.079 13.332 1.00 85.56 782 PHE A C 1
ATOM 6215 O O . PHE A 1 782 ? 16.970 -11.932 12.687 1.00 85.56 782 PHE A O 1
ATOM 6222 N N . GLU A 1 783 ? 15.054 -11.250 13.612 1.00 78.56 783 GLU A N 1
ATOM 6223 C CA . GLU A 1 783 ? 14.319 -12.462 13.240 1.00 78.56 783 GLU A CA 1
ATOM 6224 C C . GLU A 1 783 ? 14.223 -12.591 11.710 1.00 78.56 783 GLU A C 1
ATOM 6226 O O . GLU A 1 783 ? 14.447 -13.667 11.146 1.00 78.56 783 GLU A O 1
ATOM 6231 N N . GLY A 1 784 ? 14.030 -11.463 11.018 1.00 72.12 784 GLY A N 1
ATOM 6232 C CA . GLY A 1 784 ? 14.003 -11.379 9.555 1.00 72.12 784 GLY A CA 1
ATOM 6233 C C . GLY A 1 784 ? 15.371 -11.472 8.861 1.00 72.12 784 GLY A C 1
ATOM 6234 O O . GLY A 1 784 ? 15.425 -11.637 7.639 1.00 72.12 784 GLY A O 1
ATOM 6235 N N . ALA A 1 785 ? 16.487 -11.398 9.599 1.00 81.62 785 ALA A N 1
ATOM 6236 C CA . ALA A 1 785 ? 17.830 -11.391 9.007 1.00 81.62 785 ALA A CA 1
ATOM 6237 C C . ALA A 1 785 ? 18.211 -12.750 8.389 1.00 81.62 785 ALA A C 1
ATOM 6239 O O . ALA A 1 785 ? 19.010 -12.823 7.451 1.00 81.62 785 ALA A O 1
ATOM 6240 N N . LYS A 1 786 ? 17.622 -13.849 8.881 1.00 78.44 786 LYS A N 1
ATOM 6241 C CA . LYS A 1 786 ? 17.894 -15.198 8.380 1.00 78.44 786 LYS A CA 1
ATOM 6242 C C . LYS A 1 786 ? 16.868 -15.619 7.330 1.00 78.44 786 LYS A C 1
ATOM 6244 O O . LYS A 1 786 ? 15.816 -16.171 7.638 1.00 78.44 786 LYS A O 1
ATOM 6249 N N . ARG A 1 787 ? 17.234 -15.491 6.055 1.00 71.88 787 ARG A N 1
ATOM 6250 C CA . ARG A 1 787 ? 16.487 -16.110 4.950 1.00 71.88 787 ARG A CA 1
ATOM 6251 C C . ARG A 1 787 ? 16.906 -17.566 4.784 1.00 71.88 787 ARG A C 1
ATOM 6253 O O . ARG A 1 787 ? 18.047 -17.855 4.433 1.00 71.88 787 ARG A O 1
ATOM 6260 N N . THR A 1 788 ? 15.982 -18.492 5.022 1.00 78.38 788 THR A N 1
ATOM 6261 C CA . THR A 1 788 ? 16.224 -19.923 4.793 1.00 78.38 788 THR A CA 1
ATOM 6262 C C . THR A 1 788 ? 15.617 -20.320 3.454 1.00 78.38 788 THR A C 1
ATOM 6264 O O . THR A 1 788 ? 14.403 -20.287 3.293 1.00 78.38 788 THR A O 1
ATOM 6267 N N . THR A 1 789 ? 16.455 -20.699 2.488 1.00 77.69 789 THR A N 1
ATOM 6268 C CA . THR A 1 789 ? 15.988 -21.336 1.249 1.00 77.69 789 THR A CA 1
ATOM 6269 C C . THR A 1 789 ? 16.160 -22.838 1.397 1.00 77.69 789 THR A C 1
ATOM 6271 O O . THR A 1 789 ? 17.267 -23.319 1.639 1.00 77.69 789 THR A O 1
ATOM 6274 N N . TYR A 1 790 ? 15.068 -23.585 1.273 1.00 78.56 790 TYR A N 1
ATOM 6275 C CA . TYR A 1 790 ? 15.111 -25.039 1.356 1.00 78.56 790 TYR A CA 1
ATOM 6276 C C . TYR A 1 790 ? 15.384 -25.622 -0.026 1.00 78.56 790 TYR A C 1
ATOM 6278 O O . TYR A 1 790 ? 14.634 -25.382 -0.971 1.00 78.56 790 TYR A O 1
ATOM 6286 N N . ILE A 1 791 ? 16.438 -26.428 -0.141 1.00 83.94 791 ILE A N 1
ATOM 6287 C CA . ILE A 1 791 ? 16.617 -27.284 -1.312 1.00 83.94 791 ILE A CA 1
ATOM 6288 C C . ILE A 1 791 ? 15.518 -28.357 -1.250 1.00 83.94 791 ILE A C 1
ATOM 6290 O O . ILE A 1 791 ? 15.370 -29.014 -0.214 1.00 83.94 791 ILE A O 1
ATOM 6294 N N . PRO A 1 792 ? 14.724 -28.550 -2.314 1.00 80.56 792 PRO A N 1
ATOM 6295 C CA . PRO A 1 792 ? 13.576 -29.434 -2.241 1.00 80.56 792 PRO A CA 1
ATOM 6296 C C . PRO A 1 792 ? 14.003 -30.880 -2.022 1.00 80.56 792 PRO A C 1
ATOM 6298 O O . PRO A 1 792 ? 14.839 -31.412 -2.738 1.00 80.56 792 PRO A O 1
ATOM 6301 N N . VAL A 1 793 ? 13.379 -31.566 -1.069 1.00 81.31 793 VAL A N 1
ATOM 6302 C CA . VAL A 1 793 ? 13.657 -32.991 -0.809 1.00 81.31 793 VAL A CA 1
ATOM 6303 C C . VAL A 1 793 ? 12.834 -33.930 -1.699 1.00 81.31 793 VAL A C 1
ATOM 6305 O O . VAL A 1 793 ? 13.033 -35.141 -1.695 1.00 81.31 793 VAL A O 1
ATOM 6308 N N . GLN A 1 794 ? 11.892 -33.398 -2.482 1.00 78.62 794 GLN A N 1
ATOM 6309 C CA . GLN A 1 794 ? 11.008 -34.191 -3.336 1.00 78.62 794 GLN A CA 1
ATOM 6310 C C . GLN A 1 794 ? 11.719 -34.638 -4.618 1.00 78.62 794 GLN A C 1
ATOM 6312 O O . GLN A 1 794 ? 12.118 -33.807 -5.431 1.00 78.62 794 GLN A O 1
ATOM 6317 N N . ARG A 1 795 ? 11.759 -35.952 -4.872 1.00 81.56 795 ARG A N 1
ATOM 6318 C CA . ARG A 1 795 ? 12.355 -36.596 -6.055 1.00 81.56 795 ARG A CA 1
ATOM 6319 C C . ARG A 1 795 ? 11.986 -35.897 -7.363 1.00 81.56 795 ARG A C 1
ATOM 6321 O O . ARG A 1 795 ? 12.848 -35.701 -8.207 1.00 81.56 795 ARG A O 1
ATOM 6328 N N . ARG A 1 796 ? 10.707 -35.547 -7.536 1.00 75.62 796 ARG A N 1
ATOM 6329 C CA . ARG A 1 796 ? 10.165 -34.954 -8.773 1.00 75.62 796 ARG A CA 1
ATOM 6330 C C . ARG A 1 796 ? 10.747 -33.581 -9.119 1.00 75.62 796 ARG A C 1
ATOM 6332 O O . ARG A 1 796 ? 10.683 -33.184 -10.275 1.00 75.62 796 ARG A O 1
ATOM 6339 N N . GLN A 1 797 ? 11.280 -32.866 -8.130 1.00 81.94 797 GLN A N 1
ATOM 6340 C CA . GLN A 1 797 ? 11.905 -31.560 -8.343 1.00 81.94 797 GLN A CA 1
ATOM 6341 C C . GLN A 1 797 ? 13.359 -31.690 -8.813 1.00 81.94 797 GLN A C 1
ATOM 6343 O O . GLN A 1 797 ? 13.929 -30.732 -9.323 1.00 81.94 797 GLN A O 1
ATOM 6348 N N . TRP A 1 798 ? 13.939 -32.888 -8.710 1.00 83.75 798 TRP A N 1
ATOM 6349 C CA . TRP A 1 798 ? 15.277 -33.191 -9.197 1.00 83.75 798 TRP A CA 1
ATOM 6350 C C . TRP A 1 798 ? 15.221 -33.869 -10.561 1.00 83.75 798 TRP A C 1
ATOM 6352 O O . TRP A 1 798 ? 14.491 -34.844 -10.769 1.00 83.75 798 TRP A O 1
ATOM 6362 N N . LYS A 1 799 ? 16.055 -33.385 -11.480 1.00 84.69 799 LYS A N 1
ATOM 6363 C CA . LYS A 1 799 ? 16.275 -33.972 -12.804 1.00 84.69 799 LYS A CA 1
ATOM 6364 C C . LYS A 1 799 ? 17.746 -34.344 -12.957 1.00 84.69 799 LYS A C 1
ATOM 6366 O O . LYS A 1 799 ? 18.603 -33.833 -12.240 1.00 84.69 799 LYS A O 1
ATOM 6371 N N . ALA A 1 800 ? 18.038 -35.237 -13.898 1.00 84.44 800 ALA A N 1
ATOM 6372 C CA . ALA A 1 800 ? 19.421 -35.499 -14.269 1.00 84.44 800 ALA A CA 1
ATOM 6373 C C . ALA A 1 800 ? 20.049 -34.204 -14.810 1.00 84.44 800 ALA A C 1
ATOM 6375 O O . ALA A 1 800 ? 19.458 -33.558 -15.673 1.00 84.44 800 ALA A O 1
ATOM 6376 N N . SER A 1 801 ? 21.232 -33.838 -14.319 1.00 84.62 801 SER A N 1
ATOM 6377 C CA . SER A 1 801 ? 21.982 -32.687 -14.832 1.00 84.62 801 SER A CA 1
ATOM 6378 C C . SER A 1 801 ? 22.546 -32.967 -16.232 1.00 84.62 801 SER A C 1
ATOM 6380 O O . SER A 1 801 ? 22.524 -34.111 -16.704 1.00 84.62 801 SER A O 1
ATOM 6382 N N . SER A 1 802 ? 23.098 -31.954 -16.902 1.00 84.62 802 SER A N 1
ATOM 6383 C CA . SER A 1 802 ? 24.030 -32.124 -18.029 1.00 84.62 802 SER A CA 1
ATOM 6384 C C . SER A 1 802 ? 25.391 -32.653 -17.538 1.00 84.62 802 SER A C 1
ATOM 6386 O O . SER A 1 802 ? 25.594 -32.858 -16.335 1.00 84.62 802 SER A O 1
ATOM 6388 N N . ALA A 1 803 ? 26.298 -32.997 -18.458 1.00 87.94 803 ALA A N 1
ATOM 6389 C CA . ALA A 1 803 ? 27.677 -33.296 -18.075 1.00 87.94 803 ALA A CA 1
ATOM 6390 C C . ALA A 1 803 ? 28.342 -32.011 -17.549 1.00 87.94 803 ALA A C 1
ATOM 6392 O O . ALA A 1 803 ? 28.182 -30.974 -18.192 1.00 87.94 803 ALA A O 1
ATOM 6393 N N . PRO A 1 804 ? 29.065 -32.049 -16.416 1.00 87.56 804 PRO A N 1
ATOM 6394 C CA . PRO A 1 804 ? 29.806 -30.882 -15.956 1.00 87.56 804 PRO A CA 1
ATOM 6395 C C . PRO A 1 804 ? 30.899 -30.517 -16.967 1.00 87.56 804 PRO A C 1
ATOM 6397 O O . PRO A 1 804 ? 31.458 -31.398 -17.631 1.00 87.56 8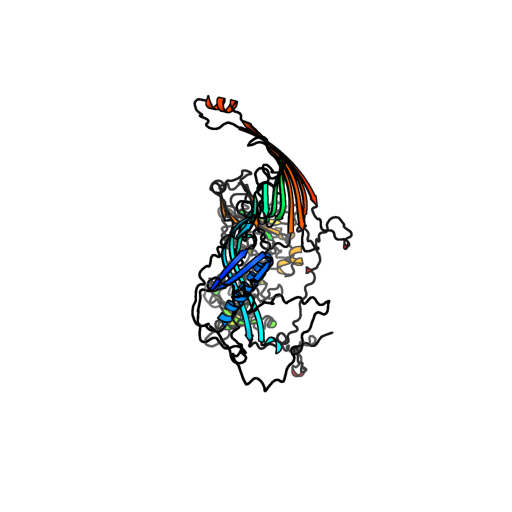04 PRO A O 1
ATOM 6400 N N . VAL A 1 805 ? 31.200 -29.225 -17.063 1.00 86.81 805 VAL A N 1
ATOM 6401 C CA . VAL A 1 805 ? 32.312 -28.700 -17.861 1.00 86.81 805 VAL A CA 1
ATOM 6402 C C . VAL A 1 805 ? 33.568 -28.693 -17.001 1.00 86.81 805 VAL A C 1
ATOM 6404 O O . VAL A 1 805 ? 33.535 -28.256 -15.850 1.00 86.81 805 VAL A O 1
ATOM 6407 N N . ASP A 1 806 ? 34.664 -29.224 -17.536 1.00 84.31 806 ASP A N 1
ATOM 6408 C CA . ASP A 1 806 ? 35.982 -29.054 -16.938 1.00 84.31 806 ASP A CA 1
ATOM 6409 C C . ASP A 1 806 ? 36.471 -27.632 -17.226 1.00 84.31 806 ASP A C 1
ATOM 6411 O O . ASP A 1 806 ? 36.768 -27.288 -18.369 1.00 84.31 806 ASP A O 1
ATOM 6415 N N . THR A 1 807 ? 36.546 -26.803 -16.186 1.00 83.50 807 THR A N 1
ATOM 6416 C CA . THR A 1 807 ? 36.894 -25.381 -16.302 1.00 83.50 807 THR A CA 1
ATOM 6417 C C . THR A 1 807 ? 38.347 -25.135 -16.706 1.00 83.50 807 THR A C 1
ATOM 6419 O O . THR A 1 807 ? 38.681 -24.011 -17.070 1.00 83.50 807 THR A O 1
ATOM 6422 N N . MET A 1 808 ? 39.225 -26.146 -16.666 1.00 83.62 808 MET A N 1
ATOM 6423 C CA . MET A 1 808 ? 40.619 -26.000 -17.104 1.00 83.62 808 MET A CA 1
ATOM 6424 C C . MET A 1 808 ? 40.790 -26.164 -18.616 1.00 83.62 808 MET A C 1
ATOM 6426 O O . MET A 1 808 ? 41.745 -25.632 -19.180 1.00 83.62 808 MET A O 1
ATOM 6430 N N . ILE A 1 809 ? 39.897 -26.918 -19.262 1.00 86.31 809 ILE A N 1
ATOM 6431 C CA . ILE A 1 809 ? 39.966 -27.246 -20.697 1.00 86.31 809 ILE A CA 1
ATOM 6432 C C . ILE A 1 809 ? 38.715 -26.817 -21.474 1.00 86.31 809 ILE A C 1
ATOM 6434 O O . ILE A 1 809 ? 38.614 -27.115 -22.660 1.00 86.31 809 ILE A O 1
ATOM 6438 N N . ASP A 1 810 ? 37.776 -26.155 -20.793 1.00 81.81 810 ASP A N 1
ATOM 6439 C CA . ASP A 1 810 ? 36.485 -25.685 -21.305 1.00 81.81 810 ASP A CA 1
ATOM 6440 C C . ASP A 1 810 ? 35.720 -26.755 -22.104 1.00 81.81 810 ASP A C 1
ATOM 6442 O O . ASP A 1 810 ? 35.123 -26.517 -23.152 1.00 81.81 810 ASP A O 1
ATOM 6446 N N . GLN A 1 811 ? 35.788 -28.001 -21.620 1.00 86.12 811 GLN A N 1
ATOM 6447 C CA . GLN A 1 811 ? 35.199 -29.153 -22.292 1.00 86.12 811 GLN A CA 1
ATOM 6448 C C . GLN A 1 811 ? 34.293 -29.936 -21.344 1.00 86.12 811 GLN A C 1
ATOM 6450 O O . GLN A 1 811 ? 34.672 -30.291 -20.227 1.00 86.12 811 GLN A O 1
ATOM 6455 N N . ALA A 1 812 ? 33.084 -30.256 -21.807 1.00 84.50 812 ALA A N 1
ATOM 6456 C CA . ALA A 1 812 ? 32.170 -31.132 -21.085 1.00 84.50 812 ALA A CA 1
ATOM 6457 C C . ALA A 1 812 ? 32.718 -32.564 -20.999 1.00 84.50 812 ALA A C 1
ATOM 6459 O O . ALA A 1 812 ? 33.172 -33.143 -21.992 1.00 84.50 812 ALA A O 1
ATOM 6460 N N . TRP A 1 813 ? 32.615 -33.180 -19.820 1.00 84.94 813 TRP A N 1
ATOM 6461 C CA . TRP A 1 813 ? 32.984 -34.584 -19.663 1.00 84.94 813 TRP A CA 1
ATOM 6462 C C . TRP A 1 813 ? 32.092 -35.493 -20.528 1.00 84.94 813 TRP A C 1
ATOM 6464 O O . TRP A 1 813 ? 30.880 -35.279 -20.621 1.00 84.94 813 TRP A O 1
ATOM 6474 N N . PRO A 1 814 ? 32.635 -36.567 -21.131 1.00 85.88 814 PRO A N 1
ATOM 6475 C CA . PRO A 1 814 ? 31.826 -37.530 -21.863 1.00 85.88 814 PRO A CA 1
ATOM 6476 C C . PRO A 1 814 ? 30.707 -38.109 -20.994 1.00 85.88 814 PRO A C 1
ATOM 6478 O O . PRO A 1 814 ? 30.960 -38.679 -19.933 1.00 85.88 814 PRO A O 1
ATOM 6481 N N . GLN A 1 815 ? 29.470 -38.073 -21.494 1.00 82.88 815 GLN A N 1
ATOM 6482 C CA . GLN A 1 815 ? 28.301 -38.531 -20.737 1.00 82.88 815 GLN A CA 1
ATOM 6483 C C . GLN A 1 815 ? 28.369 -40.015 -20.330 1.00 82.88 815 GLN A C 1
ATOM 6485 O O . GLN A 1 815 ? 27.752 -40.432 -19.353 1.00 82.88 815 GLN A O 1
ATOM 6490 N N . ARG A 1 816 ? 29.184 -40.810 -21.035 1.00 85.62 816 ARG A N 1
ATOM 6491 C CA . ARG A 1 816 ? 29.506 -42.206 -20.691 1.00 85.62 816 ARG A CA 1
ATOM 6492 C C . ARG A 1 816 ? 30.189 -42.380 -19.328 1.00 85.62 816 ARG A C 1
ATOM 6494 O O . ARG A 1 816 ? 30.184 -43.486 -18.805 1.00 85.62 816 ARG A O 1
ATOM 6501 N N . TYR A 1 817 ? 30.779 -41.325 -18.764 1.00 85.94 817 TYR A N 1
ATOM 6502 C CA . TYR A 1 817 ? 31.393 -41.353 -17.432 1.00 85.94 817 TYR A CA 1
ATOM 6503 C C . TYR A 1 817 ? 30.385 -41.116 -16.301 1.00 85.94 817 TYR A C 1
ATOM 6505 O O . TYR A 1 817 ? 30.740 -41.191 -15.127 1.00 85.94 817 TYR A O 1
ATOM 6513 N N . ARG A 1 818 ? 29.111 -40.867 -16.627 1.00 84.94 818 ARG A N 1
ATOM 6514 C CA . ARG A 1 818 ? 28.044 -40.717 -15.639 1.00 84.94 818 ARG A CA 1
ATOM 6515 C C . ARG A 1 818 ? 27.754 -42.045 -14.937 1.00 84.94 818 ARG A C 1
ATOM 6517 O O . ARG A 1 818 ? 27.296 -43.003 -15.560 1.00 84.94 818 ARG A O 1
ATOM 6524 N N . ALA A 1 819 ? 27.940 -42.077 -13.620 1.00 86.12 819 ALA A N 1
ATOM 6525 C CA . ALA A 1 819 ? 27.478 -43.181 -12.786 1.00 86.12 819 ALA A CA 1
ATOM 6526 C C . ALA A 1 819 ? 25.937 -43.262 -12.765 1.00 86.12 819 ALA A C 1
ATOM 6528 O O . ALA A 1 819 ? 25.241 -42.252 -12.883 1.00 86.12 819 ALA A O 1
ATOM 6529 N N . ARG A 1 820 ? 25.385 -44.469 -12.581 1.00 85.38 820 ARG A N 1
ATOM 6530 C CA . ARG A 1 820 ? 23.933 -44.675 -12.427 1.00 85.38 820 ARG A CA 1
ATOM 6531 C C . ARG A 1 820 ? 23.482 -44.217 -11.038 1.00 85.38 820 ARG A C 1
ATOM 6533 O O . ARG A 1 820 ? 23.466 -45.006 -10.099 1.00 85.38 820 ARG A O 1
ATOM 6540 N N . MET A 1 821 ? 23.138 -42.939 -10.917 1.00 85.12 821 MET A N 1
ATOM 6541 C CA . MET A 1 821 ? 22.583 -42.353 -9.699 1.00 85.12 821 MET A CA 1
ATOM 6542 C C . MET A 1 821 ? 21.056 -42.466 -9.699 1.00 85.12 821 MET A C 1
ATOM 6544 O O . MET A 1 821 ? 20.409 -42.110 -10.683 1.00 85.12 821 MET A O 1
ATOM 6548 N N . TYR A 1 822 ? 20.484 -42.924 -8.586 1.00 82.94 822 TYR A N 1
ATOM 6549 C CA . TYR A 1 822 ? 19.039 -42.985 -8.375 1.00 82.94 822 TYR A CA 1
ATOM 6550 C C . TYR A 1 822 ? 18.680 -42.156 -7.144 1.00 82.94 822 TYR A C 1
ATOM 6552 O O . TYR A 1 822 ? 19.171 -42.429 -6.052 1.00 82.94 822 TYR A O 1
ATOM 6560 N N . TRP A 1 823 ? 17.811 -41.162 -7.312 1.00 83.19 823 TRP A N 1
ATOM 6561 C CA . TRP A 1 823 ? 17.187 -40.434 -6.209 1.00 83.19 823 TRP A CA 1
ATOM 6562 C C . TRP A 1 823 ? 15.712 -40.821 -6.128 1.00 83.19 823 TRP A C 1
ATOM 6564 O O . TRP A 1 823 ? 15.022 -40.956 -7.146 1.00 83.19 823 TRP A O 1
ATOM 6574 N N . TYR A 1 824 ? 15.227 -41.031 -4.910 1.00 79.62 824 TYR A N 1
ATOM 6575 C CA . TYR A 1 824 ? 13.843 -41.395 -4.644 1.00 79.62 824 TYR A CA 1
ATOM 6576 C C . TYR A 1 824 ? 13.409 -40.892 -3.270 1.00 79.62 824 TYR A C 1
ATOM 6578 O O . TYR A 1 824 ? 14.238 -40.653 -2.396 1.00 79.62 824 TYR A O 1
ATOM 6586 N N . ASN A 1 825 ? 12.101 -40.724 -3.090 1.00 79.44 825 ASN A N 1
ATOM 6587 C CA . ASN A 1 825 ? 11.518 -40.591 -1.762 1.00 79.44 825 ASN A CA 1
ATOM 6588 C C . ASN A 1 825 ? 11.042 -41.986 -1.342 1.00 79.44 825 ASN A C 1
ATOM 6590 O O . ASN A 1 825 ? 10.328 -42.608 -2.132 1.00 79.44 825 ASN A O 1
ATOM 6594 N N . PRO A 1 826 ? 11.457 -42.515 -0.178 1.00 73.69 826 PRO A N 1
ATOM 6595 C CA . PRO A 1 826 ? 10.951 -43.796 0.301 1.00 73.69 826 PRO A CA 1
ATOM 6596 C C . PRO A 1 826 ? 9.436 -43.708 0.530 1.00 73.69 826 PRO A C 1
ATOM 6598 O O . PRO A 1 826 ? 8.929 -42.679 0.972 1.00 73.69 826 PRO A O 1
ATOM 6601 N N . PHE A 1 827 ? 8.720 -44.786 0.206 1.00 63.88 827 PHE A N 1
ATOM 6602 C CA . PHE A 1 827 ? 7.262 -44.869 0.361 1.00 63.88 827 PHE A CA 1
ATOM 6603 C C . PHE A 1 827 ? 6.826 -44.943 1.833 1.00 63.88 827 PHE A C 1
ATOM 6605 O O . PHE A 1 827 ? 5.716 -44.538 2.168 1.00 63.88 827 PHE A O 1
ATOM 6612 N N . GLU A 1 828 ? 7.707 -45.434 2.705 1.00 61.50 828 GLU A N 1
ATOM 6613 C CA . GLU A 1 828 ? 7.515 -45.504 4.152 1.00 61.50 828 GLU A CA 1
ATOM 6614 C C . GLU A 1 828 ? 8.327 -44.394 4.838 1.00 61.50 828 GLU A C 1
ATOM 6616 O O . GLU A 1 828 ? 9.463 -44.110 4.445 1.00 61.50 828 GLU A O 1
ATOM 6621 N N . GLN A 1 829 ? 7.753 -43.753 5.863 1.00 57.44 829 GLN A N 1
ATOM 6622 C CA . GLN A 1 829 ? 8.458 -42.750 6.663 1.00 57.44 829 GLN A CA 1
ATOM 6623 C C . GLN A 1 829 ? 9.588 -43.425 7.450 1.00 57.44 829 GLN A C 1
ATOM 6625 O O . GLN A 1 829 ? 9.353 -44.088 8.458 1.00 57.44 829 GLN A O 1
ATOM 6630 N N . VAL A 1 830 ? 10.827 -43.254 6.996 1.00 56.81 830 VAL A N 1
ATOM 6631 C CA . VAL A 1 830 ? 12.009 -43.677 7.751 1.00 56.81 830 VAL A CA 1
ATOM 6632 C C . VAL A 1 830 ? 12.427 -42.519 8.646 1.00 56.81 830 VAL A C 1
ATOM 6634 O O . VAL A 1 830 ? 12.697 -41.425 8.154 1.00 56.81 830 VAL A O 1
ATOM 6637 N N . TRP A 1 831 ? 12.479 -42.750 9.957 1.00 45.72 831 TRP A N 1
ATOM 6638 C CA . TRP A 1 831 ? 12.999 -41.768 10.906 1.00 45.72 831 TRP A CA 1
ATOM 6639 C C . TRP A 1 831 ? 14.459 -41.458 10.567 1.00 45.72 831 TRP A C 1
ATOM 6641 O O . TRP A 1 831 ? 15.336 -42.308 10.719 1.00 45.72 831 TRP A O 1
ATOM 6651 N N . THR A 1 832 ? 14.725 -40.241 10.103 1.00 52.28 832 THR A N 1
ATOM 6652 C CA . THR A 1 832 ? 16.086 -39.718 9.981 1.00 52.28 832 THR A CA 1
ATOM 6653 C C . THR A 1 832 ? 16.501 -39.153 11.333 1.00 52.28 832 THR A C 1
ATOM 6655 O O . THR A 1 832 ? 15.770 -38.350 11.911 1.00 52.28 832 THR A O 1
ATOM 6658 N N . LYS A 1 833 ? 17.630 -39.637 11.849 1.00 36.88 833 LYS A N 1
ATOM 6659 C CA . LYS A 1 833 ? 18.180 -39.270 13.155 1.00 36.88 833 LYS A CA 1
ATOM 6660 C C . LYS A 1 833 ? 18.878 -37.919 13.130 1.00 36.88 833 LYS A C 1
ATOM 6662 O O . LYS A 1 833 ? 19.511 -37.631 12.089 1.00 36.88 833 LYS A O 1
#

Nearest PDB structures (foldseek):
  8gln-assembly1_A  TM=7.589E-01  e=8.772E-43  Flavobacterium johnsoniae
  6h3i-assembly1_A  TM=7.483E-01  e=6.546E-37  Flavobacterium johnsoniae
  6h3j-assembly1_A  TM=5.313E-01  e=1.100E-23  Flavobacterium johnsoniae
  6z8s-assembly2_B  TM=1.042E-01  e=1.591E-02  Pseudomonas aeruginosa PAO1

pLDDT: mean 80.12, std 17.54, range [24.77, 98.12]

Mean predicted aligned error: 18.19 Å

Solvent-accessible surface area (backbone atoms only — not comparable to full-atom values): 48343 Å² total; per-residue (Å²): 135,82,82,90,78,84,89,86,83,80,91,90,82,86,87,89,80,87,79,76,81,80,69,91,69,88,90,71,88,77,76,72,58,96,82,66,70,87,85,47,98,59,39,41,71,91,62,83,84,77,79,76,74,90,82,69,77,83,85,78,66,94,62,82,87,66,92,68,85,82,80,86,67,60,76,46,76,49,77,48,65,45,96,83,58,57,36,34,35,34,38,35,25,44,77,85,43,75,78,32,46,60,34,72,43,44,37,70,59,50,53,55,50,50,51,51,50,54,52,51,51,52,47,50,54,60,59,60,60,72,76,72,73,99,68,90,75,93,67,77,78,72,82,64,62,54,68,50,77,54,51,76,54,70,96,56,35,48,34,38,49,42,41,42,58,52,75,49,75,48,75,46,79,45,78,48,75,52,96,61,100,62,79,44,81,84,69,36,62,46,77,49,75,48,76,49,74,45,41,37,39,38,38,44,34,33,48,23,95,38,32,40,41,41,35,40,43,51,69,82,52,96,51,76,83,75,45,42,41,36,38,38,37,50,45,57,95,89,38,48,55,40,35,38,40,37,33,62,46,70,52,71,40,85,82,41,80,85,49,100,68,39,38,68,45,69,57,28,43,32,40,38,39,36,29,46,61,85,73,31,41,36,41,38,38,44,30,36,53,56,52,42,84,46,74,51,74,44,64,18,44,22,56,63,47,72,39,77,43,51,69,75,60,38,49,66,58,31,37,33,36,78,42,66,40,35,55,70,20,52,60,89,85,50,85,87,57,58,33,49,27,47,54,67,58,58,95,77,34,69,60,75,43,39,50,30,57,38,83,68,47,44,28,34,59,43,95,63,97,52,90,81,40,47,45,31,35,27,22,67,35,50,90,44,65,76,51,64,48,90,73,37,46,77,48,33,31,31,74,56,48,79,79,69,48,27,45,73,43,44,58,61,35,30,37,39,41,71,59,69,60,74,74,44,32,32,24,30,26,34,31,37,23,34,67,84,80,66,44,80,74,45,72,41,41,40,70,69,46,101,89,38,81,46,32,35,15,29,35,46,38,56,49,75,79,44,61,92,40,90,40,42,81,28,41,53,58,29,38,32,69,62,87,50,57,63,55,47,75,66,69,52,46,69,44,38,27,33,64,79,45,91,72,60,36,41,44,46,99,88,67,50,46,38,40,45,70,58,57,47,17,56,33,26,99,86,70,43,87,42,62,67,90,45,61,40,64,88,36,74,66,36,26,33,46,62,75,14,36,40,36,47,64,25,57,33,55,63,17,27,36,93,78,39,87,52,19,27,82,47,74,83,50,48,82,72,41,39,88,34,35,59,71,64,47,91,50,64,70,56,25,61,70,41,56,45,43,34,39,37,37,36,33,36,53,82,40,64,58,47,79,75,45,62,39,36,45,86,89,44,65,46,46,23,51,74,82,43,77,58,49,82,78,74,48,28,46,74,42,41,64,66,16,39,32,38,56,34,82,89,50,72,45,67,77,41,36,39,35,38,37,32,32,29,54,58,93,79,70,76,58,48,35,37,41,38,36,42,31,44,35,35,65,63,68,96,74,16,37,43,36,40,38,42,36,39,39,40,39,44,61,83,62,88,79,31,46,71,92,64,61,41,39,35,36,42,35,38,36,40,27,35,35,48,58,45,78,36,55,73,56,34,60,52,50,48,68,40,99,86,44,84,70,94,63,80,38,72,49,74,51,76,50,72,52,69,52,75,53,76,36,71,38,81,50,57,38,82,91,76,73,43,84,76,35,56,65,33,90,72,83,64,71,83,72,68,80,83,82,80,78,81,83,54,42,89,81,59,72,87,76,78,61,62,64,41,83,90,74,77,40,61,50,66,68,87,74,62,74,94,80,85,82,73,62,74,70,61,92,72,88,80,130

Foldseek 3Di:
DDDDDDDDDDDDDDDDDDDDDPDDDDDDDPPPPLPDQPPDPQEDRPEDDADDQPPDDPPPDPDDPCPDDPDDFDWDWDWDADPVQQKIKIFIDGNRHTPHHIDMDRNVVVVVSRVVRVVVSVVSVVVSVVPPDPDDDPPPPPWDFPFPPWDQPDPFGTWTKTKGFDKDKDKDWDWDQDPDPDFFPVPRIDTDIDIDIWDFMWIWTDRHPFKTWTWTDTPPDPFPLVTWTWIKGADDPPFQWGIKIAAFDKDADPQDDPDPNHGIDGQWHGMWTWGDDPLKIKIWTWTWHQWDWDKDKAFFLFRFDWDKDFLLAFDPQFKFFQDVCLAPNDDPVPPPWTHHHQDDADLLHGDFTQKFWAPKWKKKADPDPDPQWAWAKAAQFLVDCPVPVVQIDTHTIHTDDDPPQWDADRRSRMIGGPDGDAQIWMWMWIFIAGNPVRHTPDTTWDDADPVHRYTYTHTLDHSDAALVDSNLLRIFSFKHAQPDAQFDPPFKAKAKWFVPDVNIDQADPVRHGVCVLQVQFQADPVSHRDGPNGGPCVRVCADDRRRRMGGGSWRQDQADCVLPPRYDPRPVNNVQGFSSCSSHDPDPVRVVVRTTIMMIITTTDNDLKDFPAAAFDPPQKWKAKQNHTDDEPPQWDADRGRRIIRGDPVSNGRRIMIMMITMGRDRDDQKIKIKTKMKMKRDDPDWKIKMKIWIWIWIDGPDLAAAPPRATKIKIKIKIKIKDKDFPQVVQVVQCPPPPDHDPDTDMDMDIDMDMDMDMLRHCRADVVVVDRRHDYDNDPCPVVDDDDDDDLAPVVDDDDFADADPVVRHGDDPVPDDPDDRHDDNDDDDDD

Sequence (833 aa):
MKKGRLVIVFFIMTLGNDFILQGQTADSVFILSPSYHPISPLVVNPFPEMPRPIGWSGDTLYHPIGLLNDNYGKRNVTVTIDSDWSYITFTETLDGEIIRVPFSAPVEWYFRKNMYINRHLKFIETVSLGGEGSRGRDSKRKSQTLEVVGVELGKLGRASLRVRGNVNISGKMVFQDQELVRSSINETQSTHIEFDQKQNFNIEGKVGDRVSVFMDQDSERDFDFENNIRISYEGAEDDILQKMEAGNISLSLPSTQYVTFSGTNKGLYGLKAISQLGPVDITTIASIEQTKKEQRAWEGGSQSQTQKIKDYDYVKNQYFFIHEWFRNGTPDTVQYVIQPSFFPLINGLHRIGSLKVTSFELYKLDMTNNPGADIGVAHIDPSDPGFEEDKNKDGNFLRLERNIDYTLSEDLGYIRLRTRSLDEILGCHYVLTDRISEETVMTIGHGVSLNDSTLSLKMIKPQSPHPNHPTWDLMFKNVYYLGTTNINQEGFAVRIVNDRLTPPSDRDPLGIPYLNQFGLDSLNENGSRQPDEIIDMNNPNIVNLIAGELHFPALLPFVSEDSLFGGNMNEILSEVLGEGKMYTSTISTDYNGDSRFTIEADYSNQSSTINLGFMLVEGSEEVLLNGIRLTRGIDYQIDYFSGTIVLGETAADPNASVRVLYDKHELVSFDKKVILGTRAQMDFGDNSFLGATALYYDQSVINKKIEVGYEPTRNFIWDLNGRFEFDLDGLTRILDKLPIIETEKLSTFSVEGEFAQVWPNPNPVNNAETGDPNGVAFIDDFEGAKRTTYIPVQRRQWKASSAPVDTMIDQAWPQRYRARMYWYNPFEQVWTK